Protein AF-0000000084447294 (afdb_homodimer)

Secondary structure (DSSP, 8-state):
-EEEEEEEE--B-TT-SS-B-HHHHHHSEEE-TTTS-SS--GGGHHHHHHHHTHHHHT-EEEEEEEEE--SBSPBPHHHHHHHHHHHHHHHHHH-S-SEEEEEE-S---BTTBS-HHHHHHHHHHHHH-SSSEEEEEE-TTS---HHHHHH-SEEEE---SS---HHHHHHHHHHHHHHHHTTS--EEEEEEE--B-----SSSTTHHHHHHHHHHHTTSTTEEEEEEE---TT--STT-S-EEEEEEES-HHHHHHHHHHHHHHHHHHHTS---PPBPHHHHHHHHHHHHTT-SSPEEEEEGGG-GGGT--S---HHHHHHHHTT-TTEEEEEEE-HHHHHHHHHH-TT-EEEEEES--SSGGG---EEEEEEEEEEEEEEEEEETTEEEEEEEEEEEEETTSEEEEEESS------THHHHTTT--GGG-SEEEE--SSTTHHHHGGG-SEEEEE--SSS--SSGGGS---SS-SS-BTT-SS---EE--/-EEEEEEEE--B-TT-SS-B-HHHHHHSEEE-TTTS-SS--GGGHHHHHHHHTHHHHT-EEEEEEEEE--SBSPBPHHHHHHHHHHHHHHHHHH-S-SEEEEEE-S---BTTBS-HHHHHHHHHHHHH-SSSEEEEEE-TTS---HHHHHH-SEEEE---SS---HHHHHHHHHHHHHHHHTTS--EEEEEEE--B-----SSSTTHHHHHHHHHHHTTSTTEEEEEEE---TT--STT-S-EEEEEEES-HHHHHHHHHHHHHHHHHHHTS---PEEPHHHHHHHHHHHHTT-SSPEEEEEGGG-GGGT--S---HHHHHHHHTT-TTEEEEEEE-HHHHHHHHHH-TT-EEEEEES--SSGGG---EEEEEEEEEEEEEEEEEETTEEEEEEEEEEEEETTSEEEEEESS------THHHHTTT--GGG-SEEEE--SSTTHHHHGGG-SEEEEE--SSS--SSGGGS---SS-SS-BTT-SS---EE--

Radius of gyration: 33.18 Å; Cα contacts (8 Å, |Δi|>4): 2599; chains: 2; bounding box: 60×102×69 Å

pLDDT: mean 96.5, std 4.59, range [53.53, 98.94]

Structure (mmCIF, N/CA/C/O backbone):
data_AF-0000000084447294-model_v1
#
loop_
_entity.id
_entity.type
_entity.pdbx_description
1 polymer 'Microcystinase C'
#
loop_
_atom_site.group_PDB
_atom_site.id
_atom_site.type_symbol
_atom_site.label_atom_id
_atom_site.label_alt_id
_atom_site.label_comp_id
_atom_site.label_asym_id
_atom_site.label_entity_id
_atom_site.label_seq_id
_atom_site.pdbx_PDB_ins_code
_atom_site.Cartn_x
_atom_site.Cartn_y
_atom_site.Cartn_z
_atom_site.occupancy
_atom_site.B_iso_or_equiv
_atom_site.auth_seq_id
_atom_site.auth_comp_id
_atom_site.auth_asym_id
_atom_site.auth_atom_id
_atom_site.pdbx_PDB_model_num
ATOM 1 N N . MET A 1 1 ? 29.281 36.656 11.219 1 95.75 1 MET A N 1
ATOM 2 C CA . MET A 1 1 ? 28.094 36.094 11.844 1 95.75 1 MET A CA 1
ATOM 3 C C . MET A 1 1 ? 27.828 34.688 11.305 1 95.75 1 MET A C 1
ATOM 5 O O . MET A 1 1 ? 27.984 34.438 10.109 1 95.75 1 MET A O 1
ATOM 9 N N . ARG A 1 2 ? 27.625 33.812 12.211 1 98.69 2 ARG A N 1
ATOM 10 C CA . ARG A 1 2 ? 27.312 32.406 11.867 1 98.69 2 ARG A CA 1
ATOM 11 C C . ARG A 1 2 ? 25.891 32.062 12.297 1 98.69 2 ARG A C 1
ATOM 13 O O . ARG A 1 2 ? 25.531 32.188 13.469 1 98.69 2 ARG A O 1
ATOM 20 N N . ILE A 1 3 ? 25.094 31.562 11.305 1 98.88 3 ILE A N 1
ATOM 21 C CA . ILE A 1 3 ? 23.688 31.266 11.578 1 98.88 3 ILE A CA 1
ATOM 22 C C . ILE A 1 3 ? 23.391 29.812 11.211 1 98.88 3 ILE A C 1
ATOM 24 O O . ILE A 1 3 ? 23.578 29.406 10.055 1 98.88 3 ILE A O 1
ATOM 28 N N . PHE A 1 4 ? 22.938 28.984 12.172 1 98.88 4 PHE A N 1
ATOM 29 C CA . PHE A 1 4 ? 22.469 27.625 11.984 1 98.88 4 PHE A CA 1
ATOM 30 C C . PHE A 1 4 ? 20.969 27.594 11.758 1 98.88 4 PHE A C 1
ATOM 32 O O . PHE A 1 4 ? 20.219 28.312 12.406 1 98.88 4 PHE A O 1
ATOM 39 N N . SER A 1 5 ? 20.516 26.797 10.805 1 98.88 5 SER A N 1
ATOM 40 C CA . SER A 1 5 ? 19.078 26.672 10.555 1 98.88 5 SER A CA 1
ATOM 41 C C . SER A 1 5 ? 18.688 25.219 10.312 1 98.88 5 SER A C 1
ATOM 43 O O . SER A 1 5 ? 19.438 24.469 9.672 1 98.88 5 SER A O 1
ATOM 45 N N . ALA A 1 6 ? 17.578 24.75 10.789 1 98.88 6 ALA A N 1
ATOM 46 C CA . ALA A 1 6 ? 17.016 23.422 10.633 1 98.88 6 ALA A CA 1
ATOM 47 C C . ALA A 1 6 ? 15.484 23.453 10.727 1 98.88 6 ALA A C 1
ATOM 49 O O . ALA A 1 6 ? 14.898 24.484 11.047 1 98.88 6 ALA A O 1
ATOM 50 N N . CYS A 1 7 ? 14.844 22.391 10.344 1 98.75 7 CYS A N 1
ATOM 51 C CA . CYS A 1 7 ? 13.391 22.297 10.391 1 98.75 7 CYS A CA 1
ATOM 52 C C . CYS A 1 7 ? 12.953 20.969 11 1 98.75 7 CYS A C 1
ATOM 54 O O . CYS A 1 7 ? 13.586 19.938 10.773 1 98.75 7 CYS A O 1
ATOM 56 N N . LEU A 1 8 ? 11.945 20.938 11.773 1 98.69 8 LEU A N 1
ATOM 57 C CA . LEU A 1 8 ? 11.266 19.781 12.328 1 98.69 8 LEU A CA 1
ATOM 58 C C . LEU A 1 8 ? 9.781 20.047 12.531 1 98.69 8 LEU A C 1
ATOM 60 O O . LEU A 1 8 ? 9.406 20.812 13.43 1 98.69 8 LEU A O 1
ATOM 64 N N . ALA A 1 9 ? 8.992 19.406 11.664 1 98 9 ALA A N 1
ATOM 65 C CA . ALA A 1 9 ? 7.586 19.812 11.695 1 98 9 ALA A CA 1
ATOM 66 C C . ALA A 1 9 ? 6.664 18.594 11.633 1 98 9 ALA A C 1
ATOM 68 O O . ALA A 1 9 ? 6.848 17.703 10.805 1 98 9 ALA A O 1
ATOM 69 N N . LEU A 1 10 ? 5.727 18.516 12.484 1 98.06 10 LEU A N 1
ATOM 70 C CA . LEU A 1 10 ? 4.59 17.609 12.531 1 98.06 10 LEU A CA 1
ATOM 71 C C . LEU A 1 10 ? 3.414 18.234 13.266 1 98.06 10 LEU A C 1
ATOM 73 O O . LEU A 1 10 ? 3.582 18.781 14.359 1 98.06 10 LEU A O 1
ATOM 77 N N . GLU A 1 11 ? 2.322 18.281 12.633 1 97.94 11 GLU A N 1
ATOM 78 C CA . GLU A 1 11 ? 1.066 18.625 13.297 1 97.94 11 GLU A CA 1
ATOM 79 C C . GLU A 1 11 ? 0.349 17.375 13.797 1 97.94 11 GLU A C 1
ATOM 81 O O . GLU A 1 11 ? -0.205 16.609 13 1 97.94 11 GLU A O 1
ATOM 86 N N . THR A 1 12 ? 0.341 17.172 15.109 1 98.25 12 THR A N 1
ATOM 87 C CA . THR A 1 12 ? -0.109 15.906 15.68 1 98.25 12 THR A CA 1
ATOM 88 C C . THR A 1 12 ? -1.581 15.984 16.078 1 98.25 12 THR A C 1
ATOM 90 O O . THR A 1 12 ? -1.96 16.812 16.922 1 98.25 12 THR A O 1
ATOM 93 N N . ASN A 1 13 ? -2.406 15.25 15.469 1 97.94 13 ASN A N 1
ATOM 94 C CA . ASN A 1 13 ? -3.754 14.992 15.961 1 97.94 13 ASN A CA 1
ATOM 95 C C . ASN A 1 13 ? -3.764 13.891 17.016 1 97.94 13 ASN A C 1
ATOM 97 O O . ASN A 1 13 ? -3.717 12.703 16.688 1 97.94 13 ASN A O 1
ATOM 101 N N . THR A 1 14 ? -3.873 14.258 18.234 1 97.06 14 THR A N 1
ATOM 102 C CA . THR A 1 14 ? -3.715 13.312 19.328 1 97.06 14 THR A CA 1
ATOM 103 C C . THR A 1 14 ? -4.895 12.344 19.391 1 97.06 14 THR A C 1
ATOM 105 O O . THR A 1 14 ? -4.863 11.359 20.125 1 97.06 14 THR A O 1
ATOM 108 N N . PHE A 1 15 ? -5.949 12.578 18.562 1 96 15 PHE A N 1
ATOM 109 C CA . PHE A 1 15 ? -7.117 11.703 18.531 1 96 15 PHE A CA 1
ATOM 110 C C . PHE A 1 15 ? -7.051 10.773 17.328 1 96 15 PHE A C 1
ATOM 112 O O . PHE A 1 15 ? -7.902 9.891 17.172 1 96 15 PHE A O 1
ATOM 119 N N . SER A 1 16 ? -6.125 10.977 16.422 1 95.81 16 SER A N 1
ATOM 120 C CA . SER A 1 16 ? -6.004 10.148 15.234 1 95.81 16 SER A CA 1
ATOM 121 C C . SER A 1 16 ? -5.516 8.742 15.586 1 95.81 16 SER A C 1
ATOM 123 O O . SER A 1 16 ? -4.57 8.586 16.359 1 95.81 16 SER A O 1
ATOM 125 N N . PRO A 1 17 ? -6.102 7.758 15.039 1 92.44 17 PRO A N 1
ATOM 126 C CA . PRO A 1 17 ? -5.68 6.379 15.312 1 92.44 17 PRO A CA 1
ATOM 127 C C . PRO A 1 17 ? -4.457 5.969 14.492 1 92.44 17 PRO A C 1
ATOM 129 O O . PRO A 1 17 ? -3.982 4.836 14.609 1 92.44 17 PRO A O 1
ATOM 132 N N . MET A 1 18 ? -3.9 6.746 13.656 1 94.38 18 MET A N 1
ATOM 133 C CA . MET A 1 18 ? -2.775 6.43 12.781 1 94.38 18 MET A CA 1
ATOM 134 C C . MET A 1 18 ? -1.461 6.906 13.391 1 94.38 18 MET A C 1
ATOM 136 O O . MET A 1 18 ? -1.176 8.102 13.406 1 94.38 18 MET A O 1
ATOM 140 N N . PRO A 1 19 ? -0.667 6.039 13.828 1 93.06 19 PRO A N 1
ATOM 141 C CA . PRO A 1 19 ? 0.59 6.453 14.461 1 93.06 19 PRO A CA 1
ATOM 142 C C . PRO A 1 19 ? 1.58 7.055 13.461 1 93.06 19 PRO A C 1
ATOM 144 O O . PRO A 1 19 ? 1.453 6.84 12.258 1 93.06 19 PRO A O 1
ATOM 147 N N . THR A 1 20 ? 2.504 7.812 14 1 96.5 20 THR A N 1
ATOM 148 C CA . THR A 1 20 ? 3.549 8.422 13.188 1 96.5 20 THR A CA 1
ATOM 149 C C . THR A 1 20 ? 4.926 7.934 13.617 1 96.5 20 THR A C 1
ATOM 151 O O . THR A 1 20 ? 5.293 8.039 14.789 1 96.5 20 THR A O 1
ATOM 154 N N . SER A 1 21 ? 5.664 7.355 12.742 1 96.69 21 SER A N 1
ATOM 155 C CA . SER A 1 21 ? 7.02 6.883 12.992 1 96.69 21 SER A CA 1
ATOM 156 C C . SER A 1 21 ? 8.031 7.652 12.148 1 96.69 21 SER A C 1
ATOM 158 O O . SER A 1 21 ? 7.664 8.539 11.383 1 96.69 21 SER A O 1
ATOM 160 N N . TYR A 1 22 ? 9.305 7.324 12.391 1 97.12 22 TYR A N 1
ATOM 161 C CA . TYR A 1 22 ? 10.383 7.938 11.625 1 97.12 22 TYR A CA 1
ATOM 162 C C . TYR A 1 22 ? 10.195 7.695 10.133 1 97.12 22 TYR A C 1
ATOM 164 O O . TYR A 1 22 ? 10.523 8.555 9.312 1 97.12 22 TYR A O 1
ATOM 172 N N . ARG A 1 23 ? 9.57 6.582 9.75 1 94.44 23 ARG A N 1
ATOM 173 C CA . ARG A 1 23 ? 9.359 6.223 8.352 1 94.44 23 ARG A CA 1
ATOM 174 C C . ARG A 1 23 ? 8.43 7.215 7.664 1 94.44 23 ARG A C 1
ATOM 176 O O . ARG A 1 23 ? 8.57 7.484 6.473 1 94.44 23 ARG A O 1
ATOM 183 N N . ASN A 1 24 ? 7.508 7.727 8.438 1 95.75 24 ASN A N 1
ATOM 184 C CA . ASN A 1 24 ? 6.609 8.727 7.875 1 95.75 24 ASN A CA 1
ATOM 185 C C . ASN A 1 24 ? 7.375 9.953 7.383 1 95.75 24 ASN A C 1
ATOM 187 O O . ASN A 1 24 ? 7.02 10.539 6.359 1 95.75 24 ASN A O 1
ATOM 191 N N . PHE A 1 25 ? 8.422 10.344 8.078 1 97.19 25 PHE A N 1
ATOM 192 C CA . PHE A 1 25 ? 9.258 11.469 7.684 1 97.19 25 PHE A CA 1
ATOM 193 C C . PHE A 1 25 ? 10.133 11.109 6.492 1 97.19 25 PHE A C 1
ATOM 195 O O . PHE A 1 25 ? 10.266 11.883 5.547 1 97.19 25 PHE A O 1
ATOM 202 N N . LEU A 1 26 ? 10.68 9.906 6.508 1 94.94 26 LEU A N 1
ATOM 203 C CA . LEU A 1 26 ? 11.5 9.445 5.398 1 94.94 26 LEU A CA 1
ATOM 204 C C . LEU A 1 26 ? 10.711 9.438 4.098 1 94.94 26 LEU A C 1
ATOM 206 O O . LEU A 1 26 ? 11.242 9.773 3.037 1 94.94 26 LEU A O 1
ATOM 210 N N . ASP A 1 27 ? 9.422 9.086 4.25 1 90.44 27 ASP A N 1
ATOM 211 C CA . ASP A 1 27 ? 8.555 8.961 3.08 1 90.44 27 ASP A CA 1
ATOM 212 C C . ASP A 1 27 ? 8.133 10.328 2.561 1 90.44 27 ASP A C 1
ATOM 214 O O . ASP A 1 27 ? 7.703 10.453 1.41 1 90.44 27 ASP A O 1
ATOM 218 N N . GLN A 1 28 ? 8.242 11.344 3.355 1 92.38 28 GLN A N 1
ATOM 219 C CA . GLN A 1 28 ? 7.742 12.664 2.971 1 92.38 28 GLN A CA 1
ATOM 220 C C . GLN A 1 28 ? 8.883 13.672 2.867 1 92.38 28 GLN A C 1
ATOM 222 O O . GLN A 1 28 ? 9.383 13.945 1.775 1 92.38 28 GLN A O 1
ATOM 227 N N . GLN A 1 29 ? 9.391 14.141 4.008 1 94.25 29 GLN A N 1
ATOM 228 C CA . GLN A 1 29 ? 10.523 15.062 3.973 1 94.25 29 GLN A CA 1
ATOM 229 C C . GLN A 1 29 ? 11.547 14.719 5.047 1 94.25 29 GLN A C 1
ATOM 231 O O . GLN A 1 29 ? 11.258 14.789 6.242 1 94.25 29 GLN A O 1
ATOM 236 N N . ALA A 1 30 ? 12.656 14.289 4.621 1 97.44 30 ALA A N 1
ATOM 237 C CA . ALA A 1 30 ? 13.836 14.078 5.453 1 97.44 30 ALA A CA 1
ATOM 238 C C . ALA A 1 30 ? 15.109 14.438 4.695 1 97.44 30 ALA A C 1
ATOM 240 O O . ALA A 1 30 ? 15.734 13.578 4.07 1 97.44 30 ALA A O 1
ATOM 241 N N . TRP A 1 31 ? 15.469 15.68 4.781 1 98.12 31 TRP A N 1
ATOM 242 C CA . TRP A 1 31 ? 16.609 16.172 4.027 1 98.12 31 TRP A CA 1
ATOM 243 C C . TRP A 1 31 ? 17.781 16.5 4.957 1 98.12 31 TRP A C 1
ATOM 245 O O . TRP A 1 31 ? 17.641 17.297 5.883 1 98.12 31 TRP A O 1
ATOM 255 N N . ARG A 1 32 ? 18.938 15.867 4.691 1 97.56 32 ARG A N 1
ATOM 256 C CA . ARG A 1 32 ? 20.188 16.188 5.395 1 97.56 32 ARG A CA 1
ATOM 257 C C . ARG A 1 32 ? 20.844 17.422 4.812 1 97.56 32 ARG A C 1
ATOM 259 O O . ARG A 1 32 ? 20.406 17.938 3.779 1 97.56 32 ARG A O 1
ATOM 266 N N . PRO A 1 33 ? 21.781 17.969 5.633 1 98.19 33 PRO A N 1
ATOM 267 C CA . PRO A 1 33 ? 22.469 19.125 5.09 1 98.19 33 PRO A CA 1
ATOM 268 C C . PRO A 1 33 ? 22.891 18.938 3.637 1 98.19 33 PRO A C 1
ATOM 270 O O . PRO A 1 33 ? 23.516 17.922 3.301 1 98.19 33 PRO A O 1
ATOM 273 N N . GLY A 1 34 ? 22.5 19.859 2.781 1 96.75 34 GLY A N 1
ATOM 274 C CA . GLY A 1 34 ? 22.875 19.797 1.379 1 96.75 34 GLY A CA 1
ATOM 275 C C . GLY A 1 34 ? 21.812 19.156 0.506 1 96.75 34 GLY A C 1
ATOM 276 O O . GLY A 1 34 ? 21.859 19.25 -0.722 1 96.75 34 GLY A O 1
ATOM 277 N N . GLU A 1 35 ? 20.75 18.578 1.145 1 97.31 35 GLU A N 1
ATOM 278 C CA . GLU A 1 35 ? 19.781 17.812 0.378 1 97.31 35 GLU A CA 1
ATOM 279 C C . GLU A 1 35 ? 18.5 18.609 0.159 1 97.31 35 GLU A C 1
ATOM 281 O O . GLU A 1 35 ? 17.672 18.25 -0.677 1 97.31 35 GLU A O 1
ATOM 286 N N . HIS A 1 36 ? 18.328 19.719 0.88 1 96.62 36 HIS A N 1
ATOM 287 C CA . HIS A 1 36 ? 17.109 20.516 0.739 1 96.62 36 HIS A CA 1
ATOM 288 C C . HIS A 1 36 ? 16.969 21.047 -0.683 1 96.62 36 HIS A C 1
ATOM 290 O O . HIS A 1 36 ? 17.922 21.531 -1.272 1 96.62 36 HIS A O 1
ATOM 296 N N . PRO A 1 37 ? 15.773 21.078 -1.206 1 92.81 37 PRO A N 1
ATOM 297 C CA . PRO A 1 37 ? 15.57 21.5 -2.596 1 92.81 37 PRO A CA 1
ATOM 298 C C . PRO A 1 37 ? 15.773 23 -2.799 1 92.81 37 PRO A C 1
ATOM 300 O O . PRO A 1 37 ? 16.016 23.719 -1.834 1 92.81 37 PRO A O 1
ATOM 303 N N . ALA A 1 38 ? 15.719 23.344 -4.113 1 91.31 38 ALA A N 1
ATOM 304 C CA . ALA A 1 38 ? 15.953 24.734 -4.504 1 91.31 38 ALA A CA 1
ATOM 305 C C . ALA A 1 38 ? 14.789 25.625 -4.074 1 91.31 38 ALA A C 1
ATOM 307 O O . ALA A 1 38 ? 14.984 26.797 -3.758 1 91.31 38 ALA A O 1
ATOM 308 N N . GLU A 1 39 ? 13.586 24.984 -3.967 1 91.06 39 GLU A N 1
ATOM 309 C CA . GLU A 1 39 ? 12.391 25.719 -3.605 1 91.06 39 GLU A CA 1
ATOM 310 C C . GLU A 1 39 ? 11.961 25.422 -2.172 1 91.06 39 GLU A C 1
ATOM 312 O O . GLU A 1 39 ? 12.195 24.328 -1.667 1 91.06 39 GLU A O 1
ATOM 317 N N . PRO A 1 40 ? 11.336 26.406 -1.542 1 93.12 40 PRO A N 1
ATOM 318 C CA . PRO A 1 40 ? 10.867 26.188 -0.173 1 93.12 40 PRO A CA 1
ATOM 319 C C . PRO A 1 40 ? 9.594 25.344 -0.12 1 93.12 40 PRO A C 1
ATOM 321 O O . PRO A 1 40 ? 8.836 25.312 -1.092 1 93.12 40 PRO A O 1
ATOM 324 N N . THR A 1 41 ? 9.453 24.688 0.949 1 90.06 41 THR A N 1
ATOM 325 C CA . THR A 1 41 ? 8.156 24.141 1.336 1 90.06 41 THR A CA 1
ATOM 326 C C . THR A 1 41 ? 7.57 24.922 2.508 1 90.06 41 THR A C 1
ATOM 328 O O . THR A 1 41 ? 8.242 25.781 3.092 1 90.06 41 THR A O 1
ATOM 331 N N . MET A 1 42 ? 6.355 24.641 2.814 1 87.44 42 MET A N 1
ATOM 332 C CA . MET A 1 42 ? 5.664 25.359 3.883 1 87.44 42 MET A CA 1
ATOM 333 C C . MET A 1 42 ? 6.465 25.312 5.18 1 87.44 42 MET A C 1
ATOM 335 O O . MET A 1 42 ? 6.605 26.328 5.863 1 87.44 42 MET A O 1
ATOM 339 N N . GLN A 1 43 ? 7.078 24.234 5.477 1 89.69 43 GLN A N 1
ATOM 340 C CA . GLN A 1 43 ? 7.727 24.125 6.777 1 89.69 43 GLN A CA 1
ATOM 341 C C . GLN A 1 43 ? 9.234 24.359 6.664 1 89.69 43 GLN A C 1
ATOM 343 O O . GLN A 1 43 ? 9.953 24.281 7.66 1 89.69 43 GLN A O 1
ATOM 348 N N . THR A 1 44 ? 9.703 24.797 5.512 1 95.69 44 THR A N 1
ATOM 349 C CA . THR A 1 44 ? 11.141 25.016 5.371 1 95.69 44 THR A CA 1
ATOM 350 C C . THR A 1 44 ? 11.43 26.438 4.91 1 95.69 44 THR A C 1
ATOM 352 O O . THR A 1 44 ? 12.555 26.75 4.508 1 95.69 44 THR A O 1
ATOM 355 N N . ALA A 1 45 ? 10.43 27.297 4.988 1 96.38 45 ALA A N 1
ATOM 356 C CA . ALA A 1 45 ? 10.578 28.656 4.457 1 96.38 45 ALA A CA 1
ATOM 357 C C . ALA A 1 45 ? 11.664 29.422 5.203 1 96.38 45 ALA A C 1
ATOM 359 O O . ALA A 1 45 ? 12.508 30.078 4.582 1 96.38 45 ALA A O 1
ATOM 360 N N . ALA A 1 46 ? 11.727 29.359 6.508 1 98 46 ALA A N 1
ATOM 361 C CA . ALA A 1 46 ? 12.734 30.062 7.297 1 98 46 ALA A CA 1
ATOM 362 C C . ALA A 1 46 ? 14.133 29.562 6.957 1 98 46 ALA A C 1
ATOM 364 O O . ALA A 1 46 ? 15.062 30.359 6.832 1 98 46 ALA A O 1
ATOM 365 N N . PHE A 1 47 ? 14.25 28.234 6.809 1 98.62 47 PHE A N 1
ATOM 366 C CA . PHE A 1 47 ? 15.5 27.625 6.395 1 98.62 47 PHE A CA 1
ATOM 367 C C . PHE A 1 47 ? 15.93 28.125 5.02 1 98.62 47 PHE A C 1
ATOM 369 O O . PHE A 1 47 ? 17.078 28.531 4.832 1 98.62 47 PHE A O 1
ATOM 376 N N . TRP A 1 48 ? 15.016 28.141 4.098 1 98.06 48 TRP A N 1
ATOM 377 C CA . TRP A 1 48 ? 15.281 28.516 2.715 1 98.06 48 TRP A CA 1
ATOM 378 C C . TRP A 1 48 ? 15.656 30 2.621 1 98.06 48 TRP A C 1
ATOM 380 O O . TRP A 1 48 ? 16.609 30.359 1.915 1 98.06 48 TRP A O 1
ATOM 390 N N . VAL A 1 49 ? 14.938 30.844 3.326 1 98.56 49 VAL A N 1
ATOM 391 C CA . VAL A 1 49 ? 15.211 32.281 3.33 1 98.56 49 VAL A CA 1
ATOM 392 C C . VAL A 1 49 ? 16.594 32.531 3.922 1 98.56 49 VAL A C 1
ATOM 394 O O . VAL A 1 49 ? 17.359 33.344 3.398 1 98.56 49 VAL A O 1
ATOM 397 N N . THR A 1 50 ? 16.906 31.859 5.047 1 98.75 50 THR A N 1
ATOM 398 C CA . THR A 1 50 ? 18.203 32.031 5.699 1 98.75 50 THR A CA 1
ATOM 399 C C . THR A 1 50 ? 19.328 31.625 4.754 1 98.75 50 THR A C 1
ATOM 401 O O . THR A 1 50 ? 20.391 32.25 4.738 1 98.75 50 THR A O 1
ATOM 404 N N . ARG A 1 51 ? 19.094 30.562 3.998 1 98.62 51 ARG A N 1
ATOM 405 C CA . ARG A 1 51 ? 20.078 30.141 3.002 1 98.62 51 ARG A CA 1
ATOM 406 C C . ARG A 1 51 ? 20.203 31.172 1.885 1 98.62 51 ARG A C 1
ATOM 408 O O . ARG A 1 51 ? 21.312 31.578 1.54 1 98.62 51 ARG A O 1
ATOM 415 N N . ARG A 1 52 ? 19.125 31.594 1.337 1 98.12 52 ARG A N 1
ATOM 416 C CA . ARG A 1 52 ? 19.078 32.438 0.153 1 98.12 52 ARG A CA 1
ATOM 417 C C . ARG A 1 52 ? 19.719 33.781 0.427 1 98.12 52 ARG A C 1
ATOM 419 O O . ARG A 1 52 ? 20.359 34.375 -0.454 1 98.12 52 ARG A O 1
ATOM 426 N N . ARG A 1 53 ? 19.656 34.312 1.626 1 98.38 53 ARG A N 1
ATOM 427 C CA . ARG A 1 53 ? 20.062 35.688 1.932 1 98.38 53 ARG A CA 1
ATOM 428 C C . ARG A 1 53 ? 21.469 35.719 2.504 1 98.38 53 ARG A C 1
ATOM 430 O O . ARG A 1 53 ? 22.016 36.812 2.732 1 98.38 53 ARG A O 1
ATOM 437 N N . ALA A 1 54 ? 22.094 34.656 2.695 1 98.44 54 ALA A N 1
ATOM 438 C CA . ALA A 1 54 ? 23.375 34.594 3.393 1 98.44 54 ALA A CA 1
ATOM 439 C C . ALA A 1 54 ? 24.422 35.469 2.732 1 98.44 54 ALA A C 1
ATOM 441 O O . ALA A 1 54 ? 25.078 36.281 3.404 1 98.44 54 ALA A O 1
ATOM 442 N N . ALA A 1 55 ? 24.578 35.406 1.425 1 97.25 55 ALA A N 1
ATOM 443 C CA . ALA A 1 55 ? 25.594 36.188 0.695 1 97.25 55 ALA A CA 1
ATOM 444 C C . ALA A 1 55 ? 25.297 37.688 0.749 1 97.25 55 ALA A C 1
ATOM 446 O O . ALA A 1 55 ? 26.188 38.469 1.033 1 97.25 55 ALA A O 1
ATOM 447 N N . ALA A 1 56 ? 24.094 37.969 0.495 1 97.62 56 ALA A N 1
ATOM 448 C CA . ALA A 1 56 ? 23.703 39.375 0.418 1 97.62 56 ALA A CA 1
ATOM 449 C C . ALA A 1 56 ? 23.812 40.062 1.78 1 97.62 56 ALA A C 1
ATOM 451 O O . ALA A 1 56 ? 24.172 41.219 1.865 1 97.62 56 ALA A O 1
ATOM 452 N N . ASP A 1 57 ? 23.547 39.281 2.863 1 97.31 57 ASP A N 1
ATOM 453 C CA . ASP A 1 57 ? 23.531 39.875 4.199 1 97.31 57 ASP A CA 1
ATOM 454 C C . ASP A 1 57 ? 24.844 39.594 4.938 1 97.31 57 ASP A C 1
ATOM 456 O O . ASP A 1 57 ? 25.047 40.062 6.055 1 97.31 57 ASP A O 1
ATOM 460 N N . GLY A 1 58 ? 25.703 38.875 4.41 1 96.81 58 GLY A N 1
ATOM 461 C CA . GLY A 1 58 ? 27.078 38.75 4.863 1 96.81 58 GLY A CA 1
ATOM 462 C C . GLY A 1 58 ? 27.219 37.875 6.082 1 96.81 58 GLY A C 1
ATOM 463 O O . GLY A 1 58 ? 27.859 38.25 7.066 1 96.81 58 GLY A O 1
ATOM 464 N N . TYR A 1 59 ? 26.594 36.75 6.16 1 98.25 59 TYR A N 1
ATOM 465 C CA . TYR A 1 59 ? 26.797 35.781 7.23 1 98.25 59 TYR A CA 1
ATOM 466 C C . TYR A 1 59 ? 27.031 34.375 6.664 1 98.25 59 TYR A C 1
ATOM 468 O O . TYR A 1 59 ? 26.781 34.125 5.48 1 98.25 59 TYR A O 1
ATOM 476 N N . GLU A 1 60 ? 27.594 33.5 7.477 1 98.62 60 GLU A N 1
ATOM 477 C CA . GLU A 1 60 ? 27.766 32.094 7.129 1 98.62 60 GLU A CA 1
ATOM 478 C C . GLU A 1 60 ? 26.531 31.297 7.477 1 98.62 60 GLU A C 1
ATOM 480 O O . GLU A 1 60 ? 26.078 31.297 8.625 1 98.62 60 GLU A O 1
ATOM 485 N N . PHE A 1 61 ? 26.031 30.703 6.453 1 98.56 61 PHE A N 1
ATOM 486 C CA . PHE A 1 61 ? 24.875 29.828 6.629 1 98.56 61 PHE A CA 1
ATOM 487 C C . PHE A 1 61 ? 25.328 28.406 6.918 1 98.56 61 PHE A C 1
ATOM 489 O O . PHE A 1 61 ? 26.078 27.812 6.148 1 98.56 61 PHE A O 1
ATOM 496 N N . ILE A 1 62 ? 24.812 27.797 7.992 1 98.88 62 ILE A N 1
ATOM 497 C CA . ILE A 1 62 ? 25.109 26.422 8.367 1 98.88 62 ILE A CA 1
ATOM 498 C C . ILE A 1 62 ? 23.828 25.609 8.398 1 98.88 62 ILE A C 1
ATOM 500 O O . ILE A 1 62 ? 23.016 25.75 9.305 1 98.88 62 ILE A O 1
ATOM 504 N N . PRO A 1 63 ? 23.641 24.672 7.418 1 98.75 63 PRO A N 1
ATOM 505 C CA . PRO A 1 63 ? 22.375 23.922 7.293 1 98.75 63 PRO A CA 1
ATOM 506 C C . PRO A 1 63 ? 22.312 22.734 8.234 1 98.75 63 PRO A C 1
ATOM 508 O O . PRO A 1 63 ? 23.281 21.984 8.375 1 98.75 63 PRO A O 1
ATOM 511 N N . GLY A 1 64 ? 21.234 22.578 8.922 1 98.81 64 GLY A N 1
ATOM 512 C CA . GLY A 1 64 ? 20.828 21.344 9.562 1 98.81 64 GLY A CA 1
ATOM 513 C C . GLY A 1 64 ? 19.812 20.562 8.766 1 98.81 64 GLY A C 1
ATOM 514 O O . GLY A 1 64 ? 19.484 20.922 7.633 1 98.81 64 GLY A O 1
ATOM 515 N N . SER A 1 65 ? 19.344 19.484 9.367 1 98.88 65 SER A N 1
ATOM 516 C CA . SER A 1 65 ? 18.359 18.625 8.711 1 98.88 65 SER A CA 1
ATOM 517 C C . SER A 1 65 ? 16.969 19.25 8.75 1 98.88 65 SER A C 1
ATOM 519 O O . SER A 1 65 ? 16.656 20.047 9.641 1 98.88 65 SER A O 1
ATOM 521 N N . CYS A 1 66 ? 16.172 18.938 7.734 1 98.75 66 CYS A N 1
ATOM 522 C CA . CYS A 1 66 ? 14.773 19.359 7.648 1 98.75 66 CYS A CA 1
ATOM 523 C C . CYS A 1 66 ? 13.852 18.141 7.59 1 98.75 66 CYS A C 1
ATOM 525 O O . CYS A 1 66 ? 13.945 17.328 6.668 1 98.75 66 CYS A O 1
ATOM 527 N N . PHE A 1 67 ? 12.938 18 8.578 1 98.5 67 PHE A N 1
ATOM 528 C CA . PHE A 1 67 ? 11.984 16.906 8.648 1 98.5 67 PHE A CA 1
ATOM 529 C C . PHE A 1 67 ? 10.555 17.422 8.633 1 98.5 67 PHE A C 1
ATOM 531 O O . PHE A 1 67 ? 10.242 18.438 9.258 1 98.5 67 PHE A O 1
ATOM 538 N N . TRP A 1 68 ? 9.719 16.75 7.902 1 97.38 68 TRP A N 1
ATOM 539 C CA . TRP A 1 68 ? 8.281 17.016 7.938 1 97.38 68 TRP A CA 1
ATOM 540 C C . TRP A 1 68 ? 7.496 15.758 7.574 1 97.38 68 TRP A C 1
ATOM 542 O O . TRP A 1 68 ? 7.91 14.984 6.707 1 97.38 68 TRP A O 1
ATOM 552 N N . ALA A 1 69 ? 6.367 15.547 8.195 1 96.31 69 ALA A N 1
ATOM 553 C CA . ALA A 1 69 ? 5.414 14.5 7.832 1 96.31 69 ALA A CA 1
ATOM 554 C C . ALA A 1 69 ? 3.984 15.031 7.828 1 96.31 69 ALA A C 1
ATOM 556 O O . ALA A 1 69 ? 3.674 16 8.531 1 96.31 69 ALA A O 1
ATOM 557 N N . MET A 1 70 ? 3.125 14.391 7.004 1 95.12 70 MET A N 1
ATOM 558 C CA . MET A 1 70 ? 1.696 14.695 6.988 1 95.12 70 MET A CA 1
ATOM 559 C C . MET A 1 70 ? 1.085 14.516 8.375 1 95.12 70 MET A C 1
ATOM 561 O O . MET A 1 70 ? 1.417 13.562 9.086 1 95.12 70 MET A O 1
ATOM 565 N N . PRO A 1 71 ? 0.244 15.453 8.734 1 96.69 71 PRO A N 1
ATOM 566 C CA . PRO A 1 71 ? -0.384 15.336 10.055 1 96.69 71 PRO A CA 1
ATOM 567 C C . PRO A 1 71 ? -0.989 13.961 10.297 1 96.69 71 PRO A C 1
ATOM 569 O O . PRO A 1 71 ? -1.596 13.375 9.391 1 96.69 71 PRO A O 1
ATOM 572 N N . GLY A 1 72 ? -0.837 13.438 11.398 1 95.44 72 GLY A N 1
ATOM 573 C CA . GLY A 1 72 ? -1.304 12.141 11.867 1 95.44 72 GLY A CA 1
ATOM 574 C C . GLY A 1 72 ? -1.349 12.031 13.383 1 95.44 72 GLY A C 1
ATOM 575 O O . GLY A 1 72 ? -1.485 13.039 14.078 1 95.44 72 GLY A O 1
ATOM 576 N N . GLY A 1 73 ? -1.361 10.812 13.867 1 95.38 73 GLY A N 1
ATOM 577 C CA . GLY A 1 73 ? -1.369 10.609 15.305 1 95.38 73 GLY A CA 1
ATOM 578 C C . GLY A 1 73 ? -0.034 10.914 15.961 1 95.38 73 GLY A C 1
ATOM 579 O O . GLY A 1 73 ? 0.859 11.477 15.328 1 95.38 73 GLY A O 1
ATOM 580 N N . MET A 1 74 ? 0.045 10.617 17.203 1 95.75 74 MET A N 1
ATOM 581 C CA . MET A 1 74 ? 1.211 10.922 18.031 1 95.75 74 MET A CA 1
ATOM 582 C C . MET A 1 74 ? 2.463 10.258 17.469 1 95.75 74 MET A C 1
ATOM 584 O O . MET A 1 74 ? 2.42 9.102 17.047 1 95.75 74 MET A O 1
ATOM 588 N N . ALA A 1 75 ? 3.57 10.984 17.438 1 97.12 75 ALA A N 1
ATOM 589 C CA . ALA A 1 75 ? 4.855 10.422 17.031 1 97.12 75 ALA A CA 1
ATOM 590 C C . ALA A 1 75 ? 5.418 9.492 18.094 1 97.12 75 ALA A C 1
ATOM 592 O O . ALA A 1 75 ? 5.199 9.703 19.297 1 97.12 75 ALA A O 1
ATOM 593 N N . GLY A 1 76 ? 6.102 8.461 17.688 1 96.12 76 GLY A N 1
ATOM 594 C CA . GLY A 1 76 ? 6.863 7.656 18.625 1 96.12 76 GLY A CA 1
ATOM 595 C C . GLY A 1 76 ? 7.984 8.422 19.297 1 96.12 76 GLY A C 1
ATOM 596 O O . GLY A 1 76 ? 8.617 9.281 18.672 1 96.12 76 GLY A O 1
ATOM 597 N N . ARG A 1 77 ? 8.266 8.016 20.516 1 96.69 77 ARG A N 1
ATOM 598 C CA . ARG A 1 77 ? 9.352 8.641 21.25 1 96.69 77 ARG A CA 1
ATOM 599 C C . ARG A 1 77 ? 10.664 8.539 20.5 1 96.69 77 ARG A C 1
ATOM 601 O O . ARG A 1 77 ? 11.383 9.531 20.359 1 96.69 77 ARG A O 1
ATOM 608 N N . SER A 1 78 ? 10.914 7.379 19.984 1 96.38 78 SER A N 1
ATOM 609 C CA . SER A 1 78 ? 12.18 7.129 19.312 1 96.38 78 SER A CA 1
ATOM 610 C C . SER A 1 78 ? 12.297 7.957 18.031 1 96.38 78 SER A C 1
ATOM 612 O O . SER A 1 78 ? 13.383 8.414 17.672 1 96.38 78 SER A O 1
ATOM 614 N N . ALA A 1 79 ? 11.188 8.102 17.359 1 96.94 79 ALA A N 1
ATOM 615 C CA . ALA A 1 79 ? 11.203 8.898 16.141 1 96.94 79 ALA A CA 1
ATOM 616 C C . ALA A 1 79 ? 11.586 10.344 16.438 1 96.94 79 ALA A C 1
ATOM 618 O O . ALA A 1 79 ? 12.477 10.906 15.797 1 96.94 79 ALA A O 1
ATOM 619 N N . TYR A 1 80 ? 10.992 10.953 17.469 1 98.5 80 TYR A N 1
ATOM 620 C CA . TYR A 1 80 ? 11.273 12.328 17.828 1 98.5 80 TYR A CA 1
ATOM 621 C C . TYR A 1 80 ? 12.719 12.484 18.297 1 98.5 80 TYR A C 1
ATOM 623 O O . TYR A 1 80 ? 13.445 13.352 17.797 1 98.5 80 TYR A O 1
ATOM 631 N N . GLU A 1 81 ? 13.086 11.617 19.156 1 98.75 81 GLU A N 1
ATOM 632 C CA . GLU A 1 81 ? 14.422 11.734 19.719 1 98.75 81 GLU A CA 1
ATOM 633 C C . GLU A 1 81 ? 15.5 11.562 18.656 1 98.75 81 GLU A C 1
ATOM 635 O O . GLU A 1 81 ? 16.531 12.242 18.688 1 98.75 81 GLU A O 1
ATOM 640 N N . ARG A 1 82 ? 15.242 10.688 17.703 1 98.56 82 ARG A N 1
ATOM 641 C CA . ARG A 1 82 ? 16.188 10.477 16.609 1 98.56 82 ARG A CA 1
ATOM 642 C C . ARG A 1 82 ? 16.375 11.75 15.797 1 98.56 82 ARG A C 1
ATOM 644 O O . ARG A 1 82 ? 17.516 12.141 15.5 1 98.56 82 ARG A O 1
ATOM 651 N N . MET A 1 83 ? 15.305 12.367 15.422 1 98.81 83 MET A N 1
ATOM 652 C CA . MET A 1 83 ? 15.367 13.586 14.617 1 98.81 83 MET A CA 1
ATOM 653 C C . MET A 1 83 ? 15.953 14.742 15.414 1 98.81 83 MET A C 1
ATOM 655 O O . MET A 1 83 ? 16.781 15.508 14.906 1 98.81 83 MET A O 1
ATOM 659 N N . ARG A 1 84 ? 15.555 14.875 16.703 1 98.81 84 ARG A N 1
ATOM 660 C CA . ARG A 1 84 ? 16.109 15.891 17.578 1 98.81 84 ARG A CA 1
ATOM 661 C C . ARG A 1 84 ? 17.625 15.75 17.703 1 98.81 84 ARG A C 1
ATOM 663 O O . ARG A 1 84 ? 18.359 16.719 17.516 1 98.81 84 ARG A O 1
ATOM 670 N N . GLU A 1 85 ? 18.062 14.516 17.969 1 98.81 85 GLU A N 1
ATOM 671 C CA . GLU A 1 85 ? 19.5 14.266 18.172 1 98.81 85 GLU A CA 1
ATOM 672 C C . GLU A 1 85 ? 20.297 14.562 16.922 1 98.81 85 GLU A C 1
ATOM 674 O O . GLU A 1 85 ? 21.438 15.047 17 1 98.81 85 GLU A O 1
ATOM 679 N N . GLU A 1 86 ? 19.719 14.227 15.789 1 98.81 86 GLU A N 1
ATOM 680 C CA . GLU A 1 86 ? 20.391 14.531 14.531 1 98.81 86 GLU A CA 1
ATOM 681 C C . GLU A 1 86 ? 20.609 16.031 14.375 1 98.81 86 GLU A C 1
ATOM 683 O O . GLU A 1 86 ? 21.719 16.469 14.062 1 98.81 86 GLU A O 1
ATOM 688 N N . ILE A 1 87 ? 19.625 16.828 14.594 1 98.88 87 ILE A N 1
ATOM 689 C CA . ILE A 1 87 ? 19.703 18.281 14.477 1 98.88 87 ILE A CA 1
ATOM 690 C C . ILE A 1 87 ? 20.688 18.828 15.508 1 98.88 87 ILE A C 1
ATOM 692 O O . ILE A 1 87 ? 21.516 19.672 15.195 1 98.88 87 ILE A O 1
ATOM 696 N N . LEU A 1 88 ? 20.656 18.312 16.734 1 98.94 88 LEU A N 1
ATOM 697 C CA . LEU A 1 88 ? 21.516 18.797 17.812 1 98.94 88 LEU A CA 1
ATOM 698 C C . LEU A 1 88 ? 22.969 18.453 17.547 1 98.94 88 LEU A C 1
ATOM 700 O O . LEU A 1 88 ? 23.875 19.219 17.875 1 98.94 88 LEU A O 1
ATOM 704 N N . ALA A 1 89 ? 23.203 17.25 16.984 1 98.88 89 ALA A N 1
ATOM 705 C CA . ALA A 1 89 ? 24.562 16.875 16.625 1 98.88 89 ALA A CA 1
ATOM 706 C C . ALA A 1 89 ? 25.125 17.828 15.57 1 98.88 89 ALA A C 1
ATOM 708 O O . ALA A 1 89 ? 26.312 18.203 15.625 1 98.88 89 ALA A O 1
ATOM 709 N N . GLN A 1 90 ? 24.312 18.188 14.68 1 98.88 90 GLN A N 1
ATOM 710 C CA . GLN A 1 90 ? 24.734 19.109 13.641 1 98.88 90 GLN A CA 1
ATOM 711 C C . GLN A 1 90 ? 25 20.5 14.219 1 98.88 90 GLN A C 1
ATOM 713 O O . GLN A 1 90 ? 25.969 21.156 13.82 1 98.88 90 GLN A O 1
ATOM 718 N N . LEU A 1 91 ? 24.172 20.953 15.141 1 98.94 91 LEU A N 1
ATOM 719 C CA . LEU A 1 91 ? 24.391 22.219 15.82 1 98.94 91 LEU A CA 1
ATOM 720 C C . LEU A 1 91 ? 25.688 22.188 16.625 1 98.94 91 LEU A C 1
ATOM 722 O O . LEU A 1 91 ? 26.453 23.156 16.609 1 98.94 91 LEU A O 1
ATOM 726 N N . ARG A 1 92 ? 25.922 21.078 17.297 1 98.75 92 ARG A N 1
ATOM 727 C CA . ARG A 1 92 ? 27.156 20.938 18.078 1 98.75 92 ARG A CA 1
ATOM 728 C C . ARG A 1 92 ? 28.391 21.094 17.203 1 98.75 92 ARG A C 1
ATOM 730 O O . ARG A 1 92 ? 29.359 21.719 17.609 1 98.75 92 ARG A O 1
ATOM 737 N N . ALA A 1 93 ? 28.328 20.531 16.062 1 98.56 93 ALA A N 1
ATOM 738 C CA . ALA A 1 93 ? 29.453 20.594 15.141 1 98.56 93 ALA A CA 1
ATOM 739 C C . ALA A 1 93 ? 29.641 22.016 14.609 1 98.56 93 ALA A C 1
ATOM 741 O O . ALA A 1 93 ? 30.75 22.391 14.211 1 98.56 93 ALA A O 1
ATOM 742 N N . ALA A 1 94 ? 28.594 22.828 14.688 1 98.5 94 ALA A N 1
ATOM 743 C CA . ALA A 1 94 ? 28.609 24.156 14.102 1 98.5 94 ALA A CA 1
ATOM 744 C C . ALA A 1 94 ? 29.047 25.203 15.125 1 98.5 94 ALA A C 1
ATOM 746 O O . ALA A 1 94 ? 29.375 26.328 14.766 1 98.5 94 ALA A O 1
ATOM 747 N N . LEU A 1 95 ? 29.047 24.922 16.391 1 98.19 95 LEU A N 1
ATOM 748 C CA . LEU A 1 95 ? 29.297 25.906 17.438 1 98.19 95 LEU A CA 1
ATOM 749 C C . LEU A 1 95 ? 30.672 26.531 17.281 1 98.19 95 LEU A C 1
ATOM 751 O O . LEU A 1 95 ? 31.609 25.859 16.812 1 98.19 95 LEU A O 1
ATOM 755 N N . PRO A 1 96 ? 30.938 27.766 17.734 1 98 96 PRO A N 1
ATOM 756 C CA . PRO A 1 96 ? 29.891 28.688 18.203 1 98 96 PRO A CA 1
ATOM 757 C C . PRO A 1 96 ? 29.094 29.312 17.062 1 98 96 PRO A C 1
ATOM 759 O O . PRO A 1 96 ? 29.609 29.438 15.945 1 98 96 PRO A O 1
ATOM 762 N N . VAL A 1 97 ? 27.844 29.609 17.234 1 98.81 97 VAL A N 1
ATOM 763 C CA . VAL A 1 97 ? 27 30.312 16.281 1 98.81 97 VAL A CA 1
ATOM 764 C C . VAL A 1 97 ? 26.438 31.578 16.922 1 98.81 97 VAL A C 1
ATOM 766 O O . VAL A 1 97 ? 26.328 31.672 18.141 1 98.81 97 VAL A O 1
ATOM 769 N N . ASP A 1 98 ? 26.109 32.531 16.047 1 98.81 98 ASP A N 1
ATOM 770 C CA . ASP A 1 98 ? 25.516 33.781 16.531 1 98.81 98 ASP A CA 1
ATOM 771 C C . ASP A 1 98 ? 24 33.688 16.625 1 98.81 98 ASP A C 1
ATOM 773 O O . ASP A 1 98 ? 23.375 34.406 17.422 1 98.81 98 ASP A O 1
ATOM 777 N N . ALA A 1 99 ? 23.453 32.812 15.812 1 98.88 99 ALA A N 1
ATOM 778 C CA . ALA A 1 99 ? 22 32.656 15.82 1 98.88 99 ALA A CA 1
ATOM 779 C C . ALA A 1 99 ? 21.594 31.25 15.359 1 98.88 99 ALA A C 1
ATOM 781 O O . ALA A 1 99 ? 22.359 30.578 14.656 1 98.88 99 ALA A O 1
ATOM 782 N N . VAL A 1 100 ? 20.438 30.828 15.789 1 98.94 100 VAL A N 1
ATOM 783 C CA . VAL A 1 100 ? 19.75 29.641 15.32 1 98.94 100 VAL A CA 1
ATOM 784 C C . VAL A 1 100 ? 18.359 30.016 14.812 1 98.94 100 VAL A C 1
ATOM 786 O O . VAL A 1 100 ? 17.578 30.672 15.531 1 98.94 100 VAL A O 1
ATOM 789 N N . VAL A 1 101 ? 18.078 29.703 13.57 1 98.94 101 VAL A N 1
ATOM 790 C CA . VAL A 1 101 ? 16.781 29.953 12.953 1 98.94 101 VAL A CA 1
ATOM 791 C C . VAL A 1 101 ? 16.094 28.609 12.656 1 98.94 101 VAL A C 1
ATOM 793 O O . VAL A 1 101 ? 16.594 27.812 11.867 1 98.94 101 VAL A O 1
ATOM 796 N N . LEU A 1 102 ? 14.953 28.344 13.242 1 98.88 102 LEU A N 1
ATOM 797 C CA . LEU A 1 102 ? 14.289 27.047 13.102 1 98.88 102 LEU A CA 1
ATOM 798 C C . LEU A 1 102 ? 12.922 27.203 12.453 1 98.88 102 LEU A C 1
ATOM 800 O O . LEU A 1 102 ? 12.172 28.125 12.781 1 98.88 102 LEU A O 1
ATOM 804 N N . GLY A 1 103 ? 12.648 26.359 11.422 1 98.44 103 GLY A N 1
ATOM 805 C CA . GLY A 1 103 ? 11.297 26.141 10.922 1 98.44 103 GLY A CA 1
ATOM 806 C C . GLY A 1 103 ? 10.594 24.984 11.602 1 98.44 103 GLY A C 1
ATOM 807 O O . GLY A 1 103 ? 10.945 23.828 11.391 1 98.44 103 GLY A O 1
ATOM 808 N N . LEU A 1 104 ? 9.594 25.328 12.453 1 98.25 104 LEU A N 1
ATOM 809 C CA . LEU A 1 104 ? 8.844 24.328 13.195 1 98.25 104 LEU A CA 1
ATOM 810 C C . LEU A 1 104 ? 7.352 24.438 12.922 1 98.25 104 LEU A C 1
ATOM 812 O O . LEU A 1 104 ? 6.902 25.438 12.344 1 98.25 104 LEU A O 1
ATOM 816 N N . HIS A 1 105 ? 6.59 23.5 13.18 1 97.75 105 HIS A N 1
ATOM 817 C CA . HIS A 1 105 ? 5.141 23.625 13.078 1 97.75 105 HIS A CA 1
ATOM 818 C C . HIS A 1 105 ? 4.551 24.234 14.344 1 97.75 105 HIS A C 1
ATOM 820 O O . HIS A 1 105 ? 3.766 25.188 14.273 1 97.75 105 HIS A O 1
ATOM 826 N N . GLY A 1 106 ? 4.996 23.609 15.484 1 98.06 106 GLY A N 1
ATOM 827 C CA . GLY A 1 106 ? 4.539 24.109 16.766 1 98.06 106 GLY A CA 1
ATOM 828 C C . GLY A 1 106 ? 3.48 23.234 17.422 1 98.06 106 GLY A C 1
ATOM 829 O O . GLY A 1 106 ? 3.082 23.469 18.562 1 98.06 106 GLY A O 1
ATOM 830 N N . ALA A 1 107 ? 3.07 22.109 16.719 1 98.38 107 ALA A N 1
ATOM 831 C CA . ALA A 1 107 ? 2.023 21.266 17.281 1 98.38 107 ALA A CA 1
ATOM 832 C C . ALA A 1 107 ? 2.471 19.812 17.328 1 98.38 107 ALA A C 1
ATOM 834 O O . ALA A 1 107 ? 1.64 18.891 17.312 1 98.38 107 ALA A O 1
ATOM 835 N N . MET A 1 108 ? 3.764 19.562 17.375 1 98.38 108 MET A N 1
ATOM 836 C CA . MET A 1 108 ? 4.27 18.188 17.422 1 98.38 108 MET A CA 1
ATOM 837 C C . MET A 1 108 ? 4.156 17.625 18.828 1 98.38 108 MET A C 1
ATOM 839 O O . MET A 1 108 ? 4.633 18.219 19.797 1 98.38 108 MET A O 1
ATOM 843 N N . VAL A 1 109 ? 3.457 16.547 18.984 1 98.38 109 VAL A N 1
ATOM 844 C CA . VAL A 1 109 ? 3.33 15.758 20.203 1 98.38 109 VAL A CA 1
ATOM 845 C C . VAL A 1 109 ? 3.883 14.359 19.969 1 98.38 109 VAL A C 1
ATOM 847 O O . VAL A 1 109 ? 3.627 13.75 18.938 1 98.38 109 VAL A O 1
ATOM 850 N N . ALA A 1 110 ? 4.73 13.898 20.812 1 97.81 110 ALA A N 1
ATOM 851 C CA . ALA A 1 110 ? 5.277 12.547 20.781 1 97.81 110 ALA A CA 1
ATOM 852 C C . ALA A 1 110 ? 5.035 11.82 22.094 1 97.81 110 ALA A C 1
ATOM 854 O O . ALA A 1 110 ? 4.621 12.438 23.094 1 97.81 110 ALA A O 1
ATOM 855 N N . GLN A 1 111 ? 5.195 10.516 22.109 1 94.75 111 GLN A N 1
ATOM 856 C CA . GLN A 1 111 ? 5.09 9.75 23.344 1 94.75 111 GLN A CA 1
ATOM 857 C C . GLN A 1 111 ? 6.012 10.32 24.422 1 94.75 111 GLN A C 1
ATOM 859 O O . GLN A 1 111 ? 7.211 10.492 24.188 1 94.75 111 GLN A O 1
ATOM 864 N N . ASN A 1 112 ? 5.445 10.758 25.484 1 96 112 ASN A N 1
ATOM 865 C CA . ASN A 1 112 ? 6.121 11.305 26.656 1 96 112 ASN A CA 1
ATOM 866 C C . ASN A 1 112 ? 6.551 12.75 26.438 1 96 112 ASN A C 1
ATOM 868 O O . ASN A 1 112 ? 7.34 13.289 27.203 1 96 112 ASN A O 1
ATOM 872 N N . TYR A 1 113 ? 6.152 13.336 25.312 1 97.81 113 TYR A N 1
ATOM 873 C CA . TYR A 1 113 ? 6.43 14.742 25.031 1 97.81 113 TYR A CA 1
ATOM 874 C C . TYR A 1 113 ? 5.16 15.484 24.641 1 97.81 113 TYR A C 1
ATOM 876 O O . TYR A 1 113 ? 4.668 15.328 23.516 1 97.81 113 TYR A O 1
ATOM 884 N N . ASP A 1 114 ? 4.688 16.344 25.469 1 96.94 114 ASP A N 1
ATOM 885 C CA . ASP A 1 114 ? 3.531 17.172 25.156 1 96.94 114 ASP A CA 1
ATOM 886 C C . ASP A 1 114 ? 3.93 18.344 24.25 1 96.94 114 ASP A C 1
ATOM 888 O O . ASP A 1 114 ? 3.086 18.906 23.547 1 96.94 114 ASP A O 1
ATOM 892 N N . ASP A 1 115 ? 5.195 18.672 24.312 1 98.06 115 ASP A N 1
ATOM 893 C CA . ASP A 1 115 ? 5.738 19.828 23.594 1 98.06 115 ASP A CA 1
ATOM 894 C C . ASP A 1 115 ? 7.145 19.531 23.078 1 98.06 115 ASP A C 1
ATOM 896 O O . ASP A 1 115 ? 8.133 19.938 23.688 1 98.06 115 ASP A O 1
ATOM 900 N N . CYS A 1 116 ? 7.18 18.953 21.906 1 98.56 116 CYS A N 1
ATOM 901 C CA . CYS A 1 116 ? 8.461 18.562 21.312 1 98.56 116 CYS A CA 1
ATOM 902 C C . CYS A 1 116 ? 9.289 19.797 20.984 1 98.56 116 CYS A C 1
ATOM 904 O O . CYS A 1 116 ? 10.516 19.781 21.109 1 98.56 116 CYS A O 1
ATOM 906 N N . GLU A 1 117 ? 8.656 20.891 20.531 1 98.44 117 GLU A N 1
ATOM 907 C CA . GLU A 1 117 ? 9.383 22.094 20.125 1 98.44 117 GLU A CA 1
ATOM 908 C C . GLU A 1 117 ? 10.078 22.75 21.312 1 98.44 117 GLU A C 1
ATOM 910 O O . GLU A 1 117 ? 11.227 23.188 21.188 1 98.44 117 GLU A O 1
ATOM 915 N N . ALA A 1 118 ? 9.375 22.828 22.469 1 98.5 118 ALA A N 1
ATOM 916 C CA . ALA A 1 118 ? 10.031 23.375 23.656 1 98.5 118 ALA A CA 1
ATOM 917 C C . ALA A 1 118 ? 11.234 22.531 24.062 1 98.5 118 ALA A C 1
ATOM 919 O O . ALA A 1 118 ? 12.266 23.062 24.484 1 98.5 118 ALA A O 1
ATOM 920 N N . ASP A 1 119 ? 11.039 21.219 24.031 1 98.81 119 ASP A N 1
ATOM 921 C CA . ASP A 1 119 ? 12.141 20.312 24.359 1 98.81 119 ASP A CA 1
ATOM 922 C C . ASP A 1 119 ? 13.344 20.562 23.438 1 98.81 119 ASP A C 1
ATOM 924 O O . ASP A 1 119 ? 14.477 20.672 23.922 1 98.81 119 ASP A O 1
ATOM 928 N N . LEU A 1 120 ? 13.102 20.672 22.156 1 98.88 120 LEU A N 1
ATOM 929 C CA . LEU A 1 120 ? 14.164 20.953 21.188 1 98.88 120 LEU A CA 1
ATOM 930 C C . LEU A 1 120 ? 14.82 22.297 21.5 1 98.88 120 LEU A C 1
ATOM 932 O O . LEU A 1 120 ? 16.047 22.391 21.531 1 98.88 120 LEU A O 1
ATOM 936 N N . LEU A 1 121 ? 14.055 23.328 21.75 1 98.88 121 LEU A N 1
ATOM 937 C CA . LEU A 1 121 ? 14.562 24.672 22 1 98.88 121 LEU A CA 1
ATOM 938 C C . LEU A 1 121 ? 15.398 24.719 23.266 1 98.88 121 LEU A C 1
ATOM 940 O O . LEU A 1 121 ? 16.375 25.469 23.344 1 98.88 121 LEU A O 1
ATOM 944 N N . GLU A 1 122 ? 14.992 23.969 24.266 1 98.75 122 GLU A N 1
ATOM 945 C CA . GLU A 1 122 ? 15.758 23.922 25.516 1 98.75 122 GLU A CA 1
ATOM 946 C C . GLU A 1 122 ? 17.172 23.391 25.266 1 98.75 122 GLU A C 1
ATOM 948 O O . GLU A 1 122 ? 18.141 23.922 25.797 1 98.75 122 GLU A O 1
ATOM 953 N N . HIS A 1 123 ? 17.219 22.344 24.516 1 98.88 123 HIS A N 1
ATOM 954 C CA . HIS A 1 123 ? 18.516 21.797 24.172 1 98.88 123 HIS A CA 1
ATOM 955 C C . HIS A 1 123 ? 19.344 22.797 23.375 1 98.88 123 HIS A C 1
ATOM 957 O O . HIS A 1 123 ? 20.547 22.953 23.625 1 98.88 123 HIS A O 1
ATOM 963 N N . VAL A 1 124 ? 18.703 23.453 22.438 1 98.94 124 VAL A N 1
ATOM 964 C CA . VAL A 1 124 ? 19.375 24.438 21.594 1 98.94 124 VAL A CA 1
ATOM 965 C C . VAL A 1 124 ? 19.938 25.562 22.469 1 98.94 124 VAL A C 1
ATOM 967 O O . VAL A 1 124 ? 21.109 25.906 22.359 1 98.94 124 VAL A O 1
ATOM 970 N N . ARG A 1 125 ? 19.141 26.156 23.312 1 98.88 125 ARG A N 1
ATOM 971 C CA . ARG A 1 125 ? 19.547 27.25 24.172 1 98.88 125 ARG A CA 1
ATOM 972 C C . ARG A 1 125 ? 20.734 26.859 25.062 1 98.88 125 ARG A C 1
ATOM 974 O O . ARG A 1 125 ? 21.688 27.609 25.203 1 98.88 125 ARG A O 1
ATOM 981 N N . ARG A 1 126 ? 20.641 25.672 25.641 1 98.56 126 ARG A N 1
ATOM 982 C CA . ARG A 1 126 ? 21.734 25.188 26.484 1 98.56 126 ARG A CA 1
ATOM 983 C C . ARG A 1 126 ? 23.047 25.125 25.688 1 98.56 126 ARG A C 1
ATOM 985 O O . ARG A 1 126 ? 24.109 25.391 26.234 1 98.56 126 ARG A O 1
ATOM 992 N N . MET A 1 127 ? 22.922 24.812 24.469 1 98.69 127 MET A N 1
ATOM 993 C CA . MET A 1 127 ? 24.094 24.594 23.641 1 98.69 127 MET A CA 1
ATOM 994 C C . MET A 1 127 ? 24.688 25.922 23.172 1 98.69 127 MET A C 1
ATOM 996 O O . MET A 1 127 ? 25.906 26.094 23.172 1 98.69 127 MET A O 1
ATOM 1000 N N . VAL A 1 128 ? 23.859 26.859 22.797 1 98.69 128 VAL A N 1
ATOM 1001 C CA . VAL A 1 128 ? 24.359 28.031 22.109 1 98.69 128 VAL A CA 1
ATOM 1002 C C . VAL A 1 128 ? 24.625 29.156 23.125 1 98.69 128 VAL A C 1
ATOM 1004 O O . VAL A 1 128 ? 25.297 30.141 22.812 1 98.69 128 VAL A O 1
ATOM 1007 N N . GLY A 1 129 ? 24.094 29.031 24.344 1 98 129 GLY A N 1
ATOM 1008 C CA . GLY A 1 129 ? 24.312 30.031 25.375 1 98 129 GLY A CA 1
ATOM 1009 C C . GLY A 1 129 ? 23.328 31.188 25.328 1 98 129 GLY A C 1
ATOM 1010 O O . GLY A 1 129 ? 22.5 31.25 24.406 1 98 129 GLY A O 1
ATOM 1011 N N . PRO A 1 130 ? 23.391 32.125 26.234 1 96.69 130 PRO A N 1
ATOM 1012 C CA . PRO A 1 130 ? 22.391 33.188 26.391 1 96.69 130 PRO A CA 1
ATOM 1013 C C . PRO A 1 130 ? 22.547 34.281 25.359 1 96.69 130 PRO A C 1
ATOM 1015 O O . PRO A 1 130 ? 21.609 35.062 25.125 1 96.69 130 PRO A O 1
ATOM 1018 N N . GLU A 1 131 ? 23.688 34.375 24.719 1 96.69 131 GLU A N 1
ATOM 1019 C CA . GLU A 1 131 ? 23.953 35.5 23.844 1 96.69 131 GLU A CA 1
ATOM 1020 C C . GLU A 1 131 ? 23.469 35.25 22.438 1 96.69 131 GLU A C 1
ATOM 1022 O O . GLU A 1 131 ? 23.125 36.188 21.703 1 96.69 131 GLU A O 1
ATOM 1027 N N . ALA A 1 132 ? 23.469 34 22.016 1 98.56 132 ALA A N 1
ATOM 1028 C CA . ALA A 1 132 ? 23.016 33.656 20.672 1 98.56 132 ALA A CA 1
ATOM 1029 C C . ALA A 1 132 ? 21.531 33.938 20.516 1 98.56 132 ALA A C 1
ATOM 1031 O O . ALA A 1 132 ? 20.734 33.688 21.422 1 98.56 132 ALA A O 1
ATOM 1032 N N . VAL A 1 133 ? 21.094 34.438 19.328 1 98.88 133 VAL A N 1
ATOM 1033 C CA . VAL A 1 133 ? 19.688 34.75 19.062 1 98.88 133 VAL A CA 1
ATOM 1034 C C . VAL A 1 133 ? 18.984 33.5 18.516 1 98.88 133 VAL A C 1
ATOM 1036 O O . VAL A 1 133 ? 19.484 32.875 17.578 1 98.88 133 VAL A O 1
ATOM 1039 N N . ILE A 1 134 ? 17.891 33.125 19.109 1 98.94 134 ILE A N 1
ATOM 1040 C CA . ILE A 1 134 ? 17.078 32 18.609 1 98.94 134 ILE A CA 1
ATOM 1041 C C . ILE A 1 134 ? 15.781 32.531 18.016 1 98.94 134 ILE A C 1
ATOM 1043 O O . ILE A 1 134 ? 14.961 33.125 18.719 1 98.94 134 ILE A O 1
ATOM 1047 N N . GLY A 1 135 ? 15.617 32.406 16.703 1 98.88 135 GLY A N 1
ATOM 1048 C CA . GLY A 1 135 ? 14.398 32.719 15.977 1 98.88 135 GLY A CA 1
ATOM 1049 C C . GLY A 1 135 ? 13.633 31.5 15.516 1 98.88 135 GLY A C 1
ATOM 1050 O O . GLY A 1 135 ? 14.227 30.531 15.031 1 98.88 135 GLY A O 1
ATOM 1051 N N . VAL A 1 136 ? 12.289 31.516 15.633 1 98.81 136 VAL A N 1
ATOM 1052 C CA . VAL A 1 136 ? 11.469 30.359 15.297 1 98.81 136 VAL A CA 1
ATOM 1053 C C . VAL A 1 136 ? 10.266 30.797 14.461 1 98.81 136 VAL A C 1
ATOM 1055 O O . VAL A 1 136 ? 9.555 31.734 14.82 1 98.81 136 VAL A O 1
ATOM 1058 N N . GLU A 1 137 ? 10.086 30.172 13.336 1 98.75 137 GLU A N 1
ATOM 1059 C CA . GLU A 1 137 ? 8.867 30.297 12.555 1 98.75 137 GLU A CA 1
ATOM 1060 C C . GLU A 1 137 ? 7.891 29.156 12.867 1 98.75 137 GLU A C 1
ATOM 1062 O O . GLU A 1 137 ? 8.281 28 12.906 1 98.75 137 GLU A O 1
ATOM 1067 N N . LEU A 1 138 ? 6.594 29.5 13.133 1 98.44 138 LEU A N 1
ATOM 1068 C CA . LEU A 1 138 ? 5.59 28.5 13.469 1 98.44 138 LEU A CA 1
ATOM 1069 C C . LEU A 1 138 ? 4.352 28.641 12.594 1 98.44 138 LEU A C 1
ATOM 1071 O O . LEU A 1 138 ? 4.109 29.719 12.031 1 98.44 138 LEU A O 1
ATOM 1075 N N . ASP A 1 139 ? 3.639 27.562 12.445 1 98 139 ASP A N 1
ATOM 1076 C CA . ASP A 1 139 ? 2.283 27.531 11.906 1 98 139 ASP A CA 1
ATOM 1077 C C . ASP A 1 139 ? 1.284 28.109 12.906 1 98 139 ASP A C 1
ATOM 1079 O O . ASP A 1 139 ? 1.423 27.906 14.117 1 98 139 ASP A O 1
ATOM 1083 N N . PRO A 1 140 ? 0.31 28.844 12.469 1 97.75 140 PRO A N 1
ATOM 1084 C CA . PRO A 1 140 ? -0.654 29.375 13.438 1 97.75 140 PRO A CA 1
ATOM 1085 C C . PRO A 1 140 ? -1.38 28.281 14.219 1 97.75 140 PRO A C 1
ATOM 1087 O O . PRO A 1 140 ? -1.987 28.562 15.25 1 97.75 140 PRO A O 1
ATOM 1090 N N . HIS A 1 141 ? -1.337 27.078 13.75 1 97.88 141 HIS A N 1
ATOM 1091 C CA . HIS A 1 141 ? -1.961 25.969 14.469 1 97.88 141 HIS A CA 1
ATOM 1092 C C . HIS A 1 141 ? -1.019 25.391 15.516 1 97.88 141 HIS A C 1
ATOM 1094 O O . HIS A 1 141 ? -1.232 24.281 16 1 97.88 141 HIS A O 1
ATOM 1100 N N . CYS A 1 142 ? -0.092 26.125 15.945 1 97.94 142 CYS A N 1
ATOM 1101 C CA . CYS A 1 142 ? 0.833 25.719 17 1 97.94 142 CYS A CA 1
ATOM 1102 C C . CYS A 1 142 ? 0.176 25.828 18.375 1 97.94 142 CYS A C 1
ATOM 1104 O O . CYS A 1 142 ? -0.814 26.531 18.531 1 97.94 142 CYS A O 1
ATOM 1106 N N . HIS A 1 143 ? 0.672 25.031 19.297 1 97.06 143 HIS A N 1
ATOM 1107 C CA . HIS A 1 143 ? 0.434 25.266 20.719 1 97.06 143 HIS A CA 1
ATOM 1108 C C . HIS A 1 143 ? 1.461 26.234 21.297 1 97.06 143 HIS A C 1
ATOM 1110 O O . HIS A 1 143 ? 2.539 25.812 21.734 1 97.06 143 HIS A O 1
ATOM 1116 N N . LEU A 1 144 ? 1.16 27.469 21.359 1 97.44 144 LEU A N 1
ATOM 1117 C CA . LEU A 1 144 ? 2.115 28.469 21.844 1 97.44 144 LEU A CA 1
ATOM 1118 C C . LEU A 1 144 ? 2.318 28.359 23.344 1 97.44 144 LEU A C 1
ATOM 1120 O O . LEU A 1 144 ? 1.688 29.078 24.125 1 97.44 144 LEU A O 1
ATOM 1124 N N . THR A 1 145 ? 3.328 27.609 23.719 1 97.56 145 THR A N 1
ATOM 1125 C CA . THR A 1 145 ? 3.555 27.375 25.141 1 97.56 145 THR A CA 1
ATOM 1126 C C . THR A 1 145 ? 4.387 28.5 25.734 1 97.56 145 THR A C 1
ATOM 1128 O O . THR A 1 145 ? 5.18 29.141 25.047 1 97.56 145 THR A O 1
ATOM 1131 N N . VAL A 1 146 ? 4.219 28.703 27.031 1 98.25 146 VAL A N 1
ATOM 1132 C CA . VAL A 1 146 ? 4.973 29.719 27.766 1 98.25 146 VAL A CA 1
ATOM 1133 C C . VAL A 1 146 ? 6.465 29.406 27.703 1 98.25 146 VAL A C 1
ATOM 1135 O O . VAL A 1 146 ? 7.285 30.297 27.5 1 98.25 146 VAL A O 1
ATOM 1138 N N . ARG A 1 147 ? 6.777 28.156 27.781 1 98 147 ARG A N 1
ATOM 1139 C CA . ARG A 1 147 ? 8.172 27.734 27.797 1 98 147 ARG A CA 1
ATOM 1140 C C . ARG A 1 147 ? 8.883 28.109 26.516 1 98 147 ARG A C 1
ATOM 1142 O O . ARG A 1 147 ? 10.031 28.562 26.531 1 98 147 ARG A O 1
ATOM 1149 N N . ARG A 1 148 ? 8.234 27.938 25.391 1 98.25 148 ARG A N 1
ATOM 1150 C CA . ARG A 1 148 ? 8.828 28.297 24.109 1 98.25 148 ARG A CA 1
ATOM 1151 C C . ARG A 1 148 ? 9.117 29.797 24.047 1 98.25 148 ARG A C 1
ATOM 1153 O O . ARG A 1 148 ? 10.164 30.203 23.547 1 98.25 148 ARG A O 1
ATOM 1160 N N . CYS A 1 149 ? 8.219 30.562 24.562 1 98 149 CYS A N 1
ATOM 1161 C CA . CYS A 1 149 ? 8.359 32 24.547 1 98 149 CYS A CA 1
ATOM 1162 C C . CYS A 1 149 ? 9.469 32.469 25.5 1 98 149 CYS A C 1
ATOM 1164 O O . CYS A 1 149 ? 10.094 33.5 25.281 1 98 149 CYS A O 1
ATOM 1166 N N . GLU A 1 150 ? 9.734 31.656 26.531 1 97.75 150 GLU A N 1
ATOM 1167 C CA . GLU A 1 150 ? 10.805 31.984 27.484 1 97.75 150 GLU A CA 1
ATOM 1168 C C . GLU A 1 150 ? 12.172 31.656 26.891 1 97.75 150 GLU A C 1
ATOM 1170 O O . GLU A 1 150 ? 13.164 32.312 27.234 1 97.75 150 GLU A O 1
ATOM 1175 N N . ILE A 1 151 ? 12.172 30.672 26.016 1 98.38 151 ILE A N 1
ATOM 1176 C CA . ILE A 1 151 ? 13.453 30.172 25.531 1 98.38 151 ILE A CA 1
ATOM 1177 C C . ILE A 1 151 ? 13.844 30.906 24.25 1 98.38 151 ILE A C 1
ATOM 1179 O O . ILE A 1 151 ? 14.992 31.328 24.109 1 98.38 151 ILE A O 1
ATOM 1183 N N . ALA A 1 152 ? 12.961 31.062 23.328 1 98.62 152 ALA A N 1
ATOM 1184 C CA . ALA A 1 152 ? 13.242 31.703 22.047 1 98.62 152 ALA A CA 1
ATOM 1185 C C . ALA A 1 152 ? 13.297 33.219 22.203 1 98.62 152 ALA A C 1
ATOM 1187 O O . ALA A 1 152 ? 12.633 33.781 23.078 1 98.62 152 ALA A O 1
ATOM 1188 N N . ASP A 1 153 ? 14.062 33.875 21.359 1 98.62 153 ASP A N 1
ATOM 1189 C CA . ASP A 1 153 ? 14.156 35.312 21.375 1 98.62 153 ASP A CA 1
ATOM 1190 C C . ASP A 1 153 ? 13.094 35.969 20.484 1 98.62 153 ASP A C 1
ATOM 1192 O O . ASP A 1 153 ? 12.633 37.062 20.75 1 98.62 153 ASP A O 1
ATOM 1196 N N . ILE A 1 154 ? 12.805 35.281 19.406 1 98.69 154 ILE A N 1
ATOM 1197 C CA . ILE A 1 154 ? 11.82 35.781 18.453 1 98.69 154 ILE A CA 1
ATOM 1198 C C . ILE A 1 154 ? 11 34.594 17.922 1 98.69 154 ILE A C 1
ATOM 1200 O O . ILE A 1 154 ? 11.555 33.562 17.516 1 98.69 154 ILE A O 1
ATOM 1204 N N . ILE A 1 155 ? 9.68 34.688 17.938 1 98.81 155 ILE A N 1
ATOM 1205 C CA . ILE A 1 155 ? 8.75 33.75 17.328 1 98.81 155 ILE A CA 1
ATOM 1206 C C . ILE A 1 155 ? 7.82 34.5 16.359 1 98.81 155 ILE A C 1
ATOM 1208 O O . ILE A 1 155 ? 7.234 35.5 16.719 1 98.81 155 ILE A O 1
ATOM 1212 N N . VAL A 1 156 ? 7.754 34.031 15.172 1 98.69 156 VAL A N 1
ATOM 1213 C CA . VAL A 1 156 ? 6.855 34.594 14.156 1 98.69 156 VAL A CA 1
ATOM 1214 C C . VAL A 1 156 ? 5.977 33.469 13.594 1 98.69 156 VAL A C 1
ATOM 1216 O O . VAL A 1 156 ? 6.473 32.406 13.258 1 98.69 156 VAL A O 1
ATOM 1219 N N . LEU A 1 157 ? 4.648 33.688 13.555 1 98.62 157 LEU A N 1
ATOM 1220 C CA . LEU A 1 157 ? 3.723 32.719 12.961 1 98.62 157 LEU A CA 1
ATOM 1221 C C . LEU A 1 157 ? 3.324 33.156 11.555 1 98.62 157 LEU A C 1
ATOM 1223 O O . LEU A 1 157 ? 3.377 34.344 11.227 1 98.62 157 LEU A O 1
ATOM 1227 N N . TYR A 1 158 ? 2.955 32.156 10.727 1 97.81 158 TYR A N 1
ATOM 1228 C CA . TYR A 1 158 ? 2.17 32.531 9.555 1 97.81 158 TYR A CA 1
ATOM 1229 C C . TYR A 1 158 ? 0.924 33.312 9.961 1 97.81 158 TYR A C 1
ATOM 1231 O O . TYR A 1 158 ? 0.433 33.156 11.086 1 97.81 158 TYR A O 1
ATOM 1239 N N . LYS A 1 159 ? 0.459 34.125 9.055 1 97.81 159 LYS A N 1
ATOM 1240 C CA . LYS A 1 159 ? -0.689 34.938 9.414 1 97.81 159 LYS A CA 1
ATOM 1241 C C . LYS A 1 159 ? -1.925 34.531 8.609 1 97.81 159 LYS A C 1
ATOM 1243 O O . LYS A 1 159 ? -3.049 34.875 8.984 1 97.81 159 LYS A O 1
ATOM 1248 N N . GLU A 1 160 ? -1.645 33.75 7.551 1 95.69 160 GLU A N 1
ATOM 1249 C CA . GLU A 1 160 ? -2.73 33.375 6.645 1 95.69 160 GLU A CA 1
ATOM 1250 C C . GLU A 1 160 ? -3.135 31.922 6.82 1 95.69 160 GLU A C 1
ATOM 1252 O O . GLU A 1 160 ? -2.285 31.062 7.055 1 95.69 160 GLU A O 1
ATOM 1257 N N . TYR A 1 161 ? -4.438 31.656 6.68 1 94.19 161 TYR A N 1
ATOM 1258 C CA . TYR A 1 161 ? -5.035 30.312 6.621 1 94.19 161 TYR A CA 1
ATOM 1259 C C . TYR A 1 161 ? -6.117 30.25 5.547 1 94.19 161 TYR A C 1
ATOM 1261 O O . TYR A 1 161 ? -7.277 30.578 5.805 1 94.19 161 TYR A O 1
ATOM 1269 N N . PRO A 1 162 ? -5.648 29.734 4.316 1 93.88 162 PRO A N 1
ATOM 1270 C CA . PRO A 1 162 ? -4.516 28.891 3.957 1 93.88 162 PRO A CA 1
ATOM 1271 C C . PRO A 1 162 ? -3.172 29.594 4.098 1 93.88 162 PRO A C 1
ATOM 1273 O O . PRO A 1 162 ? -3.104 30.828 3.957 1 93.88 162 PRO A O 1
ATOM 1276 N N . HIS A 1 163 ? -2.129 28.75 4.355 1 94.31 163 HIS A N 1
ATOM 1277 C CA . HIS A 1 163 ? -0.794 29.266 4.637 1 94.31 163 HIS A CA 1
ATOM 1278 C C . HIS A 1 163 ? -0.072 29.656 3.355 1 94.31 163 HIS A C 1
ATOM 1280 O O . HIS A 1 163 ? 0.884 29 2.945 1 94.31 163 HIS A O 1
ATOM 1286 N N . THR A 1 164 ? -0.421 30.75 2.863 1 92.44 164 THR A N 1
ATOM 1287 C CA . THR A 1 164 ? 0.134 31.188 1.588 1 92.44 164 THR A CA 1
ATOM 1288 C C . THR A 1 164 ? 1.297 32.156 1.807 1 92.44 164 THR A C 1
ATOM 1290 O O . THR A 1 164 ? 1.949 32.562 0.85 1 92.44 164 THR A O 1
ATOM 1293 N N . ASP A 1 165 ? 1.609 32.469 3.098 1 95.75 165 ASP A N 1
ATOM 1294 C CA . ASP A 1 165 ? 2.568 33.531 3.369 1 95.75 165 ASP A CA 1
ATOM 1295 C C . ASP A 1 165 ? 3.785 33 4.121 1 95.75 165 ASP A C 1
ATOM 1297 O O . ASP A 1 165 ? 4.453 33.75 4.84 1 95.75 165 ASP A O 1
ATOM 1301 N N . PHE A 1 166 ? 4.09 31.734 4.012 1 95.44 166 PHE A N 1
ATOM 1302 C CA . PHE A 1 166 ? 5.148 31.141 4.812 1 95.44 166 PHE A CA 1
ATOM 1303 C C . PHE A 1 166 ? 6.512 31.703 4.418 1 95.44 166 PHE A C 1
ATOM 1305 O O . PHE A 1 166 ? 7.391 31.859 5.27 1 95.44 166 PHE A O 1
ATOM 1312 N N . VAL A 1 167 ? 6.766 32.062 3.201 1 96.88 167 VAL A N 1
ATOM 1313 C CA . VAL A 1 167 ? 8.039 32.656 2.793 1 96.88 167 VAL A CA 1
ATOM 1314 C C . VAL A 1 167 ? 8.156 34.062 3.348 1 96.88 167 VAL A C 1
ATOM 1316 O O . VAL A 1 167 ? 9.195 34.438 3.898 1 96.88 167 VAL A O 1
ATOM 1319 N N . GLU A 1 168 ? 7.082 34.844 3.229 1 97.5 168 GLU A N 1
ATOM 1320 C CA . GLU A 1 168 ? 7.066 36.219 3.736 1 97.5 168 GLU A CA 1
ATOM 1321 C C . GLU A 1 168 ? 7.328 36.25 5.238 1 97.5 168 GLU A C 1
ATOM 1323 O O . GLU A 1 168 ? 8.055 37.125 5.73 1 97.5 168 GLU A O 1
ATOM 1328 N N . ARG A 1 169 ? 6.789 35.375 5.898 1 98.06 169 ARG A N 1
ATOM 1329 C CA . ARG A 1 169 ? 6.988 35.312 7.344 1 98.06 169 ARG A CA 1
ATOM 1330 C C . ARG A 1 169 ? 8.398 34.812 7.684 1 98.06 169 ARG A C 1
ATOM 1332 O O . ARG A 1 169 ? 8.984 35.25 8.672 1 98.06 169 ARG A O 1
ATOM 1339 N N . GLY A 1 170 ? 8.93 33.906 6.828 1 98.31 170 GLY A N 1
ATOM 1340 C CA . GLY A 1 170 ? 10.336 33.562 6.973 1 98.31 170 GLY A CA 1
ATOM 1341 C C . GLY A 1 170 ? 11.266 34.75 6.82 1 98.31 170 GLY A C 1
ATOM 1342 O O . GLY A 1 170 ? 12.234 34.875 7.574 1 98.31 170 GLY A O 1
ATOM 1343 N N . GLU A 1 171 ? 10.945 35.625 5.867 1 98.56 171 GLU A N 1
ATOM 1344 C CA . GLU A 1 171 ? 11.711 36.844 5.668 1 98.56 171 GLU A CA 1
ATOM 1345 C C . GLU A 1 171 ? 11.602 37.75 6.887 1 98.56 171 GLU A C 1
ATOM 1347 O O . GLU A 1 171 ? 12.602 38.312 7.34 1 98.56 171 GLU A O 1
ATOM 1352 N N . GLU A 1 172 ? 10.414 37.875 7.379 1 98.56 172 GLU A N 1
ATOM 1353 C CA . GLU A 1 172 ? 10.164 38.656 8.57 1 98.56 172 GLU A CA 1
ATOM 1354 C C . GLU A 1 172 ? 10.992 38.188 9.758 1 98.56 172 GLU A C 1
ATOM 1356 O O . GLU A 1 172 ? 11.641 38.969 10.438 1 98.56 172 GLU A O 1
ATOM 1361 N N . LEU A 1 173 ? 11 36.875 9.953 1 98.75 173 LEU A N 1
ATOM 1362 C CA . LEU A 1 173 ? 11.75 36.281 11.055 1 98.75 173 LEU A CA 1
ATOM 1363 C C . LEU A 1 173 ? 13.234 36.594 10.93 1 98.75 173 LEU A C 1
ATOM 1365 O O . LEU A 1 173 ? 13.867 37.031 11.898 1 98.75 173 LEU A O 1
ATOM 1369 N N . LEU A 1 174 ? 13.789 36.375 9.75 1 98.81 174 LEU A N 1
ATOM 1370 C CA . LEU A 1 174 ? 15.219 36.594 9.555 1 98.81 174 LEU A CA 1
ATOM 1371 C C . LEU A 1 174 ? 15.57 38.062 9.734 1 98.81 174 LEU A C 1
ATOM 1373 O O . LEU A 1 174 ? 16.625 38.406 10.305 1 98.81 174 LEU A O 1
ATOM 1377 N N . ASP A 1 175 ? 14.727 38.969 9.273 1 98.69 175 ASP A N 1
ATOM 1378 C CA . ASP A 1 175 ? 14.945 40.406 9.469 1 98.69 175 ASP A CA 1
ATOM 1379 C C . ASP A 1 175 ? 15.07 40.719 10.953 1 98.69 175 ASP A C 1
ATOM 1381 O O . ASP A 1 175 ? 15.969 41.469 11.344 1 98.69 175 ASP A O 1
ATOM 1385 N N . LEU A 1 176 ? 14.203 40.219 11.734 1 98.81 176 LEU A N 1
ATOM 1386 C CA . LEU A 1 176 ? 14.195 40.5 13.164 1 98.81 176 LEU A CA 1
ATOM 1387 C C . LEU A 1 176 ? 15.422 39.875 13.836 1 98.81 176 LEU A C 1
ATOM 1389 O O . LEU A 1 176 ? 16.016 40.5 14.734 1 98.81 176 LEU A O 1
ATOM 1393 N N . VAL A 1 177 ? 15.797 38.688 13.391 1 98.81 177 VAL A N 1
ATOM 1394 C CA . VAL A 1 177 ? 16.984 38.031 13.945 1 98.81 177 VAL A CA 1
ATOM 1395 C C . VAL A 1 177 ? 18.219 38.844 13.656 1 98.81 177 VAL A C 1
ATOM 1397 O O . VAL A 1 177 ? 19.016 39.125 14.562 1 98.81 177 VAL A O 1
ATOM 1400 N N . LEU A 1 178 ? 18.422 39.312 12.445 1 98.75 178 LEU A N 1
ATOM 1401 C CA . LEU A 1 178 ? 19.594 40.094 12.047 1 98.75 178 LEU A CA 1
ATOM 1402 C C . LEU A 1 178 ? 19.609 41.438 12.766 1 98.75 178 LEU A C 1
ATOM 1404 O O . LEU A 1 178 ? 20.672 41.906 13.211 1 98.75 178 LEU A O 1
ATOM 1408 N N . ALA A 1 179 ? 18.469 42.062 12.875 1 98.5 179 ALA A N 1
ATOM 1409 C CA . ALA A 1 179 ? 18.391 43.344 13.586 1 98.5 179 ALA A CA 1
ATOM 1410 C C . ALA A 1 179 ? 18.766 43.188 15.047 1 98.5 179 ALA A C 1
ATOM 1412 O O . ALA A 1 179 ? 19.406 44.062 15.633 1 98.5 179 ALA A O 1
ATOM 1413 N N . THR A 1 180 ? 18.344 42.094 15.633 1 98.62 180 THR A N 1
ATOM 1414 C CA . THR A 1 180 ? 18.688 41.812 17.016 1 98.62 180 THR A CA 1
ATOM 1415 C C . THR A 1 180 ? 20.203 41.594 17.172 1 98.62 180 THR A C 1
ATOM 1417 O O . THR A 1 180 ? 20.828 42.125 18.078 1 98.62 180 THR A O 1
ATOM 1420 N N . LEU A 1 181 ? 20.797 40.844 16.234 1 98.12 181 LEU A N 1
ATOM 1421 C CA . LEU A 1 181 ? 22.219 40.562 16.25 1 98.12 181 LEU A CA 1
ATOM 1422 C C . LEU A 1 181 ? 23.031 41.844 16.109 1 98.12 181 LEU A C 1
ATOM 1424 O O . LEU A 1 181 ? 24.109 41.969 16.703 1 98.12 181 LEU A O 1
ATOM 1428 N N . ARG A 1 182 ? 22.484 42.781 15.383 1 97.5 182 ARG A N 1
ATOM 1429 C CA . ARG A 1 182 ? 23.172 44.031 15.109 1 97.5 182 ARG A CA 1
ATOM 1430 C C . ARG A 1 182 ? 22.922 45.031 16.219 1 97.5 182 ARG A C 1
ATOM 1432 O O . ARG A 1 182 ? 23.422 46.156 16.156 1 97.5 182 ARG A O 1
ATOM 1439 N N . GLY A 1 183 ? 22.094 44.688 17.141 1 97.38 183 GLY A N 1
ATOM 1440 C CA . GLY A 1 183 ? 21.812 45.531 18.281 1 97.38 183 GLY A CA 1
ATOM 1441 C C . GLY A 1 183 ? 20.859 46.656 17.938 1 97.38 183 GLY A C 1
ATOM 1442 O O . GLY A 1 183 ? 20.766 47.656 18.672 1 97.38 183 GLY A O 1
ATOM 1443 N N . GLN A 1 184 ? 20.125 46.469 16.906 1 97.69 184 GLN A N 1
ATOM 1444 C CA . GLN A 1 184 ? 19.203 47.5 16.453 1 97.69 184 GLN A CA 1
ATOM 1445 C C . GLN A 1 184 ? 17.875 47.438 17.188 1 97.69 184 GLN A C 1
ATOM 1447 O O . GLN A 1 184 ? 17.156 48.438 17.281 1 97.69 184 GLN A O 1
ATOM 1452 N N . ILE A 1 185 ? 17.547 46.219 17.625 1 98.25 185 ILE A N 1
ATOM 1453 C CA . ILE A 1 185 ? 16.312 46.031 18.359 1 98.25 185 ILE A CA 1
ATOM 1454 C C . ILE A 1 185 ? 16.562 45.125 19.562 1 98.25 185 ILE A C 1
ATOM 1456 O O . ILE A 1 185 ? 17.594 44.438 19.625 1 98.25 185 ILE A O 1
ATOM 1460 N N . ARG A 1 186 ? 15.648 45.188 20.562 1 98.19 186 ARG A N 1
ATOM 1461 C CA . ARG A 1 186 ? 15.617 44.344 21.75 1 98.19 186 ARG A CA 1
ATOM 1462 C C . ARG A 1 186 ? 14.242 43.688 21.922 1 98.19 186 ARG A C 1
ATOM 1464 O O . ARG A 1 186 ? 13.438 44.156 22.734 1 98.19 186 ARG A O 1
ATOM 1471 N N . PRO A 1 187 ? 14.016 42.562 21.281 1 98.5 187 PRO A N 1
ATOM 1472 C CA . PRO A 1 187 ? 12.688 41.938 21.266 1 98.5 187 PRO A CA 1
ATOM 1473 C C . PRO A 1 187 ? 12.211 41.531 22.656 1 98.5 187 PRO A C 1
ATOM 1475 O O . PRO A 1 187 ? 12.984 40.938 23.422 1 98.5 187 PRO A O 1
ATOM 1478 N N . VAL A 1 188 ? 11.031 41.875 23 1 98.19 188 VAL A N 1
ATOM 1479 C CA . VAL A 1 188 ?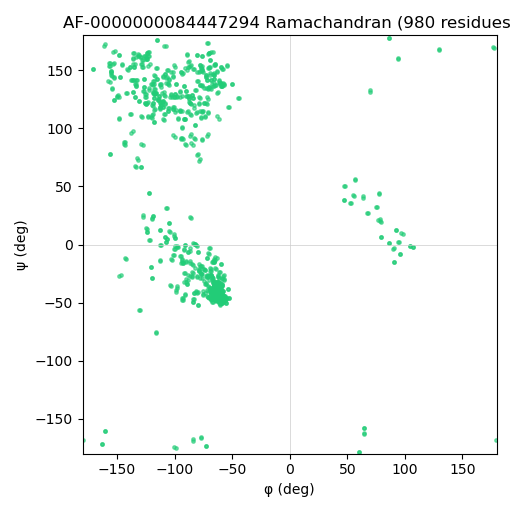 10.328 41.406 24.188 1 98.19 188 VAL A CA 1
ATOM 1480 C C . VAL A 1 188 ? 8.961 40.844 23.797 1 98.19 188 VAL A C 1
ATOM 1482 O O . VAL A 1 188 ? 8.289 41.406 22.922 1 98.19 188 VAL A O 1
ATOM 1485 N N . MET A 1 189 ? 8.508 39.75 24.453 1 98.5 189 MET A N 1
ATOM 1486 C CA . MET A 1 189 ? 7.301 39.031 24.031 1 98.5 189 MET A CA 1
ATOM 1487 C C . MET A 1 189 ? 6.191 39.188 25.062 1 98.5 189 MET A C 1
ATOM 1489 O O . MET A 1 189 ? 6.453 39.156 26.266 1 98.5 189 MET A O 1
ATOM 1493 N N . SER A 1 190 ? 5.008 39.438 24.625 1 98.75 190 SER A N 1
ATOM 1494 C CA . SER A 1 190 ? 3.764 39.375 25.391 1 98.75 190 SER A CA 1
ATOM 1495 C C . SER A 1 190 ? 2.832 38.312 24.859 1 98.75 190 SER A C 1
ATOM 1497 O O . SER A 1 190 ? 2.617 38.188 23.656 1 98.75 190 SER A O 1
ATOM 1499 N N . LEU A 1 191 ? 2.32 37.469 25.75 1 98.81 191 LEU A N 1
ATOM 1500 C CA . LEU A 1 191 ? 1.519 36.312 25.359 1 98.81 191 LEU A CA 1
ATOM 1501 C C . LEU A 1 191 ? 0.165 36.312 26.062 1 98.81 191 LEU A C 1
ATOM 1503 O O . LEU A 1 191 ? 0.1 36.375 27.297 1 98.81 191 LEU A O 1
ATOM 1507 N N . TRP A 1 192 ? -0.888 36.312 25.281 1 98.69 192 TRP A N 1
ATOM 1508 C CA . TRP A 1 192 ? -2.254 36.312 25.797 1 98.69 192 TRP A CA 1
ATOM 1509 C C . TRP A 1 192 ? -2.918 34.969 25.5 1 98.69 192 TRP A C 1
ATOM 1511 O O . TRP A 1 192 ? -2.82 34.438 24.391 1 98.69 192 TRP A O 1
ATOM 1521 N N . ASP A 1 193 ? -3.51 34.375 26.484 1 98.56 193 ASP A N 1
ATOM 1522 C CA . ASP A 1 193 ? -4.266 33.125 26.359 1 98.56 193 ASP A CA 1
ATOM 1523 C C . ASP A 1 193 ? -5.75 33.406 26.141 1 98.56 193 ASP A C 1
ATOM 1525 O O . ASP A 1 193 ? -6.43 33.906 27.047 1 98.56 193 ASP A O 1
ATOM 1529 N N . CYS A 1 194 ? -6.23 33.062 25.047 1 97.56 194 CYS A N 1
ATOM 1530 C CA . CYS A 1 194 ? -7.625 33.312 24.719 1 97.56 194 CYS A CA 1
ATOM 1531 C C . CYS A 1 194 ? -8.555 32.344 25.422 1 97.56 194 CYS A C 1
ATOM 1533 O O . CYS A 1 194 ? -9.75 32.625 25.562 1 97.56 194 CYS A O 1
ATOM 1535 N N . ARG A 1 195 ? -8.023 31.141 25.781 1 96.69 195 ARG A N 1
ATOM 1536 C CA . ARG A 1 195 ? -8.789 30.047 26.359 1 96.69 195 ARG A CA 1
ATOM 1537 C C . ARG A 1 195 ? -9.945 29.641 25.453 1 96.69 195 ARG A C 1
ATOM 1539 O O . ARG A 1 195 ? -11.094 29.578 25.891 1 96.69 195 ARG A O 1
ATOM 1546 N N . LEU A 1 196 ? -9.555 29.312 24.266 1 95.69 196 LEU A N 1
ATOM 1547 C CA . LEU A 1 196 ? -10.531 29.062 23.219 1 95.69 196 LEU A CA 1
ATOM 1548 C C . LEU A 1 196 ? -10 28.031 22.219 1 95.69 196 LEU A C 1
ATOM 1550 O O . LEU A 1 196 ? -8.852 28.141 21.766 1 95.69 196 LEU A O 1
ATOM 1554 N N . ILE A 1 197 ? -10.773 26.984 21.984 1 95.38 197 ILE A N 1
ATOM 1555 C CA . ILE A 1 197 ? -10.547 26.062 20.875 1 95.38 197 ILE A CA 1
ATOM 1556 C C . ILE A 1 197 ? -11.516 26.375 19.75 1 95.38 197 ILE A C 1
ATOM 1558 O O . ILE A 1 197 ? -12.734 26.297 19.922 1 95.38 197 ILE A O 1
ATOM 1562 N N . ALA A 1 198 ? -10.969 26.781 18.609 1 92.62 198 ALA A N 1
ATOM 1563 C CA . ALA A 1 198 ? -11.797 27.172 17.469 1 92.62 198 ALA A CA 1
ATOM 1564 C C . ALA A 1 198 ? -11 27.125 16.172 1 92.62 198 ALA A C 1
ATOM 1566 O O . ALA A 1 198 ? -9.812 26.812 16.188 1 92.62 198 ALA A O 1
ATOM 1567 N N . SER A 1 199 ? -11.656 27.297 15.125 1 91.06 199 SER A N 1
ATOM 1568 C CA . SER A 1 199 ? -11.047 27.453 13.812 1 91.06 199 SER A CA 1
ATOM 1569 C C . SER A 1 199 ? -11.109 28.906 13.336 1 91.06 199 SER A C 1
ATOM 1571 O O . SER A 1 199 ? -12.125 29.578 13.516 1 91.06 199 SER A O 1
ATOM 1573 N N . PHE A 1 200 ? -10.016 29.375 12.75 1 91.06 200 PHE A N 1
ATOM 1574 C CA . PHE A 1 200 ? -9.914 30.781 12.383 1 91.06 200 PHE A CA 1
ATOM 1575 C C . PHE A 1 200 ? -9.484 30.938 10.93 1 91.06 200 PHE A C 1
ATOM 1577 O O . PHE A 1 200 ? -8.406 31.469 10.648 1 91.06 200 PHE A O 1
ATOM 1584 N N . PRO A 1 201 ? -10.32 30.531 9.977 1 90.25 201 PRO A N 1
ATOM 1585 C CA . PRO A 1 201 ? -9.961 30.844 8.586 1 90.25 201 PRO A CA 1
ATOM 1586 C C . PRO A 1 201 ? -9.828 32.344 8.32 1 90.25 201 PRO A C 1
ATOM 1588 O O . PRO A 1 201 ? -10.648 33.125 8.805 1 90.25 201 PRO A O 1
ATOM 1591 N N . THR A 1 202 ? -8.836 32.75 7.578 1 93.56 202 THR A N 1
ATOM 1592 C CA . THR A 1 202 ? -8.531 34.156 7.453 1 93.56 202 THR A CA 1
ATOM 1593 C C . THR A 1 202 ? -9.016 34.688 6.105 1 93.56 202 THR A C 1
ATOM 1595 O O . THR A 1 202 ? -8.633 35.812 5.699 1 93.56 202 THR A O 1
ATOM 1598 N N . THR A 1 203 ? -9.758 33.938 5.422 1 87.94 203 THR A N 1
ATOM 1599 C CA . THR A 1 203 ? -10.18 34.312 4.078 1 87.94 203 THR A CA 1
ATOM 1600 C C . THR A 1 203 ? -11.445 35.156 4.133 1 87.94 203 THR A C 1
ATOM 1602 O O . THR A 1 203 ? -11.805 35.812 3.148 1 87.94 203 THR A O 1
ATOM 1605 N N . GLU A 1 204 ? -12.102 35.156 5.305 1 85.31 204 GLU A N 1
ATOM 1606 C CA . GLU A 1 204 ? -13.359 35.875 5.43 1 85.31 204 GLU A CA 1
ATOM 1607 C C . GLU A 1 204 ? -13.375 36.719 6.703 1 85.31 204 GLU A C 1
ATOM 1609 O O . GLU A 1 204 ? -12.594 36.469 7.625 1 85.31 204 GLU A O 1
ATOM 1614 N N . GLN A 1 205 ? -14.25 37.625 6.676 1 89.94 205 GLN A N 1
ATOM 1615 C CA . GLN A 1 205 ? -14.477 38.375 7.895 1 89.94 205 GLN A CA 1
ATOM 1616 C C . GLN A 1 205 ? -15.141 37.531 8.977 1 89.94 205 GLN A C 1
ATOM 1618 O O . GLN A 1 205 ? -15.891 36.594 8.664 1 89.94 205 GLN A O 1
ATOM 1623 N N . PRO A 1 206 ? -14.758 37.875 10.164 1 91 206 PRO A N 1
ATOM 1624 C CA . PRO A 1 206 ? -14.016 39 10.703 1 91 206 PRO A CA 1
ATOM 1625 C C . PRO A 1 206 ? -12.523 38.719 10.844 1 91 206 PRO A C 1
ATOM 1627 O O . PRO A 1 206 ? -11.734 39.625 11.109 1 91 206 PRO A O 1
ATOM 1630 N N . MET A 1 207 ? -12.109 37.5 10.664 1 92.94 207 MET A N 1
ATOM 1631 C CA . MET A 1 207 ? -10.719 37.156 10.898 1 92.94 207 MET A CA 1
ATOM 1632 C C . MET A 1 207 ? -9.797 37.844 9.898 1 92.94 207 MET A C 1
ATOM 1634 O O . MET A 1 207 ? -8.688 38.25 10.25 1 92.94 207 MET A O 1
ATOM 1638 N N . ARG A 1 208 ? -10.312 37.969 8.672 1 93.75 208 ARG A N 1
ATOM 1639 C CA . ARG A 1 208 ? -9.547 38.688 7.672 1 93.75 208 ARG A CA 1
ATOM 1640 C C . ARG A 1 208 ? -9.211 40.094 8.156 1 93.75 208 ARG A C 1
ATOM 1642 O O . ARG A 1 208 ? -8.07 40.531 8.023 1 93.75 208 ARG A O 1
ATOM 1649 N N . GLY A 1 209 ? -10.18 40.719 8.695 1 95.5 209 GLY A N 1
ATOM 1650 C CA . GLY A 1 209 ? -9.984 42.062 9.211 1 95.5 209 GLY A CA 1
ATOM 1651 C C . GLY A 1 209 ? -9.008 42.125 10.367 1 95.5 209 GLY A C 1
ATOM 1652 O O . GLY A 1 209 ? -8.234 43.094 10.477 1 95.5 209 GLY A O 1
ATOM 1653 N N . LEU A 1 210 ? -9.047 41.188 11.211 1 96.75 210 LEU A N 1
ATOM 1654 C CA . LEU A 1 210 ? -8.141 41.156 12.352 1 96.75 210 LEU A CA 1
ATOM 1655 C C . LEU A 1 210 ? -6.695 41 11.891 1 96.75 210 LEU A C 1
ATOM 1657 O O . LEU A 1 210 ? -5.793 41.625 12.43 1 96.75 210 LEU A O 1
ATOM 1661 N N . VAL A 1 211 ? -6.453 40.156 10.922 1 97.75 211 VAL A N 1
ATOM 1662 C CA . VAL A 1 211 ? -5.121 39.938 10.367 1 97.75 211 VAL A CA 1
ATOM 1663 C C . VAL A 1 211 ? -4.613 41.219 9.719 1 97.75 211 VAL A C 1
ATOM 1665 O O . VAL A 1 211 ? -3.457 41.625 9.922 1 97.75 211 VAL A O 1
ATOM 1668 N N . ASP A 1 212 ? -5.492 41.875 9 1 97.94 212 ASP A N 1
ATOM 1669 C CA . ASP A 1 212 ? -5.121 43.125 8.352 1 97.94 212 ASP A CA 1
ATOM 1670 C C . ASP A 1 212 ? -4.711 44.188 9.391 1 97.94 212 ASP A C 1
ATOM 1672 O O . ASP A 1 212 ? -3.738 44.906 9.188 1 97.94 212 ASP A O 1
ATOM 1676 N N . ARG A 1 213 ? -5.457 44.219 10.406 1 97.94 213 ARG A N 1
ATOM 1677 C CA . ARG A 1 213 ? -5.152 45.156 11.477 1 97.94 213 ARG A CA 1
ATOM 1678 C C . ARG A 1 213 ? -3.801 44.844 12.109 1 97.94 213 ARG A C 1
ATOM 1680 O O . ARG A 1 213 ? -3.014 45.75 12.375 1 97.94 213 ARG A O 1
ATOM 1687 N N . ALA A 1 214 ? -3.547 43.625 12.414 1 98.38 214 ALA A N 1
ATOM 1688 C CA . ALA A 1 214 ? -2.266 43.219 12.984 1 98.38 214 ALA A CA 1
ATOM 1689 C C . ALA A 1 214 ? -1.106 43.625 12.078 1 98.38 214 ALA A C 1
ATOM 1691 O O . ALA A 1 214 ? -0.129 44.219 12.547 1 98.38 214 ALA A O 1
ATOM 1692 N N . MET A 1 215 ? -1.239 43.344 10.82 1 97.81 215 MET A N 1
ATOM 1693 C CA . MET A 1 215 ? -0.185 43.656 9.852 1 97.81 215 MET A CA 1
ATOM 1694 C C . MET A 1 215 ? 0.042 45.156 9.75 1 97.81 215 MET A C 1
ATOM 1696 O O . MET A 1 215 ? 1.18 45.625 9.609 1 97.81 215 MET A O 1
ATOM 1700 N N . ALA A 1 216 ? -1.005 45.906 9.867 1 97.62 216 ALA A N 1
ATOM 1701 C CA . ALA A 1 216 ? -0.922 47.344 9.758 1 97.62 216 ALA A CA 1
ATOM 1702 C C . ALA A 1 216 ? -0.166 47.969 10.938 1 97.62 216 ALA A C 1
ATOM 1704 O O . ALA A 1 216 ? 0.46 49 10.812 1 97.62 216 ALA A O 1
ATOM 1705 N N . LEU A 1 217 ? -0.203 47.281 12.039 1 98 217 LEU A N 1
ATOM 1706 C CA . LEU A 1 217 ? 0.42 47.812 13.25 1 98 217 LEU A CA 1
ATOM 1707 C C . LEU A 1 217 ? 1.907 47.469 13.281 1 98 217 LEU A C 1
ATOM 1709 O O . LEU A 1 217 ? 2.688 48.156 13.953 1 98 217 LEU A O 1
ATOM 1713 N N . GLU A 1 218 ? 2.33 46.438 12.602 1 97.69 218 GLU A N 1
ATOM 1714 C CA . GLU A 1 218 ? 3.719 46 12.617 1 97.69 218 GLU A CA 1
ATOM 1715 C C . GLU A 1 218 ? 4.641 47.031 11.969 1 97.69 218 GLU A C 1
ATOM 1717 O O . GLU A 1 218 ? 4.285 47.625 10.953 1 97.69 218 GLU A O 1
ATOM 1722 N N . GLY A 1 219 ? 5.785 47.219 12.594 1 93.69 219 GLY A N 1
ATOM 1723 C CA . GLY A 1 219 ? 6.75 48.188 12.102 1 93.69 219 GLY A CA 1
ATOM 1724 C C . GLY A 1 219 ? 6.492 49.594 12.617 1 93.69 219 GLY A C 1
ATOM 1725 O O . GLY A 1 219 ? 7.266 50.5 12.344 1 93.69 219 GLY A O 1
ATOM 1726 N N . ARG A 1 220 ? 5.438 49.625 13.43 1 93 220 ARG A N 1
ATOM 1727 C CA . ARG A 1 220 ? 5.082 50.969 13.953 1 93 220 ARG A CA 1
ATOM 1728 C C . ARG A 1 220 ? 5.199 51 15.469 1 93 220 ARG A C 1
ATOM 1730 O O . ARG A 1 220 ? 4.809 50.062 16.156 1 93 220 ARG A O 1
ATOM 1737 N N . ALA A 1 221 ? 5.754 52.094 15.945 1 91.75 221 ALA A N 1
ATOM 1738 C CA . ALA A 1 221 ? 5.785 52.438 17.359 1 91.75 221 ALA A CA 1
ATOM 1739 C C . ALA A 1 221 ? 6.348 51.281 18.188 1 91.75 221 ALA A C 1
ATOM 1741 O O . ALA A 1 221 ? 5.797 50.938 19.234 1 91.75 221 ALA A O 1
ATOM 1742 N N . GLY A 1 222 ? 7.32 50.562 17.641 1 95.19 222 GLY A N 1
ATOM 1743 C CA . GLY A 1 222 ? 8.047 49.531 18.406 1 95.19 222 GLY A CA 1
ATOM 1744 C C . GLY A 1 222 ? 7.414 48.156 18.312 1 95.19 222 GLY A C 1
ATOM 1745 O O . GLY A 1 222 ? 7.941 47.188 18.859 1 95.19 222 GLY A O 1
ATOM 1746 N N . VAL A 1 223 ? 6.262 48.031 17.625 1 98.56 223 VAL A N 1
ATOM 1747 C CA . VAL A 1 223 ? 5.652 46.719 17.422 1 98.56 223 VAL A CA 1
ATOM 1748 C C . VAL A 1 223 ? 6.398 45.969 16.312 1 98.56 223 VAL A C 1
ATOM 1750 O O . VAL A 1 223 ? 6.395 46.406 15.156 1 98.56 223 VAL A O 1
ATOM 1753 N N . LEU A 1 224 ? 7.02 44.906 16.656 1 98.69 224 LEU A N 1
ATOM 1754 C CA . LEU A 1 224 ? 7.848 44.188 15.711 1 98.69 224 LEU A CA 1
ATOM 1755 C C . LEU A 1 224 ? 7.035 43.125 14.984 1 98.69 224 LEU A C 1
ATOM 1757 O O . LEU A 1 224 ? 7.172 42.938 13.773 1 98.69 224 LEU A O 1
ATOM 1761 N N . SER A 1 225 ? 6.199 42.375 15.703 1 98.69 225 SER A N 1
ATOM 1762 C CA . SER A 1 225 ? 5.387 41.281 15.125 1 98.69 225 SER A CA 1
ATOM 1763 C C . SER A 1 225 ? 4.16 41 15.984 1 98.69 225 SER A C 1
ATOM 1765 O O . SER A 1 225 ? 4.234 41.031 17.219 1 98.69 225 SER A O 1
ATOM 1767 N N . ILE A 1 226 ? 3.004 40.75 15.383 1 98.81 226 ILE A N 1
ATOM 1768 C CA . ILE A 1 226 ? 1.793 40.25 16.031 1 98.81 226 ILE A CA 1
ATOM 1769 C C . ILE A 1 226 ? 1.4 38.906 15.43 1 98.81 226 ILE A C 1
ATOM 1771 O O . ILE A 1 226 ? 1.049 38.812 14.25 1 98.81 226 ILE A O 1
ATOM 1775 N N . SER A 1 227 ? 1.501 37.875 16.188 1 98.62 227 SER A N 1
ATOM 1776 C CA . SER A 1 227 ? 1.175 36.531 15.773 1 98.62 227 SER A CA 1
ATOM 1777 C C . SER A 1 227 ? -0.14 36.062 16.391 1 98.62 227 SER A C 1
ATOM 1779 O O . SER A 1 227 ? -0.261 35.969 17.609 1 98.62 227 SER A O 1
ATOM 1781 N N . LEU A 1 228 ? -1.128 35.781 15.57 1 98.38 228 LEU A N 1
ATOM 1782 C CA . LEU A 1 228 ? -2.418 35.281 16.016 1 98.38 228 LEU A CA 1
ATOM 1783 C C . LEU A 1 228 ? -2.434 33.75 15.969 1 98.38 228 LEU A C 1
ATOM 1785 O O . LEU A 1 228 ? -2.797 33.156 14.953 1 98.38 228 LEU A O 1
ATOM 1789 N N . GLY A 1 229 ? -2.072 33.156 17.062 1 98.19 229 GLY A N 1
ATOM 1790 C CA . GLY A 1 229 ? -2.066 31.703 17.156 1 98.19 229 GLY A CA 1
ATOM 1791 C C . GLY A 1 229 ? -3.455 31.109 17.266 1 98.19 229 GLY A C 1
ATOM 1792 O O . GLY A 1 229 ? -4.191 31.406 18.203 1 98.19 229 GLY A O 1
ATOM 1793 N N . HIS A 1 230 ? -3.779 30.25 16.328 1 96.38 230 HIS A N 1
ATOM 1794 C CA . HIS A 1 230 ? -5.102 29.641 16.281 1 96.38 230 HIS A CA 1
ATOM 1795 C C . HIS A 1 230 ? -5.203 28.484 17.266 1 96.38 230 HIS A C 1
ATOM 1797 O O . HIS A 1 230 ? -6.281 28.203 17.797 1 96.38 230 HIS A O 1
ATOM 1803 N N . GLY A 1 231 ? -4.066 27.859 17.547 1 97.12 231 GLY A N 1
ATOM 1804 C CA . GLY A 1 231 ? -4.121 26.594 18.266 1 97.12 231 GLY A CA 1
ATOM 1805 C C . GLY A 1 231 ? -4.695 25.469 17.422 1 97.12 231 GLY A C 1
ATOM 1806 O O . GLY A 1 231 ? -5.715 25.641 16.75 1 97.12 231 GLY A O 1
ATOM 1807 N N . PHE A 1 232 ? -4.031 24.375 17.406 1 96.94 232 PHE A N 1
ATOM 1808 C CA . PHE A 1 232 ? -4.559 23.234 16.672 1 96.94 232 PHE A CA 1
ATOM 1809 C C . PHE A 1 232 ? -5.762 22.641 17.391 1 96.94 232 PHE A C 1
ATOM 1811 O O . PHE A 1 232 ? -5.637 22.141 18.516 1 96.94 232 PHE A O 1
ATOM 1818 N N . PRO A 1 233 ? -6.902 22.562 16.812 1 95.69 233 PRO A N 1
ATOM 1819 C CA . PRO A 1 233 ? -8.117 22.219 17.562 1 95.69 233 PRO A CA 1
ATOM 1820 C C . PRO A 1 233 ? -8.266 20.703 17.766 1 95.69 233 PRO A C 1
ATOM 1822 O O . PRO A 1 233 ? -9.227 20.266 18.406 1 95.69 233 PRO A O 1
ATOM 1825 N N . SER A 1 234 ? -7.316 19.953 17.266 1 96.62 234 SER A N 1
ATOM 1826 C CA . SER A 1 234 ? -7.348 18.516 17.453 1 96.62 234 SER A CA 1
ATOM 1827 C C . SER A 1 234 ? -6.105 18.016 18.203 1 96.62 234 SER A C 1
ATOM 1829 O O . SER A 1 234 ? -5.66 16.891 18 1 96.62 234 SER A O 1
ATOM 1831 N N . GLY A 1 235 ? -5.492 18.891 18.922 1 97.19 235 GLY A N 1
ATOM 1832 C CA . GLY A 1 235 ? -4.352 18.562 19.766 1 97.19 235 GLY A CA 1
ATOM 1833 C C . GLY A 1 235 ? -4.668 18.641 21.25 1 97.19 235 GLY A C 1
ATOM 1834 O O . GLY A 1 235 ? -4.812 19.734 21.797 1 97.19 235 GLY A O 1
ATOM 1835 N N . ASP A 1 236 ? -4.766 17.5 21.922 1 97.88 236 ASP A N 1
ATOM 1836 C CA . ASP A 1 236 ? -5.094 17.438 23.344 1 97.88 236 ASP A CA 1
ATOM 1837 C C . ASP A 1 236 ? -3.826 17.469 24.203 1 97.88 236 ASP A C 1
ATOM 1839 O O . ASP A 1 236 ? -3.336 16.422 24.641 1 97.88 236 ASP A O 1
ATOM 1843 N N . VAL A 1 237 ? -3.35 18.625 24.516 1 98.19 237 VAL A N 1
ATOM 1844 C CA . VAL A 1 237 ? -2.227 18.891 25.406 1 98.19 237 VAL A CA 1
ATOM 1845 C C . VA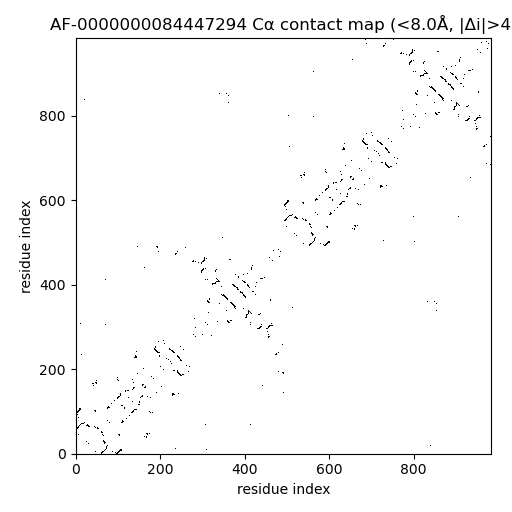L A 1 237 ? -2.611 19.984 26.406 1 98.19 237 VAL A C 1
ATOM 1847 O O . VAL A 1 237 ? -3.584 20.703 26.188 1 98.19 237 VAL A O 1
ATOM 1850 N N . PRO A 1 238 ? -1.893 20.156 27.469 1 97.88 238 PRO A N 1
ATOM 1851 C CA . PRO A 1 238 ? -2.297 21.078 28.531 1 97.88 238 PRO A CA 1
ATOM 1852 C C . PRO A 1 238 ? -2.445 22.516 28.031 1 97.88 238 PRO A C 1
ATOM 1854 O O . PRO A 1 238 ? -3.359 23.234 28.469 1 97.88 238 PRO A O 1
ATOM 1857 N N . GLU A 1 239 ? -1.638 22.938 27.078 1 97.5 239 GLU A N 1
ATOM 1858 C CA . GLU A 1 239 ? -1.652 24.328 26.656 1 97.5 239 GLU A CA 1
ATOM 1859 C C . GLU A 1 239 ? -2.305 24.469 25.281 1 97.5 239 GLU A C 1
ATOM 1861 O O . GLU A 1 239 ? -1.934 25.359 24.5 1 97.5 239 GLU A O 1
ATOM 1866 N N . SER A 1 240 ? -3.236 23.594 25.047 1 97.06 240 SER A N 1
ATOM 1867 C CA . SER A 1 240 ? -4.039 23.719 23.828 1 97.06 240 SER A CA 1
ATOM 1868 C C . SER A 1 240 ? -4.898 24.984 23.875 1 97.06 240 SER A C 1
ATOM 1870 O O . SER A 1 240 ? -5.34 25.406 24.953 1 97.06 240 SER A O 1
ATOM 1872 N N . GLY A 1 241 ? -5.109 25.578 22.609 1 96.69 241 GLY A N 1
ATOM 1873 C CA . GLY A 1 241 ? -5.98 26.734 22.516 1 96.69 241 GLY A CA 1
ATOM 1874 C C . GLY A 1 241 ? -5.348 27.891 21.766 1 96.69 241 GLY A C 1
ATOM 1875 O O . GLY A 1 241 ? -4.137 27.906 21.531 1 96.69 241 GLY A O 1
ATOM 1876 N N . ALA A 1 242 ? -6.148 28.828 21.438 1 97.69 242 ALA A N 1
ATOM 1877 C CA . ALA A 1 242 ? -5.691 30.016 20.719 1 97.69 242 ALA A CA 1
ATOM 1878 C C . ALA A 1 242 ? -4.945 30.969 21.656 1 97.69 242 ALA A C 1
ATOM 1880 O O . ALA A 1 242 ? -5.352 31.156 22.797 1 97.69 242 ALA A O 1
ATOM 1881 N N . ARG A 1 243 ? -3.828 31.531 21.188 1 98.56 243 ARG A N 1
ATOM 1882 C CA . ARG A 1 243 ? -3.045 32.5 21.922 1 98.56 243 ARG A CA 1
ATOM 1883 C C . ARG A 1 243 ? -2.496 33.594 21 1 98.56 243 ARG A C 1
ATOM 1885 O O . ARG A 1 243 ? -2.223 33.312 19.828 1 98.56 243 ARG A O 1
ATOM 1892 N N . VAL A 1 244 ? -2.316 34.719 21.547 1 98.75 244 VAL A N 1
ATOM 1893 C CA . VAL A 1 244 ? -1.779 35.844 20.781 1 98.75 244 VAL A CA 1
ATOM 1894 C C . VAL A 1 244 ? -0.397 36.219 21.312 1 98.75 244 VAL A C 1
ATOM 1896 O O . VAL A 1 244 ? -0.225 36.438 22.516 1 98.75 244 VAL A O 1
ATOM 1899 N N . LEU A 1 245 ? 0.528 36.281 20.453 1 98.88 245 LEU A N 1
ATOM 1900 C CA . LEU A 1 245 ? 1.897 36.656 20.781 1 98.88 245 LEU A CA 1
ATOM 1901 C C . LEU A 1 245 ? 2.266 37.969 20.109 1 98.88 245 LEU A C 1
ATOM 1903 O O . LEU A 1 245 ? 2.145 38.125 18.891 1 98.88 245 LEU A O 1
ATOM 1907 N N . VAL A 1 246 ? 2.703 38.938 20.891 1 98.81 246 VAL A N 1
ATOM 1908 C CA . VAL A 1 246 ? 3.174 40.188 20.375 1 98.81 246 VAL A CA 1
ATOM 1909 C C . VAL A 1 246 ? 4.648 40.406 20.719 1 98.81 246 VAL A C 1
ATOM 1911 O O . VAL A 1 246 ? 5.043 40.219 21.875 1 98.81 246 VAL A O 1
ATOM 1914 N N . VAL A 1 247 ? 5.445 40.656 19.766 1 98.88 247 VAL A N 1
ATOM 1915 C CA . VAL A 1 247 ? 6.852 41.031 19.953 1 98.88 247 VAL A CA 1
ATOM 1916 C C . VAL A 1 247 ? 7.043 42.531 19.766 1 98.88 247 VAL A C 1
ATOM 1918 O O . VAL A 1 247 ? 6.633 43.094 18.734 1 98.88 247 VAL A O 1
ATOM 1921 N N . THR A 1 248 ? 7.664 43.188 20.75 1 98.75 248 THR A N 1
ATOM 1922 C CA . THR A 1 248 ? 7.934 44.625 20.672 1 98.75 248 THR A CA 1
ATOM 1923 C C . THR A 1 248 ? 9.414 44.906 20.906 1 98.75 248 THR A C 1
ATOM 1925 O O . THR A 1 248 ? 10.164 44 21.312 1 98.75 248 THR A O 1
ATOM 1928 N N . ASP A 1 249 ? 9.844 46.031 20.531 1 98.56 249 ASP A N 1
ATOM 1929 C CA . ASP A 1 249 ? 11.195 46.5 20.797 1 98.56 249 ASP A CA 1
ATOM 1930 C C . ASP A 1 249 ? 11.281 47.156 22.172 1 98.56 249 ASP A C 1
ATOM 1932 O O . ASP A 1 249 ? 11.133 48.375 22.297 1 98.56 249 ASP A O 1
ATOM 1936 N N . ASP A 1 250 ? 11.508 46.406 23.141 1 97.38 250 ASP A N 1
ATOM 1937 C CA . ASP A 1 250 ? 11.672 46.844 24.516 1 97.38 250 ASP A CA 1
ATOM 1938 C C . ASP A 1 250 ? 10.477 47.656 25 1 97.38 250 ASP A C 1
ATOM 1940 O O . ASP A 1 250 ? 10.633 48.688 25.641 1 97.38 250 ASP A O 1
ATOM 1944 N N . ALA A 1 251 ? 9.266 47.188 24.625 1 97.44 251 ALA A N 1
ATOM 1945 C CA . ALA A 1 251 ? 8.031 47.906 24.969 1 97.44 251 ALA A CA 1
ATOM 1946 C C . ALA A 1 251 ? 6.977 46.938 25.5 1 97.44 251 ALA A C 1
ATOM 1948 O O . ALA A 1 251 ? 5.875 46.844 24.953 1 97.44 251 ALA A O 1
ATOM 1949 N N . LYS A 1 252 ? 7.238 46.375 26.656 1 97.38 252 LYS A N 1
ATOM 1950 C CA . LYS A 1 252 ? 6.414 45.312 27.25 1 97.38 252 LYS A CA 1
ATOM 1951 C C . LYS A 1 252 ? 4.992 45.812 27.5 1 97.38 252 LYS A C 1
ATOM 1953 O O . LYS A 1 252 ? 4.027 45.094 27.172 1 97.38 252 LYS A O 1
ATOM 1958 N N . PRO A 1 253 ? 4.793 47.031 27.984 1 97.62 253 PRO A N 1
ATOM 1959 C CA . PRO A 1 253 ? 3.422 47.469 28.25 1 97.62 253 PRO A CA 1
ATOM 1960 C C . PRO A 1 253 ? 2.586 47.594 26.969 1 97.62 253 PRO A C 1
ATOM 1962 O O . PRO A 1 253 ? 1.395 47.25 26.984 1 97.62 253 PRO A O 1
ATOM 1965 N N . VAL A 1 254 ? 3.266 48 25.891 1 98 254 VAL A N 1
ATOM 1966 C CA . VAL A 1 254 ? 2.584 48.062 24.594 1 98 254 VAL A CA 1
ATOM 1967 C C . VAL A 1 254 ? 2.217 46.656 24.125 1 98 254 VAL A C 1
ATOM 1969 O O . VAL A 1 254 ? 1.096 46.438 23.672 1 98 254 VAL A O 1
ATOM 1972 N N . GLY A 1 255 ? 3.131 45.75 24.266 1 98.5 255 GLY A N 1
ATOM 1973 C CA . GLY A 1 255 ? 2.889 44.375 23.891 1 98.5 255 GLY A CA 1
ATOM 1974 C C . GLY A 1 255 ? 1.763 43.75 24.688 1 98.5 255 GLY A C 1
ATOM 1975 O O . GLY A 1 255 ? 0.91 43.062 24.109 1 98.5 255 GLY A O 1
ATOM 1976 N N . ASP A 1 256 ? 1.743 43.969 26.016 1 98.56 256 ASP A N 1
ATOM 1977 C CA . ASP A 1 256 ? 0.708 43.406 26.875 1 98.56 256 ASP A CA 1
ATOM 1978 C C . ASP A 1 256 ? -0.676 43.906 26.469 1 98.56 256 ASP A C 1
ATOM 1980 O O . ASP A 1 256 ? -1.628 43.125 26.406 1 98.56 256 ASP A O 1
ATOM 1984 N N . ARG A 1 257 ? -0.731 45.188 26.156 1 98.38 257 ARG A N 1
ATOM 1985 C CA . ARG A 1 257 ? -1.999 45.781 25.766 1 98.38 257 ARG A CA 1
ATOM 1986 C C . ARG A 1 257 ? -2.486 45.188 24.438 1 98.38 257 ARG A C 1
ATOM 1988 O O . ARG A 1 257 ? -3.654 44.812 24.312 1 98.38 257 ARG A O 1
ATOM 1995 N N . LEU A 1 258 ? -1.597 45.094 23.469 1 98.62 258 LEU A N 1
ATOM 1996 C CA . LEU A 1 258 ? -1.969 44.625 22.141 1 98.62 258 LEU A CA 1
ATOM 1997 C C . LEU A 1 258 ? -2.33 43.125 22.203 1 98.62 258 LEU A C 1
ATOM 1999 O O . LEU A 1 258 ? -3.273 42.688 21.531 1 98.62 258 LEU A O 1
ATOM 2003 N N . ALA A 1 259 ? -1.576 42.375 22.969 1 98.81 259 ALA A N 1
ATOM 2004 C CA . ALA A 1 259 ? -1.891 40.969 23.125 1 98.81 259 ALA A CA 1
ATOM 2005 C C . ALA A 1 259 ? -3.305 40.781 23.672 1 98.81 259 ALA A C 1
ATOM 2007 O O . ALA A 1 259 ? -4.059 39.938 23.172 1 98.81 259 ALA A O 1
ATOM 2008 N N . ARG A 1 260 ? -3.668 41.562 24.688 1 98.56 260 ARG A N 1
ATOM 2009 C CA . ARG A 1 260 ? -5.012 41.5 25.25 1 98.56 260 ARG A CA 1
ATOM 2010 C C . ARG A 1 260 ? -6.059 41.906 24.234 1 98.56 260 ARG A C 1
ATOM 2012 O O . ARG A 1 260 ? -7.066 41.25 24.047 1 98.56 260 ARG A O 1
ATOM 2019 N N . GLU A 1 261 ? -5.82 43 23.547 1 98.38 261 GLU A N 1
ATOM 2020 C CA . GLU A 1 261 ? -6.77 43.531 22.578 1 98.38 261 GLU A CA 1
ATOM 2021 C C . GLU A 1 261 ? -7.062 42.531 21.469 1 98.38 261 GLU A C 1
ATOM 2023 O O . GLU A 1 261 ? -8.227 42.25 21.172 1 98.38 261 GLU A O 1
ATOM 2028 N N . PHE A 1 262 ? -6.035 42 20.891 1 98.38 262 PHE A N 1
ATOM 2029 C CA . PHE A 1 262 ? -6.207 41.062 19.797 1 98.38 262 PHE A CA 1
ATOM 2030 C C . PHE A 1 262 ? -6.762 39.719 20.312 1 98.38 262 PHE A C 1
ATOM 2032 O O . PHE A 1 262 ? -7.551 39.062 19.641 1 98.38 262 PHE A O 1
ATOM 2039 N N . GLY A 1 263 ? -6.34 39.312 21.531 1 97.94 263 GLY A N 1
ATOM 2040 C CA . GLY A 1 263 ? -6.887 38.094 22.125 1 97.94 263 GLY A CA 1
ATOM 2041 C C . GLY A 1 263 ? -8.383 38.188 22.375 1 97.94 263 GLY A C 1
ATOM 2042 O O . GLY A 1 263 ? -9.117 37.219 22.094 1 97.94 263 GLY A O 1
ATOM 2043 N N . GLU A 1 264 ? -8.812 39.281 22.891 1 96.62 264 GLU A N 1
ATOM 2044 C CA . GLU A 1 264 ? -10.234 39.5 23.141 1 96.62 264 GLU A CA 1
ATOM 2045 C C . GLU A 1 264 ? -11.023 39.562 21.844 1 96.62 264 GLU A C 1
ATOM 2047 O O . GLU A 1 264 ? -12.156 39.094 21.766 1 96.62 264 GLU A O 1
ATOM 2052 N N . ALA A 1 265 ? -10.414 40.156 20.844 1 95.75 265 ALA A N 1
ATOM 2053 C CA . ALA A 1 265 ? -11.055 40.219 19.531 1 95.75 265 ALA A CA 1
ATOM 2054 C C . ALA A 1 265 ? -11.242 38.812 18.953 1 95.75 265 ALA A C 1
ATOM 2056 O O . ALA A 1 265 ? -12.289 38.5 18.391 1 95.75 265 ALA A O 1
ATOM 2057 N N . MET A 1 266 ? -10.227 37.969 19.062 1 94.69 266 MET A N 1
ATOM 2058 C CA . MET A 1 266 ? -10.32 36.594 18.578 1 94.69 266 MET A CA 1
ATOM 2059 C C . MET A 1 266 ? -11.398 35.844 19.328 1 94.69 266 MET A C 1
ATOM 2061 O O . MET A 1 266 ? -12.172 35.094 18.719 1 94.69 266 MET A O 1
ATOM 2065 N N . ALA A 1 267 ? -11.461 35.969 20.625 1 92.88 267 ALA A N 1
ATOM 2066 C CA . ALA A 1 267 ? -12.484 35.312 21.438 1 92.88 267 ALA A CA 1
ATOM 2067 C C . ALA A 1 267 ? -13.883 35.781 21.031 1 92.88 267 ALA A C 1
ATOM 2069 O O . ALA A 1 267 ? -14.82 34.969 21.031 1 92.88 267 ALA A O 1
ATOM 2070 N N . ALA A 1 268 ? -14.016 37 20.625 1 89.75 268 ALA A N 1
ATOM 2071 C CA . ALA A 1 268 ? -15.305 37.562 20.25 1 89.75 268 ALA A CA 1
ATOM 2072 C C . ALA A 1 268 ? -15.789 37.031 18.906 1 89.75 268 ALA A C 1
ATOM 2074 O O . ALA A 1 268 ? -16.984 36.906 18.672 1 89.75 268 ALA A O 1
ATOM 2075 N N . ILE A 1 269 ? -14.977 36.781 18.047 1 86.06 269 ILE A N 1
ATOM 2076 C CA . ILE A 1 269 ? -15.305 36.219 16.734 1 86.06 269 ILE A CA 1
ATOM 2077 C C . ILE A 1 269 ? -16 34.875 16.891 1 86.06 269 ILE A C 1
ATOM 2079 O O . ILE A 1 269 ? -16.984 34.594 16.203 1 86.06 269 ILE A O 1
ATOM 2083 N N . HIS A 1 270 ? -15.711 34.031 17.688 1 75.44 270 HIS A N 1
ATOM 2084 C CA . HIS A 1 270 ? -16.219 32.656 17.812 1 75.44 270 HIS A CA 1
ATOM 2085 C C . HIS A 1 270 ? -17.547 32.656 18.578 1 75.44 270 HIS A C 1
ATOM 2087 O O . HIS A 1 270 ? -18.312 31.688 18.469 1 75.44 270 HIS A O 1
ATOM 2093 N N . ALA A 1 271 ? -17.766 33.562 19.219 1 61.91 271 ALA A N 1
ATOM 2094 C CA . ALA A 1 271 ? -19.078 33.656 19.875 1 61.91 271 ALA A CA 1
ATOM 2095 C C . ALA A 1 271 ? -20.188 33.781 18.844 1 61.91 271 ALA A C 1
ATOM 2097 O O . ALA A 1 271 ? -21.344 33.469 19.141 1 61.91 271 ALA A O 1
ATOM 2098 N N . HIS A 1 272 ? -19.891 34 17.656 1 55.09 272 HIS A N 1
ATOM 2099 C CA . HIS A 1 272 ? -20.844 34.062 16.562 1 55.09 272 HIS A CA 1
ATOM 2100 C C . HIS A 1 272 ? -20.406 33.25 15.375 1 55.09 272 HIS A C 1
ATOM 2102 O O . HIS A 1 272 ? -19.859 33.781 14.406 1 55.09 272 HIS A O 1
ATOM 2108 N N . PRO A 1 273 ? -20.547 31.859 15.547 1 58.19 273 PRO A N 1
ATOM 2109 C CA . PRO A 1 273 ? -19.938 31.031 14.508 1 58.19 273 PRO A CA 1
ATOM 2110 C C . PRO A 1 273 ? -20.531 31.281 13.125 1 58.19 273 PRO A C 1
ATOM 2112 O O . PRO A 1 273 ? -21.75 31.25 12.969 1 58.19 273 PRO A O 1
ATOM 2115 N N . ALA A 1 274 ? -19.766 31.938 12.234 1 54.16 274 ALA A N 1
ATOM 2116 C CA . ALA A 1 274 ? -20.219 32.344 10.906 1 54.16 274 ALA A CA 1
ATOM 2117 C C . ALA A 1 274 ? -20.344 31.125 9.984 1 54.16 274 ALA A C 1
ATOM 2119 O O . ALA A 1 274 ? -21.172 31.109 9.078 1 54.16 274 ALA A O 1
ATOM 2120 N N . LYS A 1 275 ? -19.594 30.016 10.164 1 68.06 275 LYS A N 1
ATOM 2121 C CA . LYS A 1 275 ? -19.562 29.016 9.094 1 68.06 275 LYS A CA 1
ATOM 2122 C C . LYS A 1 275 ? -20.516 27.859 9.383 1 68.06 275 LYS A C 1
ATOM 2124 O O . LYS A 1 275 ? -20.5 27.312 10.484 1 68.06 275 LYS A O 1
ATOM 2129 N N . ARG A 1 276 ? -21.5 27.75 8.539 1 81.19 276 ARG A N 1
ATOM 2130 C CA . ARG A 1 276 ? -22.438 26.641 8.625 1 81.19 276 ARG A CA 1
ATOM 2131 C C . ARG A 1 276 ? -21.891 25.391 7.938 1 81.19 276 ARG A C 1
ATOM 2133 O O . ARG A 1 276 ? -21.453 25.453 6.781 1 81.19 276 ARG A O 1
ATOM 2140 N N . PHE A 1 277 ? -21.703 24.312 8.742 1 92.06 277 PHE A N 1
ATOM 2141 C CA . PHE A 1 277 ? -21.297 23.016 8.18 1 92.06 277 PHE A CA 1
ATOM 2142 C C . PHE A 1 277 ? -22.516 22.141 7.902 1 92.06 277 PHE A C 1
ATOM 2144 O O . PHE A 1 277 ? -23.328 21.906 8.797 1 92.06 277 PHE A O 1
ATOM 2151 N N . LEU A 1 278 ? -22.594 21.656 6.691 1 96 278 LEU A N 1
ATOM 2152 C CA . LEU A 1 278 ? -23.719 20.828 6.277 1 96 278 LEU A CA 1
ATOM 2153 C C . LEU A 1 278 ? -23.406 19.344 6.473 1 96 278 LEU A C 1
ATOM 2155 O O . LEU A 1 278 ? -22.25 18.938 6.363 1 96 278 LEU A O 1
ATOM 2159 N N . GLU A 1 279 ? -24.469 18.594 6.793 1 96.25 279 GLU A N 1
ATOM 2160 C CA . GLU A 1 279 ? -24.312 17.141 6.703 1 96.25 279 GLU A CA 1
ATOM 2161 C C . GLU A 1 279 ? -24.094 16.703 5.258 1 96.25 279 GLU A C 1
ATOM 2163 O O . GLU A 1 279 ? -24.547 17.359 4.324 1 96.25 279 GLU A O 1
ATOM 2168 N N . PRO A 1 280 ? -23.453 15.586 5.082 1 97.62 280 PRO A N 1
ATOM 2169 C CA . PRO A 1 280 ? -23.047 15.188 3.73 1 97.62 280 PRO A CA 1
ATOM 2170 C C . PRO A 1 280 ? -24.219 15.141 2.752 1 97.62 280 PRO A C 1
ATOM 2172 O O . PRO A 1 280 ? -24.141 15.719 1.668 1 97.62 280 PRO A O 1
ATOM 2175 N N . ALA A 1 281 ? -25.266 14.484 3.102 1 97.88 281 ALA A N 1
ATOM 2176 C CA . ALA A 1 281 ? -26.422 14.375 2.211 1 97.88 281 ALA A CA 1
ATOM 2177 C C . ALA A 1 281 ? -27 15.75 1.897 1 97.88 281 ALA A C 1
ATOM 2179 O O . ALA A 1 281 ? -27.391 16.031 0.76 1 97.88 281 ALA A O 1
ATOM 2180 N N . GLU A 1 282 ? -27.031 16.609 2.891 1 97.94 282 GLU A N 1
ATOM 2181 C CA . GLU A 1 282 ? -27.531 17.969 2.713 1 97.94 282 GLU A CA 1
ATOM 2182 C C . GLU A 1 282 ? -26.594 18.781 1.82 1 97.94 282 GLU A C 1
ATOM 2184 O O . GLU A 1 282 ? -27.047 19.594 1.004 1 97.94 282 GLU A O 1
ATOM 2189 N N . ALA A 1 283 ? -25.281 18.641 2.021 1 98.12 283 ALA A N 1
ATOM 2190 C CA . ALA A 1 283 ? -24.297 19.344 1.207 1 98.12 283 ALA A CA 1
ATOM 2191 C C . ALA A 1 283 ? -24.438 18.984 -0.267 1 98.12 283 ALA A C 1
ATOM 2193 O O . ALA A 1 283 ? -24.391 19.844 -1.138 1 98.12 283 ALA A O 1
ATOM 2194 N N . VAL A 1 284 ? -24.609 17.672 -0.553 1 98.31 284 VAL A N 1
ATOM 2195 C CA . VAL A 1 284 ? -24.781 17.219 -1.93 1 98.31 284 VAL A CA 1
ATOM 2196 C C . VAL A 1 284 ? -26.062 17.781 -2.521 1 98.31 284 VAL A C 1
ATOM 2198 O O . VAL A 1 284 ? -26.062 18.297 -3.643 1 98.31 284 VAL A O 1
ATOM 2201 N N . ALA A 1 285 ? -27.156 17.734 -1.753 1 98.12 285 ALA A N 1
ATOM 2202 C CA . ALA A 1 285 ? -28.438 18.25 -2.223 1 98.12 285 ALA A CA 1
ATOM 2203 C C . ALA A 1 285 ? -28.344 19.75 -2.512 1 98.12 285 ALA A C 1
ATOM 2205 O O . ALA A 1 285 ? -28.812 20.219 -3.555 1 98.12 285 ALA A O 1
ATOM 2206 N N . GLU A 1 286 ? -27.797 20.5 -1.568 1 98 286 GLU A N 1
ATOM 2207 C CA . GLU A 1 286 ? -27.641 21.938 -1.737 1 98 286 GLU A CA 1
ATOM 2208 C C . GLU A 1 286 ? -26.703 22.266 -2.902 1 98 286 GLU A C 1
ATOM 2210 O O . GLU A 1 286 ? -26.969 23.188 -3.674 1 98 286 GLU A O 1
ATOM 2215 N N . GLY A 1 287 ? -25.609 21.547 -3 1 98.31 287 GLY A N 1
ATOM 2216 C CA . GLY A 1 287 ? -24.703 21.719 -4.121 1 98.31 287 GLY A CA 1
ATOM 2217 C C . GLY A 1 287 ? -25.375 21.531 -5.469 1 98.31 287 GLY A C 1
ATOM 2218 O O . GLY A 1 287 ? -25.172 22.328 -6.387 1 98.31 287 GLY A O 1
ATOM 2219 N N . LEU A 1 288 ? -26.172 20.5 -5.57 1 97.88 288 LEU A N 1
ATOM 2220 C CA . LEU A 1 288 ? -26.875 20.234 -6.816 1 97.88 288 LEU A CA 1
ATOM 2221 C C . LEU A 1 288 ? -27.875 21.344 -7.121 1 97.88 288 LEU A C 1
ATOM 2223 O O . LEU A 1 288 ? -28.047 21.75 -8.273 1 97.88 288 LEU A O 1
ATOM 2227 N N . ARG A 1 289 ? -28.578 21.75 -6.102 1 98.06 289 ARG A N 1
ATOM 2228 C CA . ARG A 1 289 ? -29.531 22.844 -6.277 1 98.06 289 ARG A CA 1
ATOM 2229 C C . ARG A 1 289 ? -28.828 24.078 -6.84 1 98.06 289 ARG A C 1
ATOM 2231 O O . ARG A 1 289 ? -29.312 24.672 -7.809 1 98.06 289 ARG A O 1
ATOM 2238 N N . LEU A 1 290 ? -27.703 24.469 -6.289 1 98.12 290 LEU A N 1
ATOM 2239 C CA . LEU A 1 290 ? -26.969 25.641 -6.711 1 98.12 290 LEU A CA 1
ATOM 2240 C C . LEU A 1 290 ? -26.359 25.438 -8.102 1 98.12 290 LEU A C 1
ATOM 2242 O O . LEU A 1 290 ? -26.359 26.359 -8.922 1 98.12 290 LEU A O 1
ATOM 2246 N N . ALA A 1 291 ? -25.906 24.25 -8.359 1 97.25 291 ALA A N 1
ATOM 2247 C CA . ALA A 1 291 ? -25.25 23.938 -9.625 1 97.25 291 ALA A CA 1
ATOM 2248 C C . ALA A 1 291 ? -26.234 24 -10.781 1 97.25 291 ALA A C 1
ATOM 2250 O O . ALA A 1 291 ? -25.844 24.25 -11.93 1 97.25 291 ALA A O 1
ATOM 2251 N N . ALA A 1 292 ? -27.469 23.75 -10.508 1 95.88 292 ALA A N 1
ATOM 2252 C CA . ALA A 1 292 ? -28.5 23.703 -11.547 1 95.88 292 ALA A CA 1
ATOM 2253 C C . ALA A 1 292 ? -28.562 25.031 -12.305 1 95.88 292 ALA A C 1
ATOM 2255 O O . ALA A 1 292 ? -28.906 25.062 -13.484 1 95.88 292 ALA A O 1
ATOM 2256 N N . THR A 1 293 ? -28.188 26.062 -11.688 1 95.56 293 THR A N 1
ATOM 2257 C CA . THR A 1 293 ? -28.297 27.359 -12.336 1 95.56 293 THR A CA 1
ATOM 2258 C C . THR A 1 293 ? -26.922 28.047 -12.422 1 95.56 293 THR A C 1
ATOM 2260 O O . THR A 1 293 ? -26.828 29.188 -12.867 1 95.56 293 THR A O 1
ATOM 2263 N N . ALA A 1 294 ? -25.938 27.375 -12 1 94.12 294 ALA A N 1
ATOM 2264 C CA . ALA A 1 294 ? -24.609 27.984 -11.961 1 94.12 294 ALA A CA 1
ATOM 2265 C C . ALA A 1 294 ? -23.859 27.766 -13.273 1 94.12 294 ALA A C 1
ATOM 2267 O O . ALA A 1 294 ? -24.109 26.766 -13.969 1 94.12 294 ALA A O 1
ATOM 2268 N N . GLU A 1 295 ? -23 28.672 -13.617 1 94.38 295 GLU A N 1
ATOM 2269 C CA . GLU A 1 295 ? -22.156 28.547 -14.805 1 94.38 295 GLU A CA 1
ATOM 2270 C C . GLU A 1 295 ? -20.797 27.922 -14.453 1 94.38 295 GLU A C 1
ATOM 2272 O O . GLU A 1 295 ? -20.031 27.547 -15.344 1 94.38 295 GLU A O 1
ATOM 2277 N N . ALA A 1 296 ? -20.5 27.844 -13.188 1 97.19 296 ALA A N 1
ATOM 2278 C CA . ALA A 1 296 ? -19.266 27.281 -12.648 1 97.19 296 ALA A CA 1
ATOM 2279 C C . ALA A 1 296 ? -19.562 26.172 -11.648 1 97.19 296 ALA A C 1
ATOM 2281 O O . ALA A 1 296 ? -20.688 26.047 -11.156 1 97.19 296 ALA A O 1
ATOM 2282 N N . PRO A 1 297 ? -18.625 25.328 -11.391 1 98.19 297 PRO A N 1
ATOM 2283 C CA . PRO A 1 297 ? -18.891 24.25 -10.438 1 98.19 297 PRO A CA 1
ATOM 2284 C C . PRO A 1 297 ? -19.156 24.75 -9.023 1 98.19 297 PRO A C 1
ATOM 2286 O O . PRO A 1 297 ? -18.797 25.891 -8.688 1 98.19 297 PRO A O 1
ATOM 2289 N N . VAL A 1 298 ? -19.859 23.953 -8.297 1 98.69 298 VAL A N 1
ATOM 2290 C CA . VAL A 1 298 ? -19.953 24.141 -6.852 1 98.69 298 VAL A CA 1
ATOM 2291 C C . VAL A 1 298 ? -18.969 23.219 -6.145 1 98.69 298 VAL A C 1
ATOM 2293 O O . VAL A 1 298 ? -18.922 22.016 -6.434 1 98.69 298 VAL A O 1
ATOM 2296 N N . THR A 1 299 ? -18.125 23.766 -5.266 1 98.69 299 THR A N 1
ATOM 2297 C CA . THR A 1 299 ? -17.172 22.969 -4.516 1 98.69 299 THR A CA 1
ATOM 2298 C C . THR A 1 299 ? -17.688 22.688 -3.109 1 98.69 299 THR A C 1
ATOM 2300 O O . THR A 1 299 ? -18.188 23.578 -2.43 1 98.69 299 THR A O 1
ATOM 2303 N N . ILE A 1 300 ? -17.672 21.438 -2.711 1 98.56 300 ILE A N 1
ATOM 2304 C CA . ILE A 1 300 ? -17.984 21.016 -1.35 1 98.56 300 ILE A CA 1
ATOM 2305 C C . ILE A 1 300 ? -16.703 20.562 -0.642 1 98.56 300 ILE A C 1
ATOM 2307 O O . ILE A 1 300 ? -16.016 19.656 -1.108 1 98.56 300 ILE A O 1
ATOM 2311 N N . ALA A 1 301 ? -16.391 21.188 0.436 1 97.75 301 ALA A N 1
ATOM 2312 C CA . ALA A 1 301 ? -15.258 20.75 1.26 1 97.75 301 ALA A CA 1
ATOM 2313 C C . ALA A 1 301 ? -15.68 19.688 2.256 1 97.75 301 ALA A C 1
ATOM 2315 O O . ALA A 1 301 ? -16.5 19.938 3.143 1 97.75 301 ALA A O 1
ATOM 2316 N N . ASP A 1 302 ? -15.203 18.469 2.076 1 98 302 ASP A N 1
ATOM 2317 C CA . ASP A 1 302 ? -15.305 17.438 3.109 1 98 302 ASP A CA 1
ATOM 2318 C C . ASP A 1 302 ? -14.281 17.672 4.219 1 98 302 ASP A C 1
ATOM 2320 O O . ASP A 1 302 ? -13.203 17.078 4.211 1 98 302 ASP A O 1
ATOM 2324 N N . THR A 1 303 ? -14.633 18.391 5.195 1 96.69 303 THR A N 1
ATOM 2325 C CA . THR A 1 303 ? -13.688 18.844 6.211 1 96.69 303 THR A CA 1
ATOM 2326 C C . THR A 1 303 ? -13.383 17.734 7.207 1 96.69 303 THR A C 1
ATOM 2328 O O . THR A 1 303 ? -12.328 17.719 7.844 1 96.69 303 THR A O 1
ATOM 2331 N N . SER A 1 304 ? -14.273 16.75 7.301 1 96.75 304 SER A N 1
ATOM 2332 C CA . SER A 1 304 ? -14.148 15.695 8.305 1 96.75 304 SER A CA 1
ATOM 2333 C C . SER A 1 304 ? -13.031 14.719 7.945 1 96.75 304 SER A C 1
ATOM 2335 O O . SER A 1 304 ? -12.531 14 8.805 1 96.75 304 SER A O 1
ATOM 2337 N N . ASP A 1 305 ? -12.688 14.68 6.684 1 98.12 305 ASP A N 1
ATOM 2338 C CA . ASP A 1 305 ? -11.711 13.703 6.211 1 98.12 305 ASP A CA 1
ATOM 2339 C C . ASP A 1 305 ? -10.523 14.391 5.547 1 98.12 305 ASP A C 1
ATOM 2341 O O . ASP A 1 305 ? -10.039 13.938 4.508 1 98.12 305 ASP A O 1
ATOM 2345 N N . ASN A 1 306 ? -10.047 15.414 6.145 1 97.81 306 ASN A N 1
ATOM 2346 C CA . ASN A 1 306 ? -8.906 16.219 5.703 1 97.81 306 ASN A CA 1
ATOM 2347 C C . ASN A 1 306 ? -7.594 15.664 6.242 1 97.81 306 ASN A C 1
ATOM 2349 O O . ASN A 1 306 ? -7.348 15.703 7.453 1 97.81 306 ASN A O 1
ATOM 2353 N N . ALA A 1 307 ? -6.719 15.188 5.355 1 97.75 307 ALA A N 1
ATOM 2354 C CA . ALA A 1 307 ? -5.418 14.672 5.766 1 97.75 307 ALA A CA 1
ATOM 2355 C C . ALA A 1 307 ? -4.609 15.742 6.5 1 97.75 307 ALA A C 1
ATOM 2357 O O . ALA A 1 307 ? -3.822 15.422 7.395 1 97.75 307 ALA A O 1
ATOM 2358 N N . GLY A 1 308 ? -4.801 17 6.207 1 96.5 308 GLY A N 1
ATOM 2359 C CA . GLY A 1 308 ? -4.086 18.094 6.832 1 96.5 308 GLY A CA 1
ATOM 2360 C C . GLY A 1 308 ? -4.406 18.266 8.305 1 96.5 308 GLY A C 1
ATOM 2361 O O . GLY A 1 308 ? -3.688 18.953 9.031 1 96.5 308 GLY A O 1
ATOM 2362 N N . GLY A 1 309 ? -5.492 17.625 8.711 1 96.88 309 GLY A N 1
ATOM 2363 C CA . GLY A 1 309 ? -5.863 17.625 10.109 1 96.88 309 GLY A CA 1
ATOM 2364 C C . GLY A 1 309 ? -5.637 16.281 10.789 1 96.88 309 GLY A C 1
ATOM 2365 O O . GLY A 1 309 ? -6.027 16.094 11.938 1 96.88 309 GLY A O 1
ATOM 2366 N N . GLY A 1 310 ? -5.105 15.359 10.047 1 97.31 310 GLY A N 1
ATOM 2367 C CA . GLY A 1 310 ? -4.758 14.07 10.633 1 97.31 310 GLY A CA 1
ATOM 2368 C C . GLY A 1 310 ? -5.699 12.961 10.211 1 97.31 310 GLY A C 1
ATOM 2369 O O . GLY A 1 310 ? -5.5 11.805 10.586 1 97.31 310 GLY A O 1
ATOM 2370 N N . ALA A 1 311 ? -6.73 13.258 9.414 1 97.88 311 ALA A N 1
ATOM 2371 C CA . ALA A 1 311 ? -7.664 12.25 8.922 1 97.88 311 ALA A CA 1
ATOM 2372 C C . ALA A 1 311 ? -7.047 11.438 7.789 1 97.88 311 ALA A C 1
ATOM 2374 O O . ALA A 1 311 ? -6.062 11.859 7.18 1 97.88 311 ALA A O 1
ATOM 2375 N N . PRO A 1 312 ? -7.586 10.305 7.484 1 97.44 312 PRO A N 1
ATOM 2376 C CA . PRO A 1 312 ? -6.953 9.422 6.5 1 97.44 312 PRO A CA 1
ATOM 2377 C C . PRO A 1 312 ? -7.18 9.883 5.062 1 97.44 312 PRO A C 1
ATOM 2379 O O . PRO A 1 312 ? -6.414 9.523 4.164 1 97.44 312 PRO A O 1
ATOM 2382 N N . SER A 1 313 ? -8.281 10.641 4.801 1 98.38 313 SER A N 1
ATOM 2383 C CA . SER A 1 313 ? -8.664 11.055 3.453 1 98.38 313 SER A CA 1
ATOM 2384 C C . SER A 1 313 ? -9.094 9.852 2.615 1 98.38 313 SER A C 1
ATOM 2386 O O . SER A 1 313 ? -8.859 9.82 1.406 1 98.38 313 SER A O 1
ATOM 2388 N N . ASP A 1 314 ? -9.586 8.812 3.166 1 98.62 314 ASP A N 1
ATOM 2389 C CA . ASP A 1 314 ? -10.062 7.68 2.381 1 98.62 314 ASP A CA 1
ATOM 2390 C C . ASP A 1 314 ? -11.516 7.355 2.717 1 98.62 314 ASP A C 1
ATOM 2392 O O . ASP A 1 314 ? -12.023 6.297 2.338 1 98.62 314 ASP A O 1
ATOM 2396 N N . ASN A 1 315 ? -12.172 8.281 3.473 1 98.56 315 ASN A N 1
ATOM 2397 C CA . ASN A 1 315 ? -13.594 8.117 3.77 1 98.56 315 ASN A CA 1
ATOM 2398 C C . ASN A 1 315 ? -14.43 8.094 2.496 1 98.56 315 ASN A C 1
ATOM 2400 O O . ASN A 1 315 ? -14.203 8.891 1.585 1 98.56 315 ASN A O 1
ATOM 2404 N N . THR A 1 316 ? -15.438 7.203 2.436 1 98.31 316 THR A N 1
ATOM 2405 C CA . THR A 1 316 ? -16.109 6.941 1.17 1 98.31 316 THR A CA 1
ATOM 2406 C C . THR A 1 316 ? -17.516 7.527 1.177 1 98.31 316 THR A C 1
ATOM 2408 O O . THR A 1 316 ? -18.281 7.344 0.224 1 98.31 316 THR A O 1
ATOM 2411 N N . THR A 1 317 ? -17.906 8.273 2.182 1 98.31 317 THR A N 1
ATOM 2412 C CA . THR A 1 317 ? -19.281 8.719 2.355 1 98.31 317 THR A CA 1
ATOM 2413 C C . THR A 1 317 ? -19.734 9.555 1.163 1 98.31 317 THR A C 1
ATOM 2415 O O . THR A 1 317 ? -20.781 9.281 0.565 1 98.31 317 THR A O 1
ATOM 2418 N N . PHE A 1 318 ? -18.984 10.547 0.758 1 98.62 318 PHE A N 1
ATOM 2419 C CA . PHE A 1 318 ? -19.375 11.406 -0.357 1 98.62 318 PHE A CA 1
ATOM 2420 C C . PHE A 1 318 ? -19.344 10.625 -1.668 1 98.62 318 PHE A C 1
ATOM 2422 O O . PHE A 1 318 ? -20.25 10.773 -2.498 1 98.62 318 PHE A O 1
ATOM 2429 N N . LEU A 1 319 ? -18.266 9.797 -1.878 1 98.56 319 LEU A N 1
ATOM 2430 C CA . LEU A 1 319 ? -18.219 8.984 -3.088 1 98.56 319 LEU A CA 1
ATOM 2431 C C . LEU A 1 319 ? -19.438 8.07 -3.189 1 98.56 319 LEU A C 1
ATOM 2433 O O . LEU A 1 319 ? -20 7.91 -4.27 1 98.56 319 LEU A O 1
ATOM 2437 N N . ARG A 1 320 ? -19.812 7.441 -2.102 1 98.25 320 ARG A N 1
ATOM 2438 C CA . ARG A 1 320 ? -20.953 6.547 -2.045 1 98.25 320 ARG A CA 1
ATOM 2439 C C . ARG A 1 320 ? -22.25 7.293 -2.357 1 98.25 320 ARG A C 1
ATOM 2441 O O . ARG A 1 320 ? -23.062 6.828 -3.156 1 98.25 320 ARG A O 1
ATOM 2448 N N . LEU A 1 321 ? -22.5 8.5 -1.704 1 98.38 321 LEU A N 1
ATOM 2449 C CA . LEU A 1 321 ? -23.688 9.297 -1.93 1 98.38 321 LEU A CA 1
ATOM 2450 C C . LEU A 1 321 ? -23.828 9.672 -3.402 1 98.38 321 LEU A C 1
ATOM 2452 O O . LEU A 1 321 ? -24.906 9.555 -3.979 1 98.38 321 LEU A O 1
ATOM 2456 N N . LEU A 1 322 ? -22.719 10.086 -4.023 1 98.56 322 LEU A N 1
ATOM 2457 C CA . LEU A 1 322 ? -22.75 10.523 -5.418 1 98.56 322 LEU A CA 1
ATOM 2458 C C . LEU A 1 322 ? -22.969 9.336 -6.355 1 98.56 322 LEU A C 1
ATOM 2460 O O . LEU A 1 322 ? -23.766 9.422 -7.285 1 98.56 322 LEU A O 1
ATOM 2464 N N . THR A 1 323 ? -22.234 8.195 -6.137 1 98.06 323 THR A N 1
ATOM 2465 C CA . THR A 1 323 ? -22.281 7.027 -7.012 1 98.06 323 THR A CA 1
ATOM 2466 C C . THR A 1 323 ? -23.656 6.352 -6.922 1 98.06 323 THR A C 1
ATOM 2468 O O . THR A 1 323 ? -24.266 6.043 -7.945 1 98.06 323 THR A O 1
ATOM 2471 N N . GLU A 1 324 ? -24.125 6.16 -5.719 1 96.5 324 GLU A N 1
ATOM 2472 C CA . GLU A 1 324 ? -25.406 5.508 -5.523 1 96.5 324 GLU A CA 1
ATOM 2473 C C . GLU A 1 324 ? -26.562 6.422 -5.941 1 96.5 324 GLU A C 1
ATOM 2475 O O . GLU A 1 324 ? -27.625 5.949 -6.352 1 96.5 324 GLU A O 1
ATOM 2480 N N . GLY A 1 325 ? -26.344 7.73 -5.844 1 96.44 325 GLY A N 1
ATOM 2481 C CA . GLY A 1 325 ? -27.328 8.695 -6.289 1 96.44 325 GLY A CA 1
ATOM 2482 C C . GLY A 1 325 ? -27.328 8.906 -7.793 1 96.44 325 GLY A C 1
ATOM 2483 O O . GLY A 1 325 ? -28.203 9.578 -8.336 1 96.44 325 GLY A O 1
ATOM 2484 N N . GLY A 1 326 ? -26.375 8.312 -8.469 1 95.38 326 GLY A N 1
ATOM 2485 C CA . GLY A 1 326 ? -26.266 8.461 -9.914 1 95.38 326 GLY A CA 1
ATOM 2486 C C . GLY A 1 326 ? -25.984 9.891 -10.352 1 95.38 326 GLY A C 1
ATOM 2487 O O . GLY A 1 326 ? -26.594 10.375 -11.305 1 95.38 326 GLY A O 1
ATOM 2488 N N . ILE A 1 327 ? -25.156 10.586 -9.664 1 96.25 327 ILE A N 1
ATOM 2489 C CA . ILE A 1 327 ? -24.906 12 -9.922 1 96.25 327 ILE A CA 1
ATOM 2490 C C . ILE A 1 327 ? -23.719 12.164 -10.867 1 96.25 327 ILE A C 1
ATOM 2492 O O . ILE A 1 327 ? -22.594 12.406 -10.422 1 96.25 327 ILE A O 1
ATOM 2496 N N . ALA A 1 328 ? -24.047 12.195 -12.094 1 95.88 328 ALA A N 1
ATOM 2497 C CA . ALA A 1 328 ? -23 12.391 -13.094 1 95.88 328 ALA A CA 1
ATOM 2498 C C . ALA A 1 328 ? -22.469 13.82 -13.055 1 95.88 328 ALA A C 1
ATOM 2500 O O . ALA A 1 328 ? -23.188 14.742 -12.648 1 95.88 328 ALA A O 1
ATOM 2501 N N . GLY A 1 329 ? -21.219 14 -13.438 1 97.06 329 GLY A N 1
ATOM 2502 C CA . GLY A 1 329 ? -20.609 15.32 -13.453 1 97.06 329 GLY A CA 1
ATOM 2503 C C . GLY A 1 329 ? -20.172 15.789 -12.086 1 97.06 329 GLY A C 1
ATOM 2504 O O . GLY A 1 329 ? -20.125 16.984 -11.812 1 97.06 329 GLY A O 1
ATOM 2505 N N . ALA A 1 330 ? -20 14.906 -11.164 1 98.62 330 ALA A N 1
ATOM 2506 C CA . ALA A 1 330 ? -19.406 15.164 -9.859 1 98.62 330 ALA A CA 1
ATOM 2507 C C . ALA A 1 330 ? -18.094 14.398 -9.695 1 98.62 330 ALA A C 1
ATOM 2509 O O . ALA A 1 330 ? -17.953 13.281 -10.203 1 98.62 330 ALA A O 1
ATOM 2510 N N . SER A 1 331 ? -17.141 15.016 -9.047 1 98.81 331 SER A N 1
ATOM 2511 C CA . SER A 1 331 ? -15.859 14.344 -8.797 1 98.81 331 SER A CA 1
ATOM 2512 C C . SER A 1 331 ? -15.383 14.562 -7.367 1 98.81 331 SER A C 1
ATOM 2514 O O . SER A 1 331 ? -15.594 15.641 -6.793 1 98.81 331 SER A O 1
ATOM 2516 N N . VAL A 1 332 ? -14.812 13.531 -6.777 1 98.75 332 VAL A N 1
ATOM 2517 C CA . VAL A 1 332 ? -14.312 13.547 -5.406 1 98.75 332 VAL A CA 1
ATOM 2518 C C . VAL A 1 332 ? -12.805 13.312 -5.398 1 98.75 332 VAL A C 1
ATOM 2520 O O . VAL A 1 332 ? -12.297 12.492 -6.164 1 98.75 332 VAL A O 1
ATOM 2523 N N . GLY A 1 333 ? -12.078 14.062 -4.477 1 97.88 333 GLY A N 1
ATOM 2524 C CA . GLY A 1 333 ? -10.672 13.734 -4.273 1 97.88 333 GLY A CA 1
ATOM 2525 C C . GLY A 1 333 ? -9.977 14.672 -3.309 1 97.88 333 GLY A C 1
ATOM 2526 O O . GLY A 1 333 ? -10.531 15.703 -2.92 1 97.88 333 GLY A O 1
ATOM 2527 N N . PRO A 1 334 ? -8.805 14.297 -2.963 1 98.69 334 PRO A N 1
ATOM 2528 C CA . PRO A 1 334 ? -8.148 13.016 -3.221 1 98.69 334 PRO A CA 1
ATOM 2529 C C . PRO A 1 334 ? -8.609 11.914 -2.268 1 98.69 334 PRO A C 1
ATOM 2531 O O . PRO A 1 334 ? -9.023 12.203 -1.143 1 98.69 334 PRO A O 1
ATOM 2534 N N . ILE A 1 335 ? -8.641 10.688 -2.691 1 98.88 335 ILE A N 1
ATOM 2535 C CA . ILE A 1 335 ? -8.891 9.523 -1.852 1 98.88 335 ILE A CA 1
ATOM 2536 C C . ILE A 1 335 ? -7.613 8.703 -1.705 1 98.88 335 ILE A C 1
ATOM 2538 O O . ILE A 1 335 ? -7.059 8.227 -2.697 1 98.88 335 ILE A O 1
ATOM 2542 N N . TRP A 1 336 ? -7.098 8.547 -0.477 1 98.75 336 TRP A N 1
ATOM 2543 C CA . TRP A 1 336 ? -5.898 7.762 -0.203 1 98.75 336 TRP A CA 1
ATOM 2544 C C . TRP A 1 336 ? -6.188 6.27 -0.315 1 98.75 336 TRP A C 1
ATOM 2546 O O . TRP A 1 336 ? -6.914 5.707 0.507 1 98.75 336 TRP A O 1
ATOM 2556 N N . ASP A 1 337 ? -5.668 5.656 -1.302 1 98.69 337 ASP A N 1
ATOM 2557 C CA . ASP A 1 337 ? -5.891 4.23 -1.523 1 98.69 337 ASP A CA 1
ATOM 2558 C C . ASP A 1 337 ? -4.766 3.621 -2.357 1 98.69 337 ASP A C 1
ATOM 2560 O O . ASP A 1 337 ? -4.969 3.283 -3.525 1 98.69 337 ASP A O 1
ATOM 2564 N N . PRO A 1 338 ? -3.613 3.363 -1.697 1 97.88 338 PRO A N 1
ATOM 2565 C CA . PRO A 1 338 ? -2.461 2.865 -2.453 1 97.88 338 PRO A CA 1
ATOM 2566 C C . PRO A 1 338 ? -2.75 1.55 -3.172 1 97.88 338 PRO A C 1
ATOM 2568 O O . PRO A 1 338 ? -2.232 1.313 -4.266 1 97.88 338 PRO A O 1
ATOM 2571 N N . LEU A 1 339 ? -3.523 0.698 -2.578 1 97.31 339 LEU A N 1
ATOM 2572 C CA . LEU A 1 339 ? -3.797 -0.59 -3.205 1 97.31 339 LEU A CA 1
ATOM 2573 C C . LEU A 1 339 ? -4.637 -0.413 -4.465 1 97.31 339 LEU A C 1
ATOM 2575 O O . LEU A 1 339 ? -4.344 -1.014 -5.504 1 97.31 339 LEU A O 1
ATOM 2579 N N . ALA A 1 340 ? -5.703 0.362 -4.41 1 98.31 340 ALA A N 1
ATOM 2580 C CA . ALA A 1 340 ? -6.52 0.625 -5.594 1 98.31 340 ALA A CA 1
ATOM 2581 C C . ALA A 1 340 ? -5.695 1.286 -6.695 1 98.31 340 ALA A C 1
ATOM 2583 O O . ALA A 1 340 ? -5.887 0.998 -7.879 1 98.31 340 ALA A O 1
ATOM 2584 N N . VAL A 1 341 ? -4.812 2.201 -6.262 1 98.56 341 VAL A N 1
ATOM 2585 C CA . VAL A 1 341 ? -3.924 2.857 -7.219 1 98.56 341 VAL A CA 1
ATOM 2586 C C . VAL A 1 341 ? -3.072 1.812 -7.934 1 98.56 341 VAL A C 1
ATOM 2588 O O . VAL A 1 341 ? -2.961 1.828 -9.164 1 98.56 341 VAL A O 1
ATOM 2591 N N . ARG A 1 342 ? -2.531 0.93 -7.188 1 96.81 342 ARG A N 1
ATOM 2592 C CA . ARG A 1 342 ? -1.695 -0.118 -7.762 1 96.81 342 ARG A CA 1
ATOM 2593 C C . ARG A 1 342 ? -2.486 -0.968 -8.75 1 96.81 342 ARG A C 1
ATOM 2595 O O . ARG A 1 342 ? -2.018 -1.241 -9.859 1 96.81 342 ARG A O 1
ATOM 2602 N N . LEU A 1 343 ? -3.66 -1.42 -8.391 1 96.75 343 LEU A N 1
ATOM 2603 C CA . LEU A 1 343 ? -4.488 -2.268 -9.242 1 96.75 343 LEU A CA 1
ATOM 2604 C C . LEU A 1 343 ? -4.895 -1.527 -10.508 1 96.75 343 LEU A C 1
ATOM 2606 O O . LEU A 1 343 ? -4.926 -2.115 -11.594 1 96.75 343 LEU A O 1
ATOM 2610 N N . ALA A 1 344 ? -5.215 -0.226 -10.375 1 98 344 ALA A N 1
ATOM 2611 C CA . ALA A 1 344 ? -5.566 0.581 -11.539 1 98 344 ALA A CA 1
ATOM 2612 C C . ALA A 1 344 ? -4.371 0.74 -12.477 1 98 344 ALA A C 1
ATOM 2614 O O . ALA A 1 344 ? -4.531 0.723 -13.703 1 98 344 ALA A O 1
ATOM 2615 N N . PHE A 1 345 ? -3.174 0.964 -11.883 1 97.5 345 PHE A N 1
ATOM 2616 C CA . PHE A 1 345 ? -1.956 1.017 -12.68 1 97.5 345 PHE A CA 1
ATOM 2617 C C . PHE A 1 345 ? -1.756 -0.285 -13.453 1 97.5 345 PHE A C 1
ATOM 2619 O O . PHE A 1 345 ? -1.344 -0.271 -14.609 1 97.5 345 PHE A O 1
ATOM 2626 N N . ASP A 1 346 ? -2.039 -1.392 -12.82 1 96.06 346 ASP A N 1
ATOM 2627 C CA . ASP A 1 346 ? -1.881 -2.697 -13.453 1 96.06 346 ASP A CA 1
ATOM 2628 C C . ASP A 1 346 ? -2.863 -2.869 -14.609 1 96.06 346 ASP A C 1
ATOM 2630 O O . ASP A 1 346 ? -2.549 -3.525 -15.602 1 96.06 346 ASP A O 1
ATOM 2634 N N . ALA A 1 347 ? -4.035 -2.318 -14.492 1 95.81 347 ALA A N 1
ATOM 2635 C CA . ALA A 1 347 ? -5.047 -2.393 -15.539 1 95.81 347 ALA A CA 1
ATOM 2636 C C . ALA A 1 347 ? -4.715 -1.447 -16.688 1 95.81 347 ALA A C 1
ATOM 2638 O O . ALA A 1 347 ? -4.883 -1.802 -17.859 1 95.81 347 ALA A O 1
ATOM 2639 N N . GLY A 1 348 ? -4.285 -0.196 -16.281 1 95.62 348 GLY A N 1
ATOM 2640 C CA . GLY A 1 348 ? -3.861 0.792 -17.266 1 95.62 348 GLY A CA 1
ATOM 2641 C C . GLY A 1 348 ? -4.973 1.74 -17.672 1 95.62 348 GLY A C 1
ATOM 2642 O O . GLY A 1 348 ? -6.152 1.446 -17.484 1 95.62 348 GLY A O 1
ATOM 2643 N N . PRO A 1 349 ? -4.574 2.941 -18.25 1 96.94 349 PRO A N 1
ATOM 2644 C CA . PRO A 1 349 ? -5.57 3.914 -18.719 1 96.94 349 PRO A CA 1
ATOM 2645 C C . PRO A 1 349 ? -6.516 3.336 -19.766 1 96.94 349 PRO A C 1
ATOM 2647 O O . PRO A 1 349 ? -6.09 2.57 -20.641 1 96.94 349 PRO A O 1
ATOM 2650 N N . GLY A 1 350 ? -7.801 3.668 -19.672 1 96.62 350 GLY A N 1
ATOM 2651 C CA . GLY A 1 350 ? -8.805 3.193 -20.609 1 96.62 350 GLY A CA 1
ATOM 2652 C C . GLY A 1 350 ? -9.453 1.888 -20.172 1 96.62 350 GLY A C 1
ATOM 2653 O O . GLY A 1 350 ? -10.516 1.525 -20.672 1 96.62 350 GLY A O 1
ATOM 2654 N N . ALA A 1 351 ? -8.859 1.204 -19.234 1 95.69 351 ALA A N 1
ATOM 2655 C CA . ALA A 1 351 ? -9.391 -0.076 -18.781 1 95.69 351 ALA A CA 1
ATOM 2656 C C . ALA A 1 351 ? -10.711 0.113 -18.031 1 95.69 351 ALA A C 1
ATOM 2658 O O . ALA A 1 351 ? -10.898 1.115 -17.344 1 95.69 351 ALA A O 1
ATOM 2659 N N . ARG A 1 352 ? -11.641 -0.784 -18.234 1 96.12 352 ARG A N 1
ATOM 2660 C CA . ARG A 1 352 ? -12.852 -0.903 -17.422 1 96.12 352 ARG A CA 1
ATOM 2661 C C . ARG A 1 352 ? -12.75 -2.074 -16.453 1 96.12 352 ARG A C 1
ATOM 2663 O O . ARG A 1 352 ? -12.352 -3.176 -16.844 1 96.12 352 ARG A O 1
ATOM 2670 N N . MET A 1 353 ? -13.039 -1.806 -15.172 1 95.31 353 MET A N 1
ATOM 2671 C CA . MET A 1 353 ? -12.883 -2.859 -14.172 1 95.31 353 MET A CA 1
ATOM 2672 C C . MET A 1 353 ? -13.758 -2.59 -12.953 1 95.31 353 MET A C 1
ATOM 2674 O O . MET A 1 353 ? -14.188 -1.457 -12.734 1 95.31 353 MET A O 1
ATOM 2678 N N . ARG A 1 354 ? -14.086 -3.613 -12.234 1 96.44 354 ARG A N 1
ATOM 2679 C CA . ARG A 1 354 ? -14.695 -3.463 -10.914 1 96.44 354 ARG A CA 1
ATOM 2680 C C . ARG A 1 354 ? -13.633 -3.193 -9.852 1 96.44 354 ARG A C 1
ATOM 2682 O O . ARG A 1 354 ? -12.758 -4.027 -9.625 1 96.44 354 ARG A O 1
ATOM 2689 N N . LEU A 1 355 ? -13.57 -2.066 -9.234 1 98.06 355 LEU A N 1
ATOM 2690 C CA . LEU A 1 355 ? -12.547 -1.613 -8.305 1 98.06 355 LEU A CA 1
ATOM 2691 C C . LEU A 1 355 ? -13.133 -1.372 -6.918 1 98.06 355 LEU A C 1
ATOM 2693 O O . LEU A 1 355 ? -14.227 -0.818 -6.793 1 98.06 355 LEU A O 1
ATOM 2697 N N . ARG A 1 356 ? -12.523 -1.9 -5.902 1 98.38 356 ARG A N 1
ATOM 2698 C CA . ARG A 1 356 ? -12.844 -1.539 -4.527 1 98.38 356 ARG A CA 1
ATOM 2699 C C . ARG A 1 356 ? -12.102 -0.274 -4.105 1 98.38 356 ARG A C 1
ATOM 2701 O O . ARG A 1 356 ? -10.875 -0.22 -4.168 1 98.38 356 ARG A O 1
ATOM 2708 N N . ILE A 1 357 ? -12.758 0.804 -3.586 1 98.69 357 ILE A N 1
ATOM 2709 C CA . ILE A 1 357 ? -12.195 2.141 -3.436 1 98.69 357 ILE A CA 1
ATOM 2710 C C . ILE A 1 357 ? -12.367 2.617 -1.996 1 98.69 357 ILE A C 1
ATOM 2712 O O . ILE A 1 357 ? -13.453 2.49 -1.422 1 98.69 357 ILE A O 1
ATOM 2716 N N . GLY A 1 358 ? -11.258 3.156 -1.394 1 98.62 358 GLY A N 1
ATOM 2717 C CA . GLY A 1 358 ? -11.328 3.834 -0.109 1 98.62 358 GLY A CA 1
ATOM 2718 C C . GLY A 1 358 ? -11.828 2.941 1.012 1 98.62 358 GLY A C 1
ATOM 2719 O O . GLY A 1 358 ? -12.039 1.743 0.811 1 98.62 358 GLY A O 1
ATOM 2720 N N . GLY A 1 359 ? -11.961 3.52 2.254 1 98.31 359 GLY A N 1
ATOM 2721 C CA . GLY A 1 359 ? -12.508 2.812 3.4 1 98.31 359 GLY A CA 1
ATOM 2722 C C . GLY A 1 359 ? -11.539 1.808 3.998 1 98.31 359 GLY A C 1
ATOM 2723 O O . GLY A 1 359 ? -11.961 0.814 4.598 1 98.31 359 GLY A O 1
ATOM 2724 N N . LYS A 1 360 ? -10.227 2.084 3.939 1 98.38 360 LYS A N 1
ATOM 2725 C CA . LYS A 1 360 ? -9.297 0.989 4.199 1 98.38 360 LYS A CA 1
ATOM 2726 C C . LYS A 1 360 ? -8.391 1.309 5.387 1 98.38 360 LYS A C 1
ATOM 2728 O O . LYS A 1 360 ? -7.809 0.406 5.992 1 98.38 360 LYS A O 1
ATOM 2733 N N . ALA A 1 361 ? -8.258 2.568 5.77 1 97.44 361 ALA A N 1
ATOM 2734 C CA . ALA A 1 361 ? -7.219 2.979 6.707 1 97.44 361 ALA A CA 1
ATOM 2735 C C . ALA A 1 361 ? -7.617 2.66 8.141 1 97.44 361 ALA A C 1
ATOM 2737 O O . ALA A 1 361 ? -6.848 2.047 8.891 1 97.44 361 ALA A O 1
ATOM 2738 N N . CYS A 1 362 ? -8.805 3.09 8.57 1 96.75 362 CYS A N 1
ATOM 2739 C CA . CYS A 1 362 ? -9.211 2.949 9.961 1 96.75 362 CYS A CA 1
ATOM 2740 C C . CYS A 1 362 ? -10.719 3.123 10.117 1 96.75 362 CYS A C 1
ATOM 2742 O O . CYS A 1 362 ? -11.445 3.182 9.125 1 96.75 362 CYS A O 1
ATOM 2744 N N . TRP A 1 363 ? -11.18 3.195 11.375 1 93.94 363 TRP A N 1
ATOM 2745 C CA . TRP A 1 363 ? -12.609 3.256 11.672 1 93.94 363 TRP A CA 1
ATOM 2746 C C . TRP A 1 363 ? -13.234 4.512 11.086 1 93.94 363 TRP A C 1
ATOM 2748 O O . TRP A 1 363 ? -14.422 4.516 10.742 1 93.94 363 TRP A O 1
ATOM 2758 N N . ALA A 1 364 ? -12.484 5.562 10.891 1 95.62 364 ALA A N 1
ATOM 2759 C CA . ALA A 1 364 ? -13 6.855 10.438 1 95.62 364 ALA A CA 1
ATOM 2760 C C . ALA A 1 364 ? -13.141 6.891 8.922 1 95.62 364 ALA A C 1
ATOM 2762 O O . ALA A 1 364 ? -13.609 7.883 8.359 1 95.62 364 ALA A O 1
ATOM 2763 N N . SER A 1 365 ? -12.812 5.773 8.227 1 97.62 365 SER A N 1
ATOM 2764 C CA . SER A 1 365 ? -12.742 5.73 6.77 1 97.62 365 SER A CA 1
ATOM 2765 C C . SER A 1 365 ? -14.078 5.305 6.168 1 97.62 365 SER A C 1
ATOM 2767 O O . SER A 1 365 ? -14.242 5.312 4.945 1 97.62 365 SER A O 1
ATOM 2769 N N . GLY A 1 366 ? -15.078 4.953 6.98 1 95.38 366 GLY A N 1
ATOM 2770 C CA . GLY A 1 366 ? -16.234 4.27 6.418 1 95.38 366 GLY A CA 1
ATOM 2771 C C . GLY A 1 366 ? -15.898 2.902 5.855 1 95.38 366 GLY A C 1
ATOM 2772 O O . GLY A 1 366 ? -14.961 2.25 6.309 1 95.38 366 GLY A O 1
ATOM 2773 N N . GLN A 1 367 ? -16.781 2.344 5 1 96 367 GLN A N 1
ATOM 2774 C CA . GLN A 1 367 ? -16.547 1.049 4.367 1 96 367 GLN A CA 1
ATOM 2775 C C . GLN A 1 367 ? -16.109 1.215 2.92 1 96 367 GLN A C 1
ATOM 2777 O O . GLN A 1 367 ? -16.5 2.174 2.25 1 96 367 GLN A O 1
ATOM 2782 N N . PRO A 1 368 ? -15.281 0.293 2.447 1 98.12 368 PRO A N 1
ATOM 2783 C CA . PRO A 1 368 ? -14.898 0.392 1.035 1 98.12 368 PRO A CA 1
ATOM 2784 C C . PRO A 1 368 ? -16.109 0.352 0.096 1 98.12 368 PRO A C 1
ATOM 2786 O O . PRO A 1 368 ? -17.156 -0.2 0.45 1 98.12 368 PRO A O 1
ATOM 2789 N N . LEU A 1 369 ? -15.969 0.987 -1.045 1 98.12 369 LEU A N 1
ATOM 2790 C CA . LEU A 1 369 ? -17 1.004 -2.072 1 98.12 369 LEU A CA 1
ATOM 2791 C C . LEU A 1 369 ? -16.562 0.227 -3.307 1 98.12 369 LEU A C 1
ATOM 2793 O O . LEU A 1 369 ? -15.516 0.522 -3.887 1 98.12 369 LEU A O 1
ATOM 2797 N N . ASP A 1 370 ? -17.281 -0.817 -3.691 1 97.62 370 ASP A N 1
ATOM 2798 C CA . ASP A 1 370 ? -17.062 -1.498 -4.961 1 97.62 370 ASP A CA 1
ATOM 2799 C C . ASP A 1 370 ? -17.812 -0.802 -6.098 1 97.62 370 ASP A C 1
ATOM 2801 O O . ASP A 1 370 ? -19 -0.51 -5.973 1 97.62 370 ASP A O 1
ATOM 2805 N N . ALA A 1 371 ? -17.141 -0.485 -7.172 1 97.88 371 ALA A N 1
ATOM 2806 C CA . ALA A 1 371 ? -17.781 0.179 -8.305 1 97.88 371 ALA A CA 1
ATOM 2807 C C . ALA A 1 371 ? -17.141 -0.245 -9.625 1 97.88 371 ALA A C 1
ATOM 2809 O O . ALA A 1 371 ? -15.938 -0.549 -9.672 1 97.88 371 ALA A O 1
ATOM 2810 N N . GLU A 1 372 ? -17.984 -0.354 -10.641 1 97.69 372 GLU A N 1
ATOM 2811 C CA . GLU A 1 372 ? -17.453 -0.429 -12 1 97.69 372 GLU A CA 1
ATOM 2812 C C . GLU A 1 372 ? -16.875 0.912 -12.438 1 97.69 372 GLU A C 1
ATOM 2814 O O . GLU A 1 372 ? -17.562 1.938 -12.383 1 97.69 372 GLU A O 1
ATOM 2819 N N . VAL A 1 373 ? -15.602 0.912 -12.875 1 98.38 373 VAL A N 1
ATOM 2820 C CA . VAL A 1 373 ? -14.977 2.191 -13.188 1 98.38 373 VAL A CA 1
ATOM 2821 C C . VAL A 1 373 ? -14.234 2.094 -14.523 1 98.38 373 VAL A C 1
ATOM 2823 O O . VAL A 1 373 ? -13.961 0.995 -15.008 1 98.38 373 VAL A O 1
ATOM 2826 N N . GLU A 1 374 ? -14.07 3.186 -15.133 1 98.56 374 GLU A N 1
ATOM 2827 C CA . GLU A 1 374 ? -13.07 3.4 -16.172 1 98.56 374 GLU A CA 1
ATOM 2828 C C . GLU A 1 374 ? -11.844 4.125 -15.617 1 98.56 374 GLU A C 1
ATOM 2830 O O . GLU A 1 374 ? -11.977 5.129 -14.914 1 98.56 374 GLU A O 1
ATOM 2835 N N . VAL A 1 375 ? -10.672 3.568 -15.82 1 98.56 375 VAL A N 1
ATOM 2836 C CA . VAL A 1 375 ? -9.438 4.254 -15.461 1 98.56 375 VAL A CA 1
ATOM 2837 C C . VAL A 1 375 ? -9.133 5.344 -16.484 1 98.56 375 VAL A C 1
ATOM 2839 O O . VAL A 1 375 ? -8.836 5.051 -17.641 1 98.56 375 VAL A O 1
ATOM 2842 N N . LEU A 1 376 ? -9.172 6.566 -16.031 1 98.81 376 LEU A N 1
ATOM 2843 C CA . LEU A 1 376 ? -8.977 7.688 -16.938 1 98.81 376 LEU A CA 1
ATOM 2844 C C . LEU A 1 376 ? -7.496 7.961 -17.172 1 98.81 376 LEU A C 1
ATOM 2846 O O . LEU A 1 376 ? -7.078 8.273 -18.281 1 98.81 376 LEU A O 1
ATOM 2850 N N . SER A 1 377 ? -6.719 7.891 -16.141 1 98.75 377 SER A N 1
ATOM 2851 C CA . SER A 1 377 ? -5.293 8.203 -16.203 1 98.75 377 SER A CA 1
ATOM 2852 C C . SER A 1 377 ? -4.527 7.488 -15.094 1 98.75 377 SER A C 1
ATOM 2854 O O . SER A 1 377 ? -5.098 7.148 -14.055 1 98.75 377 SER A O 1
ATOM 2856 N N . CYS A 1 378 ? -3.352 7.152 -15.328 1 98.44 378 CYS A N 1
ATOM 2857 C CA . CYS A 1 378 ? -2.355 6.684 -14.375 1 98.44 378 CYS A CA 1
ATOM 2858 C C . CYS A 1 378 ? -1.105 7.555 -14.414 1 98.44 378 CYS A C 1
ATOM 2860 O O . CYS A 1 378 ? -0.34 7.504 -15.375 1 98.44 378 CYS A O 1
ATOM 2862 N N . VAL A 1 379 ? -0.866 8.344 -13.352 1 98.69 379 VAL A N 1
ATOM 2863 C CA . VAL A 1 379 ? 0.238 9.297 -13.344 1 98.69 379 VAL A CA 1
ATOM 2864 C C . VAL A 1 379 ? 1.226 8.938 -12.234 1 98.69 379 VAL A C 1
ATOM 2866 O O . VAL A 1 379 ? 0.918 9.086 -11.047 1 98.69 379 VAL A O 1
ATOM 2869 N N . PRO A 1 380 ? 2.43 8.352 -12.602 1 97.81 380 PRO A N 1
ATOM 2870 C CA . PRO A 1 380 ? 3.441 8.117 -11.562 1 97.81 380 PRO A CA 1
ATOM 2871 C C . PRO A 1 380 ? 3.99 9.414 -10.969 1 97.81 380 PRO A C 1
ATOM 2873 O O . PRO A 1 380 ? 4.133 10.414 -11.68 1 97.81 380 PRO A O 1
ATOM 2876 N N . GLU A 1 381 ? 4.312 9.453 -9.734 1 96.62 381 GLU A N 1
ATOM 2877 C CA . GLU A 1 381 ? 4.875 10.609 -9.047 1 96.62 381 GLU A CA 1
ATOM 2878 C C . GLU A 1 381 ? 4.082 11.875 -9.352 1 96.62 381 GLU A C 1
ATOM 2880 O O . GLU A 1 381 ? 4.652 12.883 -9.781 1 96.62 381 GLU A O 1
ATOM 2885 N N . ALA A 1 382 ? 2.791 11.734 -9.18 1 98.06 382 ALA A N 1
ATOM 2886 C CA . ALA A 1 382 ? 1.873 12.836 -9.477 1 98.06 382 ALA A CA 1
ATOM 2887 C C . ALA A 1 382 ? 2.027 13.969 -8.469 1 98.06 382 ALA A C 1
ATOM 2889 O O . ALA A 1 382 ? 2.676 13.805 -7.434 1 98.06 382 ALA A O 1
ATOM 2890 N N . TYR A 1 383 ? 1.47 15.133 -8.836 1 96.69 383 TYR A N 1
ATOM 2891 C CA . TYR A 1 383 ? 1.533 16.297 -7.945 1 96.69 383 TYR A CA 1
ATOM 2892 C C . TYR A 1 383 ? 0.302 17.172 -8.109 1 96.69 383 TYR A C 1
ATOM 2894 O O . TYR A 1 383 ? -0.481 16.984 -9.047 1 96.69 383 TYR A O 1
ATOM 2902 N N . GLN A 1 384 ? 0.002 18.031 -7.234 1 97.31 384 GLN A N 1
ATOM 2903 C CA . GLN A 1 384 ? -0.846 19.203 -7.312 1 97.31 384 GLN A CA 1
ATOM 2904 C C . GLN A 1 384 ? -0.071 20.469 -6.93 1 97.31 384 GLN A C 1
ATOM 2906 O O . GLN A 1 384 ? 1.038 20.375 -6.398 1 97.31 384 GLN A O 1
ATOM 2911 N N . SER A 1 385 ? -0.594 21.578 -7.219 1 94.88 385 SER A N 1
ATOM 2912 C CA . SER A 1 385 ? 0.108 22.828 -6.926 1 94.88 385 SER A CA 1
ATOM 2913 C C . SER A 1 385 ? -0.443 23.484 -5.664 1 94.88 385 SER A C 1
ATOM 2915 O O . SER A 1 385 ? -1.646 23.422 -5.402 1 94.88 385 SER A O 1
ATOM 2917 N N . PHE A 1 386 ? 0.437 24.094 -4.934 1 92.25 386 PHE A N 1
ATOM 2918 C CA . PHE A 1 386 ? 0.062 24.922 -3.801 1 92.25 386 PHE A CA 1
ATOM 2919 C C . PHE A 1 386 ? 1.075 26.047 -3.6 1 92.25 386 PHE A C 1
ATOM 2921 O O . PHE A 1 386 ? 2.279 25.797 -3.512 1 92.25 386 PHE A O 1
ATOM 2928 N N . ALA A 1 387 ? 0.624 27.234 -3.525 1 87.5 387 ALA A N 1
ATOM 2929 C CA . ALA A 1 387 ? 1.428 28.422 -3.246 1 87.5 387 ALA A CA 1
ATOM 2930 C C . ALA A 1 387 ? 2.688 28.453 -4.105 1 87.5 387 ALA A C 1
ATOM 2932 O O . ALA A 1 387 ? 3.793 28.641 -3.596 1 87.5 387 ALA A O 1
ATOM 2933 N N . GLY A 1 388 ? 2.594 28.047 -5.301 1 83 388 GLY A N 1
ATOM 2934 C CA . GLY A 1 388 ? 3.662 28.219 -6.273 1 83 388 GLY A CA 1
ATOM 2935 C C . GLY A 1 388 ? 4.574 27 -6.371 1 83 388 GLY A C 1
ATOM 2936 O O . GLY A 1 388 ? 5.5 26.984 -7.184 1 83 388 GLY A O 1
ATOM 2937 N N . GLY A 1 389 ? 4.301 25.938 -5.633 1 87.12 389 GLY A N 1
ATOM 2938 C CA . GLY A 1 389 ? 5.156 24.75 -5.672 1 87.12 389 GLY A CA 1
ATOM 2939 C C . GLY A 1 389 ? 4.379 23.453 -5.746 1 87.12 389 GLY A C 1
ATOM 2940 O O . GLY A 1 389 ? 3.174 23.438 -5.492 1 87.12 389 GLY A O 1
ATOM 2941 N N . PRO A 1 390 ? 5.086 22.453 -6.09 1 91.06 390 PRO A N 1
ATOM 2942 C CA . PRO A 1 390 ? 4.43 21.156 -6.195 1 91.06 390 PRO A CA 1
ATOM 2943 C C . PRO A 1 390 ? 4.246 20.469 -4.84 1 91.06 390 PRO A C 1
ATOM 2945 O O . PRO A 1 390 ? 5.094 20.609 -3.955 1 91.06 390 PRO A O 1
ATOM 2948 N N . VAL A 1 391 ? 3.107 19.844 -4.684 1 92.75 391 VAL A N 1
ATOM 2949 C CA . VAL A 1 391 ? 2.834 18.953 -3.562 1 92.75 391 VAL A CA 1
ATOM 2950 C C . VAL A 1 391 ? 2.701 17.516 -4.062 1 92.75 391 VAL A C 1
ATOM 2952 O O . VAL A 1 391 ? 1.826 17.219 -4.879 1 92.75 391 VAL A O 1
ATOM 2955 N N . ASP A 1 392 ? 3.5 16.656 -3.543 1 94.25 392 ASP A N 1
ATOM 2956 C CA . ASP A 1 392 ? 3.602 15.281 -4.02 1 94.25 392 ASP A CA 1
ATOM 2957 C C . ASP A 1 392 ? 2.355 14.484 -3.652 1 94.25 392 ASP A C 1
ATOM 2959 O O . ASP A 1 392 ? 1.883 14.547 -2.516 1 94.25 392 ASP A O 1
ATOM 2963 N N . LEU A 1 393 ? 1.786 13.695 -4.621 1 97.19 393 LEU A N 1
ATOM 2964 C CA . LEU A 1 393 ? 0.624 12.836 -4.414 1 97.19 393 LEU A CA 1
ATOM 2965 C C . LEU A 1 393 ? 1.009 11.367 -4.512 1 97.19 393 LEU A C 1
ATOM 2967 O O . LEU A 1 393 ? 0.161 10.484 -4.348 1 97.19 393 LEU A O 1
ATOM 2971 N N . GLY A 1 394 ? 2.342 11.039 -4.777 1 97.19 394 GLY A N 1
ATOM 2972 C CA . GLY A 1 394 ? 2.701 9.695 -5.188 1 97.19 394 GLY A CA 1
ATOM 2973 C C . GLY A 1 394 ? 2.107 9.297 -6.527 1 97.19 394 GLY A C 1
ATOM 2974 O O . GLY A 1 394 ? 1.896 10.148 -7.391 1 97.19 394 GLY A O 1
ATOM 2975 N N . ASP A 1 395 ? 2.01 7.965 -6.742 1 98.38 395 ASP A N 1
ATOM 2976 C CA . ASP A 1 395 ? 1.238 7.527 -7.898 1 98.38 395 ASP A CA 1
ATOM 2977 C C . ASP A 1 395 ? -0.241 7.871 -7.738 1 98.38 395 ASP A C 1
ATOM 2979 O O . ASP A 1 395 ? -0.793 7.758 -6.641 1 98.38 395 ASP A O 1
ATOM 2983 N N . ALA A 1 396 ? -0.855 8.359 -8.742 1 98.88 396 ALA A N 1
ATOM 2984 C CA . ALA A 1 396 ? -2.266 8.727 -8.656 1 98.88 396 ALA A CA 1
ATOM 2985 C C . ALA A 1 396 ? -3.014 8.32 -9.922 1 98.88 396 ALA A C 1
ATOM 2987 O O . ALA A 1 396 ? -2.412 8.18 -10.992 1 98.88 396 ALA A O 1
ATOM 2988 N N . VAL A 1 397 ? -4.297 8.07 -9.789 1 98.88 397 VAL A N 1
ATOM 2989 C CA . VAL A 1 397 ? -5.133 7.684 -10.914 1 98.88 397 VAL A CA 1
ATOM 2990 C C . VAL A 1 397 ? -6.434 8.492 -10.898 1 98.88 397 VAL A C 1
ATOM 2992 O O . VAL A 1 397 ? -6.953 8.812 -9.828 1 98.88 397 VAL A O 1
ATOM 2995 N N . GLY A 1 398 ? -6.867 8.953 -12.109 1 98.94 398 GLY A N 1
ATOM 2996 C CA . GLY A 1 398 ? -8.242 9.383 -12.297 1 98.94 398 GLY A CA 1
ATOM 2997 C C . GLY A 1 398 ? -9.164 8.266 -12.75 1 98.94 398 GLY A C 1
ATOM 2998 O O . GLY A 1 398 ? -8.805 7.473 -13.617 1 98.94 398 GLY A O 1
ATOM 2999 N N . ILE A 1 399 ? -10.32 8.141 -12.094 1 98.88 399 ILE A N 1
ATOM 3000 C CA . ILE A 1 399 ? -11.289 7.125 -12.492 1 98.88 399 ILE A CA 1
ATOM 3001 C C . ILE A 1 399 ? -12.656 7.773 -12.703 1 98.88 399 ILE A C 1
ATOM 3003 O O . ILE A 1 399 ? -12.898 8.891 -12.234 1 98.88 399 ILE A O 1
ATOM 3007 N N . ARG A 1 400 ? -13.5 7.176 -13.422 1 98.81 400 ARG A N 1
ATOM 3008 C CA . ARG A 1 400 ? -14.914 7.523 -13.578 1 98.81 400 ARG A CA 1
ATOM 3009 C C . ARG A 1 400 ? -15.797 6.297 -13.406 1 98.81 400 ARG A C 1
ATOM 3011 O O . ARG A 1 400 ? -15.586 5.27 -14.055 1 98.81 400 ARG A O 1
ATOM 3018 N N . THR A 1 401 ? -16.734 6.348 -12.492 1 98.5 401 THR A N 1
ATOM 3019 C CA . THR A 1 401 ? -17.656 5.234 -12.273 1 98.5 401 THR A CA 1
ATOM 3020 C C . THR A 1 401 ? -18.625 5.09 -13.438 1 98.5 401 THR A C 1
ATOM 3022 O O . THR A 1 401 ? -18.797 6.02 -14.234 1 98.5 401 THR A O 1
ATOM 3025 N N . ALA A 1 402 ? -19.281 3.961 -13.516 1 97 402 ALA A N 1
ATOM 3026 C CA . ALA A 1 402 ? -20.266 3.701 -14.555 1 97 402 ALA A CA 1
ATOM 3027 C C . ALA A 1 402 ? -21.422 4.695 -14.477 1 97 402 ALA A C 1
ATOM 3029 O O . ALA A 1 402 ? -22.062 4.988 -15.484 1 97 402 ALA A O 1
ATOM 3030 N N . THR A 1 403 ? -21.641 5.281 -13.297 1 96.44 403 THR A N 1
ATOM 3031 C CA . THR A 1 403 ? -22.734 6.238 -13.117 1 96.44 403 THR A CA 1
ATOM 3032 C C . THR A 1 403 ? -22.25 7.66 -13.398 1 96.44 403 THR A C 1
ATOM 3034 O O . THR A 1 403 ? -23.016 8.617 -13.25 1 96.44 403 THR A O 1
ATOM 3037 N N . GLY A 1 404 ? -20.969 7.773 -13.727 1 97.81 404 GLY A N 1
ATOM 3038 C CA . GLY A 1 404 ? -20.484 9.055 -14.219 1 97.81 404 GLY A CA 1
ATOM 3039 C C . GLY A 1 404 ? -19.797 9.883 -13.141 1 97.81 404 GLY A C 1
ATOM 3040 O O . GLY A 1 404 ? -19.516 11.062 -13.344 1 97.81 404 GLY A O 1
ATOM 3041 N N . VAL A 1 405 ? -19.531 9.336 -11.953 1 98.75 405 VAL A N 1
ATOM 3042 C CA . VAL A 1 405 ? -18.859 10.039 -10.867 1 98.75 405 VAL A CA 1
ATOM 3043 C C . VAL A 1 405 ? -17.344 9.875 -11.008 1 98.75 405 VAL A C 1
ATOM 3045 O O . VAL A 1 405 ? -16.844 8.758 -11.172 1 98.75 405 VAL A O 1
ATOM 3048 N N . GLY A 1 406 ? -16.625 10.977 -11.023 1 98.81 406 GLY A N 1
ATOM 3049 C CA . GLY A 1 406 ? -15.164 10.945 -11.07 1 98.81 406 GLY A CA 1
ATOM 3050 C C . GLY A 1 406 ? -14.523 10.875 -9.695 1 98.81 406 GLY A C 1
ATOM 3051 O O . GLY A 1 406 ? -15.148 11.227 -8.695 1 98.81 406 GLY A O 1
ATOM 3052 N N . ALA A 1 407 ? -13.305 10.391 -9.625 1 98.94 407 ALA A N 1
ATOM 3053 C CA . ALA A 1 407 ? -12.531 10.391 -8.383 1 98.94 407 ALA A CA 1
ATOM 3054 C C . ALA A 1 407 ? -11.031 10.375 -8.672 1 98.94 407 ALA A C 1
ATOM 3056 O O . ALA A 1 407 ? -10.594 9.82 -9.68 1 98.94 407 ALA A O 1
ATOM 3057 N N . VAL A 1 408 ? -10.234 11.031 -7.855 1 98.94 408 VAL A N 1
ATOM 3058 C CA . VAL A 1 408 ? -8.781 10.961 -7.879 1 98.94 408 VAL A CA 1
ATOM 3059 C C . VAL A 1 408 ? -8.289 10.117 -6.699 1 98.94 408 VAL A C 1
ATOM 3061 O O . VAL A 1 408 ? -8.547 10.453 -5.539 1 98.94 408 VAL A O 1
ATOM 3064 N N . LEU A 1 409 ? -7.668 8.969 -6.965 1 98.94 409 LEU A N 1
ATOM 3065 C CA . LEU A 1 409 ? -7.047 8.117 -5.961 1 98.94 409 LEU A CA 1
ATOM 3066 C C . LEU A 1 409 ? -5.539 8.352 -5.902 1 98.94 409 LEU A C 1
ATOM 3068 O O . LEU A 1 409 ? -4.895 8.516 -6.941 1 98.94 409 LEU A O 1
ATOM 3072 N N . THR A 1 410 ? -4.973 8.398 -4.703 1 98.81 410 THR A N 1
ATOM 3073 C CA . THR A 1 410 ? -3.555 8.695 -4.551 1 98.81 410 THR A CA 1
ATOM 3074 C C . THR A 1 410 ? -2.867 7.637 -3.693 1 98.81 410 THR A C 1
ATOM 3076 O O . THR A 1 410 ? -3.502 7.012 -2.842 1 98.81 410 THR A O 1
ATOM 3079 N N . SER A 1 411 ? -1.556 7.426 -3.898 1 98 411 SER A N 1
ATOM 3080 C CA . SER A 1 411 ? -0.783 6.477 -3.105 1 98 411 SER A CA 1
ATOM 3081 C C . SER A 1 411 ? -0.178 7.145 -1.875 1 98 411 SER A C 1
ATOM 3083 O O . SER A 1 411 ? 0.27 6.465 -0.95 1 98 411 SER A O 1
ATOM 3085 N N . ARG A 1 412 ? -0.18 8.484 -1.876 1 97.19 412 ARG A N 1
ATOM 3086 C CA . ARG A 1 412 ? 0.24 9.227 -0.692 1 97.19 412 ARG A CA 1
ATOM 3087 C C . ARG A 1 412 ? -0.935 9.977 -0.069 1 97.19 412 ARG A C 1
ATOM 3089 O O . ARG A 1 412 ? -1.793 10.5 -0.782 1 97.19 412 ARG A O 1
ATOM 3096 N N . ARG A 1 413 ? -0.969 9.914 1.196 1 97.31 413 ARG A N 1
ATOM 3097 C CA . ARG A 1 413 ? -2.029 10.586 1.947 1 97.31 413 ARG A CA 1
ATOM 3098 C C . ARG A 1 413 ? -1.86 12.102 1.903 1 97.31 413 ARG A C 1
ATOM 3100 O O . ARG A 1 413 ? -0.872 12.633 2.41 1 97.31 413 ARG A O 1
ATOM 3107 N N . ARG A 1 414 ? -2.82 12.812 1.23 1 97.38 414 ARG A N 1
ATOM 3108 C CA . ARG A 1 414 ? -2.74 14.258 1.049 1 97.38 414 ARG A CA 1
ATOM 3109 C C . ARG A 1 414 ? -4.129 14.891 1.085 1 97.38 414 ARG A C 1
ATOM 3111 O O . ARG A 1 414 ? -5.129 14.227 0.828 1 97.38 414 ARG A O 1
ATOM 3118 N N . GLN A 1 415 ? -4.23 16.141 1.435 1 97.88 415 GLN A N 1
ATOM 3119 C CA . GLN A 1 415 ? -5.441 16.938 1.271 1 97.88 415 GLN A CA 1
ATOM 3120 C C . GLN A 1 415 ? -5.469 17.625 -0.094 1 97.88 415 GLN A C 1
ATOM 3122 O O . GLN A 1 415 ? -4.438 17.719 -0.765 1 97.88 415 GLN A O 1
ATOM 3127 N N . ALA A 1 416 ? -6.621 18.062 -0.477 1 98.56 416 ALA A N 1
ATOM 3128 C CA . ALA A 1 416 ? -6.746 18.859 -1.695 1 98.56 416 ALA A CA 1
ATOM 3129 C C . ALA A 1 416 ? -6.195 20.266 -1.488 1 98.56 416 ALA A C 1
ATOM 3131 O O . ALA A 1 416 ? -6.473 20.906 -0.469 1 98.56 416 ALA A O 1
ATOM 3132 N N . MET A 1 417 ? -5.41 20.734 -2.451 1 97.31 417 MET A N 1
ATOM 3133 C CA . MET A 1 417 ? -4.844 22.078 -2.406 1 97.31 417 MET A CA 1
ATOM 3134 C C . MET A 1 417 ? -5.066 22.812 -3.727 1 97.31 417 MET A C 1
ATOM 3136 O O . MET A 1 417 ? -5.75 23.844 -3.77 1 97.31 417 MET A O 1
ATOM 3140 N N . GLY A 1 418 ? -4.617 22.25 -4.805 1 97.81 418 GLY A N 1
ATOM 3141 C CA . GLY A 1 418 ? -4.809 22.828 -6.125 1 97.81 418 GLY A CA 1
ATOM 3142 C C . GLY A 1 418 ? -5.801 22.062 -6.977 1 97.81 418 GLY A C 1
ATOM 3143 O O . GLY A 1 418 ? -5.863 20.828 -6.902 1 97.81 418 GLY A O 1
ATOM 3144 N N . HIS A 1 419 ? -6.52 22.812 -7.809 1 97.75 419 HIS A N 1
ATOM 3145 C CA . HIS A 1 419 ? -7.535 22.156 -8.625 1 97.75 419 HIS A CA 1
ATOM 3146 C C . HIS A 1 419 ? -6.895 21.312 -9.719 1 97.75 419 HIS A C 1
ATOM 3148 O O . HIS A 1 419 ? -7.57 20.5 -10.352 1 97.75 419 HIS A O 1
ATOM 3154 N N . ASP A 1 420 ? -5.539 21.5 -9.914 1 98.25 420 ASP A N 1
ATOM 3155 C CA . ASP A 1 420 ? -4.824 20.641 -10.844 1 98.25 420 ASP A CA 1
ATOM 3156 C C . ASP A 1 420 ? -4.711 19.219 -10.289 1 98.25 420 ASP A C 1
ATOM 3158 O O . ASP A 1 420 ? -4.289 18.297 -11 1 98.25 420 ASP A O 1
ATOM 3162 N N . LEU A 1 421 ? -5.195 19.016 -9.094 1 98.56 421 LEU A N 1
ATOM 3163 C CA . LEU A 1 421 ? -5.457 17.672 -8.57 1 98.56 421 LEU A CA 1
ATOM 3164 C C . LEU A 1 421 ? -6.316 16.875 -9.539 1 98.56 421 LEU A C 1
ATOM 3166 O O . LEU A 1 421 ? -6.039 15.695 -9.789 1 98.56 421 LEU A O 1
ATOM 3170 N N . PHE A 1 422 ? -7.379 17.5 -10.047 1 98.81 422 PHE A N 1
ATOM 3171 C CA . PHE A 1 422 ? -8.32 16.828 -10.945 1 98.81 422 PHE A CA 1
ATOM 3172 C C . PHE A 1 422 ? -7.801 16.859 -12.383 1 98.81 422 PHE A C 1
ATOM 3174 O O . PHE A 1 422 ? -7.707 15.82 -13.031 1 98.81 422 PHE A O 1
ATOM 3181 N N . SER A 1 423 ? -7.336 18.031 -12.844 1 98.56 423 SER A N 1
ATOM 3182 C CA . SER A 1 423 ? -6.938 18.172 -14.242 1 98.56 423 SER A CA 1
ATOM 3183 C C . SER A 1 423 ? -5.734 17.281 -14.555 1 98.56 423 SER A C 1
ATOM 3185 O O . SER A 1 423 ? -5.656 16.703 -15.633 1 98.56 423 SER A O 1
ATOM 3187 N N . ASN A 1 424 ? -4.781 17.156 -13.578 1 98.31 424 ASN A N 1
ATOM 3188 C CA . ASN A 1 424 ? -3.605 16.328 -13.773 1 98.31 424 ASN A CA 1
ATOM 3189 C C . ASN A 1 424 ? -3.979 14.844 -13.883 1 98.31 424 ASN A C 1
ATOM 3191 O O . ASN A 1 424 ? -3.176 14.031 -14.336 1 98.31 424 ASN A O 1
ATOM 3195 N N . MET A 1 425 ? -5.227 14.477 -13.492 1 98.5 425 MET A N 1
ATOM 3196 C CA . MET A 1 425 ? -5.652 13.086 -13.5 1 98.5 425 MET A CA 1
ATOM 3197 C C . MET A 1 425 ? -6.727 12.844 -14.555 1 98.5 425 MET A C 1
ATOM 3199 O O . MET A 1 425 ? -7.453 11.852 -14.492 1 98.5 425 MET A O 1
ATOM 3203 N N . GLY A 1 426 ? -6.93 13.789 -15.43 1 98.12 426 GLY A N 1
ATOM 3204 C CA . GLY A 1 426 ? -7.809 13.586 -16.578 1 98.12 426 GLY A CA 1
ATOM 3205 C C . GLY A 1 426 ? -9.242 14.016 -16.312 1 98.12 426 GLY A C 1
ATOM 3206 O O . GLY A 1 426 ? -10.156 13.648 -17.047 1 98.12 426 GLY A O 1
ATOM 3207 N N . ILE A 1 427 ? -9.508 14.711 -15.266 1 98.62 427 ILE A N 1
ATOM 3208 C CA . ILE A 1 427 ? -10.828 15.25 -14.938 1 98.62 427 ILE A CA 1
ATOM 3209 C C . ILE A 1 427 ? -10.797 16.766 -15.031 1 98.62 427 ILE A C 1
ATOM 3211 O O . ILE A 1 427 ? -10.039 17.438 -14.312 1 98.62 427 ILE A O 1
ATOM 3215 N N . ASP A 1 428 ? -11.516 17.375 -15.875 1 98.44 428 ASP A N 1
ATOM 3216 C CA . ASP A 1 428 ? -11.617 18.828 -15.977 1 98.44 428 ASP A CA 1
ATOM 3217 C C . ASP A 1 428 ? -12.516 19.391 -14.883 1 98.44 428 ASP A C 1
ATOM 3219 O O . ASP A 1 428 ? -13.734 19.219 -14.922 1 98.44 428 ASP A O 1
ATOM 3223 N N . PRO A 1 429 ? -11.938 20.047 -13.953 1 98.44 429 PRO A N 1
ATOM 3224 C CA . PRO A 1 429 ? -12.766 20.562 -12.852 1 98.44 429 PRO A CA 1
ATOM 3225 C C . PRO A 1 429 ? -13.828 21.547 -13.328 1 98.44 429 PRO A C 1
ATOM 3227 O O . PRO A 1 429 ? -14.914 21.609 -12.75 1 98.44 429 PRO A O 1
ATOM 3230 N N . LEU A 1 430 ? -13.617 22.25 -14.367 1 97.81 430 LEU A N 1
ATOM 3231 C CA . LEU A 1 430 ? -14.555 23.25 -14.852 1 97.81 430 LEU A CA 1
ATOM 3232 C C . LEU A 1 430 ? -15.742 22.594 -15.539 1 97.81 430 LEU A C 1
ATOM 3234 O O . LEU A 1 430 ? -16.797 23.234 -15.719 1 97.81 430 LEU A O 1
ATOM 3238 N N . GLY A 1 431 ? -15.523 21.406 -15.938 1 96.94 431 GLY A N 1
ATOM 3239 C CA . GLY A 1 431 ? -16.594 20.688 -16.625 1 96.94 431 GLY A CA 1
ATOM 3240 C C . GLY A 1 431 ? -17.5 19.938 -15.672 1 96.94 431 GLY A C 1
ATOM 3241 O O . GLY A 1 431 ? -18.547 19.438 -16.078 1 96.94 431 GLY A O 1
ATOM 3242 N N . GLU A 1 432 ? -17.172 19.906 -14.414 1 98.12 432 GLU A N 1
ATOM 3243 C CA . GLU A 1 432 ? -17.984 19.234 -13.414 1 98.12 432 GLU A CA 1
ATOM 3244 C C . GLU A 1 432 ? -19.062 20.156 -12.844 1 98.12 432 GLU A C 1
ATOM 3246 O O . GLU A 1 432 ? -18.891 21.375 -12.828 1 98.12 432 GLU A O 1
ATOM 3251 N N . ARG A 1 433 ? -20.172 19.547 -12.375 1 97.69 433 ARG A N 1
ATOM 3252 C CA . ARG A 1 433 ? -21.172 20.297 -11.633 1 97.69 433 ARG A CA 1
ATOM 3253 C C . ARG A 1 433 ? -20.766 20.453 -10.172 1 97.69 433 ARG A C 1
ATOM 3255 O O . ARG A 1 433 ? -20.969 21.516 -9.578 1 97.69 433 ARG A O 1
ATOM 3262 N N . LEU A 1 434 ? -20.234 19.359 -9.633 1 98.62 434 LEU A N 1
ATOM 3263 C CA . LEU A 1 434 ? -19.812 19.328 -8.234 1 98.62 434 LEU A CA 1
ATOM 3264 C C . LEU A 1 434 ? -18.375 18.859 -8.117 1 98.62 434 LEU A C 1
ATOM 3266 O O . LEU A 1 434 ? -17.953 17.922 -8.805 1 98.62 434 LEU A O 1
ATOM 3270 N N . LEU A 1 435 ? -17.609 19.547 -7.301 1 98.81 435 LEU A N 1
ATOM 3271 C CA . LEU A 1 435 ? -16.297 19.094 -6.852 1 98.81 435 LEU A CA 1
ATOM 3272 C C . LEU A 1 435 ? -16.281 18.891 -5.34 1 98.81 435 LEU A C 1
ATOM 3274 O O . LEU A 1 435 ? -16.547 19.828 -4.582 1 98.81 435 LEU A O 1
ATOM 3278 N N . VAL A 1 436 ? -16.078 17.672 -4.887 1 98.81 436 VAL A N 1
ATOM 3279 C CA . VAL A 1 436 ? -15.938 17.391 -3.461 1 98.81 436 VAL A CA 1
ATOM 3280 C C . VAL A 1 436 ? -14.461 17.219 -3.119 1 98.81 436 VAL A C 1
ATOM 3282 O O . VAL A 1 436 ? -13.812 16.297 -3.629 1 98.81 436 VAL A O 1
ATOM 3285 N N . VAL A 1 437 ? -13.945 18.047 -2.27 1 98.81 437 VAL A N 1
ATOM 3286 C CA . VAL A 1 437 ? -12.516 18.016 -1.979 1 98.81 437 VAL A CA 1
ATOM 3287 C C . VAL A 1 437 ? -12.297 17.672 -0.506 1 98.81 437 VAL A C 1
ATOM 3289 O O . VAL A 1 437 ? -13.016 18.172 0.367 1 98.81 437 VAL A O 1
ATOM 3292 N N . LYS A 1 438 ? -11.398 16.781 -0.22 1 98.31 438 LYS A N 1
ATOM 3293 C CA . LYS A 1 438 ? -11 16.453 1.143 1 98.31 438 LYS A CA 1
ATOM 3294 C C . LYS A 1 438 ? -9.961 17.438 1.667 1 98.31 438 LYS A C 1
ATOM 3296 O O . LYS A 1 438 ? -8.758 17.203 1.548 1 98.31 438 LYS A O 1
ATOM 3301 N N . SER A 1 439 ? -10.422 18.406 2.273 1 97.69 439 SER A N 1
ATOM 3302 C CA . SER A 1 439 ? -9.633 19.531 2.756 1 97.69 439 SER A CA 1
ATOM 3303 C C . SER A 1 439 ? -10.461 20.453 3.646 1 97.69 439 SER A C 1
ATOM 3305 O O . SER A 1 439 ? -11.688 20.531 3.508 1 97.69 439 SER A O 1
ATOM 3307 N N . ASN A 1 440 ? -9.828 21.078 4.52 1 94.88 440 ASN A N 1
ATOM 3308 C CA . ASN A 1 440 ? -10.523 22.031 5.379 1 94.88 440 ASN A CA 1
ATOM 3309 C C . ASN A 1 440 ? -10.453 23.453 4.809 1 94.88 440 ASN A C 1
ATOM 3311 O O . ASN A 1 440 ? -11.469 24.156 4.77 1 94.88 440 ASN A O 1
ATOM 3315 N N . GLN A 1 441 ? -9.25 23.875 4.418 1 93.12 441 GLN A N 1
ATOM 3316 C CA . GLN A 1 441 ? -9.148 25.281 4.027 1 93.12 441 GLN A CA 1
ATOM 3317 C C . GLN A 1 441 ? -8.125 25.469 2.918 1 93.12 441 GLN A C 1
ATOM 3319 O O . GLN A 1 441 ? -8.25 26.375 2.092 1 93.12 441 GLN A O 1
ATOM 3324 N N . HIS A 1 442 ? -7.148 24.672 2.762 1 95.12 442 HIS A N 1
ATOM 3325 C CA . HIS A 1 442 ? -6.023 24.906 1.863 1 95.12 442 HIS A CA 1
ATOM 3326 C C . HIS A 1 442 ? -6.461 24.828 0.404 1 95.12 442 HIS A C 1
ATOM 3328 O O . HIS A 1 442 ? -5.848 25.469 -0.462 1 95.12 442 HIS A O 1
ATOM 3334 N N . PHE A 1 443 ? -7.535 24.156 0.151 1 97.06 443 PHE A N 1
ATOM 3335 C CA . PHE A 1 443 ? -8.062 24.062 -1.204 1 97.06 443 PHE A CA 1
ATOM 3336 C C . PHE A 1 443 ? -8.594 25.406 -1.671 1 97.06 443 PHE A C 1
ATOM 3338 O O . PHE A 1 443 ? -8.688 25.672 -2.873 1 97.06 443 PHE A O 1
ATOM 3345 N N . HIS A 1 444 ? -9.008 26.266 -0.753 1 95.69 444 HIS A N 1
ATOM 3346 C CA . HIS A 1 444 ? -9.836 27.438 -1.017 1 95.69 444 HIS A CA 1
ATOM 3347 C C . HIS A 1 444 ? -9.148 28.391 -1.981 1 95.69 444 HIS A C 1
ATOM 3349 O O . HIS A 1 444 ? -9.789 28.953 -2.871 1 95.69 444 HIS A O 1
ATOM 3355 N N . ALA A 1 445 ? -7.875 28.531 -1.829 1 93.12 445 ALA A N 1
ATOM 3356 C CA . ALA A 1 445 ? -7.129 29.5 -2.641 1 93.12 445 ALA A CA 1
ATOM 3357 C C . ALA A 1 445 ? -7.215 29.141 -4.121 1 93.12 445 ALA A C 1
ATOM 3359 O O . ALA A 1 445 ? -7.23 30.031 -4.977 1 93.12 445 ALA A O 1
ATOM 3360 N N . SER A 1 446 ? -7.285 27.906 -4.41 1 96.25 446 SER A N 1
ATOM 3361 C CA . SER A 1 446 ? -7.285 27.453 -5.797 1 96.25 446 SER A CA 1
ATOM 3362 C C . SER A 1 446 ? -8.703 27.188 -6.293 1 96.25 446 SER A C 1
ATOM 3364 O O . SER A 1 446 ? -9.031 27.5 -7.441 1 96.25 446 SER A O 1
ATOM 3366 N N . PHE A 1 447 ? -9.594 26.703 -5.496 1 97.75 447 PHE A N 1
ATOM 3367 C CA . PHE A 1 447 ? -10.891 26.203 -5.934 1 97.75 447 PHE A CA 1
ATOM 3368 C C . PHE A 1 447 ? -11.938 27.312 -5.891 1 97.75 447 PHE A C 1
ATOM 3370 O O . PHE A 1 447 ? -12.867 27.328 -6.699 1 97.75 447 PHE A O 1
ATOM 3377 N N . ALA A 1 448 ? -11.812 28.25 -4.953 1 96.19 448 ALA A N 1
ATOM 3378 C CA . ALA A 1 448 ? -12.82 29.297 -4.801 1 96.19 448 ALA A CA 1
ATOM 3379 C C . ALA A 1 448 ? -12.945 30.125 -6.074 1 96.19 448 ALA A C 1
ATOM 3381 O O . ALA A 1 448 ? -14.055 30.406 -6.535 1 96.19 448 ALA A O 1
ATOM 3382 N N . PRO A 1 449 ? -11.844 30.516 -6.73 1 96.56 449 PRO A N 1
ATOM 3383 C CA . PRO A 1 449 ? -11.938 31.359 -7.926 1 96.56 449 PRO A CA 1
ATOM 3384 C C . PRO A 1 449 ? -12.656 30.672 -9.078 1 96.56 449 PRO A C 1
ATOM 3386 O O . PRO A 1 449 ? -13.18 31.344 -9.977 1 96.56 449 PRO A O 1
ATOM 3389 N N . ILE A 1 450 ? -12.727 29.344 -9.086 1 97.69 450 ILE A N 1
ATOM 3390 C CA . ILE A 1 450 ? -13.32 28.656 -10.227 1 97.69 450 ILE A CA 1
ATOM 3391 C C . ILE A 1 450 ? -14.695 28.109 -9.844 1 97.69 450 ILE A C 1
ATOM 3393 O O . ILE A 1 450 ? -15.32 27.391 -10.625 1 97.69 450 ILE A O 1
ATOM 3397 N N . SER A 1 451 ? -15.156 28.406 -8.656 1 98.12 451 SER A N 1
ATOM 3398 C CA . SER A 1 451 ? -16.422 27.859 -8.164 1 98.12 451 SER A CA 1
ATOM 3399 C C . SER A 1 451 ? -17.484 28.938 -8.07 1 98.12 451 SER A C 1
ATOM 3401 O O . SER A 1 451 ? -17.188 30.078 -7.727 1 98.12 451 SER A O 1
ATOM 3403 N N . ALA A 1 452 ? -18.703 28.547 -8.352 1 97.94 452 ALA A N 1
ATOM 3404 C CA . ALA A 1 452 ? -19.828 29.438 -8.109 1 97.94 452 ALA A CA 1
ATOM 3405 C C . ALA A 1 452 ? -20.016 29.703 -6.621 1 97.94 452 ALA A C 1
ATOM 3407 O O . ALA A 1 452 ? -20.391 30.812 -6.219 1 97.94 452 ALA A O 1
ATOM 3408 N N . THR A 1 453 ? -19.828 28.656 -5.891 1 96.25 453 THR A N 1
ATOM 3409 C CA . THR A 1 453 ? -19.953 28.688 -4.438 1 96.25 453 THR A CA 1
ATOM 3410 C C . THR A 1 453 ? -19.141 27.578 -3.791 1 96.25 453 THR A C 1
ATOM 3412 O O . THR A 1 453 ? -18.906 26.531 -4.402 1 96.25 453 THR A O 1
ATOM 3415 N N . VAL A 1 454 ? -18.672 27.875 -2.58 1 96.44 454 VAL A N 1
ATOM 3416 C CA . VAL A 1 454 ? -18.016 26.859 -1.758 1 96.44 454 VAL A CA 1
ATOM 3417 C C . VAL A 1 454 ? -18.891 26.516 -0.56 1 96.44 454 VAL A C 1
ATOM 3419 O O . VAL A 1 454 ? -19.312 27.406 0.182 1 96.44 454 VAL A O 1
ATOM 3422 N N . LEU A 1 455 ? -19.203 25.234 -0.476 1 96.75 455 LEU A N 1
ATOM 3423 C CA . LEU A 1 455 ? -19.938 24.703 0.67 1 96.75 455 LEU A CA 1
ATOM 3424 C C . LEU A 1 455 ? -19.016 23.922 1.594 1 96.75 455 LEU A C 1
ATOM 3426 O O . LEU A 1 455 ? -18.094 23.25 1.128 1 96.75 455 LEU A O 1
ATOM 3430 N N . TYR A 1 456 ? -19.234 24.062 2.867 1 95.5 456 TYR A N 1
ATOM 3431 C CA . TYR A 1 456 ? -18.484 23.297 3.859 1 95.5 456 TYR A CA 1
ATOM 3432 C C . TYR A 1 456 ? -19.359 22.234 4.516 1 95.5 456 TYR A C 1
ATOM 3434 O O . TYR A 1 456 ? -20.469 22.531 4.949 1 95.5 456 TYR A O 1
ATOM 3442 N N . ALA A 1 457 ? -18.828 21.031 4.48 1 96.62 457 ALA A N 1
ATOM 3443 C CA . ALA A 1 457 ? -19.578 19.922 5.051 1 96.62 457 ALA A CA 1
ATOM 3444 C C . ALA A 1 457 ? -18.844 19.297 6.23 1 96.62 457 ALA A C 1
ATOM 3446 O O . ALA A 1 457 ? -17.609 19.297 6.262 1 96.62 457 ALA A O 1
ATOM 3447 N N . THR A 1 458 ? -19.672 18.875 7.184 1 93.06 458 THR A N 1
ATOM 3448 C CA . THR A 1 458 ? -19.156 17.938 8.172 1 93.06 458 THR A CA 1
ATOM 3449 C C . THR A 1 458 ? -19.219 16.516 7.645 1 93.06 458 THR A C 1
ATOM 3451 O O . THR A 1 458 ? -19.391 16.297 6.441 1 93.06 458 THR A O 1
ATOM 3454 N N . GLY A 1 459 ? -19.047 15.539 8.422 1 91.31 459 GLY A N 1
ATOM 3455 C CA . GLY A 1 459 ? -19.078 14.148 8.008 1 91.31 459 GLY A CA 1
ATOM 3456 C C . GLY A 1 459 ? -18.828 13.18 9.148 1 91.31 459 GLY A C 1
ATOM 3457 O O . GLY A 1 459 ? -18.969 13.539 10.32 1 91.31 459 GLY A O 1
ATOM 3458 N N . ASP A 1 460 ? -18.625 12 8.703 1 93.12 460 ASP A N 1
ATOM 3459 C CA . ASP A 1 460 ? -18.391 10.938 9.68 1 93.12 460 ASP A CA 1
ATOM 3460 C C . ASP A 1 460 ? -16.922 10.539 9.727 1 93.12 460 ASP A C 1
ATOM 3462 O O . ASP A 1 460 ? -16.578 9.445 10.188 1 93.12 460 ASP A O 1
ATOM 3466 N N . GLY A 1 461 ? -16.062 11.422 9.211 1 95.25 461 GLY A N 1
ATOM 3467 C CA . GLY A 1 461 ? -14.625 11.211 9.32 1 95.25 461 GLY A CA 1
ATOM 3468 C C . GLY A 1 461 ? -14.086 11.539 10.703 1 95.25 461 GLY A C 1
ATOM 3469 O O . GLY A 1 461 ? -14.844 11.633 11.664 1 95.25 461 GLY A O 1
ATOM 3470 N N . LEU A 1 462 ? -12.828 11.641 10.805 1 96.06 462 LEU A N 1
ATOM 3471 C CA . LEU A 1 462 ? -12.117 11.812 12.07 1 96.06 462 LEU A CA 1
ATOM 3472 C C . LEU A 1 462 ? -12.352 13.203 12.641 1 96.06 462 LEU A C 1
ATOM 3474 O O . LEU A 1 462 ? -12.508 13.367 13.852 1 96.06 462 LEU A O 1
ATOM 3478 N N . LEU A 1 463 ? -12.352 14.211 11.727 1 96.44 463 LEU A N 1
ATOM 3479 C CA . LEU A 1 463 ? -12.336 15.602 12.188 1 96.44 463 LEU A CA 1
ATOM 3480 C C . LEU A 1 463 ? -13.758 16.109 12.445 1 96.44 463 LEU A C 1
ATOM 3482 O O . LEU A 1 463 ? -14.586 16.125 11.539 1 96.44 463 LEU A O 1
ATOM 3486 N N . ALA A 1 464 ? -13.969 16.531 13.648 1 90.12 464 ALA A N 1
ATOM 3487 C CA . ALA A 1 464 ? -15.273 17.062 14.039 1 90.12 464 ALA A CA 1
ATOM 3488 C C . ALA A 1 464 ? -15.305 18.594 13.898 1 90.12 464 ALA A C 1
ATOM 3490 O O . ALA A 1 464 ? -14.297 19.266 14.094 1 90.12 464 ALA A O 1
ATOM 3491 N N . THR A 1 465 ? -16.484 19.078 13.594 1 88.81 465 THR A N 1
ATOM 3492 C CA . THR A 1 465 ? -16.672 20.531 13.578 1 88.81 465 THR A CA 1
ATOM 3493 C C . THR A 1 465 ? -17.141 21.031 14.945 1 88.81 465 THR A C 1
ATOM 3495 O O . THR A 1 465 ? -17 22.219 15.258 1 88.81 465 THR A O 1
ATOM 3498 N N . ASP A 1 466 ? -17.75 20.188 15.688 1 91.12 466 ASP A N 1
ATOM 3499 C CA . ASP A 1 466 ? -17.984 20.422 17.109 1 91.12 466 ASP A CA 1
ATOM 3500 C C . ASP A 1 466 ? -16.891 19.812 17.969 1 91.12 466 ASP A C 1
ATOM 3502 O O . ASP A 1 466 ? -16.922 18.609 18.281 1 91.12 466 ASP A O 1
ATOM 3506 N N . TYR A 1 467 ? -15.984 20.641 18.406 1 93.56 467 TYR A N 1
ATOM 3507 C CA . TYR A 1 467 ? -14.766 20.188 19.078 1 93.56 467 TYR A CA 1
ATOM 3508 C C . TYR A 1 467 ? -15.086 19.547 20.422 1 93.56 467 TYR A C 1
ATOM 3510 O O . TYR A 1 467 ? -14.234 18.859 21 1 93.56 467 TYR A O 1
ATOM 3518 N N . ARG A 1 468 ? -16.406 19.703 21.062 1 94.88 468 ARG A N 1
ATOM 3519 C CA . ARG A 1 468 ? -16.844 19.078 22.312 1 94.88 468 ARG A CA 1
ATOM 3520 C C . ARG A 1 468 ? -16.922 17.562 22.156 1 94.88 468 ARG A C 1
ATOM 3522 O O . ARG A 1 468 ? -16.953 16.828 23.156 1 94.88 468 ARG A O 1
ATOM 3529 N N . ARG A 1 469 ? -16.844 17.078 20.844 1 92.25 469 ARG A N 1
ATOM 3530 C CA . ARG A 1 469 ? -17.062 15.672 20.562 1 92.25 469 ARG A CA 1
ATOM 3531 C C . ARG A 1 469 ? -15.781 14.867 20.75 1 92.25 469 ARG A C 1
ATOM 3533 O O . ARG A 1 469 ? -15.812 13.641 20.828 1 92.25 469 ARG A O 1
ATOM 3540 N N . TYR A 1 470 ? -14.68 15.578 20.781 1 95.06 470 TYR A N 1
ATOM 3541 C CA . TYR A 1 470 ? -13.414 14.883 21.016 1 95.06 470 TYR A CA 1
ATOM 3542 C C . TYR A 1 470 ? -13.305 14.43 22.453 1 95.06 470 TYR A C 1
ATOM 3544 O O . TYR A 1 470 ? -13.844 15.078 23.359 1 95.06 470 TYR A O 1
ATOM 3552 N N . PRO A 1 471 ? -12.734 13.336 22.734 1 95.12 471 PRO A N 1
ATOM 3553 C CA . PRO A 1 471 ? -12.523 12.875 24.109 1 95.12 471 PRO A CA 1
ATOM 3554 C C . PRO A 1 471 ? -11.344 13.562 24.781 1 95.12 471 PRO A C 1
ATOM 3556 O O . PRO A 1 471 ? -10.359 12.898 25.141 1 95.12 471 PRO A O 1
ATOM 3559 N N . TRP A 1 472 ? -11.492 14.797 25.109 1 97.19 472 TRP A N 1
ATOM 3560 C CA . TRP A 1 472 ? -10.453 15.609 25.734 1 97.19 472 TRP A CA 1
ATOM 3561 C C . TRP A 1 472 ? -10.094 15.055 27.125 1 97.19 472 TRP A C 1
ATOM 3563 O O . TRP A 1 472 ? -10.977 14.664 27.891 1 97.19 472 TRP A O 1
ATOM 3573 N N . SER A 1 473 ? -8.789 15 27.438 1 96.62 473 SER A N 1
ATOM 3574 C CA . SER A 1 473 ? -8.375 14.492 28.75 1 96.62 473 SER A CA 1
ATOM 3575 C C . SER A 1 473 ? -7.184 15.273 29.297 1 96.62 473 SER A C 1
ATOM 3577 O O . SER A 1 473 ? -6.906 15.227 30.484 1 96.62 473 SER A O 1
ATOM 3579 N N . ARG A 1 474 ? -6.535 16.094 28.469 1 97.25 474 ARG A N 1
ATOM 3580 C CA . ARG A 1 474 ? -5.262 16.672 28.875 1 97.25 474 ARG A CA 1
ATOM 3581 C C . ARG A 1 474 ? -5.34 18.203 28.906 1 97.25 474 ARG A C 1
ATOM 3583 O O . ARG A 1 474 ? -4.633 18.844 29.688 1 97.25 474 ARG A O 1
ATOM 3590 N N . VAL A 1 475 ? -6.199 18.719 28.062 1 97.94 475 VAL A N 1
ATOM 3591 C CA . VAL A 1 475 ? -6.273 20.172 27.922 1 97.94 475 VAL A CA 1
ATOM 3592 C C . VAL A 1 475 ? -6.621 20.797 29.266 1 97.94 475 VAL A C 1
ATOM 3594 O O . VAL A 1 475 ? -7.445 20.266 30.016 1 97.94 475 VAL A O 1
ATOM 3597 N N . ALA A 1 476 ? -5.895 21.906 29.578 1 97.38 476 ALA A N 1
ATOM 3598 C CA . ALA A 1 476 ? -6.195 22.625 30.812 1 97.38 476 ALA A CA 1
ATOM 3599 C C . ALA A 1 476 ? -7.555 23.312 30.719 1 97.38 476 ALA A C 1
ATOM 3601 O O . ALA A 1 476 ? -7.859 23.969 29.719 1 97.38 476 ALA A O 1
ATOM 3602 N N . ARG A 1 477 ? -8.32 23.188 31.75 1 96.31 477 ARG A N 1
ATOM 3603 C CA . ARG A 1 477 ? -9.656 23.766 31.828 1 96.31 477 ARG A CA 1
ATOM 3604 C C . ARG A 1 477 ? -9.719 24.828 32.938 1 96.31 477 ARG A C 1
ATOM 3606 O O . ARG A 1 477 ? -8.93 24.812 33.875 1 96.31 477 ARG A O 1
ATOM 3613 N N . PRO A 1 478 ? -10.562 25.797 32.812 1 97 478 PRO A N 1
ATOM 3614 C CA . PRO A 1 478 ? -11.641 25.859 31.812 1 97 478 PRO A CA 1
ATOM 3615 C C . PRO A 1 478 ? -11.18 26.391 30.469 1 97 478 PRO A C 1
ATOM 3617 O O . PRO A 1 478 ? -10.25 27.203 30.391 1 97 478 PRO A O 1
ATOM 3620 N N . ILE A 1 479 ? -11.82 25.984 29.375 1 96.88 479 ILE A N 1
ATOM 3621 C CA . ILE A 1 479 ? -11.539 26.422 28.016 1 96.88 479 ILE A CA 1
ATOM 3622 C C . ILE A 1 479 ? -12.797 26.281 27.141 1 96.88 479 ILE A C 1
ATOM 3624 O O . ILE A 1 479 ? -13.516 25.297 27.25 1 96.88 479 ILE A O 1
ATOM 3628 N N . ARG A 1 480 ? -13.125 27.312 26.344 1 94.88 480 ARG A N 1
ATOM 3629 C CA . ARG A 1 480 ? -14.25 27.234 25.422 1 94.88 480 ARG A CA 1
ATOM 3630 C C . ARG A 1 480 ? -13.875 26.438 24.172 1 94.88 480 ARG A C 1
ATOM 3632 O O . ARG A 1 480 ? -12.75 26.547 23.672 1 94.88 480 ARG A O 1
ATOM 3639 N N . PRO A 1 481 ? -14.742 25.594 23.734 1 93.81 481 PRO A N 1
ATOM 3640 C CA . PRO A 1 481 ? -16.172 25.484 24.047 1 93.81 481 PRO A CA 1
ATOM 3641 C C . PRO A 1 481 ? -16.453 24.391 25.078 1 93.81 481 PRO A C 1
ATOM 3643 O O . PRO A 1 481 ? -17.625 24.094 25.344 1 93.81 481 PRO A O 1
ATOM 3646 N N . LEU A 1 482 ? -15.469 23.781 25.641 1 95.62 482 LEU A N 1
ATOM 3647 C CA . LEU A 1 482 ? -15.664 22.703 26.594 1 95.62 482 LEU A CA 1
ATOM 3648 C C . LEU A 1 482 ? -16.312 23.219 27.875 1 95.62 482 LEU A C 1
ATOM 3650 O O . LEU A 1 482 ? -17 22.469 28.562 1 95.62 482 LEU A O 1
ATOM 3654 N N . ASP A 1 483 ? -16.031 24.469 28.203 1 95.5 483 ASP A N 1
ATOM 3655 C CA . ASP A 1 483 ? -16.578 25.156 29.375 1 95.5 483 ASP A CA 1
ATOM 3656 C C . ASP A 1 483 ? -17.266 26.469 28.953 1 95.5 483 ASP A C 1
ATOM 3658 O O . ASP A 1 483 ? -16.953 27.031 27.891 1 95.5 483 ASP A O 1
ATOM 3662 N N . THR A 1 484 ? -18.156 27.031 29.766 1 90.06 484 THR A N 1
ATOM 3663 C CA . THR A 1 484 ? -18.922 28.203 29.406 1 90.06 484 THR A CA 1
ATOM 3664 C C . THR A 1 484 ? -18.359 29.453 30.078 1 90.06 484 THR A C 1
ATOM 3666 O O . THR A 1 484 ? -18.422 30.547 29.516 1 90.06 484 THR A O 1
ATOM 3669 N N . GLU A 1 485 ? -17.859 29.391 31.266 1 89.62 485 GLU A N 1
ATOM 3670 C CA . GLU A 1 485 ? -17.297 30.531 31.969 1 89.62 485 GLU A CA 1
ATOM 3671 C C . GLU A 1 485 ? -15.773 30.547 31.891 1 89.62 485 GLU A C 1
ATOM 3673 O O . GLU A 1 485 ? -15.102 29.844 32.656 1 89.62 485 GLU A O 1
ATOM 3678 N N . VAL A 1 486 ? -15.281 31.219 30.938 1 92.69 486 VAL A N 1
ATOM 3679 C CA . VAL A 1 486 ? -13.844 31.234 30.688 1 92.69 486 VAL A CA 1
ATOM 3680 C C . VAL A 1 486 ? -13.375 32.688 30.469 1 92.69 486 VAL A C 1
ATOM 3682 O O . VAL A 1 486 ? -14.07 33.469 29.828 1 92.69 486 VAL A O 1
ATOM 3685 N N . GLU A 1 487 ? -12.273 33.062 31.062 1 93.44 487 GLU A N 1
ATOM 3686 C CA . GLU A 1 487 ? -11.68 34.375 30.859 1 93.44 487 GLU A CA 1
ATOM 3687 C C . GLU A 1 487 ? -10.25 34.25 30.344 1 93.44 487 GLU A C 1
ATOM 3689 O O . GLU A 1 487 ? -9.469 33.438 30.828 1 93.44 487 GLU A O 1
ATOM 3694 N N . GLY A 1 488 ? -10.008 35.062 29.344 1 96.38 488 GLY A N 1
ATOM 3695 C CA . GLY A 1 488 ? -8.625 35.125 28.891 1 96.38 488 GLY A CA 1
ATOM 3696 C C . GLY A 1 488 ? -7.699 35.781 29.906 1 96.38 488 GLY A C 1
ATOM 3697 O O . GLY A 1 488 ? -8.156 36.406 30.859 1 96.38 488 GLY A O 1
ATOM 3698 N N . ARG A 1 489 ? -6.387 35.594 29.672 1 97.69 489 ARG A N 1
ATOM 3699 C CA . ARG A 1 489 ? -5.43 36.156 30.625 1 97.69 489 ARG A CA 1
ATOM 3700 C C . ARG A 1 489 ? -4.066 36.375 29.969 1 97.69 489 ARG A C 1
ATOM 3702 O O . ARG A 1 489 ? -3.727 35.688 29 1 97.69 489 ARG A O 1
ATOM 3709 N N . LEU A 1 490 ? -3.357 37.281 30.484 1 98.12 490 LEU A N 1
ATOM 3710 C CA . LEU A 1 490 ? -1.971 37.5 30.078 1 98.12 490 LEU A CA 1
ATOM 3711 C C . LEU A 1 490 ? -1.049 36.469 30.734 1 98.12 490 LEU A C 1
ATOM 3713 O O . LEU A 1 490 ? -1.065 36.312 31.953 1 98.12 490 LEU A O 1
ATOM 3717 N N . LEU A 1 491 ? -0.236 35.75 30 1 97.62 491 LEU A N 1
ATOM 3718 C CA . LEU A 1 491 ? 0.644 34.719 30.516 1 97.62 491 LEU A CA 1
ATOM 3719 C C . LEU A 1 491 ? 2.064 35.25 30.688 1 97.62 491 LEU A C 1
ATOM 3721 O O . LEU A 1 491 ? 2.812 34.75 31.531 1 97.62 491 LEU A O 1
ATOM 3725 N N . LEU A 1 492 ? 2.43 35.969 29.781 1 95.31 492 LEU A N 1
ATOM 3726 C CA . LEU A 1 492 ? 3.768 36.562 29.781 1 95.31 492 LEU A CA 1
ATOM 3727 C C . LEU A 1 492 ? 3.721 38.031 29.391 1 95.31 492 LEU A C 1
ATOM 3729 O O . LEU A 1 492 ? 2.953 38.438 28.516 1 95.31 492 LEU A O 1
ATOM 3733 N N . MET B 1 1 ? 28.672 -27.766 -27.609 1 95.75 1 MET B N 1
ATOM 3734 C CA . MET B 1 1 ? 27.234 -27.609 -27.5 1 95.75 1 MET B CA 1
ATOM 3735 C C . MET B 1 1 ? 26.875 -26.312 -26.797 1 95.75 1 MET B C 1
ATOM 3737 O O . MET B 1 1 ? 27.531 -25.922 -25.828 1 95.75 1 MET B O 1
ATOM 3741 N N . ARG B 1 2 ? 26 -25.609 -27.391 1 98.69 2 ARG B N 1
ATOM 3742 C CA . ARG B 1 2 ? 25.516 -24.344 -26.828 1 98.69 2 ARG B CA 1
ATOM 3743 C C . ARG B 1 2 ? 24.047 -24.438 -26.453 1 98.69 2 ARG B C 1
ATOM 3745 O O . ARG B 1 2 ? 23.203 -24.781 -27.281 1 98.69 2 ARG B O 1
ATOM 3752 N N . ILE B 1 3 ? 23.75 -24.125 -25.156 1 98.88 3 ILE B N 1
ATOM 3753 C CA . ILE B 1 3 ? 22.375 -24.266 -24.656 1 98.88 3 ILE B CA 1
ATOM 3754 C C . ILE B 1 3 ? 21.906 -22.938 -24.062 1 98.88 3 ILE B C 1
ATOM 3756 O O . ILE B 1 3 ? 22.516 -22.406 -23.141 1 98.88 3 ILE B O 1
ATOM 3760 N N . PHE B 1 4 ? 20.828 -22.375 -24.594 1 98.88 4 PHE B N 1
ATOM 3761 C CA . PHE B 1 4 ? 20.156 -21.188 -24.094 1 98.88 4 PHE B CA 1
ATOM 3762 C C . PHE B 1 4 ? 19.031 -21.562 -23.125 1 98.88 4 PHE B C 1
ATOM 3764 O O . PHE B 1 4 ? 18.312 -22.531 -23.359 1 98.88 4 PHE B O 1
ATOM 3771 N N . SER B 1 5 ? 18.922 -20.859 -22.016 1 98.88 5 SER B N 1
ATOM 3772 C CA . SER B 1 5 ? 17.844 -21.125 -21.062 1 98.88 5 SER B CA 1
ATOM 3773 C C . SER B 1 5 ? 17.234 -19.844 -20.547 1 98.88 5 SER B C 1
ATOM 3775 O O . SER B 1 5 ? 17.938 -18.859 -20.312 1 98.88 5 SER B O 1
ATOM 3777 N N . ALA B 1 6 ? 15.953 -19.766 -20.344 1 98.88 6 ALA B N 1
ATOM 3778 C CA . ALA B 1 6 ? 15.188 -18.641 -19.812 1 98.88 6 ALA B CA 1
ATOM 3779 C C . ALA B 1 6 ? 13.914 -19.109 -19.141 1 98.88 6 ALA B C 1
ATOM 3781 O O . ALA B 1 6 ? 13.578 -20.297 -19.188 1 98.88 6 ALA B O 1
ATOM 3782 N N . CYS B 1 7 ? 13.281 -18.266 -18.391 1 98.75 7 CYS B N 1
ATOM 3783 C CA . CYS B 1 7 ? 12.047 -18.594 -17.688 1 98.75 7 CYS B CA 1
ATOM 3784 C C . CYS B 1 7 ? 11 -17.5 -17.891 1 98.75 7 CYS B C 1
ATOM 3786 O O . CYS B 1 7 ? 11.328 -16.312 -17.922 1 98.75 7 CYS B O 1
ATOM 3788 N N . LEU B 1 8 ? 9.789 -17.828 -18.047 1 98.69 8 LEU B N 1
ATOM 3789 C CA . LEU B 1 8 ? 8.617 -16.953 -18.078 1 98.69 8 LEU B CA 1
ATOM 3790 C C . LEU B 1 8 ? 7.391 -17.672 -17.516 1 98.69 8 LEU B C 1
ATOM 3792 O O . LEU B 1 8 ? 6.844 -18.562 -18.156 1 98.69 8 LEU B O 1
ATOM 3796 N N . ALA B 1 9 ? 6.996 -17.219 -16.312 1 98 9 ALA B N 1
ATOM 3797 C CA . ALA B 1 9 ? 5.965 -18.016 -15.664 1 98 9 ALA B CA 1
ATOM 3798 C C . ALA B 1 9 ? 4.895 -17.125 -15.047 1 98 9 ALA B C 1
ATOM 3800 O O . ALA B 1 9 ? 5.207 -16.156 -14.344 1 98 9 ALA B O 1
ATOM 3801 N N . LEU B 1 10 ? 3.678 -17.391 -15.289 1 98.06 10 LEU B N 1
ATOM 3802 C CA . LEU B 1 10 ? 2.469 -16.844 -14.68 1 98.06 10 LEU B CA 1
ATOM 3803 C C . LEU B 1 10 ? 1.323 -17.844 -14.758 1 98.06 10 LEU B C 1
ATOM 3805 O O . LEU B 1 10 ? 1.061 -18.406 -15.828 1 98.06 10 LEU B O 1
ATOM 3809 N N . GLU B 1 11 ? 0.779 -18.141 -13.664 1 97.94 11 GLU B N 1
ATOM 3810 C CA . GLU B 1 11 ? -0.478 -18.891 -13.625 1 97.94 11 GLU B CA 1
ATOM 3811 C C . GLU B 1 11 ? -1.676 -17.938 -13.586 1 97.94 11 GLU B C 1
ATOM 3813 O O . GLU B 1 11 ? -1.944 -17.312 -12.562 1 97.94 11 GLU B O 1
ATOM 3818 N N . THR B 1 12 ? -2.412 -17.859 -14.695 1 98.25 12 THR B N 1
ATOM 3819 C CA . THR B 1 12 ? -3.434 -16.828 -14.852 1 98.25 12 THR B CA 1
ATOM 3820 C C . THR B 1 12 ? -4.805 -17.375 -14.453 1 98.25 12 THR B C 1
ATOM 3822 O O . THR B 1 12 ? -5.305 -18.328 -15.047 1 98.25 12 THR B O 1
ATOM 3825 N N . ASN B 1 13 ? -5.379 -16.859 -13.453 1 97.94 13 ASN B N 1
ATOM 3826 C CA . ASN B 1 13 ? -6.801 -17.047 -13.172 1 97.94 13 ASN B CA 1
ATOM 3827 C C . ASN B 1 13 ? -7.664 -16.078 -13.977 1 97.94 13 ASN B C 1
ATOM 3829 O O . ASN B 1 13 ? -7.793 -14.906 -13.617 1 97.94 13 ASN B O 1
ATOM 3833 N N . THR B 1 14 ? -8.258 -16.562 -14.984 1 97.12 14 THR B N 1
ATOM 3834 C CA . THR B 1 14 ? -8.961 -15.703 -15.938 1 97.12 14 THR B CA 1
ATOM 3835 C C . THR B 1 14 ? -10.227 -15.125 -15.305 1 97.12 14 THR B C 1
ATOM 3837 O O . THR B 1 14 ? -10.867 -14.242 -15.875 1 97.12 14 THR B O 1
ATOM 3840 N N . PHE B 1 15 ? -10.602 -15.594 -14.094 1 96 15 PHE B N 1
ATOM 3841 C CA . PHE B 1 15 ? -11.773 -15.094 -13.391 1 96 15 PHE B CA 1
ATOM 3842 C C . PHE B 1 15 ? -11.383 -14.094 -12.32 1 96 15 PHE B C 1
ATOM 3844 O O . PHE B 1 15 ? -12.25 -13.492 -11.672 1 96 15 PHE B O 1
ATOM 3851 N N . SER B 1 16 ? -10.117 -13.945 -12.039 1 95.88 16 SER B N 1
ATOM 3852 C CA . SER B 1 16 ? -9.648 -13.016 -11.008 1 95.88 16 SER B CA 1
ATOM 3853 C C . SER B 1 16 ? -9.836 -11.57 -11.445 1 95.88 16 SER B C 1
ATOM 3855 O O . SER B 1 16 ? -9.508 -11.211 -12.578 1 95.88 16 SER B O 1
ATOM 3857 N N . PRO B 1 17 ? -10.32 -10.742 -10.594 1 92.62 17 PRO B N 1
ATOM 3858 C CA . PRO B 1 17 ? -10.516 -9.328 -10.93 1 92.62 17 PRO B CA 1
ATOM 3859 C C . PRO B 1 17 ? -9.227 -8.516 -10.812 1 92.62 17 PRO B C 1
ATOM 3861 O O . PRO B 1 17 ? -9.234 -7.309 -11.062 1 92.62 17 PRO B O 1
ATOM 3864 N N . MET B 1 18 ? -8.125 -9.039 -10.445 1 94.38 18 MET B N 1
ATOM 3865 C CA . MET B 1 18 ? -6.859 -8.344 -10.242 1 94.38 18 MET B CA 1
ATOM 3866 C C . MET B 1 18 ? -5.965 -8.461 -11.469 1 94.38 18 MET B C 1
ATOM 3868 O O . MET B 1 18 ? -5.398 -9.523 -11.734 1 94.38 18 MET B O 1
ATOM 3872 N N . PRO B 1 19 ? -5.797 -7.43 -12.18 1 93.06 19 PRO 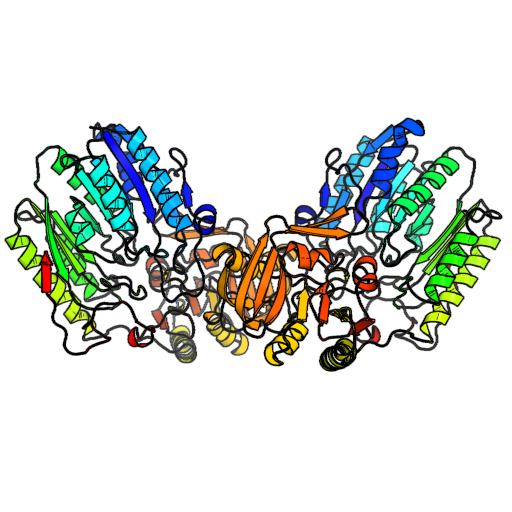B N 1
ATOM 3873 C CA . PRO B 1 19 ? -4.98 -7.504 -13.391 1 93.06 19 PRO B CA 1
ATOM 3874 C C . PRO B 1 19 ? -3.498 -7.715 -13.086 1 93.06 19 PRO B C 1
ATOM 3876 O O . PRO B 1 19 ? -3.047 -7.453 -11.969 1 93.06 19 PRO B O 1
ATOM 3879 N N . THR B 1 20 ? -2.803 -8.219 -14.078 1 96.56 20 THR B N 1
ATOM 3880 C CA . THR B 1 20 ? -1.364 -8.438 -13.961 1 96.56 20 THR B CA 1
ATOM 3881 C C . THR B 1 20 ? -0.607 -7.605 -14.992 1 96.56 20 THR B C 1
ATOM 3883 O O . THR B 1 20 ? -0.876 -7.699 -16.188 1 96.56 20 THR B O 1
ATOM 3886 N N . SER B 1 21 ? 0.269 -6.762 -14.57 1 96.69 21 SER B N 1
ATOM 3887 C CA . SER B 1 21 ? 1.11 -5.941 -15.438 1 96.69 21 SER B CA 1
ATOM 3888 C C . SER B 1 21 ? 2.582 -6.316 -15.289 1 96.69 21 SER B C 1
ATOM 3890 O O . SER B 1 21 ? 2.928 -7.211 -14.516 1 96.69 21 SER B O 1
ATOM 3892 N N . TYR B 1 22 ? 3.395 -5.66 -16.109 1 97.12 22 TYR B N 1
ATOM 3893 C CA . TYR B 1 22 ? 4.836 -5.871 -16.047 1 97.12 22 TYR B CA 1
ATOM 3894 C C . TYR B 1 22 ? 5.367 -5.582 -14.641 1 97.12 22 TYR B C 1
ATOM 3896 O O . TYR B 1 22 ? 6.297 -6.242 -14.172 1 97.12 22 TYR B O 1
ATOM 3904 N N . ARG B 1 23 ? 4.738 -4.66 -13.914 1 94.5 23 ARG B N 1
ATOM 3905 C CA . ARG B 1 23 ? 5.176 -4.266 -12.578 1 94.5 23 ARG B CA 1
ATOM 3906 C C . ARG B 1 23 ? 5.055 -5.43 -11.594 1 94.5 23 ARG B C 1
ATOM 3908 O O . ARG B 1 23 ? 5.859 -5.551 -10.672 1 94.5 23 ARG B O 1
ATOM 3915 N N . ASN B 1 24 ? 4.059 -6.25 -11.836 1 95.75 24 ASN B N 1
ATOM 3916 C CA . ASN B 1 24 ? 3.898 -7.422 -10.984 1 95.75 24 ASN B CA 1
ATOM 3917 C C . ASN B 1 24 ? 5.121 -8.336 -11.047 1 95.75 24 ASN B C 1
ATOM 3919 O O . ASN B 1 24 ? 5.516 -8.93 -10.047 1 95.75 24 ASN B O 1
ATOM 3923 N N . PHE B 1 25 ? 5.738 -8.445 -12.211 1 97.12 25 PHE B N 1
ATOM 3924 C CA . PHE B 1 25 ? 6.941 -9.258 -12.383 1 97.12 25 PHE B CA 1
ATOM 3925 C C . PHE B 1 25 ? 8.156 -8.555 -11.781 1 97.12 25 PHE B C 1
ATOM 3927 O O . PHE B 1 25 ? 8.961 -9.188 -11.094 1 97.12 25 PHE B O 1
ATOM 3934 N N . LEU B 1 26 ? 8.234 -7.258 -11.969 1 94.94 26 LEU B N 1
ATOM 3935 C CA . LEU B 1 26 ? 9.336 -6.488 -11.391 1 94.94 26 LEU B CA 1
ATOM 3936 C C . LEU B 1 26 ? 9.344 -6.602 -9.875 1 94.94 26 LEU B C 1
ATOM 3938 O O . LEU B 1 26 ? 10.414 -6.684 -9.258 1 94.94 26 LEU B O 1
ATOM 3942 N N . ASP B 1 27 ? 8.125 -6.652 -9.328 1 90.44 27 ASP B N 1
ATOM 3943 C CA . ASP B 1 27 ? 7.977 -6.684 -7.875 1 90.44 27 ASP B CA 1
ATOM 3944 C C . ASP B 1 27 ? 8.289 -8.07 -7.32 1 90.44 27 ASP B C 1
ATOM 3946 O O . ASP B 1 27 ? 8.562 -8.219 -6.129 1 90.44 27 ASP B O 1
ATOM 3950 N N . GLN B 1 28 ? 8.273 -9.086 -8.148 1 92.38 28 GLN B N 1
ATOM 3951 C CA . GLN B 1 28 ? 8.445 -10.453 -7.668 1 92.38 28 GLN B CA 1
ATOM 3952 C C . GLN B 1 28 ? 9.719 -11.078 -8.234 1 92.38 28 GLN B C 1
ATOM 3954 O O . GLN B 1 28 ? 10.758 -11.094 -7.574 1 92.38 28 GLN B O 1
ATOM 3959 N N . GLN B 1 29 ? 9.688 -11.461 -9.516 1 94.19 29 GLN B N 1
ATOM 3960 C CA . GLN B 1 29 ? 10.891 -12.008 -10.133 1 94.19 29 GLN B CA 1
ATOM 3961 C C . GLN B 1 29 ? 11.078 -11.469 -11.555 1 94.19 29 GLN B C 1
ATOM 3963 O O . GLN B 1 29 ? 10.25 -11.727 -12.43 1 94.19 29 GLN B O 1
ATOM 3968 N N . ALA B 1 30 ? 12.07 -10.711 -11.711 1 97.38 30 ALA B N 1
ATOM 3969 C CA . ALA B 1 30 ? 12.547 -10.242 -13.008 1 97.38 30 ALA B CA 1
ATOM 3970 C C . ALA B 1 30 ? 14.07 -10.148 -13.031 1 97.38 30 ALA B C 1
ATOM 3972 O O . ALA B 1 30 ? 14.641 -9.094 -12.734 1 97.38 30 ALA B O 1
ATOM 3973 N N . TRP B 1 31 ? 14.672 -11.227 -13.383 1 98.06 31 TRP B N 1
ATOM 3974 C CA . TRP B 1 31 ? 16.125 -11.305 -13.359 1 98.06 31 TRP B CA 1
ATOM 3975 C C . TRP B 1 31 ? 16.688 -11.352 -14.773 1 98.06 31 TRP B C 1
ATOM 3977 O O . TRP B 1 31 ? 16.344 -12.234 -15.562 1 98.06 31 TRP B O 1
ATOM 3987 N N . ARG B 1 32 ? 17.578 -10.391 -15.086 1 97.38 32 ARG B N 1
ATOM 3988 C CA . ARG B 1 32 ? 18.328 -10.391 -16.344 1 97.38 32 ARG B CA 1
ATOM 3989 C C . ARG B 1 32 ? 19.516 -11.336 -16.281 1 97.38 32 ARG B C 1
ATOM 3991 O O . ARG B 1 32 ? 19.844 -11.859 -15.211 1 97.38 32 ARG B O 1
ATOM 3998 N N . PRO B 1 33 ? 20.016 -11.648 -17.5 1 98.12 33 PRO B N 1
ATOM 3999 C CA . PRO B 1 33 ? 21.188 -12.516 -17.484 1 98.12 33 PRO B CA 1
ATOM 4000 C C . PRO B 1 33 ? 22.219 -12.094 -16.438 1 98.12 33 PRO B C 1
ATOM 4002 O O . PRO B 1 33 ? 22.594 -10.922 -16.375 1 98.12 33 PRO B O 1
ATOM 4005 N N . GLY B 1 34 ? 22.609 -13.023 -15.578 1 96.75 34 GLY B N 1
ATOM 4006 C CA . GLY B 1 34 ? 23.594 -12.742 -14.555 1 96.75 34 GLY B CA 1
ATOM 4007 C C . GLY B 1 34 ? 23 -12.367 -13.219 1 96.75 34 GLY B C 1
ATOM 4008 O O . GLY B 1 34 ? 23.688 -12.352 -12.195 1 96.75 34 GLY B O 1
ATOM 4009 N N . GLU B 1 35 ? 21.641 -12.172 -13.18 1 97.25 35 GLU B N 1
ATOM 4010 C CA . GLU B 1 35 ? 21.016 -11.664 -11.961 1 97.25 35 GLU B CA 1
ATOM 4011 C C . GLU B 1 35 ? 20.328 -12.781 -11.188 1 97.25 35 GLU B C 1
ATOM 4013 O O . GLU B 1 35 ? 19.969 -12.602 -10.023 1 97.25 35 GLU B O 1
ATOM 4018 N N . HIS B 1 36 ? 20.141 -13.953 -11.812 1 96.56 36 HIS B N 1
ATOM 4019 C CA . HIS B 1 36 ? 19.453 -15.055 -11.141 1 96.56 36 HIS B CA 1
ATOM 4020 C C . HIS B 1 36 ? 20.219 -15.492 -9.891 1 96.56 36 HIS B C 1
ATOM 4022 O O . HIS B 1 36 ? 21.438 -15.625 -9.922 1 96.56 36 HIS B O 1
ATOM 4028 N N . PRO B 1 37 ? 19.531 -15.812 -8.844 1 92.62 37 PRO B N 1
ATOM 4029 C CA . PRO B 1 37 ? 20.188 -16.156 -7.582 1 92.62 37 PRO B CA 1
ATOM 4030 C C . PRO B 1 37 ? 20.891 -17.516 -7.633 1 92.62 37 PRO B C 1
ATOM 4032 O O . PRO B 1 37 ? 20.812 -18.219 -8.648 1 92.62 37 PRO B O 1
ATOM 4035 N N . ALA B 1 38 ? 21.609 -17.75 -6.504 1 91.12 38 ALA B N 1
ATOM 4036 C CA . ALA B 1 38 ? 22.391 -18.969 -6.402 1 91.12 38 ALA B CA 1
ATOM 4037 C C . ALA B 1 38 ? 21.484 -20.188 -6.254 1 91.12 38 ALA B C 1
ATOM 4039 O O . ALA B 1 38 ? 21.828 -21.281 -6.723 1 91.12 38 ALA B O 1
ATOM 4040 N N . GLU B 1 39 ? 20.266 -19.938 -5.68 1 91 39 GLU B N 1
ATOM 4041 C CA . GLU B 1 39 ? 19.328 -21.016 -5.441 1 91 39 GLU B CA 1
ATOM 4042 C C . GLU B 1 39 ? 18.172 -20.984 -6.434 1 91 39 GLU B C 1
ATOM 4044 O O . GLU B 1 39 ? 17.781 -19.906 -6.898 1 91 39 GLU B O 1
ATOM 4049 N N . PRO B 1 40 ? 17.641 -22.156 -6.73 1 93.06 40 PRO B N 1
ATOM 4050 C CA . PRO B 1 40 ? 16.5 -22.188 -7.648 1 93.06 40 PRO B CA 1
ATOM 4051 C C . PRO B 1 40 ? 15.188 -21.75 -6.98 1 93.06 40 PRO B C 1
ATOM 4053 O O . PRO B 1 40 ? 15.055 -21.859 -5.758 1 93.06 40 PRO B O 1
ATOM 4056 N N . THR B 1 41 ? 14.336 -21.266 -7.781 1 89.94 41 THR B N 1
ATOM 4057 C CA . THR B 1 41 ? 12.93 -21.156 -7.414 1 89.94 41 THR B CA 1
ATOM 4058 C C . THR B 1 41 ? 12.086 -22.156 -8.188 1 89.94 41 THR B C 1
ATOM 4060 O O . THR B 1 41 ? 12.578 -22.828 -9.102 1 89.94 41 THR B O 1
ATOM 4063 N N . MET B 1 42 ? 10.859 -22.266 -7.812 1 87.38 42 MET B N 1
ATOM 4064 C CA . MET B 1 42 ? 9.961 -23.234 -8.438 1 87.38 42 MET B CA 1
ATOM 4065 C C . MET B 1 42 ? 9.945 -23.062 -9.953 1 87.38 42 MET B C 1
ATOM 4067 O O . MET B 1 42 ? 10.008 -24.047 -10.695 1 87.38 42 MET B O 1
ATOM 4071 N N . GLN B 1 43 ? 9.984 -21.891 -10.422 1 89.69 43 GLN B N 1
ATOM 4072 C CA . GLN B 1 43 ? 9.812 -21.688 -11.859 1 89.69 43 GLN B CA 1
ATOM 4073 C C . GLN B 1 43 ? 11.164 -21.484 -12.547 1 89.69 43 GLN B C 1
ATOM 4075 O O . GLN B 1 43 ? 11.219 -21.328 -13.773 1 89.69 43 GLN B O 1
ATOM 4080 N N . THR B 1 44 ? 12.258 -21.656 -11.836 1 95.69 44 THR B N 1
ATOM 4081 C CA . THR B 1 44 ? 13.555 -21.438 -12.461 1 95.69 44 THR B CA 1
ATOM 4082 C C . THR B 1 44 ? 14.438 -22.672 -12.328 1 95.69 44 THR B C 1
ATOM 4084 O O . THR B 1 44 ? 15.641 -22.625 -12.578 1 95.69 44 THR B O 1
ATOM 4087 N N . ALA B 1 45 ? 13.828 -23.797 -11.945 1 96.31 45 ALA B N 1
ATOM 4088 C CA . ALA B 1 45 ? 14.609 -25 -11.68 1 96.31 45 ALA B CA 1
ATOM 4089 C C . ALA B 1 45 ? 15.336 -25.469 -12.938 1 96.31 45 ALA B C 1
ATOM 4091 O O . ALA B 1 45 ? 16.531 -25.797 -12.883 1 96.31 45 ALA B O 1
ATOM 4092 N N . ALA B 1 46 ? 14.703 -25.5 -14.078 1 97.94 46 ALA B N 1
ATOM 4093 C CA . ALA B 1 46 ? 15.32 -25.953 -15.328 1 97.94 46 ALA B CA 1
ATOM 4094 C C . ALA B 1 46 ? 16.484 -25.047 -15.703 1 97.94 46 ALA B C 1
ATOM 4096 O O . ALA B 1 46 ? 17.547 -25.531 -16.141 1 97.94 46 ALA B O 1
ATOM 4097 N N . PHE B 1 47 ? 16.281 -23.734 -15.531 1 98.56 47 PHE B N 1
ATOM 4098 C CA . PHE B 1 47 ? 17.328 -22.75 -15.766 1 98.56 47 PHE B CA 1
ATOM 4099 C C . PHE B 1 47 ? 18.516 -22.984 -14.844 1 98.56 47 PHE B C 1
ATOM 4101 O O . PHE B 1 47 ? 19.656 -23.031 -15.297 1 98.56 47 PHE B O 1
ATOM 4108 N N . TRP B 1 48 ? 18.25 -23.188 -13.586 1 98.06 48 TRP B N 1
ATOM 4109 C CA . TRP B 1 48 ? 19.281 -23.359 -12.57 1 98.06 48 TRP B CA 1
ATOM 4110 C C . TRP B 1 48 ? 20.062 -24.656 -12.797 1 98.06 48 TRP B C 1
ATOM 4112 O O . TRP B 1 48 ? 21.281 -24.672 -12.703 1 98.06 48 TRP B O 1
ATOM 4122 N N . VAL B 1 49 ? 19.359 -25.719 -13.102 1 98.56 49 VAL B N 1
ATOM 4123 C CA . VAL B 1 49 ? 19.984 -27.016 -13.359 1 98.56 49 VAL B CA 1
ATOM 4124 C C . VAL B 1 49 ? 20.891 -26.922 -14.594 1 98.56 49 VAL B C 1
ATOM 4126 O O . VAL B 1 49 ? 22 -27.438 -14.594 1 98.56 49 VAL B O 1
ATOM 4129 N N . THR B 1 50 ? 20.359 -26.266 -15.664 1 98.75 50 THR B N 1
ATOM 4130 C CA . THR B 1 50 ? 21.141 -26.094 -16.891 1 98.75 50 THR B CA 1
ATOM 4131 C C . THR B 1 50 ? 22.422 -25.312 -16.625 1 98.75 50 THR B C 1
ATOM 4133 O O . THR B 1 50 ? 23.469 -25.625 -17.203 1 98.75 50 THR B O 1
ATOM 4136 N N . ARG B 1 51 ? 22.297 -24.328 -15.766 1 98.62 51 ARG B N 1
ATOM 4137 C CA . ARG B 1 51 ? 23.484 -23.547 -15.375 1 98.62 51 ARG B CA 1
ATOM 4138 C C . ARG B 1 51 ? 24.453 -24.406 -14.57 1 98.62 51 ARG B C 1
ATOM 4140 O O . ARG B 1 51 ? 25.641 -24.438 -14.867 1 98.62 51 ARG B O 1
ATOM 4147 N N . ARG B 1 52 ? 23.984 -25.078 -13.586 1 98.12 52 ARG B N 1
ATOM 4148 C CA . ARG B 1 52 ? 24.781 -25.812 -12.609 1 98.12 52 ARG B CA 1
ATOM 4149 C C . ARG B 1 52 ? 25.562 -26.938 -13.281 1 98.12 52 ARG B C 1
ATOM 4151 O O . ARG B 1 52 ? 26.688 -27.234 -12.898 1 98.12 52 ARG B O 1
ATOM 4158 N N . ARG B 1 53 ? 25.062 -27.547 -14.32 1 98.31 53 ARG B N 1
ATOM 4159 C CA . ARG B 1 53 ? 25.625 -28.766 -14.891 1 98.31 53 ARG B CA 1
ATOM 4160 C C . ARG B 1 53 ? 26.484 -28.438 -16.109 1 98.31 53 ARG B C 1
ATOM 4162 O O . ARG B 1 53 ? 27.125 -29.344 -16.672 1 98.31 53 ARG B O 1
ATOM 4169 N N . ALA B 1 54 ? 26.594 -27.25 -16.5 1 98.44 54 ALA B N 1
ATOM 4170 C CA . ALA B 1 54 ? 27.25 -26.859 -17.734 1 98.44 54 ALA B CA 1
ATOM 4171 C C . ALA B 1 54 ? 28.688 -27.359 -17.781 1 98.44 54 ALA B C 1
ATOM 4173 O O . ALA B 1 54 ? 29.109 -27.984 -18.75 1 98.44 54 ALA B O 1
ATOM 4174 N N . ALA B 1 55 ? 29.469 -27.156 -16.734 1 97.25 55 ALA B N 1
ATOM 4175 C CA . ALA B 1 55 ? 30.875 -27.531 -16.688 1 97.25 55 ALA B CA 1
ATOM 4176 C C . ALA B 1 55 ? 31.047 -29.047 -16.703 1 97.25 55 ALA B C 1
ATOM 4178 O O . ALA B 1 55 ? 31.859 -29.578 -17.469 1 97.25 55 ALA B O 1
ATOM 4179 N N . ALA B 1 56 ? 30.281 -29.656 -15.898 1 97.56 56 ALA B N 1
ATOM 4180 C CA . ALA B 1 56 ? 30.406 -31.094 -15.75 1 97.56 56 ALA B CA 1
ATOM 4181 C C . ALA B 1 56 ? 30.016 -31.828 -17.031 1 97.56 56 ALA B C 1
ATOM 4183 O O . ALA B 1 56 ? 30.594 -32.844 -17.375 1 97.56 56 ALA B O 1
ATOM 4184 N N . ASP B 1 57 ? 29.016 -31.25 -17.766 1 97.31 57 ASP B N 1
ATOM 4185 C CA . ASP B 1 57 ? 28.5 -31.922 -18.953 1 97.31 57 ASP B CA 1
ATOM 4186 C C . ASP B 1 57 ? 29.109 -31.344 -20.219 1 97.31 57 ASP B C 1
ATOM 4188 O O . ASP B 1 57 ? 28.844 -31.828 -21.328 1 97.31 57 ASP B O 1
ATOM 4192 N N . GLY B 1 58 ? 29.875 -30.375 -20.156 1 96.75 58 GLY B N 1
ATOM 4193 C CA . GLY B 1 58 ? 30.719 -29.891 -21.219 1 96.75 58 GLY B CA 1
ATOM 4194 C C . GLY B 1 58 ? 29.969 -29.094 -22.266 1 96.75 58 GLY B C 1
ATOM 4195 O O . GLY B 1 58 ? 30.109 -29.344 -23.469 1 96.75 58 GLY B O 1
ATOM 4196 N N . TYR B 1 59 ? 29.078 -28.219 -21.922 1 98.25 59 TYR B N 1
ATOM 4197 C CA . TYR B 1 59 ? 28.422 -27.328 -22.859 1 98.25 59 TYR B CA 1
ATOM 4198 C C . TYR B 1 59 ? 28.5 -25.875 -22.391 1 98.25 59 TYR B C 1
ATOM 4200 O O . TYR B 1 59 ? 28.828 -25.625 -21.234 1 98.25 59 TYR B O 1
ATOM 4208 N N . GLU B 1 60 ? 28.297 -24.953 -23.297 1 98.62 60 GLU B N 1
ATOM 4209 C CA . GLU B 1 60 ? 28.203 -23.531 -22.984 1 98.62 60 GLU B CA 1
ATOM 4210 C C . GLU B 1 60 ? 26.781 -23.156 -22.578 1 98.62 60 GLU B C 1
ATOM 4212 O O . GLU B 1 60 ? 25.844 -23.375 -23.344 1 98.62 60 GLU B O 1
ATOM 4217 N N . PHE B 1 61 ? 26.734 -22.656 -21.406 1 98.62 61 PHE B N 1
ATOM 4218 C CA . PHE B 1 61 ? 25.453 -22.172 -20.906 1 98.62 61 PHE B CA 1
ATOM 4219 C C . PHE B 1 61 ? 25.25 -20.703 -21.266 1 98.62 61 PHE B C 1
ATOM 4221 O O . PHE B 1 61 ? 26.094 -19.859 -20.938 1 98.62 61 PHE B O 1
ATOM 4228 N N . ILE B 1 62 ? 24.125 -20.359 -21.875 1 98.88 62 ILE B N 1
ATOM 4229 C CA . ILE B 1 62 ? 23.781 -18.984 -22.234 1 98.88 62 ILE B CA 1
ATOM 4230 C C . ILE B 1 62 ? 22.484 -18.562 -21.531 1 98.88 62 ILE B C 1
ATOM 4232 O O . ILE B 1 62 ? 21.406 -19.016 -21.922 1 98.88 62 ILE B O 1
ATOM 4236 N N . PRO B 1 63 ? 22.547 -17.672 -20.531 1 98.75 63 PRO B N 1
ATOM 4237 C CA . PRO B 1 63 ? 21.391 -17.312 -19.719 1 98.75 63 PRO B CA 1
ATOM 4238 C C . PRO B 1 63 ? 20.5 -16.266 -20.406 1 98.75 63 PRO B C 1
ATOM 4240 O O . PRO B 1 63 ? 21.016 -15.281 -20.953 1 98.75 63 PRO B O 1
ATOM 4243 N N . GLY B 1 64 ? 19.25 -16.484 -20.422 1 98.81 64 GLY B N 1
ATOM 4244 C CA . GLY B 1 64 ? 18.234 -15.461 -20.672 1 98.81 64 GLY B CA 1
ATOM 4245 C C . GLY B 1 64 ? 17.578 -14.945 -19.406 1 98.81 64 GLY B C 1
ATOM 4246 O O . GLY B 1 64 ? 18 -15.297 -18.297 1 98.81 64 GLY B O 1
ATOM 4247 N N . SER B 1 65 ? 16.594 -14.117 -19.594 1 98.88 65 SER B N 1
ATOM 4248 C CA . SER B 1 65 ? 15.883 -13.523 -18.453 1 98.88 65 SER B CA 1
ATOM 4249 C C . SER B 1 65 ? 14.898 -14.516 -17.844 1 98.88 65 SER B C 1
ATOM 4251 O O . SER B 1 65 ? 14.43 -15.438 -18.516 1 98.88 65 SER B O 1
ATOM 4253 N N . CYS B 1 66 ? 14.688 -14.383 -16.547 1 98.75 66 CYS B N 1
ATOM 4254 C CA . CYS B 1 66 ? 13.719 -15.18 -15.797 1 98.75 66 CYS B CA 1
ATOM 4255 C C . CYS B 1 66 ? 12.648 -14.281 -15.18 1 98.75 66 CYS B C 1
ATOM 4257 O O . CYS B 1 66 ? 12.953 -13.406 -14.367 1 98.75 66 CYS B O 1
ATOM 4259 N N . PHE B 1 67 ? 11.375 -14.492 -15.555 1 98.5 67 PHE B N 1
ATOM 4260 C CA . PHE B 1 67 ? 10.242 -13.719 -15.055 1 98.5 67 PHE B CA 1
ATOM 4261 C C . PHE B 1 67 ? 9.234 -14.625 -14.344 1 98.5 67 PHE B C 1
ATOM 4263 O O . PHE B 1 67 ? 8.969 -15.734 -14.805 1 98.5 67 PHE B O 1
ATOM 4270 N N . TRP B 1 68 ? 8.734 -14.172 -13.242 1 97.38 68 TRP B N 1
ATOM 4271 C CA . TRP B 1 68 ? 7.625 -14.836 -12.562 1 97.38 68 TRP B CA 1
ATOM 4272 C C . TRP B 1 68 ? 6.805 -13.844 -11.75 1 97.38 68 TRP B C 1
ATOM 4274 O O . TRP B 1 68 ? 7.359 -12.914 -11.156 1 97.38 68 TRP B O 1
ATOM 4284 N N . ALA B 1 69 ? 5.52 -14.016 -11.695 1 96.25 69 ALA B N 1
ATOM 4285 C CA . ALA B 1 69 ? 4.625 -13.258 -10.82 1 96.25 69 ALA B CA 1
ATOM 4286 C C . ALA B 1 69 ? 3.623 -14.18 -10.133 1 96.25 69 ALA B C 1
ATOM 4288 O O . ALA B 1 69 ? 3.289 -15.25 -10.664 1 96.25 69 ALA B O 1
ATOM 4289 N N . MET B 1 70 ? 3.158 -13.758 -8.938 1 95 70 MET B N 1
ATOM 4290 C CA . MET B 1 70 ? 2.096 -14.461 -8.227 1 95 70 MET B CA 1
ATOM 4291 C C . MET B 1 70 ? 0.845 -14.578 -9.086 1 95 70 MET B C 1
ATOM 4293 O O . MET B 1 70 ? 0.479 -13.633 -9.789 1 95 70 MET B O 1
ATOM 4297 N N . PRO B 1 71 ? 0.249 -15.734 -9.031 1 96.69 71 PRO B N 1
ATOM 4298 C CA . PRO B 1 71 ? -0.965 -15.906 -9.836 1 96.69 71 PRO B CA 1
ATOM 4299 C C . PRO B 1 71 ? -1.977 -14.789 -9.625 1 96.69 71 PRO B C 1
ATOM 4301 O O . PRO B 1 71 ? -2.176 -14.328 -8.492 1 96.69 71 PRO B O 1
ATOM 4304 N N . GLY B 1 72 ? -2.572 -14.336 -10.617 1 95.44 72 GLY B N 1
ATOM 4305 C CA . GLY B 1 72 ? -3.564 -13.273 -10.672 1 95.44 72 GLY B CA 1
ATOM 4306 C C . GLY B 1 72 ? -4.398 -13.305 -11.938 1 95.44 72 GLY B C 1
ATOM 4307 O O . GLY B 1 72 ? -4.574 -14.359 -12.547 1 95.44 72 GLY B O 1
ATOM 4308 N N . GLY B 1 73 ? -5.012 -12.188 -12.25 1 95.38 73 GLY B N 1
ATOM 4309 C CA . GLY B 1 73 ? -5.809 -12.109 -13.469 1 95.38 73 GLY B CA 1
ATOM 4310 C C . GLY B 1 73 ? -4.965 -12.062 -14.727 1 95.38 73 GLY B C 1
ATOM 4311 O O . GLY B 1 73 ? -3.756 -12.289 -14.68 1 95.38 73 GLY B O 1
ATOM 4312 N N . MET B 1 74 ? -5.609 -11.867 -15.812 1 95.75 74 MET B N 1
ATOM 4313 C CA . MET B 1 74 ? -4.996 -11.891 -17.141 1 95.75 74 MET B CA 1
ATOM 4314 C C . MET B 1 74 ? -3.885 -10.844 -17.234 1 95.75 74 MET B C 1
ATOM 4316 O O . MET B 1 74 ? -4.039 -9.719 -16.766 1 95.75 74 MET B O 1
ATOM 4320 N N . ALA B 1 75 ? -2.758 -11.219 -17.828 1 97.12 75 ALA B N 1
ATOM 4321 C CA . ALA B 1 75 ? -1.668 -10.281 -18.078 1 97.12 75 ALA B CA 1
ATOM 4322 C C . ALA B 1 75 ? -2.025 -9.312 -19.203 1 97.12 75 ALA B C 1
ATOM 4324 O O . ALA B 1 75 ? -2.748 -9.68 -20.141 1 97.12 75 ALA B O 1
ATOM 4325 N N . GLY B 1 76 ? -1.56 -8.094 -19.109 1 96.12 76 GLY B N 1
ATOM 4326 C CA . GLY B 1 76 ? -1.656 -7.184 -20.234 1 96.12 76 GLY B CA 1
ATOM 4327 C C . GLY B 1 76 ? -0.861 -7.641 -21.453 1 96.12 76 GLY B C 1
ATOM 4328 O O . GLY B 1 76 ? 0.214 -8.227 -21.297 1 96.12 76 GLY B O 1
ATOM 4329 N N . ARG B 1 77 ? -1.375 -7.285 -22.594 1 96.69 77 ARG B N 1
ATOM 4330 C CA . ARG B 1 77 ? -0.692 -7.633 -23.844 1 96.69 77 ARG B CA 1
ATOM 4331 C C . ARG B 1 77 ? 0.734 -7.094 -23.859 1 96.69 77 ARG B C 1
ATOM 4333 O O . ARG B 1 77 ? 1.676 -7.82 -24.172 1 96.69 77 ARG B O 1
ATOM 4340 N N . SER B 1 78 ? 0.86 -5.863 -23.453 1 96.38 78 SER B N 1
ATOM 4341 C CA . SER B 1 78 ? 2.16 -5.203 -23.484 1 96.38 78 SER B CA 1
ATOM 4342 C C . SER B 1 78 ? 3.143 -5.855 -22.516 1 96.38 78 SER B C 1
ATOM 4344 O O . SER B 1 78 ? 4.336 -5.945 -22.812 1 96.38 78 SER B O 1
ATOM 4346 N N . ALA B 1 79 ? 2.627 -6.258 -21.391 1 96.94 79 ALA B N 1
ATOM 4347 C CA . ALA B 1 79 ? 3.492 -6.918 -20.422 1 96.94 79 ALA B CA 1
ATOM 4348 C C . ALA B 1 79 ? 4.07 -8.211 -21 1 96.94 79 ALA B C 1
ATOM 4350 O O . ALA B 1 79 ? 5.285 -8.43 -20.953 1 96.94 79 ALA B O 1
ATOM 4351 N N . TYR B 1 80 ? 3.24 -9.047 -21.609 1 98.5 80 TYR B N 1
ATOM 4352 C CA . TYR B 1 80 ? 3.68 -10.312 -22.188 1 98.5 80 TYR B CA 1
ATOM 4353 C C . TYR B 1 80 ? 4.656 -10.078 -23.328 1 98.5 80 TYR B C 1
ATOM 4355 O O . TYR B 1 80 ? 5.75 -10.648 -23.344 1 98.5 80 TYR B O 1
ATOM 4363 N N . GLU B 1 81 ? 4.273 -9.211 -24.172 1 98.75 81 GLU B N 1
ATOM 4364 C CA . GLU B 1 81 ? 5.102 -8.984 -25.359 1 98.75 81 GLU B CA 1
ATOM 4365 C C . GLU B 1 81 ? 6.469 -8.422 -24.969 1 98.75 81 GLU B C 1
ATOM 4367 O O . GLU B 1 81 ? 7.484 -8.773 -25.578 1 98.75 81 GLU B O 1
ATOM 4372 N N . ARG B 1 82 ? 6.488 -7.578 -23.953 1 98.56 82 ARG B N 1
ATOM 4373 C CA . ARG B 1 82 ? 7.75 -7.012 -23.484 1 98.56 82 ARG B CA 1
ATOM 4374 C C . ARG B 1 82 ? 8.688 -8.102 -22.984 1 98.56 82 ARG B C 1
ATOM 4376 O O . ARG B 1 82 ? 9.867 -8.125 -23.344 1 98.56 82 ARG B O 1
ATOM 4383 N N . MET B 1 83 ? 8.172 -8.984 -22.172 1 98.81 83 MET B N 1
ATOM 4384 C CA . MET B 1 83 ? 8.992 -10.055 -21.609 1 98.81 83 MET B CA 1
ATOM 4385 C C . MET B 1 83 ? 9.391 -11.062 -22.672 1 98.81 83 MET B C 1
ATOM 4387 O O . MET B 1 83 ? 10.539 -11.508 -22.719 1 98.81 83 MET B O 1
ATOM 4391 N N . ARG B 1 84 ? 8.461 -11.398 -23.578 1 98.81 84 ARG B N 1
ATOM 4392 C CA . ARG B 1 84 ? 8.75 -12.281 -24.703 1 98.81 84 ARG B CA 1
ATOM 4393 C C . ARG B 1 84 ? 9.883 -11.719 -25.562 1 98.81 84 ARG B C 1
ATOM 4395 O O . ARG B 1 84 ? 10.852 -12.414 -25.859 1 98.81 84 ARG B O 1
ATOM 4402 N N . GLU B 1 85 ? 9.758 -10.438 -25.922 1 98.81 85 GLU B N 1
ATOM 4403 C CA . GLU B 1 85 ? 10.734 -9.812 -26.812 1 98.81 85 GLU B CA 1
ATOM 4404 C C . GLU B 1 85 ? 12.109 -9.75 -26.172 1 98.81 85 GLU B C 1
ATOM 4406 O O . GLU B 1 85 ? 13.133 -9.891 -26.844 1 98.81 85 GLU B O 1
ATOM 4411 N N . GLU B 1 86 ? 12.109 -9.508 -24.859 1 98.81 86 GLU B N 1
ATOM 4412 C CA . GLU B 1 86 ? 13.391 -9.5 -24.156 1 98.81 86 GLU B CA 1
ATOM 4413 C C . GLU B 1 86 ? 14.078 -10.859 -24.25 1 98.81 86 GLU B C 1
ATOM 4415 O O . GLU B 1 86 ? 15.266 -10.938 -24.578 1 98.81 86 GLU B O 1
ATOM 4420 N N . ILE B 1 87 ? 13.391 -11.914 -24 1 98.88 87 ILE B N 1
ATOM 4421 C CA . ILE B 1 87 ? 13.938 -13.266 -24.062 1 98.88 87 ILE B CA 1
ATOM 4422 C C . ILE B 1 87 ? 14.367 -13.594 -25.484 1 98.88 87 ILE B C 1
ATOM 4424 O O . ILE B 1 87 ? 15.453 -14.133 -25.719 1 98.88 87 ILE B O 1
ATOM 4428 N N . LEU B 1 88 ? 13.57 -13.211 -26.5 1 98.94 88 LEU B N 1
ATOM 4429 C CA . LEU B 1 88 ? 13.867 -13.508 -27.891 1 98.94 88 LEU B CA 1
ATOM 4430 C C . LEU B 1 88 ? 15.078 -12.727 -28.375 1 98.94 88 LEU B C 1
ATOM 4432 O O . LEU B 1 88 ? 15.867 -13.234 -29.172 1 98.94 88 LEU B O 1
ATOM 4436 N N . ALA B 1 89 ? 15.203 -11.484 -27.906 1 98.88 89 ALA B N 1
ATOM 4437 C CA . ALA B 1 89 ? 16.391 -10.703 -28.266 1 98.88 89 ALA B CA 1
ATOM 4438 C C . ALA B 1 89 ? 17.656 -11.359 -27.719 1 98.88 89 ALA B C 1
ATOM 4440 O O . ALA B 1 89 ? 18.688 -11.375 -28.391 1 98.88 89 ALA B O 1
ATOM 4441 N N . GLN B 1 90 ? 17.562 -11.859 -26.578 1 98.88 90 GLN B N 1
ATOM 4442 C CA . GLN B 1 90 ? 18.688 -12.547 -25.969 1 98.88 90 GLN B CA 1
ATOM 4443 C C . GLN B 1 90 ? 19.016 -13.836 -26.719 1 98.88 90 GLN B C 1
ATOM 4445 O O . GLN B 1 90 ? 20.188 -14.156 -26.922 1 98.88 90 GLN B O 1
ATOM 4450 N N . LEU B 1 91 ? 18 -14.578 -27.125 1 98.94 91 LEU B N 1
ATOM 4451 C CA . LEU B 1 91 ? 18.203 -15.789 -27.906 1 98.94 91 LEU B CA 1
ATOM 4452 C C . LEU B 1 91 ? 18.828 -15.453 -29.266 1 98.94 91 LEU B C 1
ATOM 4454 O O . LEU B 1 91 ? 19.75 -16.141 -29.719 1 98.94 91 LEU B O 1
ATOM 4458 N N . ARG B 1 92 ? 18.375 -14.375 -29.875 1 98.75 92 ARG B N 1
ATOM 4459 C CA . ARG B 1 92 ? 18.922 -13.945 -31.156 1 98.75 92 ARG B CA 1
ATOM 4460 C C . ARG B 1 92 ? 20.422 -13.672 -31.047 1 98.75 92 ARG B C 1
ATOM 4462 O O . ARG B 1 92 ? 21.188 -14.023 -31.938 1 98.75 92 ARG B O 1
ATOM 4469 N N . ALA B 1 93 ? 20.781 -13.055 -29.984 1 98.56 93 ALA B N 1
ATOM 4470 C CA . ALA B 1 93 ? 22.188 -12.719 -29.766 1 98.56 93 ALA B CA 1
ATOM 4471 C C . ALA B 1 93 ? 23.031 -13.977 -29.531 1 98.56 93 ALA B C 1
ATOM 4473 O O . ALA B 1 93 ? 24.234 -13.984 -29.781 1 98.56 93 ALA B O 1
ATOM 4474 N N . ALA B 1 94 ? 22.359 -15.055 -29.125 1 98.5 94 ALA B N 1
ATOM 4475 C CA . ALA B 1 94 ? 23.062 -16.281 -28.734 1 98.5 94 ALA B CA 1
ATOM 4476 C C . ALA B 1 94 ? 23.188 -17.234 -29.922 1 98.5 94 ALA B C 1
ATOM 4478 O O . ALA B 1 94 ? 23.969 -18.188 -29.875 1 98.5 94 ALA B O 1
ATOM 4479 N N . LEU B 1 95 ? 22.484 -17.078 -30.969 1 98.19 95 LEU B N 1
ATOM 4480 C CA . LEU B 1 95 ? 22.438 -18.031 -32.094 1 98.19 95 LEU B CA 1
ATOM 4481 C C . LEU B 1 95 ? 23.812 -18.203 -32.688 1 98.19 95 LEU B C 1
ATOM 4483 O O . LEU B 1 95 ? 24.625 -17.266 -32.719 1 98.19 95 LEU B O 1
ATOM 4487 N N . PRO B 1 96 ? 24.156 -19.328 -33.312 1 98 96 PRO B N 1
ATOM 4488 C CA . PRO B 1 96 ? 23.328 -20.547 -33.281 1 98 96 PRO B CA 1
ATOM 4489 C C . PRO B 1 96 ? 23.438 -21.281 -31.938 1 98 96 PRO B C 1
ATOM 4491 O O . PRO B 1 96 ? 24.469 -21.172 -31.25 1 98 96 PRO B O 1
ATOM 4494 N N . VAL B 1 97 ? 22.438 -21.953 -31.484 1 98.81 97 VAL B N 1
ATOM 4495 C CA . VAL B 1 97 ? 22.438 -22.781 -30.281 1 98.81 97 VAL B CA 1
ATOM 4496 C C . VAL B 1 97 ? 22.016 -24.203 -30.641 1 98.81 97 VAL B C 1
ATOM 4498 O O . VAL B 1 97 ? 21.328 -24.422 -31.656 1 98.81 97 VAL B O 1
ATOM 4501 N N . ASP B 1 98 ? 22.469 -25.141 -29.828 1 98.81 98 ASP B N 1
ATOM 4502 C CA . ASP B 1 98 ? 22.109 -26.547 -30.031 1 98.81 98 ASP B CA 1
ATOM 4503 C C . ASP B 1 98 ? 20.797 -26.891 -29.344 1 98.81 98 ASP B C 1
ATOM 4505 O O . ASP B 1 98 ? 20.078 -27.797 -29.766 1 98.81 98 ASP B O 1
ATOM 4509 N N . ALA B 1 99 ? 20.5 -26.156 -28.281 1 98.88 99 ALA B N 1
ATOM 4510 C CA . ALA B 1 99 ? 19.266 -26.422 -27.547 1 98.88 99 ALA B CA 1
ATOM 4511 C C . ALA B 1 99 ? 18.766 -25.172 -26.844 1 98.88 99 ALA B C 1
ATOM 4513 O O . ALA B 1 99 ? 19.562 -24.25 -26.562 1 98.88 99 ALA B O 1
ATOM 4514 N N . VAL B 1 100 ? 17.5 -25.125 -26.578 1 98.94 100 VAL B N 1
ATOM 4515 C CA . VAL B 1 100 ? 16.828 -24.156 -25.734 1 98.94 100 VAL B CA 1
ATOM 4516 C C . VAL B 1 100 ? 16.062 -24.875 -24.625 1 98.94 100 VAL B C 1
ATOM 4518 O O . VAL B 1 100 ? 15.266 -25.781 -24.891 1 98.94 100 VAL B O 1
ATOM 4521 N N . VAL B 1 101 ? 16.375 -24.562 -23.391 1 98.94 101 VAL B N 1
ATOM 4522 C CA . VAL B 1 101 ? 15.703 -25.125 -22.219 1 98.94 101 VAL B CA 1
ATOM 4523 C C . VAL B 1 101 ? 14.914 -24.016 -21.516 1 98.94 101 VAL B C 1
ATOM 4525 O O . VAL B 1 101 ? 15.492 -23.047 -21.031 1 98.94 101 VAL B O 1
ATOM 4528 N N . LEU B 1 102 ? 13.609 -24.125 -21.406 1 98.88 102 LEU B N 1
ATOM 4529 C CA . LEU B 1 102 ? 12.773 -23.078 -20.859 1 98.88 102 LEU B CA 1
ATOM 4530 C C . LEU B 1 102 ? 12.031 -23.562 -19.609 1 98.88 102 LEU B C 1
ATOM 4532 O O . LEU B 1 102 ? 11.523 -24.688 -19.594 1 98.88 102 LEU B O 1
ATOM 4536 N N . GLY B 1 103 ? 12.102 -22.766 -18.516 1 98.44 103 GLY B N 1
ATOM 4537 C CA . GLY B 1 103 ? 11.195 -22.922 -17.391 1 98.44 103 GLY B CA 1
ATOM 4538 C C . GLY B 1 103 ? 9.938 -22.078 -17.516 1 98.44 103 GLY B C 1
ATOM 4539 O O . GLY B 1 103 ? 10 -20.844 -17.422 1 98.44 103 GLY B O 1
ATOM 4540 N N . LEU B 1 104 ? 8.805 -22.75 -17.781 1 98.31 104 LEU B N 1
ATOM 4541 C CA . LEU B 1 104 ? 7.523 -22.078 -17.969 1 98.31 104 LEU B CA 1
ATOM 4542 C C . LEU B 1 104 ? 6.488 -22.594 -16.969 1 98.31 104 LEU B C 1
ATOM 4544 O O . LEU B 1 104 ? 6.703 -23.625 -16.312 1 98.31 104 LEU B O 1
ATOM 4548 N N . HIS B 1 105 ? 5.461 -21.938 -16.734 1 97.81 105 HIS B N 1
ATOM 4549 C CA . HIS B 1 105 ? 4.375 -22.469 -15.922 1 97.81 105 HIS B CA 1
ATOM 4550 C C . HIS B 1 105 ? 3.424 -23.328 -16.75 1 97.81 105 HIS B C 1
ATOM 4552 O O . HIS B 1 105 ? 3.1 -24.453 -16.375 1 97.81 105 HIS B O 1
ATOM 4558 N N . GLY B 1 106 ? 3.029 -22.688 -17.906 1 98.06 106 GLY B N 1
ATOM 4559 C CA . GLY B 1 106 ? 2.148 -23.406 -18.812 1 98.06 106 GLY B CA 1
ATOM 4560 C C . GLY B 1 106 ? 0.71 -22.922 -18.75 1 98.06 106 GLY B C 1
ATOM 4561 O O . GLY B 1 106 ? -0.128 -23.359 -19.547 1 98.06 106 GLY B O 1
ATOM 4562 N N . ALA B 1 107 ? 0.408 -21.922 -17.859 1 98.38 107 ALA B N 1
ATOM 4563 C CA . ALA B 1 107 ? -0.972 -21.453 -17.734 1 98.38 107 ALA B CA 1
ATOM 4564 C C . ALA B 1 107 ? -1.057 -19.938 -17.891 1 98.38 107 ALA B C 1
ATOM 4566 O O . ALA B 1 107 ? -1.979 -19.312 -17.375 1 98.38 107 ALA B O 1
ATOM 4567 N N . MET B 1 108 ? -0.097 -19.344 -18.562 1 98.38 108 MET B N 1
ATOM 4568 C CA . MET B 1 108 ? -0.106 -17.891 -18.75 1 98.38 108 MET B CA 1
ATOM 4569 C C . MET B 1 108 ? -1.08 -17.484 -19.859 1 98.38 108 MET B C 1
ATOM 4571 O O . MET B 1 108 ? -1.01 -18.016 -20.969 1 98.38 108 MET B O 1
ATOM 4575 N N . VAL B 1 109 ? -2.037 -16.688 -19.547 1 98.38 109 VAL B N 1
ATOM 4576 C CA . VAL B 1 109 ? -2.988 -16.062 -20.469 1 98.38 109 VAL B CA 1
ATOM 4577 C C . VAL B 1 109 ? -2.828 -14.547 -20.422 1 98.38 109 VAL B C 1
ATOM 4579 O O . VAL B 1 109 ? -2.678 -13.961 -19.359 1 98.38 109 VAL B O 1
ATOM 4582 N N . ALA B 1 110 ? -2.703 -13.938 -21.547 1 97.81 110 ALA B N 1
ATOM 4583 C CA . ALA B 1 110 ? -2.631 -12.484 -21.688 1 97.81 110 ALA B CA 1
ATOM 4584 C C . ALA B 1 110 ? -3.707 -11.969 -22.641 1 97.81 110 ALA B C 1
ATOM 4586 O O . ALA B 1 110 ? -4.367 -12.75 -23.328 1 97.81 110 ALA B O 1
ATOM 4587 N N . GLN B 1 111 ? -3.953 -10.68 -22.609 1 94.75 111 GLN B N 1
ATOM 4588 C CA . GLN B 1 111 ? -4.883 -10.078 -23.562 1 94.75 111 GLN B CA 1
ATOM 4589 C C . GLN B 1 111 ? -4.516 -10.445 -24.984 1 94.75 111 GLN B C 1
ATOM 4591 O O . GLN B 1 111 ? -3.375 -10.25 -25.422 1 94.75 111 GLN B O 1
ATOM 4596 N N . ASN B 1 112 ? -5.383 -11.102 -25.656 1 95.94 112 ASN B N 1
ATOM 4597 C CA . ASN B 1 112 ? -5.27 -11.523 -27.047 1 95.94 112 ASN B CA 1
ATOM 4598 C C . ASN B 1 112 ? -4.391 -12.766 -27.188 1 95.94 112 ASN B C 1
ATOM 4600 O O . ASN B 1 112 ? -3.986 -13.117 -28.297 1 95.94 112 ASN B O 1
ATOM 4604 N N . TYR B 1 113 ? -3.977 -13.359 -26.078 1 97.81 113 TYR B N 1
ATOM 4605 C CA . TYR B 1 113 ? -3.207 -14.594 -26.094 1 97.81 113 TYR B CA 1
ATOM 4606 C C . TYR B 1 113 ? -3.824 -15.641 -25.172 1 97.81 113 TYR B C 1
ATOM 4608 O O . TYR B 1 113 ? -3.709 -15.539 -23.953 1 97.81 113 TYR B O 1
ATOM 4616 N N . ASP B 1 114 ? -4.379 -16.672 -25.719 1 97 114 ASP B N 1
ATOM 4617 C CA . ASP B 1 114 ? -4.914 -17.766 -24.922 1 97 114 ASP B CA 1
ATOM 4618 C C . ASP B 1 114 ? -3.797 -18.688 -24.453 1 97 114 ASP B C 1
ATOM 4620 O O . ASP B 1 114 ? -3.963 -19.422 -23.453 1 97 114 ASP B O 1
ATOM 4624 N N . ASP B 1 115 ? -2.711 -18.656 -25.172 1 98.06 115 ASP B N 1
ATOM 4625 C CA . ASP B 1 115 ? -1.571 -19.531 -24.922 1 98.06 115 ASP B CA 1
ATOM 4626 C C . ASP B 1 115 ? -0.252 -18.812 -25.172 1 98.06 115 ASP B C 1
ATOM 4628 O O . ASP B 1 115 ? 0.355 -18.969 -26.234 1 98.06 115 ASP B O 1
ATOM 4632 N N . CYS B 1 116 ? 0.203 -18.125 -24.141 1 98.56 116 CYS B N 1
ATOM 4633 C CA . CYS B 1 116 ? 1.431 -17.359 -24.25 1 98.56 116 CYS B CA 1
ATOM 4634 C C . CYS B 1 116 ? 2.633 -18.25 -24.484 1 98.56 116 CYS B C 1
ATOM 4636 O O . CYS B 1 116 ? 3.553 -17.891 -25.219 1 98.56 116 CYS B O 1
ATOM 4638 N N . GLU B 1 117 ? 2.65 -19.438 -23.875 1 98.44 117 GLU B N 1
ATOM 4639 C CA . GLU B 1 117 ? 3.797 -20.344 -23.984 1 98.44 117 GLU B CA 1
ATOM 4640 C C . GLU B 1 117 ? 3.955 -20.859 -25.406 1 98.44 117 GLU B C 1
ATOM 4642 O O . GLU B 1 117 ? 5.07 -20.938 -25.922 1 98.44 117 GLU B O 1
ATOM 4647 N N . ALA B 1 118 ? 2.824 -21.234 -26.062 1 98.5 118 ALA B N 1
ATOM 4648 C CA . ALA B 1 118 ? 2.916 -21.672 -27.453 1 98.5 118 ALA B CA 1
ATOM 4649 C C . ALA B 1 118 ? 3.43 -20.547 -28.344 1 98.5 118 ALA B C 1
ATOM 4651 O O . ALA B 1 118 ? 4.219 -20.781 -29.266 1 98.5 118 ALA B O 1
ATOM 4652 N N . ASP B 1 119 ? 2.908 -19.344 -28.094 1 98.81 119 ASP B N 1
ATOM 4653 C CA . ASP B 1 119 ? 3.377 -18.188 -28.859 1 98.81 119 ASP B CA 1
ATOM 4654 C C . ASP B 1 119 ? 4.887 -18 -28.703 1 98.81 119 ASP B C 1
ATOM 4656 O O . ASP B 1 119 ? 5.594 -17.812 -29.703 1 98.81 119 ASP B O 1
ATOM 4660 N N . LEU B 1 120 ? 5.379 -18.078 -27.484 1 98.88 120 LEU B N 1
ATOM 4661 C CA . LEU B 1 120 ? 6.809 -17.969 -27.234 1 98.88 120 LEU B CA 1
ATOM 4662 C C . LEU B 1 120 ? 7.578 -19.078 -27.938 1 98.88 120 LEU B C 1
ATOM 4664 O O . LEU B 1 120 ? 8.586 -18.812 -28.594 1 98.88 120 LEU B O 1
ATOM 4668 N N . LEU B 1 121 ? 7.129 -20.297 -27.844 1 98.88 121 LEU B N 1
ATOM 4669 C CA . LEU B 1 121 ? 7.801 -21.453 -28.422 1 98.88 121 LEU B CA 1
ATOM 4670 C C . LEU B 1 121 ? 7.848 -21.359 -29.953 1 98.88 121 LEU B C 1
ATOM 4672 O O . LEU B 1 121 ? 8.82 -21.797 -30.562 1 98.88 121 LEU B O 1
ATOM 4676 N N . GLU B 1 122 ? 6.789 -20.844 -30.531 1 98.75 122 GLU B N 1
ATOM 4677 C CA . GLU B 1 122 ? 6.766 -20.656 -31.984 1 98.75 122 GLU B CA 1
ATOM 4678 C C . GLU B 1 122 ? 7.879 -19.734 -32.438 1 98.75 122 GLU B C 1
ATOM 4680 O O . GLU B 1 122 ? 8.562 -20 -33.438 1 98.75 122 GLU B O 1
ATOM 4685 N N . HIS B 1 123 ? 7.992 -18.656 -31.734 1 98.88 123 HIS B N 1
ATOM 4686 C CA . HIS B 1 123 ? 9.07 -17.734 -32.062 1 98.88 123 HIS B CA 1
ATOM 4687 C C . HIS B 1 123 ? 10.43 -18.391 -31.875 1 98.88 123 HIS B C 1
ATOM 4689 O O . HIS B 1 123 ? 11.328 -18.203 -32.719 1 98.88 123 HIS B O 1
ATOM 4695 N N . VAL B 1 124 ? 10.578 -19.125 -30.797 1 98.94 124 VAL B N 1
ATOM 4696 C CA . VAL B 1 124 ? 11.844 -19.797 -30.516 1 98.94 124 VAL B CA 1
ATOM 4697 C C . VAL B 1 124 ? 12.172 -20.781 -31.625 1 98.94 124 VAL B C 1
ATOM 4699 O O . VAL B 1 124 ? 13.289 -20.781 -32.156 1 98.94 124 VAL B O 1
ATOM 4702 N N . ARG B 1 125 ? 11.273 -21.641 -32 1 98.88 125 ARG B N 1
ATOM 4703 C CA . ARG B 1 125 ? 11.484 -22.656 -33.031 1 98.88 125 ARG B CA 1
ATOM 4704 C C . ARG B 1 125 ? 11.875 -22 -34.375 1 98.88 125 ARG B C 1
ATOM 4706 O O . ARG B 1 125 ? 12.805 -22.453 -35.031 1 98.88 125 ARG B O 1
ATOM 4713 N N . ARG B 1 126 ? 11.18 -20.953 -34.719 1 98.5 126 ARG B N 1
ATOM 4714 C CA . ARG B 1 126 ? 11.5 -20.234 -35.938 1 98.5 126 ARG B CA 1
ATOM 4715 C C . ARG B 1 126 ? 12.93 -19.719 -35.938 1 98.5 126 ARG B C 1
ATOM 4717 O O . ARG B 1 126 ? 13.609 -19.719 -36.969 1 98.5 126 ARG B O 1
ATOM 4724 N N . MET B 1 127 ? 13.367 -19.375 -34.781 1 98.69 127 MET B N 1
ATOM 4725 C CA . MET B 1 127 ? 14.68 -18.766 -34.656 1 98.69 127 MET B CA 1
ATOM 4726 C C . MET B 1 127 ? 15.781 -19.812 -34.656 1 98.69 127 MET B C 1
ATOM 4728 O O . MET B 1 127 ? 16.828 -19.625 -35.312 1 98.69 127 MET B O 1
ATOM 4732 N N . VAL B 1 128 ? 15.555 -20.922 -34 1 98.69 128 VAL B N 1
ATOM 4733 C CA . VAL B 1 128 ? 16.656 -21.844 -33.75 1 98.69 128 VAL B CA 1
ATOM 4734 C C . VAL B 1 128 ? 16.688 -22.906 -34.844 1 98.69 128 VAL B C 1
ATOM 4736 O O . VAL B 1 128 ? 17.672 -23.625 -35 1 98.69 128 VAL B O 1
ATOM 4739 N N . GLY B 1 129 ? 15.594 -23.047 -35.625 1 98 129 GLY B N 1
ATOM 4740 C CA . GLY B 1 129 ? 15.539 -24.016 -36.719 1 98 129 GLY B CA 1
ATOM 4741 C C . GLY B 1 129 ? 15.102 -25.391 -36.25 1 98 129 GLY B C 1
ATOM 4742 O O . GLY B 1 129 ? 14.914 -25.625 -35.062 1 98 129 GLY B O 1
ATOM 4743 N N . PRO B 1 130 ? 14.977 -26.344 -37.156 1 96.69 130 PRO B N 1
ATOM 4744 C CA . PRO B 1 130 ? 14.391 -27.656 -36.875 1 96.69 130 PRO B CA 1
ATOM 4745 C C . PRO B 1 130 ? 15.359 -28.594 -36.156 1 96.69 130 PRO B C 1
ATOM 4747 O O . PRO B 1 130 ? 14.93 -29.578 -35.531 1 96.69 130 PRO B O 1
ATOM 4750 N N . GLU B 1 131 ? 16.625 -28.266 -36.188 1 96.62 131 GLU B N 1
ATOM 4751 C CA . GLU B 1 131 ? 17.609 -29.219 -35.656 1 96.62 131 GLU B CA 1
ATOM 4752 C C . GLU B 1 131 ? 17.859 -28.984 -34.156 1 96.62 131 GLU B C 1
ATOM 4754 O O . GLU B 1 131 ? 18.219 -29.922 -33.438 1 96.62 131 GLU B O 1
ATOM 4759 N N . ALA B 1 132 ? 17.719 -27.766 -33.719 1 98.56 132 ALA B N 1
ATOM 4760 C CA . ALA B 1 132 ? 17.938 -27.484 -32.312 1 98.56 132 ALA B CA 1
ATOM 4761 C C . ALA B 1 132 ? 16.891 -28.156 -31.438 1 98.56 132 ALA B C 1
ATOM 4763 O O . ALA B 1 132 ? 15.711 -28.219 -31.812 1 98.56 132 ALA B O 1
ATOM 4764 N N . VAL B 1 133 ? 17.281 -28.672 -30.25 1 98.88 133 VAL B N 1
ATOM 4765 C CA . VAL B 1 133 ? 16.359 -29.344 -29.328 1 98.88 133 VAL B CA 1
ATOM 4766 C C . VAL B 1 133 ? 15.719 -28.312 -28.406 1 98.88 133 VAL B C 1
ATOM 4768 O O . VAL B 1 133 ? 16.406 -27.5 -27.797 1 98.88 133 VAL B O 1
ATOM 4771 N N . ILE B 1 134 ? 14.414 -28.312 -28.328 1 98.94 134 ILE B N 1
ATOM 4772 C CA . ILE B 1 134 ? 13.68 -27.453 -27.406 1 98.94 134 ILE B CA 1
ATOM 4773 C C . ILE B 1 134 ? 13.086 -28.281 -26.266 1 98.94 134 ILE B C 1
ATOM 4775 O O . ILE B 1 134 ? 12.234 -29.141 -26.5 1 98.94 134 ILE B O 1
ATOM 4779 N N . GLY B 1 135 ? 13.57 -28.094 -25.047 1 98.88 135 GLY B N 1
ATOM 4780 C CA . GLY B 1 135 ? 13.039 -28.703 -23.844 1 98.88 135 GLY B CA 1
ATOM 4781 C C . GLY B 1 135 ? 12.297 -27.719 -22.953 1 98.88 135 GLY B C 1
ATOM 4782 O O . GLY B 1 135 ? 12.75 -26.578 -22.766 1 98.88 135 GLY B O 1
ATOM 4783 N N . VAL B 1 136 ? 11.156 -28.125 -22.375 1 98.81 136 VAL B N 1
ATOM 4784 C CA . VAL B 1 136 ? 10.328 -27.234 -21.578 1 98.81 136 VAL B CA 1
ATOM 4785 C C . VAL B 1 136 ? 9.906 -27.922 -20.281 1 98.81 136 VAL B C 1
ATOM 4787 O O . VAL B 1 136 ? 9.422 -29.062 -20.312 1 98.81 136 VAL B O 1
ATOM 4790 N N . GLU B 1 137 ? 10.141 -27.312 -19.172 1 98.75 137 GLU B N 1
ATOM 4791 C CA . GLU B 1 137 ? 9.578 -27.719 -17.891 1 98.75 137 GLU B CA 1
ATOM 4792 C C . GLU B 1 137 ? 8.305 -26.938 -17.578 1 98.75 137 GLU B C 1
ATOM 4794 O O . GLU B 1 137 ? 8.266 -25.719 -17.719 1 98.75 137 GLU B O 1
ATOM 4799 N N . LEU B 1 138 ? 7.219 -27.656 -17.172 1 98.44 138 LEU B N 1
ATOM 4800 C CA . LEU B 1 138 ? 5.941 -27.016 -16.859 1 98.44 138 LEU B CA 1
ATOM 4801 C C . LEU B 1 138 ? 5.426 -27.453 -15.492 1 98.44 138 LEU B C 1
ATOM 4803 O O . LEU B 1 138 ? 5.816 -28.5 -14.984 1 98.44 138 LEU B O 1
ATOM 4807 N N . ASP B 1 139 ? 4.613 -26.594 -14.914 1 98 139 ASP B N 1
ATOM 4808 C CA . ASP B 1 139 ? 3.779 -26.922 -13.758 1 98 139 ASP B CA 1
ATOM 4809 C C . ASP B 1 139 ? 2.629 -27.844 -14.156 1 98 139 ASP B C 1
ATOM 4811 O O . ASP B 1 139 ? 2.068 -27.703 -15.25 1 98 139 ASP B O 1
ATOM 4815 N N . PRO B 1 140 ? 2.273 -28.781 -13.352 1 97.75 140 PRO B N 1
ATOM 4816 C CA . PRO B 1 140 ? 1.16 -29.656 -13.727 1 97.75 140 PRO B CA 1
ATOM 4817 C C . PRO B 1 140 ? -0.143 -28.891 -13.938 1 97.75 140 PRO B C 1
ATOM 4819 O O . PRO B 1 140 ? -1.082 -29.422 -14.539 1 97.75 140 PRO B O 1
ATOM 4822 N N . HIS B 1 141 ? -0.227 -27.688 -13.469 1 97.88 141 HIS B N 1
ATOM 4823 C CA . HIS B 1 141 ? -1.418 -26.875 -13.672 1 97.88 141 HIS B CA 1
ATOM 4824 C C . HIS B 1 141 ? -1.353 -26.125 -15.008 1 97.88 141 HIS B C 1
ATOM 4826 O O . HIS B 1 141 ? -2.082 -25.156 -15.211 1 97.88 141 HIS B O 1
ATOM 4832 N N . CYS B 1 142 ? -0.615 -26.594 -15.914 1 97.94 142 CYS B N 1
ATOM 4833 C CA . CYS B 1 142 ? -0.514 -26.031 -17.25 1 97.94 142 CYS B CA 1
ATOM 4834 C C . CYS B 1 142 ? -1.714 -26.422 -18.109 1 97.94 142 CYS B C 1
ATOM 4836 O O . CYS B 1 142 ? -2.396 -27.406 -17.797 1 97.94 142 CYS B O 1
ATOM 4838 N N . HIS B 1 143 ? -2.016 -25.609 -19.094 1 97 143 HIS B N 1
ATOM 4839 C CA . HIS B 1 143 ? -2.867 -26 -20.203 1 97 143 HIS B CA 1
ATOM 4840 C C . HIS B 1 143 ? -2.053 -26.672 -21.312 1 97 143 HIS B C 1
ATOM 4842 O O . HIS B 1 143 ? -1.532 -26 -22.203 1 97 143 HIS B O 1
ATOM 4848 N N . LEU B 1 144 ? -1.952 -27.969 -21.297 1 97.44 144 LEU B N 1
ATOM 4849 C CA . LEU B 1 144 ? -1.128 -28.672 -22.281 1 97.44 144 LEU B CA 1
ATOM 4850 C C . LEU B 1 144 ? -1.762 -28.625 -23.656 1 97.44 144 LEU B C 1
ATOM 4852 O O . LEU B 1 144 ? -2.469 -29.547 -24.062 1 97.44 144 LEU B O 1
ATOM 4856 N N . THR B 1 145 ? -1.332 -27.641 -24.438 1 97.56 145 THR B N 1
ATOM 4857 C CA . THR B 1 145 ? -1.938 -27.469 -25.75 1 97.56 145 THR B CA 1
ATOM 4858 C C . THR B 1 145 ? -1.247 -28.344 -26.781 1 97.56 145 THR B C 1
ATOM 4860 O O . THR B 1 145 ? -0.067 -28.672 -26.641 1 97.56 145 THR B O 1
ATOM 4863 N N . VAL B 1 146 ? -1.979 -28.703 -27.828 1 98.25 146 VAL B N 1
ATOM 4864 C CA . VAL B 1 146 ? -1.448 -29.5 -28.922 1 98.25 146 VAL B CA 1
ATOM 4865 C C . VAL B 1 146 ? -0.294 -28.766 -29.594 1 98.25 146 VAL B C 1
ATOM 4867 O O . VAL B 1 146 ? 0.734 -29.375 -29.906 1 98.25 146 VAL B O 1
ATOM 4870 N N . ARG B 1 147 ? -0.44 -27.5 -29.719 1 98 147 ARG B N 1
ATOM 4871 C CA . ARG B 1 147 ? 0.554 -26.688 -30.422 1 98 147 ARG B CA 1
ATOM 4872 C C . ARG B 1 147 ? 1.898 -26.734 -29.703 1 98 147 ARG B C 1
ATOM 4874 O O . ARG B 1 147 ? 2.947 -26.828 -30.344 1 98 147 ARG B O 1
ATOM 4881 N N . ARG B 1 148 ? 1.884 -26.672 -28.391 1 98.25 148 ARG B N 1
ATOM 4882 C CA . ARG B 1 148 ? 3.121 -26.734 -27.625 1 98.25 148 ARG B CA 1
ATOM 4883 C C . ARG B 1 148 ? 3.828 -28.078 -27.844 1 98.25 148 ARG B C 1
ATOM 4885 O O . ARG B 1 148 ? 5.051 -28.125 -27.969 1 98.25 148 ARG B O 1
ATOM 4892 N N . CYS B 1 149 ? 3.053 -29.109 -27.891 1 98.06 149 CYS B N 1
ATOM 4893 C CA . CYS B 1 149 ? 3.598 -30.453 -28.062 1 98.06 149 CYS B CA 1
ATOM 4894 C C . CYS B 1 149 ? 4.148 -30.641 -29.469 1 98.06 149 CYS B C 1
ATOM 4896 O O . CYS B 1 149 ? 5.074 -31.422 -29.672 1 98.06 149 CYS B O 1
ATOM 4898 N N . GLU B 1 150 ? 3.607 -29.891 -30.438 1 97.75 150 GLU B N 1
ATOM 4899 C CA . GLU B 1 150 ? 4.086 -29.953 -31.812 1 97.75 150 GLU B CA 1
ATOM 4900 C C . GLU B 1 150 ? 5.402 -29.203 -31.984 1 97.75 150 GLU B C 1
ATOM 4902 O O . GLU B 1 150 ? 6.227 -29.562 -32.812 1 97.75 150 GLU B O 1
ATOM 4907 N N . ILE B 1 151 ? 5.559 -28.203 -31.141 1 98.38 151 ILE B N 1
ATOM 4908 C CA . ILE B 1 151 ? 6.699 -27.312 -31.344 1 98.38 151 ILE B CA 1
ATOM 4909 C C . ILE B 1 151 ? 7.883 -27.797 -30.5 1 98.38 151 ILE B C 1
ATOM 4911 O O . ILE B 1 151 ? 9.016 -27.844 -31 1 98.38 151 ILE B O 1
ATOM 4915 N N . ALA B 1 152 ? 7.68 -28.125 -29.266 1 98.62 152 ALA B N 1
ATOM 4916 C CA . ALA B 1 152 ? 8.742 -28.562 -28.359 1 98.62 152 ALA B CA 1
ATOM 4917 C C . ALA B 1 152 ? 9.148 -30 -28.656 1 98.62 152 ALA B C 1
ATOM 4919 O O . ALA B 1 152 ? 8.328 -30.797 -29.109 1 98.62 152 ALA B O 1
ATOM 4920 N N . ASP B 1 153 ? 10.375 -30.312 -28.375 1 98.62 153 ASP B N 1
ATOM 4921 C CA . ASP B 1 153 ? 10.859 -31.672 -28.562 1 98.62 153 ASP B CA 1
ATOM 4922 C C . ASP B 1 153 ? 10.641 -32.531 -27.312 1 98.62 153 ASP B C 1
ATOM 4924 O O . ASP B 1 153 ? 10.445 -33.719 -27.391 1 98.62 153 ASP B O 1
ATOM 4928 N N . ILE B 1 154 ? 10.758 -31.891 -26.188 1 98.69 154 ILE B N 1
ATOM 4929 C CA . ILE B 1 154 ? 10.578 -32.562 -24.891 1 98.69 154 ILE B CA 1
ATOM 4930 C C . ILE B 1 154 ? 9.844 -31.641 -23.938 1 98.69 154 ILE B C 1
ATOM 4932 O O . ILE B 1 154 ? 10.195 -30.469 -23.781 1 98.69 154 ILE B O 1
ATOM 4936 N N . ILE B 1 155 ? 8.789 -32.125 -23.281 1 98.81 155 ILE B N 1
ATOM 4937 C CA . ILE B 1 155 ? 8.078 -31.422 -22.219 1 98.81 155 ILE B CA 1
ATOM 4938 C C . ILE B 1 155 ? 8.023 -32.312 -20.984 1 98.81 155 ILE B C 1
ATOM 4940 O O . ILE B 1 155 ? 7.66 -33.5 -21.078 1 98.81 155 ILE B O 1
ATOM 4944 N N . VAL B 1 156 ? 8.438 -31.812 -19.875 1 98.69 156 VAL B N 1
ATOM 4945 C CA . VAL B 1 156 ? 8.383 -32.5 -18.594 1 98.69 156 VAL B CA 1
ATOM 4946 C C . VAL B 1 156 ? 7.633 -31.656 -17.578 1 98.69 156 VAL B C 1
ATOM 4948 O O . VAL B 1 156 ? 7.895 -30.453 -17.453 1 98.69 156 VAL B O 1
ATOM 4951 N N . LEU B 1 157 ? 6.641 -32.25 -16.891 1 98.62 157 LEU B N 1
ATOM 4952 C CA . LEU B 1 157 ? 5.918 -31.562 -15.828 1 98.62 157 LEU B CA 1
ATOM 4953 C C . LEU B 1 157 ? 6.43 -31.969 -14.453 1 98.62 157 LEU B C 1
ATOM 4955 O O . LEU B 1 157 ? 6.984 -33.062 -14.297 1 98.62 157 LEU B O 1
ATOM 4959 N N . TYR B 1 158 ? 6.266 -31.031 -13.469 1 97.81 158 TYR B N 1
ATOM 4960 C CA . TYR B 1 158 ? 6.328 -31.531 -12.102 1 97.81 158 TYR B CA 1
ATOM 4961 C C . TYR B 1 158 ? 5.34 -32.656 -11.883 1 97.81 158 TYR B C 1
ATOM 4963 O O . TYR B 1 158 ? 4.332 -32.75 -12.586 1 97.81 158 TYR B O 1
ATOM 4971 N N . LYS B 1 159 ? 5.656 -33.5 -10.93 1 97.81 159 LYS B N 1
ATOM 4972 C CA . LYS B 1 159 ? 4.777 -34.656 -10.727 1 97.81 159 LYS B CA 1
ATOM 4973 C C . LYS B 1 159 ? 4.062 -34.562 -9.375 1 97.81 159 LYS B C 1
ATOM 4975 O O . LYS B 1 159 ? 3.057 -35.25 -9.156 1 97.81 159 LYS B O 1
ATOM 4980 N N . GLU B 1 160 ? 4.602 -33.625 -8.555 1 95.56 160 GLU B N 1
ATOM 4981 C CA . GLU B 1 160 ? 4.07 -33.531 -7.195 1 95.56 160 GLU B CA 1
ATOM 4982 C C . GLU B 1 160 ? 3.234 -32.281 -7.023 1 95.56 160 GLU B C 1
ATOM 4984 O O . GLU B 1 160 ? 3.562 -31.219 -7.578 1 95.56 160 GLU B O 1
ATOM 4989 N N . TYR B 1 161 ? 2.16 -32.406 -6.246 1 94.19 161 TYR B N 1
ATOM 4990 C CA . TYR B 1 161 ? 1.323 -31.297 -5.781 1 94.19 161 TYR B CA 1
ATOM 4991 C C . TYR B 1 161 ? 0.978 -31.453 -4.305 1 94.19 161 TYR B C 1
ATOM 4993 O O . TYR B 1 161 ? 0.005 -32.125 -3.961 1 94.19 161 TYR B O 1
ATOM 5001 N N . PRO B 1 162 ? 1.814 -30.703 -3.422 1 93.81 162 PRO B N 1
ATOM 5002 C CA . PRO B 1 162 ? 2.674 -29.531 -3.619 1 93.81 162 PRO B CA 1
ATOM 5003 C C . PRO B 1 162 ? 3.9 -29.844 -4.477 1 93.81 162 PRO B C 1
ATOM 5005 O O . PRO B 1 162 ? 4.379 -30.984 -4.488 1 93.81 162 PRO B O 1
ATOM 5008 N N . HIS B 1 163 ? 4.379 -28.75 -5.152 1 94.31 163 HIS B N 1
ATOM 5009 C CA . HIS B 1 163 ? 5.465 -28.875 -6.117 1 94.31 163 HIS B CA 1
ATOM 5010 C C . HIS B 1 163 ? 6.82 -28.938 -5.418 1 94.31 163 HIS B C 1
ATOM 5012 O O . HIS B 1 163 ? 7.609 -28 -5.5 1 94.31 163 HIS B O 1
ATOM 5018 N N . THR B 1 164 ? 7.102 -30.047 -4.898 1 92.38 164 THR B N 1
ATOM 5019 C CA . THR B 1 164 ? 8.328 -30.203 -4.121 1 92.38 164 THR B CA 1
ATOM 5020 C C . THR B 1 164 ? 9.438 -30.797 -4.98 1 92.38 164 THR B C 1
ATOM 5022 O O . THR B 1 164 ? 10.57 -30.938 -4.523 1 92.38 164 THR B O 1
ATOM 5025 N N . ASP B 1 165 ? 9.125 -31.125 -6.27 1 95.69 165 ASP B N 1
ATOM 5026 C CA . ASP B 1 165 ? 10.078 -31.891 -7.078 1 95.69 165 ASP B CA 1
ATOM 5027 C C . ASP B 1 165 ? 10.523 -31.094 -8.297 1 95.69 165 ASP B C 1
ATOM 5029 O O . ASP B 1 165 ? 10.914 -31.656 -9.32 1 95.69 165 ASP B O 1
ATOM 5033 N N . PHE B 1 166 ? 10.461 -29.781 -8.25 1 95.44 166 PHE B N 1
ATOM 5034 C CA . PHE B 1 166 ? 10.742 -28.953 -9.43 1 95.44 166 PHE B CA 1
ATOM 5035 C C . PHE B 1 166 ? 12.203 -29.078 -9.828 1 95.44 166 PHE B C 1
ATOM 5037 O O . PHE B 1 166 ? 12.539 -29.031 -11.016 1 95.44 166 PHE B O 1
ATOM 5044 N N . VAL B 1 167 ? 13.141 -29.266 -8.945 1 96.88 167 VAL B N 1
ATOM 5045 C CA . VAL B 1 167 ? 14.555 -29.422 -9.289 1 96.88 167 VAL B CA 1
ATOM 5046 C C . VAL B 1 167 ? 14.781 -30.781 -9.938 1 96.88 167 VAL B C 1
ATOM 5048 O O . VAL B 1 167 ? 15.445 -30.875 -10.969 1 96.88 167 VAL B O 1
ATOM 5051 N N . GLU B 1 168 ? 14.188 -31.812 -9.352 1 97.5 168 GLU B N 1
ATOM 5052 C CA . GLU B 1 168 ? 14.312 -33.156 -9.891 1 97.5 168 GLU B CA 1
ATOM 5053 C C . GLU B 1 168 ? 13.773 -33.25 -11.32 1 97.5 168 GLU B C 1
ATOM 5055 O O . GLU B 1 168 ? 14.359 -33.906 -12.172 1 97.5 168 GLU B O 1
ATOM 5060 N N . ARG B 1 169 ? 12.75 -32.625 -11.539 1 98.06 169 ARG B N 1
ATOM 5061 C CA . ARG B 1 169 ? 12.156 -32.625 -12.875 1 98.06 169 ARG B CA 1
ATOM 5062 C C . ARG B 1 169 ? 12.992 -31.781 -13.844 1 98.06 169 ARG B C 1
ATOM 5064 O O . ARG B 1 169 ? 13.094 -32.094 -15.023 1 98.06 169 ARG B O 1
ATOM 5071 N N . GLY B 1 170 ? 13.602 -30.688 -13.312 1 98.31 170 GLY B N 1
ATOM 5072 C CA . GLY B 1 170 ? 14.562 -29.953 -14.117 1 98.31 170 GLY B CA 1
ATOM 5073 C C . GLY B 1 170 ? 15.742 -30.797 -14.555 1 98.31 170 GLY B C 1
ATOM 5074 O O . GLY B 1 170 ? 16.188 -30.719 -15.703 1 98.31 170 GLY B O 1
ATOM 5075 N N . GLU B 1 171 ? 16.219 -31.641 -13.648 1 98.56 171 GLU B N 1
ATOM 5076 C CA . GLU B 1 171 ? 17.281 -32.562 -13.961 1 98.56 171 GLU B CA 1
ATOM 5077 C C . GLU B 1 171 ? 16.844 -33.562 -15.023 1 98.56 171 GLU B C 1
ATOM 5079 O O . GLU B 1 171 ? 17.594 -33.844 -15.969 1 98.56 171 GLU B O 1
ATOM 5084 N N . GLU B 1 172 ? 15.664 -34.062 -14.852 1 98.5 172 GLU B N 1
ATOM 5085 C CA . GLU B 1 172 ? 15.094 -35 -15.812 1 98.5 172 GLU B CA 1
ATOM 5086 C C . GLU B 1 172 ? 15.016 -34.375 -17.203 1 98.5 172 GLU B C 1
ATOM 5088 O O . GLU B 1 172 ? 15.43 -35 -18.188 1 98.5 172 GLU B O 1
ATOM 5093 N N . LEU B 1 173 ? 14.547 -33.188 -17.281 1 98.75 173 LEU B N 1
ATOM 5094 C CA . LEU B 1 173 ? 14.43 -32.469 -18.562 1 98.75 173 LEU B CA 1
ATOM 5095 C C . LEU B 1 173 ? 15.789 -32.344 -19.234 1 98.75 173 LEU B C 1
ATOM 5097 O O . LEU B 1 173 ? 15.938 -32.625 -20.422 1 98.75 173 LEU B O 1
ATOM 5101 N N . LEU B 1 174 ? 16.766 -31.875 -18.469 1 98.81 174 LEU B N 1
ATOM 5102 C CA . LEU B 1 174 ? 18.094 -31.641 -19.047 1 98.81 174 LEU B CA 1
ATOM 5103 C C . LEU B 1 174 ? 18.719 -32.969 -19.516 1 98.81 174 LEU B C 1
ATOM 5105 O O . LEU B 1 174 ? 19.375 -33 -20.547 1 98.81 174 LEU B O 1
ATOM 5109 N N . ASP B 1 175 ? 18.516 -34 -18.75 1 98.69 175 ASP B N 1
ATOM 5110 C CA . ASP B 1 175 ? 19.016 -35.344 -19.156 1 98.69 175 ASP B CA 1
ATOM 5111 C C . ASP B 1 175 ? 18.469 -35.75 -20.516 1 98.69 175 ASP B C 1
ATOM 5113 O O . ASP B 1 175 ? 19.203 -36.219 -21.375 1 98.69 175 ASP B O 1
ATOM 5117 N N . LEU B 1 176 ? 17.203 -35.562 -20.703 1 98.81 176 LEU B N 1
ATOM 5118 C CA . LEU B 1 176 ? 16.562 -35.938 -21.953 1 98.81 176 LEU B CA 1
ATOM 5119 C C . LEU B 1 176 ? 17.031 -35.062 -23.094 1 98.81 176 LEU B C 1
ATOM 5121 O O . LEU B 1 176 ? 17.234 -35.531 -24.219 1 98.81 176 LEU B O 1
ATOM 5125 N N . VAL B 1 177 ? 17.219 -33.75 -22.812 1 98.81 177 VAL B N 1
ATOM 5126 C CA . VAL B 1 177 ? 17.703 -32.844 -23.828 1 98.81 177 VAL B CA 1
ATOM 5127 C C . VAL B 1 177 ? 19.109 -33.25 -24.281 1 98.81 177 VAL B C 1
ATOM 5129 O O . VAL B 1 177 ? 19.375 -33.344 -25.484 1 98.81 177 VAL B O 1
ATOM 5132 N N . LEU B 1 178 ? 20.016 -33.531 -23.391 1 98.75 178 LEU B N 1
ATOM 5133 C CA . LEU B 1 178 ? 21.391 -33.906 -23.703 1 98.75 178 LEU B CA 1
ATOM 5134 C C . LEU B 1 178 ? 21.438 -35.25 -24.438 1 98.75 178 LEU B C 1
ATOM 5136 O O . LEU B 1 178 ? 22.203 -35.406 -25.391 1 98.75 178 LEU B O 1
ATOM 5140 N N . ALA B 1 179 ? 20.625 -36.188 -24 1 98.5 179 ALA B N 1
ATOM 5141 C CA . ALA B 1 179 ? 20.578 -37.469 -24.672 1 98.5 179 ALA B CA 1
ATOM 5142 C C . ALA B 1 179 ? 20.094 -37.312 -26.109 1 98.5 179 ALA B C 1
ATOM 5144 O O . ALA B 1 179 ? 20.578 -38.031 -27.016 1 98.5 179 ALA B O 1
ATOM 5145 N N . THR B 1 180 ? 19.125 -36.469 -26.312 1 98.62 180 THR B N 1
ATOM 5146 C CA . THR B 1 180 ? 18.625 -36.188 -27.656 1 98.62 180 THR B CA 1
ATOM 5147 C C . THR B 1 180 ? 19.703 -35.562 -28.531 1 98.62 180 THR B C 1
ATOM 5149 O O . THR B 1 180 ? 19.906 -35.969 -29.672 1 98.62 180 THR B O 1
ATOM 5152 N N . LEU B 1 181 ? 20.453 -34.625 -27.969 1 98.06 181 LEU B N 1
ATOM 5153 C CA . LEU B 1 181 ? 21.516 -33.938 -28.688 1 98.06 181 LEU B CA 1
ATOM 5154 C C . LEU B 1 181 ? 22.625 -34.906 -29.078 1 98.06 181 LEU B C 1
ATOM 5156 O O . LEU B 1 181 ? 23.234 -34.75 -30.141 1 98.06 181 LEU B O 1
ATOM 5160 N N . ARG B 1 182 ? 22.812 -35.875 -28.25 1 97.44 182 ARG B N 1
ATOM 5161 C CA . ARG B 1 182 ? 23.875 -36.844 -28.469 1 97.44 182 ARG B CA 1
ATOM 5162 C C . ARG B 1 182 ? 23.391 -38 -29.375 1 97.44 182 ARG B C 1
ATOM 5164 O O . ARG B 1 182 ? 24.156 -38.906 -29.672 1 97.44 182 ARG B O 1
ATOM 5171 N N . GLY B 1 183 ? 22.156 -37.938 -29.719 1 97.38 183 GLY B N 1
ATOM 5172 C CA . GLY B 1 183 ? 21.594 -38.938 -30.625 1 97.38 183 GLY B CA 1
ATOM 5173 C C . GLY B 1 183 ? 21.312 -40.281 -29.953 1 97.38 183 GLY B C 1
ATOM 5174 O O . GLY B 1 183 ? 21.156 -41.312 -30.609 1 97.38 183 GLY B O 1
ATOM 5175 N N . GLN B 1 184 ? 21.203 -40.219 -28.672 1 97.69 184 GLN B N 1
ATOM 5176 C CA . GLN B 1 184 ? 20.984 -41.438 -27.906 1 97.69 184 GLN B CA 1
ATOM 5177 C C . GLN B 1 184 ? 19.516 -41.812 -27.844 1 97.69 184 GLN B C 1
ATOM 5179 O O . GLN B 1 184 ? 19.172 -42.969 -27.672 1 97.69 184 GLN B O 1
ATOM 5184 N N . ILE B 1 185 ? 18.672 -40.812 -27.953 1 98.25 185 ILE B N 1
ATOM 5185 C CA . ILE B 1 185 ? 17.234 -41.031 -27.953 1 98.25 185 ILE B CA 1
ATOM 5186 C C . ILE B 1 185 ? 16.578 -40.188 -29.047 1 98.25 185 ILE B C 1
ATOM 5188 O O . ILE B 1 185 ? 17.172 -39.25 -29.547 1 98.25 185 ILE B O 1
ATOM 5192 N N . ARG B 1 186 ? 15.336 -40.594 -29.422 1 98.19 186 ARG B N 1
ATOM 5193 C CA . ARG B 1 186 ? 14.469 -39.875 -30.359 1 98.19 186 ARG B CA 1
ATOM 5194 C C . ARG B 1 186 ? 13.078 -39.688 -29.766 1 98.19 186 ARG B C 1
ATOM 5196 O O . ARG B 1 186 ? 12.148 -40.406 -30.094 1 98.19 186 ARG B O 1
ATOM 5203 N N . PRO B 1 187 ? 12.883 -38.625 -29 1 98.5 187 PRO B N 1
ATOM 5204 C CA . PRO B 1 187 ? 11.633 -38.406 -28.25 1 98.5 187 PRO B CA 1
ATOM 5205 C C . PRO B 1 187 ? 10.43 -38.25 -29.172 1 98.5 187 PRO B C 1
ATOM 5207 O O . PRO B 1 187 ? 10.492 -37.531 -30.172 1 98.5 187 PRO B O 1
ATOM 5210 N N . VAL B 1 188 ? 9.398 -38.969 -28.906 1 98.19 188 VAL B N 1
ATOM 5211 C CA . VAL B 1 188 ? 8.086 -38.812 -29.531 1 98.19 188 VAL B CA 1
ATOM 5212 C C . VAL B 1 188 ? 7.02 -38.656 -28.453 1 98.19 188 VAL B C 1
ATOM 5214 O O . VAL B 1 188 ? 7.078 -39.281 -27.406 1 98.19 188 VAL B O 1
ATOM 5217 N N . MET B 1 189 ? 5.988 -37.781 -28.703 1 98.5 189 MET B N 1
ATOM 5218 C CA . MET B 1 189 ? 5.023 -37.406 -27.656 1 98.5 189 MET B CA 1
ATOM 5219 C C . MET B 1 189 ? 3.637 -37.969 -28 1 98.5 189 MET B C 1
ATOM 5221 O O . MET B 1 189 ? 3.229 -37.938 -29.156 1 98.5 189 MET B O 1
ATOM 5225 N N . SER B 1 190 ? 2.967 -38.5 -27.047 1 98.75 190 SER B N 1
ATOM 5226 C CA . SER B 1 190 ? 1.559 -38.875 -27.062 1 98.75 190 SER B CA 1
ATOM 5227 C C . SER B 1 190 ? 0.756 -38.062 -26.047 1 98.75 190 SER B C 1
ATOM 5229 O O . SER B 1 190 ? 1.168 -37.938 -24.891 1 98.75 190 SER B O 1
ATOM 5231 N N . LEU B 1 191 ? -0.346 -37.5 -26.484 1 98.81 191 LEU B N 1
ATOM 5232 C CA . LEU B 1 191 ? -1.133 -36.594 -25.641 1 98.81 191 LEU B CA 1
ATOM 5233 C C . LEU B 1 191 ? -2.582 -37.062 -25.562 1 98.81 191 LEU B C 1
ATOM 5235 O O . LEU B 1 191 ? -3.252 -37.219 -26.578 1 98.81 191 LEU B O 1
ATOM 5239 N N . TRP B 1 192 ? -3.039 -37.312 -24.359 1 98.69 192 TRP B N 1
ATOM 5240 C CA . TRP B 1 192 ? -4.414 -37.719 -24.094 1 98.69 192 TRP B CA 1
ATOM 5241 C C . TRP B 1 192 ? -5.191 -36.594 -23.391 1 98.69 192 TRP B C 1
ATOM 5243 O O . TRP B 1 192 ? -4.699 -36 -22.438 1 98.69 192 TRP B O 1
ATOM 5253 N N . ASP B 1 193 ? -6.336 -36.312 -23.891 1 98.56 193 ASP B N 1
ATOM 5254 C CA . ASP B 1 193 ? -7.246 -35.312 -23.312 1 98.56 193 ASP B CA 1
ATOM 5255 C C . ASP B 1 193 ? -8.266 -36 -22.391 1 98.56 193 ASP B C 1
ATOM 5257 O O . ASP B 1 193 ? -9.133 -36.75 -22.875 1 98.56 193 ASP B O 1
ATOM 5261 N N . CYS B 1 194 ? -8.203 -35.719 -21.172 1 97.62 194 CYS B N 1
ATOM 5262 C CA . CYS B 1 194 ? -9.086 -36.344 -20.203 1 97.62 194 CYS B CA 1
ATOM 5263 C C . CYS B 1 194 ? -10.484 -35.75 -20.25 1 97.62 194 CYS B C 1
ATOM 5265 O O . CYS B 1 194 ? -11.453 -36.344 -19.812 1 97.62 194 CYS B O 1
ATOM 5267 N N . ARG B 1 195 ? -10.586 -34.469 -20.734 1 96.69 195 ARG B N 1
ATOM 5268 C CA . ARG B 1 195 ? -11.82 -33.688 -20.75 1 96.69 195 ARG B CA 1
ATOM 5269 C C . ARG B 1 195 ? -12.414 -33.562 -19.359 1 96.69 195 ARG B C 1
ATOM 5271 O O . ARG B 1 195 ? -13.586 -33.875 -19.141 1 96.69 195 ARG B O 1
ATOM 5278 N N . LEU B 1 196 ? -11.578 -33.062 -18.516 1 95.75 196 LEU B N 1
ATOM 5279 C CA . LEU B 1 196 ? -11.906 -33 -17.094 1 95.75 196 LEU B CA 1
ATOM 5280 C C . LEU B 1 196 ? -11.266 -31.797 -16.422 1 95.75 196 LEU B C 1
ATOM 5282 O O . LEU B 1 196 ? -10.078 -31.531 -16.641 1 95.75 196 LEU B O 1
ATOM 5286 N N . ILE B 1 197 ? -12.086 -31 -15.742 1 95.38 197 ILE B N 1
ATOM 5287 C CA . ILE B 1 197 ? -11.609 -29.969 -14.828 1 95.38 197 ILE B CA 1
ATOM 5288 C C . ILE B 1 197 ? -11.734 -30.469 -13.383 1 95.38 197 ILE B C 1
ATOM 5290 O O . ILE B 1 197 ? -12.828 -30.75 -12.914 1 95.38 197 ILE B O 1
ATOM 5294 N N . ALA B 1 198 ? -10.602 -30.594 -12.719 1 92.56 198 ALA B N 1
ATOM 5295 C CA . ALA B 1 198 ? -10.578 -31.125 -11.352 1 92.56 198 ALA B CA 1
ATOM 5296 C C . ALA B 1 198 ? -9.281 -30.75 -10.641 1 92.56 198 ALA B C 1
ATOM 5298 O O . ALA B 1 198 ? -8.422 -30.078 -11.219 1 92.56 198 ALA B O 1
ATOM 5299 N N . SER B 1 199 ? -9.234 -31 -9.422 1 91.19 199 SER B N 1
ATOM 5300 C CA . SER B 1 199 ? -8.031 -30.859 -8.617 1 91.19 199 SER B CA 1
ATOM 5301 C C . SER B 1 199 ? -7.414 -32.219 -8.297 1 91.19 199 SER B C 1
ATOM 5303 O O . SER B 1 199 ? -8.133 -33.188 -7.984 1 91.19 199 SER B O 1
ATOM 5305 N N . PHE B 1 200 ? -6.094 -32.312 -8.391 1 91.06 200 PHE B N 1
ATOM 5306 C CA . PHE B 1 200 ? -5.422 -33.594 -8.234 1 91.06 200 PHE B CA 1
ATOM 5307 C C . PHE B 1 200 ? -4.289 -33.5 -7.219 1 91.06 200 PHE B C 1
ATOM 5309 O O . PHE B 1 200 ? -3.121 -33.688 -7.566 1 91.06 200 PHE B O 1
ATOM 5316 N N . PRO B 1 201 ? -4.59 -33.281 -5.953 1 90.19 201 PRO B N 1
ATOM 5317 C CA . PRO B 1 201 ? -3.504 -33.344 -4.973 1 90.19 201 PRO B CA 1
ATOM 5318 C C . PRO B 1 201 ? -2.836 -34.719 -4.93 1 90.19 201 PRO B C 1
ATOM 5320 O O . PRO B 1 201 ? -3.52 -35.75 -5 1 90.19 201 PRO B O 1
ATOM 5323 N N . THR B 1 202 ? -1.53 -34.781 -4.82 1 93.44 202 THR B N 1
ATOM 5324 C CA . THR B 1 202 ? -0.813 -36.031 -4.984 1 93.44 202 THR B CA 1
ATOM 5325 C C . THR B 1 202 ? -0.362 -36.562 -3.633 1 93.44 202 THR B C 1
ATOM 5327 O O . THR B 1 202 ? 0.469 -37.469 -3.568 1 93.44 202 THR B O 1
ATOM 5330 N N . THR B 1 203 ? -0.844 -36 -2.602 1 87.94 203 THR B N 1
ATOM 5331 C CA . THR B 1 203 ? -0.392 -36.375 -1.267 1 87.94 203 THR B CA 1
ATOM 5332 C C . THR B 1 203 ? -1.195 -37.562 -0.739 1 87.94 203 THR B C 1
ATOM 5334 O O . THR B 1 203 ? -0.794 -38.219 0.232 1 87.94 203 THR B O 1
ATOM 5337 N N . GLU B 1 204 ? -2.33 -37.812 -1.4 1 85.44 204 GLU B N 1
ATOM 5338 C CA . GLU B 1 204 ? -3.195 -38.906 -0.933 1 85.44 204 GLU B CA 1
ATOM 5339 C C . GLU B 1 204 ? -3.617 -39.812 -2.086 1 85.44 204 GLU B C 1
ATOM 5341 O O . GLU B 1 204 ? -3.525 -39.438 -3.252 1 85.44 204 GLU B O 1
ATOM 5346 N N . GLN B 1 205 ? -4.051 -40.938 -1.691 1 90.12 205 G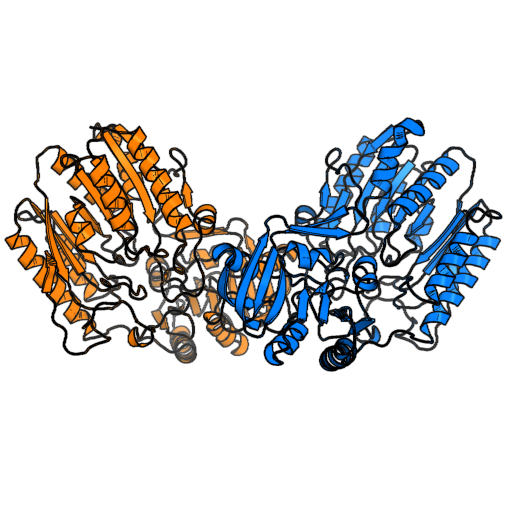LN B N 1
ATOM 5347 C CA . GLN B 1 205 ? -4.625 -41.844 -2.682 1 90.12 205 GLN B CA 1
ATOM 5348 C C . GLN B 1 205 ? -5.957 -41.312 -3.207 1 90.12 205 GLN B C 1
ATOM 5350 O O . GLN B 1 205 ? -6.68 -40.594 -2.488 1 90.12 205 GLN B O 1
ATOM 5355 N N . PRO B 1 206 ? -6.152 -41.594 -4.449 1 91.19 206 PRO B N 1
ATOM 5356 C CA . PRO B 1 206 ? -5.496 -42.5 -5.395 1 91.19 206 PRO B CA 1
ATOM 5357 C C . PRO B 1 206 ? -4.441 -41.812 -6.246 1 91.19 206 PRO B C 1
ATOM 5359 O O . PRO B 1 206 ? -3.674 -42.469 -6.949 1 91.19 206 PRO B O 1
ATOM 5362 N N . MET B 1 207 ? -4.367 -40.5 -6.203 1 92.94 207 MET B N 1
ATOM 5363 C CA . MET B 1 207 ? -3.463 -39.781 -7.082 1 92.94 207 MET B CA 1
ATOM 5364 C C . MET B 1 207 ? -2.01 -40.094 -6.75 1 92.94 207 MET B C 1
ATOM 5366 O O . MET B 1 207 ? -1.171 -40.188 -7.648 1 92.94 207 MET B O 1
ATOM 5370 N N . ARG B 1 208 ? -1.777 -40.25 -5.441 1 93.69 208 ARG B N 1
ATOM 5371 C CA . ARG B 1 208 ? -0.433 -40.656 -5.031 1 93.69 208 ARG B CA 1
ATOM 5372 C C . ARG B 1 208 ? 0.004 -41.938 -5.738 1 93.69 208 ARG B C 1
ATOM 5374 O O . ARG B 1 208 ? 1.126 -42 -6.242 1 93.69 208 ARG B O 1
ATOM 5381 N N . GLY B 1 209 ? -0.873 -42.875 -5.75 1 95.38 209 GLY B N 1
ATOM 5382 C CA . GLY B 1 209 ? -0.583 -44.125 -6.398 1 95.38 209 GLY B CA 1
ATOM 5383 C C . GLY B 1 209 ? -0.363 -44 -7.895 1 95.38 209 GLY B C 1
ATOM 5384 O O . GLY B 1 209 ? 0.48 -44.688 -8.469 1 95.38 209 GLY B O 1
ATOM 5385 N N . LEU B 1 210 ? -1.099 -43.188 -8.516 1 96.81 210 LEU B N 1
ATOM 5386 C CA . LEU B 1 210 ? -0.961 -42.969 -9.953 1 96.81 210 LEU B CA 1
ATOM 5387 C C . LEU B 1 210 ? 0.397 -42.344 -10.281 1 96.81 210 LEU B C 1
ATOM 5389 O O . LEU B 1 210 ? 1.04 -42.75 -11.258 1 96.81 210 LEU B O 1
ATOM 5393 N N . VAL B 1 211 ? 0.851 -41.406 -9.516 1 97.75 211 VAL B N 1
ATOM 5394 C CA . VAL B 1 211 ? 2.148 -40.781 -9.703 1 97.75 211 VAL B CA 1
ATOM 5395 C C . VAL B 1 211 ? 3.264 -41.812 -9.516 1 97.75 211 VAL B C 1
ATOM 5397 O O . VAL B 1 211 ? 4.207 -41.844 -10.305 1 97.75 211 VAL B O 1
ATOM 5400 N N . ASP B 1 212 ? 3.107 -42.625 -8.492 1 97.94 212 ASP B N 1
ATOM 5401 C CA . ASP B 1 212 ? 4.102 -43.656 -8.234 1 97.94 212 ASP B CA 1
ATOM 5402 C C . ASP B 1 212 ? 4.207 -44.625 -9.414 1 97.94 212 ASP B C 1
ATOM 5404 O O . ASP B 1 212 ? 5.309 -45.031 -9.797 1 97.94 212 ASP B O 1
ATOM 5408 N N . ARG B 1 213 ? 3.092 -44.938 -9.906 1 98 213 ARG B N 1
ATOM 5409 C CA . ARG B 1 213 ? 3.068 -45.844 -11.055 1 98 213 ARG B CA 1
ATOM 5410 C C . ARG B 1 213 ? 3.754 -45.219 -12.266 1 98 213 ARG B C 1
ATOM 5412 O O . ARG B 1 213 ? 4.52 -45.875 -12.969 1 98 213 ARG B O 1
ATOM 5419 N N . ALA B 1 214 ? 3.453 -44 -12.555 1 98.38 214 ALA B N 1
ATOM 5420 C CA . ALA B 1 214 ? 4.086 -43.281 -13.664 1 98.38 214 ALA B CA 1
ATOM 5421 C C . ALA B 1 214 ? 5.605 -43.281 -13.508 1 98.38 214 ALA B C 1
ATOM 5423 O O . ALA B 1 214 ? 6.328 -43.594 -14.453 1 98.38 214 ALA B O 1
ATOM 5424 N N . MET B 1 215 ? 6.062 -42.938 -12.336 1 97.81 215 MET B N 1
ATOM 5425 C CA . MET B 1 215 ? 7.496 -42.844 -12.07 1 97.81 215 MET B CA 1
ATOM 5426 C C . MET B 1 215 ? 8.164 -44.219 -12.227 1 97.81 215 MET B C 1
ATOM 5428 O O . MET B 1 215 ? 9.289 -44.312 -12.719 1 97.81 215 MET B O 1
ATOM 5432 N N . ALA B 1 216 ? 7.461 -45.219 -11.852 1 97.62 216 ALA B N 1
ATOM 5433 C CA . ALA B 1 216 ? 8 -46.594 -11.922 1 97.62 216 ALA B CA 1
ATOM 5434 C C . ALA B 1 216 ? 8.188 -47.031 -13.367 1 97.62 216 ALA B C 1
ATOM 5436 O O . ALA B 1 216 ? 9.062 -47.844 -13.664 1 97.62 216 ALA B O 1
ATOM 5437 N N . LEU B 1 217 ? 7.414 -46.5 -14.227 1 98 217 LEU B N 1
ATOM 5438 C CA . LEU B 1 217 ? 7.449 -46.906 -15.625 1 98 217 LEU B CA 1
ATOM 5439 C C . LEU B 1 217 ? 8.539 -46.156 -16.391 1 98 217 LEU B C 1
ATOM 5441 O O . LEU B 1 217 ? 9.031 -46.625 -17.406 1 98 217 LEU B O 1
ATOM 5445 N N . GLU B 1 218 ? 8.938 -45 -15.945 1 97.69 218 GLU B N 1
ATOM 5446 C CA . GLU B 1 218 ? 9.922 -44.156 -16.625 1 97.69 218 GLU B CA 1
ATOM 5447 C C . GLU B 1 218 ? 11.297 -44.812 -16.609 1 97.69 218 GLU B C 1
ATOM 5449 O O . GLU B 1 218 ? 11.703 -45.406 -15.609 1 97.69 218 GLU B O 1
ATOM 5454 N N . GLY B 1 219 ? 11.969 -44.719 -17.75 1 93.62 219 GLY B N 1
ATOM 5455 C CA . GLY B 1 219 ? 13.281 -45.344 -17.891 1 93.62 219 GLY B CA 1
ATOM 5456 C C . GLY B 1 219 ? 13.211 -46.781 -18.312 1 93.62 219 GLY B C 1
ATOM 5457 O O . GLY B 1 219 ? 14.25 -47.438 -18.547 1 93.62 219 GLY B O 1
ATOM 5458 N N . ARG B 1 220 ? 11.961 -47.219 -18.5 1 93.06 220 ARG B N 1
ATOM 5459 C CA . ARG B 1 220 ? 11.789 -48.625 -18.859 1 93.06 220 ARG B CA 1
ATOM 5460 C C . ARG B 1 220 ? 11.125 -48.75 -20.234 1 93.06 220 ARG B C 1
ATOM 5462 O O . ARG B 1 220 ? 10.188 -48 -20.547 1 93.06 220 ARG B O 1
ATOM 5469 N N . ALA B 1 221 ? 11.656 -49.656 -21 1 91.81 221 ALA B N 1
ATOM 5470 C CA . ALA B 1 221 ? 11.055 -50.094 -22.266 1 91.81 221 ALA B CA 1
ATOM 5471 C C . ALA B 1 221 ? 10.766 -48.875 -23.172 1 91.81 221 ALA B C 1
ATOM 5473 O O . ALA B 1 221 ? 9.68 -48.781 -23.75 1 91.81 221 ALA B O 1
ATOM 5474 N N . GLY B 1 222 ? 11.617 -47.875 -23.141 1 95.25 222 GLY B N 1
ATOM 5475 C CA . GLY B 1 222 ? 11.531 -46.75 -24.062 1 95.25 222 GLY B CA 1
ATOM 5476 C C . GLY B 1 222 ? 10.672 -45.625 -23.547 1 95.25 222 GLY B C 1
ATOM 5477 O O . GLY B 1 222 ? 10.539 -44.594 -24.219 1 95.25 222 GLY B O 1
ATOM 5478 N N . VAL B 1 223 ? 10.031 -45.781 -22.375 1 98.56 223 VAL B N 1
ATOM 5479 C CA . VAL B 1 223 ? 9.266 -44.688 -21.781 1 98.56 223 VAL B CA 1
ATOM 5480 C C . VAL B 1 223 ? 10.219 -43.656 -21.141 1 98.56 223 VAL B C 1
ATOM 5482 O O . VAL B 1 223 ? 10.922 -44 -20.188 1 98.56 223 VAL B O 1
ATOM 5485 N N . LEU B 1 224 ? 10.242 -42.5 -21.672 1 98.69 224 LEU B N 1
ATOM 5486 C CA . LEU B 1 224 ? 11.188 -41.5 -21.219 1 98.69 224 LEU B CA 1
ATOM 5487 C C . LEU B 1 224 ? 10.586 -40.656 -20.109 1 98.69 224 LEU B C 1
ATOM 5489 O O . LEU B 1 224 ? 11.258 -40.344 -19.109 1 98.69 224 LEU B O 1
ATOM 5493 N N . SER B 1 225 ? 9.328 -40.25 -20.219 1 98.69 225 SER B N 1
ATOM 5494 C CA . SER B 1 225 ? 8.656 -39.406 -19.219 1 98.69 225 SER B CA 1
ATOM 5495 C C . SER B 1 225 ? 7.145 -39.562 -19.312 1 98.69 225 SER B C 1
ATOM 5497 O O . SER B 1 225 ? 6.59 -39.688 -20.406 1 98.69 225 SER B O 1
ATOM 5499 N N . ILE B 1 226 ? 6.418 -39.594 -18.203 1 98.81 226 ILE B N 1
ATOM 5500 C CA . ILE B 1 226 ? 4.965 -39.531 -18.094 1 98.81 226 ILE B CA 1
ATOM 5501 C C . ILE B 1 226 ? 4.566 -38.312 -17.266 1 98.81 226 ILE B C 1
ATOM 5503 O O . ILE B 1 226 ? 4.855 -38.219 -16.078 1 98.81 226 ILE B O 1
ATOM 5507 N N . SER B 1 227 ? 3.971 -37.375 -17.891 1 98.62 227 SER B N 1
ATOM 5508 C CA . SER B 1 227 ? 3.523 -36.125 -17.266 1 98.62 227 SER B CA 1
ATOM 5509 C C . SER B 1 227 ? 2.008 -36.125 -17.078 1 98.62 227 SER B C 1
ATOM 5511 O O . SER B 1 227 ? 1.262 -36.156 -18.062 1 98.62 227 SER B O 1
ATOM 5513 N N . LEU B 1 228 ? 1.552 -36.062 -15.852 1 98.38 228 LEU B N 1
ATOM 5514 C CA . LEU B 1 228 ? 0.132 -36 -15.531 1 98.38 228 LEU B CA 1
ATOM 5515 C C . LEU B 1 228 ? -0.3 -34.531 -15.367 1 98.38 228 LEU B C 1
ATOM 5517 O O . LEU B 1 228 ? -0.244 -34 -14.266 1 98.38 228 LEU B O 1
ATOM 5521 N N . GLY B 1 229 ? -0.734 -33.969 -16.453 1 98.19 229 GLY B N 1
ATOM 5522 C CA . GLY B 1 229 ? -1.194 -32.594 -16.406 1 98.19 229 GLY B CA 1
ATOM 5523 C C . GLY B 1 229 ? -2.555 -32.438 -15.75 1 98.19 229 GLY B C 1
ATOM 5524 O O . GLY B 1 229 ? -3.541 -33 -16.219 1 98.19 229 GLY B O 1
ATOM 5525 N N . HIS B 1 230 ? -2.598 -31.641 -14.711 1 96.44 230 HIS B N 1
ATOM 5526 C CA . HIS B 1 230 ? -3.824 -31.438 -13.953 1 96.44 230 HIS B CA 1
ATOM 5527 C C . HIS B 1 230 ? -4.746 -30.438 -14.648 1 96.44 230 HIS B C 1
ATOM 5529 O O . HIS B 1 230 ? -5.969 -30.516 -14.523 1 96.44 230 HIS B O 1
ATOM 5535 N N . GLY B 1 231 ? -4.148 -29.531 -15.422 1 97.19 231 GLY B N 1
ATOM 5536 C CA . GLY B 1 231 ? -4.918 -28.391 -15.891 1 97.19 231 GLY B CA 1
ATOM 5537 C C . GLY B 1 231 ? -5.273 -27.422 -14.789 1 97.19 231 GLY B C 1
ATOM 5538 O O . GLY B 1 231 ? -5.68 -27.828 -13.695 1 97.19 231 GLY B O 1
ATOM 5539 N N . PHE B 1 232 ? -5.07 -26.188 -15.031 1 96.94 232 PHE B N 1
ATOM 5540 C CA . PHE B 1 232 ? -5.457 -25.188 -14.039 1 96.94 232 PHE B CA 1
ATOM 5541 C C . PHE B 1 232 ? -6.973 -25.031 -13.992 1 96.94 232 PHE B C 1
ATOM 5543 O O . PHE B 1 232 ? -7.582 -24.594 -14.969 1 96.94 232 PHE B O 1
ATOM 5550 N N . PRO B 1 233 ? -7.617 -25.234 -12.914 1 95.75 233 PRO B N 1
ATOM 5551 C CA . PRO B 1 233 ? -9.078 -25.312 -12.906 1 95.75 233 PRO B CA 1
ATOM 5552 C C . PRO B 1 233 ? -9.742 -23.938 -12.883 1 95.75 233 PRO B C 1
ATOM 5554 O O . PRO B 1 233 ? -10.977 -23.844 -12.898 1 95.75 233 PRO B O 1
ATOM 5557 N N . SER B 1 234 ? -8.922 -22.906 -12.875 1 96.69 234 SER B N 1
ATOM 5558 C CA . SER B 1 234 ? -9.461 -21.562 -12.906 1 96.69 234 SER B CA 1
ATOM 5559 C C . SER B 1 234 ? -8.977 -20.797 -14.133 1 96.69 234 SER B C 1
ATOM 5561 O O . SER B 1 234 ? -8.844 -19.562 -14.102 1 96.69 234 SER B O 1
ATOM 5563 N N . GLY B 1 235 ? -8.57 -21.516 -15.133 1 97.19 235 GLY B N 1
ATOM 5564 C CA . GLY B 1 235 ? -8.164 -20.938 -16.406 1 97.19 235 GLY B CA 1
ATOM 5565 C C . GLY B 1 235 ? -9.148 -21.219 -17.531 1 97.19 235 GLY B C 1
ATOM 5566 O O . GLY B 1 235 ? -9.234 -22.344 -18.016 1 97.19 235 GLY B O 1
ATOM 5567 N N . ASP B 1 236 ? -9.914 -20.219 -17.969 1 97.94 236 ASP B N 1
ATOM 5568 C CA . ASP B 1 236 ? -10.922 -20.359 -19.016 1 97.94 236 ASP B CA 1
ATOM 5569 C C . ASP B 1 236 ? -10.32 -20.094 -20.391 1 97.94 236 ASP B C 1
ATOM 5571 O O . ASP B 1 236 ? -10.438 -18.984 -20.922 1 97.94 236 ASP B O 1
ATOM 5575 N N . VAL B 1 237 ? -9.75 -21.078 -21 1 98.19 237 VAL B N 1
ATOM 5576 C CA . VAL B 1 237 ? -9.211 -21.094 -22.359 1 98.19 237 VAL B CA 1
ATOM 5577 C C . VAL B 1 237 ? -9.719 -22.312 -23.109 1 98.19 237 VAL B C 1
ATOM 5579 O O . VAL B 1 237 ? -10.188 -23.281 -22.5 1 98.19 237 VAL B O 1
ATOM 5582 N N . PRO B 1 238 ? -9.633 -22.359 -24.406 1 97.88 238 PRO B N 1
ATOM 5583 C CA . PRO B 1 238 ? -10.227 -23.438 -25.188 1 97.88 238 PRO B CA 1
ATOM 5584 C C . PRO B 1 238 ? -9.688 -24.812 -24.797 1 97.88 238 PRO B C 1
ATOM 5586 O O . PRO B 1 238 ? -10.438 -25.797 -24.766 1 97.88 238 PRO B O 1
ATOM 5589 N N . GLU B 1 239 ? -8.43 -24.906 -24.438 1 97.5 239 GLU B N 1
ATOM 5590 C CA . GLU B 1 239 ? -7.82 -26.203 -24.172 1 97.5 239 GLU B CA 1
ATOM 5591 C C . GLU B 1 239 ? -7.609 -26.422 -22.672 1 97.5 239 GLU B C 1
ATOM 5593 O O . GLU B 1 239 ? -6.652 -27.078 -22.266 1 97.5 239 GLU B O 1
ATOM 5598 N N . SER B 1 240 ? -8.508 -25.828 -21.938 1 97.12 240 SER B N 1
ATOM 5599 C CA . SER B 1 240 ? -8.5 -26.094 -20.5 1 97.12 240 SER B CA 1
ATOM 5600 C C . SER B 1 240 ? -8.859 -27.531 -20.188 1 97.12 240 SER B C 1
ATOM 5602 O O . SER B 1 240 ? -9.648 -28.156 -20.922 1 97.12 240 SER B O 1
ATOM 5604 N N . GLY B 1 241 ? -8.211 -28.062 -19.047 1 96.69 241 GLY B N 1
ATOM 5605 C CA . GLY B 1 241 ? -8.531 -29.406 -18.609 1 96.69 241 GLY B CA 1
ATOM 5606 C C . GLY B 1 241 ? -7.305 -30.266 -18.375 1 96.69 241 GLY B C 1
ATOM 5607 O O . GLY B 1 241 ? -6.199 -29.906 -18.781 1 96.69 241 GLY B O 1
ATOM 5608 N N . ALA B 1 242 ? -7.516 -31.375 -17.766 1 97.69 242 ALA B N 1
ATOM 5609 C CA . ALA B 1 242 ? -6.441 -32.312 -17.484 1 97.69 242 ALA B CA 1
ATOM 5610 C C . ALA B 1 242 ? -6.035 -33.094 -18.734 1 97.69 242 ALA B C 1
ATOM 5612 O O . ALA B 1 242 ? -6.891 -33.5 -19.531 1 97.69 242 ALA B O 1
ATOM 5613 N N . ARG B 1 243 ? -4.734 -33.25 -18.969 1 98.56 243 ARG B N 1
ATOM 5614 C CA . ARG B 1 243 ? -4.191 -34 -20.078 1 98.56 243 ARG B CA 1
ATOM 5615 C C . ARG B 1 243 ? -2.963 -34.812 -19.641 1 98.56 243 ARG B C 1
ATOM 5617 O O . ARG B 1 243 ? -2.221 -34.375 -18.766 1 98.56 243 ARG B O 1
ATOM 5624 N N . VAL B 1 244 ? -2.764 -35.906 -20.297 1 98.75 244 VAL B N 1
ATOM 5625 C CA . VAL B 1 244 ? -1.616 -36.75 -20 1 98.75 244 VAL B CA 1
ATOM 5626 C C . VAL B 1 244 ? -0.656 -36.75 -21.188 1 98.75 244 VAL B C 1
ATOM 5628 O O . VAL B 1 244 ? -1.062 -37.031 -22.328 1 98.75 244 VAL B O 1
ATOM 5631 N N . LEU B 1 245 ? 0.549 -36.469 -20.922 1 98.88 245 LEU B N 1
ATOM 5632 C CA . LEU B 1 245 ? 1.605 -36.469 -21.938 1 98.88 245 LEU B CA 1
ATOM 5633 C C . LEU B 1 245 ? 2.625 -37.562 -21.656 1 98.88 245 LEU B C 1
ATOM 5635 O O . LEU B 1 245 ? 3.184 -37.625 -20.562 1 98.88 245 LEU B O 1
ATOM 5639 N N . VAL B 1 246 ? 2.863 -38.406 -22.625 1 98.81 246 VAL B N 1
ATOM 5640 C CA . VAL B 1 246 ? 3.881 -39.438 -22.516 1 98.81 246 VAL B CA 1
ATOM 5641 C C . VAL B 1 246 ? 4.957 -39.219 -23.578 1 98.81 246 VAL B C 1
ATOM 5643 O O . VAL B 1 246 ? 4.641 -39.031 -24.766 1 98.81 246 VAL B O 1
ATOM 5646 N N . VAL B 1 247 ? 6.16 -39.156 -23.188 1 98.88 247 VAL B N 1
ATOM 5647 C CA . VAL B 1 247 ? 7.305 -39.094 -24.094 1 98.88 247 VAL B CA 1
ATOM 5648 C C . VAL B 1 247 ? 7.992 -40.469 -24.141 1 98.88 247 VAL B C 1
ATOM 5650 O O . VAL B 1 247 ? 8.344 -41.031 -23.109 1 98.88 247 VAL B O 1
ATOM 5653 N N . THR B 1 248 ? 8.188 -41 -25.359 1 98.69 248 THR B N 1
ATOM 5654 C CA . THR B 1 248 ? 8.859 -42.281 -25.547 1 98.69 248 THR B CA 1
ATOM 5655 C C . THR B 1 248 ? 10.031 -42.156 -26.531 1 98.69 248 THR B C 1
ATOM 5657 O O . THR B 1 248 ? 10.18 -41.125 -27.188 1 98.69 248 THR B O 1
ATOM 5660 N N . ASP B 1 249 ? 10.898 -43.062 -26.531 1 98.56 249 ASP B N 1
ATOM 5661 C CA . ASP B 1 249 ? 12 -43.156 -27.484 1 98.56 249 ASP B CA 1
ATOM 5662 C C . ASP B 1 249 ? 11.562 -43.844 -28.766 1 98.56 249 ASP B C 1
ATOM 5664 O O . ASP B 1 249 ? 11.727 -45.062 -28.891 1 98.56 249 ASP B O 1
ATOM 5668 N N . ASP B 1 250 ? 11.031 -43.156 -29.641 1 97.38 250 ASP B N 1
ATOM 5669 C CA . ASP B 1 250 ? 10.586 -43.625 -30.938 1 97.38 250 ASP B CA 1
ATOM 5670 C C . ASP B 1 250 ? 9.609 -44.812 -30.797 1 97.38 250 ASP B C 1
ATOM 5672 O O . ASP B 1 250 ? 9.719 -45.812 -31.516 1 97.38 250 ASP B O 1
ATOM 5676 N N . ALA B 1 251 ? 8.68 -44.688 -29.828 1 97.38 251 ALA B N 1
ATOM 5677 C CA . ALA B 1 251 ? 7.711 -45.719 -29.562 1 97.38 251 ALA B CA 1
ATOM 5678 C C . ALA B 1 251 ? 6.305 -45.156 -29.406 1 97.38 251 ALA B C 1
ATOM 5680 O O . ALA B 1 251 ? 5.66 -45.344 -28.375 1 97.38 251 ALA B O 1
ATOM 5681 N N . LYS B 1 252 ? 5.758 -44.625 -30.484 1 97.38 252 LYS B N 1
ATOM 5682 C CA . LYS B 1 252 ? 4.488 -43.906 -30.484 1 97.38 252 LYS B CA 1
ATOM 5683 C C . LYS B 1 252 ? 3.348 -44.812 -30.016 1 97.38 252 LYS B C 1
ATOM 5685 O O . LYS B 1 252 ? 2.529 -44.406 -29.188 1 97.38 252 LYS B O 1
ATOM 5690 N N . PRO B 1 253 ? 3.291 -46.094 -30.438 1 97.62 253 PRO B N 1
ATOM 5691 C CA . PRO B 1 253 ? 2.176 -46.906 -29.984 1 97.62 253 PRO B CA 1
ATOM 5692 C C . PRO B 1 253 ? 2.172 -47.156 -28.484 1 97.62 253 PRO B C 1
ATOM 5694 O O . PRO B 1 253 ? 1.104 -47.188 -27.859 1 97.62 253 PRO B O 1
ATOM 5697 N N . VAL B 1 254 ? 3.398 -47.281 -27.938 1 97.94 254 VAL B N 1
ATOM 5698 C CA . VAL B 1 254 ? 3.52 -47.438 -26.484 1 97.94 254 VAL B CA 1
ATOM 5699 C C . VAL B 1 254 ? 3.059 -46.156 -25.781 1 97.94 254 VAL B C 1
ATOM 5701 O O . VAL B 1 254 ? 2.312 -46.219 -24.797 1 97.94 254 VAL B O 1
ATOM 5704 N N . GLY B 1 255 ? 3.471 -45.062 -26.297 1 98.5 255 GLY B N 1
ATOM 5705 C CA . GLY B 1 255 ? 3.064 -43.781 -25.734 1 98.5 255 GLY B CA 1
ATOM 5706 C C . GLY B 1 255 ? 1.565 -43.562 -25.797 1 98.5 255 GLY B C 1
ATOM 5707 O O . GLY B 1 255 ? 0.966 -43.094 -24.812 1 98.5 255 GLY B O 1
ATOM 5708 N N . ASP B 1 256 ? 0.933 -43.875 -26.938 1 98.56 256 ASP B N 1
ATOM 5709 C CA . ASP B 1 256 ? -0.508 -43.719 -27.109 1 98.56 256 ASP B CA 1
ATOM 5710 C C . ASP B 1 256 ? -1.277 -44.562 -26.094 1 98.56 256 ASP B C 1
ATOM 5712 O O . ASP B 1 256 ? -2.24 -44.094 -25.484 1 98.56 256 ASP B O 1
ATOM 5716 N N . ARG B 1 257 ? -0.801 -45.781 -25.906 1 98.38 257 ARG B N 1
ATOM 5717 C CA . ARG B 1 257 ? -1.452 -46.688 -24.969 1 98.38 257 ARG B CA 1
ATOM 5718 C C . ARG B 1 257 ? -1.344 -46.156 -23.531 1 98.38 257 ARG B C 1
ATOM 5720 O O . ARG B 1 257 ? -2.336 -46.125 -22.812 1 98.38 257 ARG B O 1
ATOM 5727 N N . LEU B 1 258 ? -0.153 -45.75 -23.156 1 98.62 258 LEU B N 1
ATOM 5728 C CA . LEU B 1 258 ? 0.073 -45.281 -21.781 1 98.62 258 LEU B CA 1
ATOM 5729 C C . LEU B 1 258 ? -0.674 -43.969 -21.516 1 98.62 258 LEU B C 1
ATOM 5731 O O . LEU B 1 258 ? -1.227 -43.781 -20.438 1 98.62 258 LEU B O 1
ATOM 5735 N N . ALA B 1 259 ? -0.667 -43.094 -22.5 1 98.81 259 ALA B N 1
ATOM 5736 C CA . ALA B 1 259 ? -1.412 -41.844 -22.359 1 98.81 259 ALA B CA 1
ATOM 5737 C C . ALA B 1 259 ? -2.891 -42.125 -22.094 1 98.81 259 ALA B C 1
ATOM 5739 O O . ALA B 1 259 ? -3.492 -41.5 -21.219 1 98.81 259 ALA B O 1
ATOM 5740 N N . ARG B 1 260 ? -3.486 -43.062 -22.859 1 98.56 260 ARG B N 1
ATOM 5741 C CA . ARG B 1 260 ? -4.879 -43.438 -22.656 1 98.56 260 ARG B CA 1
ATOM 5742 C C . ARG B 1 260 ? -5.086 -44.062 -21.281 1 98.56 260 ARG B C 1
ATOM 5744 O O . ARG B 1 260 ? -6.008 -43.688 -20.562 1 98.56 260 ARG B O 1
ATOM 5751 N N . GLU B 1 261 ? -4.23 -44.938 -20.891 1 98.38 261 GLU B N 1
ATOM 5752 C CA . GLU B 1 261 ? -4.348 -45.656 -19.625 1 98.38 261 GLU B CA 1
ATOM 5753 C C . GLU B 1 261 ? -4.32 -44.688 -18.453 1 98.38 261 GLU B C 1
ATOM 5755 O O . GLU B 1 261 ? -5.188 -44.75 -17.578 1 98.38 261 GLU B O 1
ATOM 5760 N N . PHE B 1 262 ? -3.348 -43.844 -18.438 1 98.38 262 PHE B N 1
ATOM 5761 C CA . PHE B 1 262 ? -3.207 -42.906 -17.344 1 98.38 262 PHE B CA 1
ATOM 5762 C C . PHE B 1 262 ? -4.305 -41.844 -17.391 1 98.38 262 PHE B C 1
ATOM 5764 O O . PHE B 1 262 ? -4.785 -41.406 -16.344 1 98.38 262 PHE B O 1
ATOM 5771 N N . GLY B 1 263 ? -4.703 -41.406 -18.609 1 97.94 263 GLY B N 1
ATOM 5772 C CA . GLY B 1 263 ? -5.797 -40.469 -18.734 1 97.94 263 GLY B CA 1
ATOM 5773 C C . GLY B 1 263 ? -7.113 -41 -18.203 1 97.94 263 GLY B C 1
ATOM 5774 O O . GLY B 1 263 ? -7.848 -40.281 -17.516 1 97.94 263 GLY B O 1
ATOM 5775 N N . GLU B 1 264 ? -7.406 -42.219 -18.516 1 96.5 264 GLU B N 1
ATOM 5776 C CA . GLU B 1 264 ? -8.625 -42.875 -18.016 1 96.5 264 GLU B CA 1
ATOM 5777 C C . GLU B 1 264 ? -8.578 -43.062 -16.516 1 96.5 264 GLU B C 1
ATOM 5779 O O . GLU B 1 264 ? -9.594 -42.938 -15.828 1 96.5 264 GLU B O 1
ATOM 5784 N N . ALA B 1 265 ? -7.406 -43.344 -16.016 1 95.75 265 ALA B N 1
ATOM 5785 C CA . ALA B 1 265 ? -7.242 -43.5 -1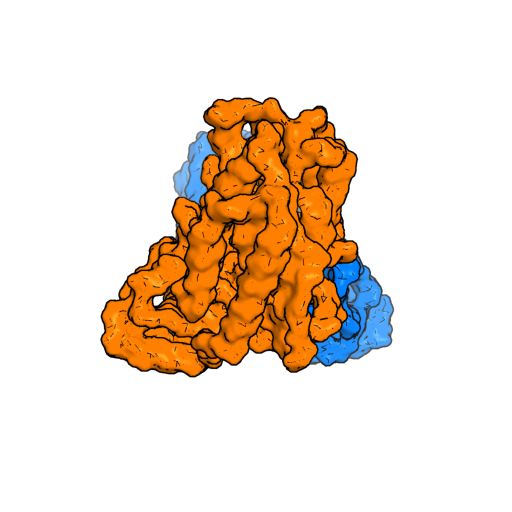4.57 1 95.75 265 ALA B CA 1
ATOM 5786 C C . ALA B 1 265 ? -7.508 -42.156 -13.859 1 95.75 265 ALA B C 1
ATOM 5788 O O . ALA B 1 265 ? -8.156 -42.125 -12.812 1 95.75 265 ALA B O 1
ATOM 5789 N N . MET B 1 266 ? -6.984 -41.094 -14.414 1 94.69 266 MET B N 1
ATOM 5790 C CA . MET B 1 266 ? -7.211 -39.75 -13.836 1 94.69 266 MET B CA 1
ATOM 5791 C C . MET B 1 266 ? -8.695 -39.406 -13.867 1 94.69 266 MET B C 1
ATOM 5793 O O . MET B 1 266 ? -9.227 -38.844 -12.898 1 94.69 266 MET B O 1
ATOM 5797 N N . ALA B 1 267 ? -9.359 -39.656 -14.953 1 92.81 267 ALA B N 1
ATOM 5798 C CA . ALA B 1 267 ? -10.789 -39.406 -15.07 1 92.81 267 ALA B CA 1
ATOM 5799 C C . ALA B 1 267 ? -11.586 -40.219 -14.047 1 92.81 267 ALA B C 1
ATOM 5801 O O . ALA B 1 267 ? -12.578 -39.719 -13.508 1 92.81 267 ALA B O 1
ATOM 5802 N N . ALA B 1 268 ? -11.141 -41.375 -13.727 1 89.81 268 ALA B N 1
ATOM 5803 C CA . ALA B 1 268 ? -11.828 -42.25 -12.797 1 89.81 268 ALA B CA 1
ATOM 5804 C C . ALA B 1 268 ? -11.68 -41.781 -11.359 1 89.81 268 ALA B C 1
ATOM 5806 O O . ALA B 1 268 ? -12.578 -41.969 -10.539 1 89.81 268 ALA B O 1
ATOM 5807 N N . ILE B 1 269 ? -10.641 -41.188 -11.023 1 86.5 269 ILE B N 1
ATOM 5808 C CA . ILE B 1 269 ? -10.391 -40.656 -9.695 1 86.5 269 ILE B CA 1
ATOM 5809 C C . ILE B 1 269 ? -11.398 -39.562 -9.375 1 86.5 269 ILE B C 1
ATOM 5811 O O . ILE B 1 269 ? -11.906 -39.469 -8.25 1 86.5 269 ILE B O 1
ATOM 5815 N N . HIS B 1 270 ? -11.781 -38.719 -10.172 1 76.5 270 HIS B N 1
ATOM 5816 C CA . HIS B 1 270 ? -12.688 -37.594 -9.961 1 76.5 270 HIS B CA 1
ATOM 5817 C C . HIS B 1 270 ? -14.117 -38.062 -9.742 1 76.5 270 HIS B C 1
ATOM 5819 O O . HIS B 1 270 ? -14.898 -37.406 -9.055 1 76.5 270 HIS B O 1
ATOM 5825 N N . ALA B 1 271 ? -14.438 -39.031 -10.266 1 64.75 271 ALA B N 1
ATOM 5826 C CA . ALA B 1 271 ? -15.789 -39.562 -10.117 1 64.75 271 ALA B CA 1
ATOM 5827 C C . ALA B 1 271 ? -16.078 -39.938 -8.664 1 64.75 271 ALA B C 1
ATOM 5829 O O . ALA B 1 271 ? -17.234 -40.031 -8.258 1 64.75 271 ALA B O 1
ATOM 5830 N N . HIS B 1 272 ? -15.148 -39.969 -7.875 1 57.44 272 HIS B N 1
ATOM 5831 C CA . HIS B 1 272 ? -15.297 -40.25 -6.453 1 57.44 272 HIS B CA 1
ATOM 5832 C C . HIS B 1 272 ? -14.547 -39.219 -5.602 1 57.44 272 HIS B C 1
ATOM 5834 O O . HIS B 1 272 ? -13.461 -39.531 -5.086 1 57.44 272 HIS B O 1
ATOM 5840 N N . PRO B 1 273 ? -15.164 -37.969 -5.574 1 59.19 273 PRO B N 1
ATOM 5841 C CA . PRO B 1 273 ? -14.359 -36.938 -4.926 1 59.19 273 PRO B CA 1
ATOM 5842 C C . PRO B 1 273 ? -14.094 -37.219 -3.453 1 59.19 273 PRO B C 1
ATOM 5844 O O . PRO B 1 273 ? -15.016 -37.531 -2.701 1 59.19 273 PRO B O 1
ATOM 5847 N N . ALA B 1 274 ? -12.836 -37.531 -3.125 1 53.53 274 ALA B N 1
ATOM 5848 C CA . ALA B 1 274 ? -12.414 -37.906 -1.782 1 53.53 274 ALA B CA 1
ATOM 5849 C C . ALA B 1 274 ? -12.422 -36.719 -0.833 1 53.53 274 ALA B C 1
ATOM 5851 O O . ALA B 1 274 ? -12.633 -36.875 0.372 1 53.53 274 ALA B O 1
ATOM 5852 N N . LYS B 1 275 ? -12.273 -35.5 -1.296 1 68.31 275 LYS B N 1
ATOM 5853 C CA . LYS B 1 275 ? -12.023 -34.406 -0.338 1 68.31 275 LYS B CA 1
ATOM 5854 C C . LYS B 1 275 ? -13.297 -33.625 -0.035 1 68.31 275 LYS B C 1
ATOM 5856 O O . LYS B 1 275 ? -14.023 -33.25 -0.95 1 68.31 275 LYS B O 1
ATOM 5861 N N . ARG B 1 276 ? -13.688 -33.75 1.212 1 81.12 276 ARG B N 1
ATOM 5862 C CA . ARG B 1 276 ? -14.828 -32.969 1.688 1 81.12 276 ARG B CA 1
ATOM 5863 C C . ARG B 1 276 ? -14.398 -31.562 2.09 1 81.12 276 ARG B C 1
ATOM 5865 O O . ARG B 1 276 ? -13.453 -31.391 2.861 1 81.12 276 ARG B O 1
ATOM 5872 N N . PHE B 1 277 ? -14.992 -30.547 1.397 1 92 277 PHE B N 1
ATOM 5873 C CA . PHE B 1 277 ? -14.758 -29.156 1.765 1 92 277 PHE B CA 1
ATOM 5874 C C . PHE B 1 277 ? -15.852 -28.656 2.689 1 92 277 PHE B C 1
ATOM 5876 O O . PHE B 1 277 ? -17.031 -28.734 2.361 1 92 277 PHE B O 1
ATOM 5883 N N . LEU B 1 278 ? -15.461 -28.109 3.818 1 95.94 278 LEU B N 1
ATOM 5884 C CA . LEU B 1 278 ? -16.406 -27.609 4.812 1 95.94 278 LEU B CA 1
ATOM 5885 C C . LEU B 1 278 ? -16.672 -26.125 4.605 1 95.94 278 LEU B C 1
ATOM 5887 O O . LEU B 1 278 ? -15.797 -25.391 4.152 1 95.94 278 LEU B O 1
ATOM 5891 N N . GLU B 1 279 ? -17.906 -25.734 4.918 1 96.25 279 GLU B N 1
ATOM 5892 C CA . GLU B 1 279 ? -18.156 -24.312 5.035 1 96.25 279 GLU B CA 1
ATOM 5893 C C . GLU B 1 279 ? -17.375 -23.703 6.199 1 96.25 279 GLU B C 1
ATOM 5895 O O . GLU B 1 279 ? -17.094 -24.391 7.184 1 96.25 279 GLU B O 1
ATOM 5900 N N . PRO B 1 280 ? -17.094 -22.438 6.117 1 97.62 280 PRO B N 1
ATOM 5901 C CA . PRO B 1 280 ? -16.188 -21.828 7.102 1 97.62 280 PRO B CA 1
ATOM 5902 C C . PRO B 1 280 ? -16.656 -22.047 8.539 1 97.62 280 PRO B C 1
ATOM 5904 O O . PRO B 1 280 ? -15.883 -22.484 9.391 1 97.62 280 PRO B O 1
ATOM 5907 N N . ALA B 1 281 ? -17.875 -21.75 8.82 1 97.88 281 ALA B N 1
ATOM 5908 C CA . ALA B 1 281 ? -18.391 -21.922 10.18 1 97.88 281 ALA B CA 1
ATOM 5909 C C . ALA B 1 281 ? -18.312 -23.375 10.633 1 97.88 281 ALA B C 1
ATOM 5911 O O . ALA B 1 281 ? -17.969 -23.656 11.781 1 97.88 281 ALA B O 1
ATOM 5912 N N . GLU B 1 282 ? -18.578 -24.281 9.734 1 97.88 282 GLU B N 1
ATOM 5913 C CA . GLU B 1 282 ? -18.5 -25.703 10.023 1 97.88 282 GLU B CA 1
ATOM 5914 C C . GLU B 1 282 ? -17.047 -26.141 10.25 1 97.88 282 GLU B C 1
ATOM 5916 O O . GLU B 1 282 ? -16.766 -26.969 11.117 1 97.88 282 GLU B O 1
ATOM 5921 N N . ALA B 1 283 ? -16.141 -25.641 9.43 1 98.06 283 ALA B N 1
ATOM 5922 C CA . ALA B 1 283 ? -14.727 -25.953 9.57 1 98.06 283 ALA B CA 1
ATOM 5923 C C . ALA B 1 283 ? -14.203 -25.531 10.938 1 98.06 283 ALA B C 1
ATOM 5925 O O . ALA B 1 283 ? -13.469 -26.281 11.594 1 98.06 283 ALA B O 1
ATOM 5926 N N . VAL B 1 284 ? -14.578 -24.312 11.375 1 98.31 284 VAL B N 1
ATOM 5927 C CA . VAL B 1 284 ? -14.141 -23.812 12.672 1 98.31 284 VAL B CA 1
ATOM 5928 C C . VAL B 1 284 ? -14.719 -24.672 13.781 1 98.31 284 VAL B C 1
ATOM 5930 O O . VAL B 1 284 ? -14 -25.078 14.703 1 98.31 284 VAL B O 1
ATOM 5933 N N . ALA B 1 285 ? -16.016 -25 13.688 1 98.12 285 ALA B N 1
ATOM 5934 C CA . ALA B 1 285 ? -16.656 -25.844 14.695 1 98.12 285 ALA B CA 1
ATOM 5935 C C . ALA B 1 285 ? -16.016 -27.219 14.773 1 98.12 285 ALA B C 1
ATOM 5937 O O . ALA B 1 285 ? -15.727 -27.703 15.867 1 98.12 285 ALA B O 1
ATOM 5938 N N . GLU B 1 286 ? -15.828 -27.859 13.625 1 98 286 GLU B N 1
ATOM 5939 C CA . GLU B 1 286 ? -15.203 -29.172 13.578 1 98 286 GLU B CA 1
ATOM 5940 C C . GLU B 1 286 ? -13.758 -29.109 14.078 1 98 286 GLU B C 1
ATOM 5942 O O . GLU B 1 286 ? -13.312 -30 14.797 1 98 286 GLU B O 1
ATOM 5947 N N . GLY B 1 287 ? -13.031 -28.094 13.664 1 98.31 287 GLY B N 1
ATOM 5948 C CA . GLY B 1 287 ? -11.672 -27.906 14.148 1 98.31 287 GLY B CA 1
ATOM 5949 C C . GLY B 1 287 ? -11.586 -27.812 15.656 1 98.31 287 GLY B C 1
ATOM 5950 O O . GLY B 1 287 ? -10.727 -28.438 16.281 1 98.31 287 GLY B O 1
ATOM 5951 N N . LEU B 1 288 ? -12.469 -27.062 16.234 1 97.88 288 LEU B N 1
ATOM 5952 C CA . LEU B 1 288 ? -12.492 -26.906 17.688 1 97.88 288 LEU B CA 1
ATOM 5953 C C . LEU B 1 288 ? -12.828 -28.219 18.359 1 97.88 288 LEU B C 1
ATOM 5955 O O . LEU B 1 288 ? -12.258 -28.562 19.406 1 97.88 288 LEU B O 1
ATOM 5959 N N . ARG B 1 289 ? -13.797 -28.891 17.812 1 98.06 289 ARG B N 1
ATOM 5960 C CA . ARG B 1 289 ? -14.164 -30.203 18.359 1 98.06 289 ARG B CA 1
ATOM 5961 C C . ARG B 1 289 ? -12.953 -31.141 18.391 1 98.06 289 ARG B C 1
ATOM 5963 O O . ARG B 1 289 ? -12.68 -31.75 19.422 1 98.06 289 ARG B O 1
ATOM 5970 N N . LEU B 1 290 ? -12.211 -31.219 17.328 1 98.12 290 LEU B N 1
ATOM 5971 C CA . LEU B 1 290 ? -11.055 -32.094 17.219 1 98.12 290 LEU B CA 1
ATOM 5972 C C . LEU B 1 290 ? -9.922 -31.625 18.125 1 98.12 290 LEU B C 1
ATOM 5974 O O . LEU B 1 290 ? -9.242 -32.438 18.75 1 98.12 290 LEU B O 1
ATOM 5978 N N . ALA B 1 291 ? -9.758 -30.328 18.188 1 97.25 291 ALA B N 1
ATOM 5979 C CA . ALA B 1 291 ? -8.672 -29.734 18.969 1 97.25 291 ALA B CA 1
ATOM 5980 C C . ALA B 1 291 ? -8.875 -29.984 20.469 1 97.25 291 ALA B C 1
ATOM 5982 O O . ALA B 1 291 ? -7.906 -30.016 21.234 1 97.25 291 ALA B O 1
ATOM 5983 N N . ALA B 1 292 ? -10.078 -30.109 20.875 1 95.88 292 ALA B N 1
ATOM 5984 C CA . ALA B 1 292 ? -10.398 -30.297 22.297 1 95.88 292 ALA B CA 1
ATOM 5985 C C . ALA B 1 292 ? -9.688 -31.516 22.859 1 95.88 292 ALA B C 1
ATOM 5987 O O . ALA B 1 292 ? -9.359 -31.547 24.062 1 95.88 292 ALA B O 1
ATOM 5988 N N . THR B 1 293 ? -9.391 -32.438 22.062 1 95.56 293 THR B N 1
ATOM 5989 C CA . THR B 1 293 ? -8.781 -33.656 22.562 1 95.56 293 THR B CA 1
ATOM 5990 C C . THR B 1 293 ? -7.43 -33.906 21.891 1 95.56 293 THR B C 1
ATOM 5992 O O . THR B 1 293 ? -6.789 -34.938 22.141 1 95.56 293 THR B O 1
ATOM 5995 N N . ALA B 1 294 ? -7.031 -33 21.078 1 94.19 294 ALA B N 1
ATOM 5996 C CA . ALA B 1 294 ? -5.797 -33.219 20.328 1 94.19 294 ALA B CA 1
ATOM 5997 C C . ALA B 1 294 ? -4.594 -32.656 21.094 1 94.19 294 ALA B C 1
ATOM 5999 O O . ALA B 1 294 ? -4.723 -31.734 21.891 1 94.19 294 ALA B O 1
ATOM 6000 N N . GLU B 1 295 ? -3.443 -33.25 20.875 1 94.38 295 GLU B N 1
ATOM 6001 C CA . GLU B 1 295 ? -2.191 -32.781 21.469 1 94.38 295 GLU B CA 1
ATOM 6002 C C . GLU B 1 295 ? -1.456 -31.828 20.547 1 94.38 295 GLU B C 1
ATOM 6004 O O . GLU B 1 295 ? -0.49 -31.188 20.953 1 94.38 295 GLU B O 1
ATOM 6009 N N . ALA B 1 296 ? -1.88 -31.781 19.312 1 97.25 296 ALA B N 1
ATOM 6010 C CA . ALA B 1 296 ? -1.317 -30.938 18.266 1 97.25 296 ALA B CA 1
ATOM 6011 C C . ALA B 1 296 ? -2.391 -30.031 17.641 1 97.25 296 ALA B C 1
ATOM 6013 O O . ALA B 1 296 ? -3.586 -30.297 17.797 1 97.25 296 ALA B O 1
ATOM 6014 N N . PRO B 1 297 ? -2.014 -28.984 17.016 1 98.19 297 PRO B N 1
ATOM 6015 C CA . PRO B 1 297 ? -3.016 -28.109 16.422 1 98.19 297 PRO B CA 1
ATOM 6016 C C . PRO B 1 297 ? -3.803 -28.781 15.297 1 98.19 297 PRO B C 1
ATOM 6018 O O . PRO B 1 297 ? -3.35 -29.781 14.734 1 98.19 297 PRO B O 1
ATOM 6021 N N . VAL B 1 298 ? -4.969 -28.281 15.094 1 98.69 298 VAL B N 1
ATOM 6022 C CA . VAL B 1 298 ? -5.727 -28.609 13.883 1 98.69 298 VAL B CA 1
ATOM 6023 C C . VAL B 1 298 ? -5.551 -27.5 12.852 1 98.69 298 VAL B C 1
ATOM 6025 O O . VAL B 1 298 ? -5.723 -26.312 13.172 1 98.69 298 VAL B O 1
ATOM 6028 N N . THR B 1 299 ? -5.156 -27.859 11.633 1 98.69 299 THR B N 1
ATOM 6029 C CA . THR B 1 299 ? -4.992 -26.875 10.562 1 98.69 299 THR B CA 1
ATOM 6030 C C . THR B 1 299 ? -6.207 -26.875 9.641 1 98.69 299 THR B C 1
ATOM 6032 O O . THR B 1 299 ? -6.699 -27.938 9.242 1 98.69 299 THR B O 1
ATOM 6035 N N . ILE B 1 300 ? -6.754 -25.703 9.391 1 98.56 300 ILE B N 1
ATOM 6036 C CA . ILE B 1 300 ? -7.824 -25.5 8.422 1 98.56 300 ILE B CA 1
ATOM 6037 C C . ILE B 1 300 ? -7.277 -24.766 7.199 1 98.56 300 ILE B C 1
ATOM 6039 O O . ILE B 1 300 ? -6.746 -23.656 7.324 1 98.56 300 ILE B O 1
ATOM 6043 N N . ALA B 1 301 ? -7.379 -25.359 6.059 1 97.81 301 ALA B N 1
ATOM 6044 C CA . ALA B 1 301 ? -7.008 -24.688 4.812 1 97.81 301 ALA B CA 1
ATOM 6045 C C . ALA B 1 301 ? -8.164 -23.859 4.262 1 97.81 301 ALA B C 1
ATOM 6047 O O . ALA B 1 301 ? -9.211 -24.406 3.896 1 97.81 301 ALA B O 1
ATOM 6048 N N . ASP B 1 302 ? -8.031 -22.547 4.281 1 98 302 ASP B N 1
ATOM 6049 C CA . ASP B 1 302 ? -8.938 -21.688 3.529 1 98 302 ASP B CA 1
ATOM 6050 C C . ASP B 1 302 ? -8.602 -21.703 2.041 1 98 302 ASP B C 1
ATOM 6052 O O . ASP B 1 302 ? -7.906 -20.812 1.549 1 98 302 ASP B O 1
ATOM 6056 N N . THR B 1 303 ? -9.172 -22.562 1.316 1 96.69 303 THR B N 1
ATOM 6057 C CA . THR B 1 303 ? -8.797 -22.812 -0.072 1 96.69 303 THR B CA 1
ATOM 6058 C C . THR B 1 303 ? -9.383 -21.734 -0.986 1 96.69 303 THR B C 1
ATOM 6060 O O . THR B 1 303 ? -8.852 -21.469 -2.068 1 96.69 303 THR B O 1
ATOM 6063 N N . SER B 1 304 ? -10.43 -21.062 -0.53 1 96.75 304 SER B N 1
ATOM 6064 C CA . SER B 1 304 ? -11.148 -20.109 -1.366 1 96.75 304 SER B CA 1
ATOM 6065 C C . SER B 1 304 ? -10.344 -18.828 -1.547 1 96.75 304 SER B C 1
ATOM 6067 O O . SER B 1 304 ? -10.586 -18.062 -2.479 1 96.75 304 SER B O 1
ATOM 6069 N N . ASP B 1 305 ? -9.43 -18.594 -0.641 1 98.12 305 ASP B N 1
ATOM 6070 C CA . ASP B 1 305 ? -8.68 -17.328 -0.655 1 98.12 305 ASP B CA 1
ATOM 6071 C C . ASP B 1 305 ? -7.18 -17.594 -0.748 1 98.12 305 ASP B C 1
ATOM 6073 O O . ASP B 1 305 ? -6.391 -16.938 -0.064 1 98.12 305 ASP B O 1
ATOM 6077 N N . ASN B 1 306 ? -6.797 -18.469 -1.578 1 97.81 306 ASN B N 1
ATOM 6078 C CA . ASN B 1 306 ? -5.422 -18.875 -1.842 1 97.81 306 ASN B CA 1
ATOM 6079 C C . ASN B 1 306 ? -4.785 -18.016 -2.928 1 97.81 306 ASN B C 1
ATOM 6081 O O . ASN B 1 306 ? -5.191 -18.078 -4.09 1 97.81 306 ASN B O 1
ATOM 6085 N N . ALA B 1 307 ? -3.764 -17.234 -2.568 1 97.69 307 ALA B N 1
ATOM 6086 C CA . ALA B 1 307 ? -3.064 -16.406 -3.539 1 97.69 307 ALA B CA 1
ATOM 6087 C C . ALA B 1 307 ? -2.473 -17.25 -4.664 1 97.69 307 ALA B C 1
ATOM 6089 O O . ALA B 1 307 ? -2.377 -16.781 -5.809 1 97.69 307 ALA B O 1
ATOM 6090 N N . GLY B 1 308 ? -2.109 -18.469 -4.418 1 96.5 308 GLY B N 1
ATOM 6091 C CA . GLY B 1 308 ? -1.527 -19.359 -5.406 1 96.5 308 GLY B CA 1
ATOM 6092 C C . GLY B 1 308 ? -2.488 -19.734 -6.523 1 96.5 308 GLY B C 1
ATOM 6093 O O . GLY B 1 308 ? -2.072 -20.234 -7.566 1 96.5 308 GLY B O 1
ATOM 6094 N N . GLY B 1 309 ? -3.758 -19.469 -6.27 1 96.88 309 GLY B N 1
ATOM 6095 C CA . GLY B 1 309 ? -4.773 -19.688 -7.289 1 96.88 309 GLY B CA 1
ATOM 6096 C C . GLY B 1 309 ? -5.32 -18.406 -7.875 1 96.88 309 GLY B C 1
ATOM 6097 O O . GLY B 1 309 ? -6.285 -18.422 -8.641 1 96.88 309 GLY B O 1
ATOM 6098 N N . GLY B 1 310 ? -4.785 -17.312 -7.438 1 97.25 310 GLY B N 1
ATOM 6099 C CA . GLY B 1 310 ? -5.176 -16.031 -8.008 1 97.25 310 GLY B CA 1
ATOM 6100 C C . GLY B 1 310 ? -6.051 -15.203 -7.082 1 97.25 310 GLY B C 1
ATOM 6101 O O . GLY B 1 310 ? -6.418 -14.07 -7.41 1 97.25 310 GLY B O 1
ATOM 6102 N N . ALA B 1 311 ? -6.402 -15.734 -5.891 1 97.88 311 ALA B N 1
ATOM 6103 C CA . ALA B 1 311 ? -7.203 -15 -4.918 1 97.88 311 ALA B CA 1
ATOM 6104 C C . ALA B 1 311 ? -6.359 -13.953 -4.191 1 97.88 311 ALA B C 1
ATOM 6106 O O . ALA B 1 311 ? -5.129 -14.023 -4.199 1 97.88 311 ALA B O 1
ATOM 6107 N N . PRO B 1 312 ? -6.969 -13.008 -3.566 1 97.5 312 PRO B N 1
ATOM 6108 C CA . PRO B 1 312 ? -6.207 -11.898 -2.977 1 97.5 312 PRO B CA 1
ATOM 6109 C C . PRO B 1 312 ? -5.527 -12.289 -1.664 1 97.5 312 PRO B C 1
ATOM 6111 O O . PRO B 1 312 ? -4.559 -11.641 -1.254 1 97.5 312 PRO B O 1
ATOM 6114 N N . SER B 1 313 ? -6.074 -13.305 -0.94 1 98.38 313 SER B N 1
ATOM 6115 C CA . SER B 1 313 ? -5.582 -13.688 0.377 1 98.38 313 SER B CA 1
ATOM 6116 C C . SER B 1 313 ? -5.852 -12.602 1.409 1 98.38 313 SER B C 1
ATOM 6118 O O . SER B 1 313 ? -5.051 -12.391 2.324 1 98.38 313 SER B O 1
ATOM 6120 N N . ASP B 1 314 ? -6.832 -11.797 1.273 1 98.62 314 ASP B N 1
ATOM 6121 C CA . ASP B 1 314 ? -7.152 -10.789 2.277 1 98.62 314 ASP B CA 1
ATOM 6122 C C . ASP B 1 314 ? -8.594 -10.93 2.758 1 98.62 314 ASP B C 1
ATOM 6124 O O . ASP B 1 314 ? -9.125 -10.039 3.42 1 98.62 314 ASP B O 1
ATOM 6128 N N . ASN B 1 315 ? -9.234 -12.07 2.371 1 98.56 315 ASN B N 1
ATOM 6129 C CA . ASN B 1 315 ? -10.586 -12.344 2.848 1 98.56 315 ASN B CA 1
ATOM 6130 C C . ASN B 1 315 ? -10.633 -12.461 4.367 1 98.56 315 ASN B C 1
ATOM 6132 O O . ASN B 1 315 ? -9.75 -13.086 4.973 1 98.56 315 ASN B O 1
ATOM 6136 N N . THR B 1 316 ? -11.672 -11.898 4.996 1 98.38 316 THR B N 1
ATOM 6137 C CA . THR B 1 316 ? -11.656 -11.742 6.445 1 98.38 316 THR B CA 1
ATOM 6138 C C . THR B 1 316 ? -12.633 -12.711 7.109 1 98.38 316 THR B C 1
ATOM 6140 O O . THR B 1 316 ? -12.812 -12.672 8.328 1 98.38 316 THR B O 1
ATOM 6143 N N . THR B 1 317 ? -13.25 -13.617 6.383 1 98.38 317 THR B N 1
ATOM 6144 C CA . THR B 1 317 ? -14.32 -14.461 6.898 1 98.38 317 THR B CA 1
ATOM 6145 C C . THR B 1 317 ? -13.844 -15.289 8.086 1 98.38 317 THR B C 1
ATOM 6147 O O . THR B 1 317 ? -14.461 -15.281 9.148 1 98.38 317 THR B O 1
ATOM 6150 N N . PHE B 1 318 ? -12.727 -15.984 7.965 1 98.62 318 PHE B N 1
ATOM 6151 C CA . PHE B 1 318 ? -12.227 -16.828 9.047 1 98.62 318 PHE B CA 1
ATOM 6152 C C . PHE B 1 318 ? -11.773 -15.969 10.227 1 98.62 318 PHE B C 1
ATOM 6154 O O . PHE B 1 318 ? -12.039 -16.297 11.383 1 98.62 318 PHE B O 1
ATOM 6161 N N . LEU B 1 319 ? -11.039 -14.852 9.93 1 98.56 319 LEU B N 1
ATOM 6162 C CA . LEU B 1 319 ? -10.609 -13.953 11 1 98.56 319 LEU B CA 1
ATOM 6163 C C . LEU B 1 319 ? -11.812 -13.438 11.781 1 98.56 319 LEU B C 1
ATOM 6165 O O . LEU B 1 319 ? -11.773 -13.359 13.016 1 98.56 319 LEU B O 1
ATOM 6169 N N . ARG B 1 320 ? -12.852 -13.039 11.086 1 98.31 320 ARG B N 1
ATOM 6170 C CA . ARG B 1 320 ? -14.078 -12.516 11.695 1 98.31 320 ARG B CA 1
ATOM 6171 C C . ARG B 1 320 ? -14.75 -13.578 12.562 1 98.31 320 ARG B C 1
ATOM 6173 O O . ARG B 1 320 ? -15.141 -13.305 13.695 1 98.31 320 ARG B O 1
ATOM 6180 N N . LEU B 1 321 ? -14.922 -14.852 12.023 1 98.38 321 LEU B N 1
ATOM 6181 C CA . LEU B 1 321 ? -15.547 -15.945 12.758 1 98.38 321 LEU B CA 1
ATOM 6182 C C . LEU B 1 321 ? -14.805 -16.219 14.062 1 98.38 321 LEU B C 1
ATOM 6184 O O . LEU B 1 321 ? -15.43 -16.375 15.117 1 98.38 321 LEU B O 1
ATOM 6188 N N . LEU B 1 322 ? -13.477 -16.25 14.008 1 98.56 322 LEU B N 1
ATOM 6189 C CA . LEU B 1 322 ? -12.664 -16.547 15.18 1 98.56 322 LEU B CA 1
ATOM 6190 C C . LEU B 1 322 ? -12.711 -15.414 16.188 1 98.56 322 LEU B C 1
ATOM 6192 O O . LEU B 1 322 ? -12.867 -15.648 17.391 1 98.56 322 LEU B O 1
ATOM 6196 N N . THR B 1 323 ? -12.562 -14.125 15.727 1 98.06 323 THR B N 1
ATOM 6197 C CA . THR B 1 323 ? -12.5 -12.961 16.594 1 98.06 323 THR B CA 1
ATOM 6198 C C . THR B 1 323 ? -13.852 -12.719 17.266 1 98.06 323 THR B C 1
ATOM 6200 O O . THR B 1 323 ? -13.922 -12.523 18.484 1 98.06 323 THR B O 1
ATOM 6203 N N . GLU B 1 324 ? -14.898 -12.773 16.484 1 96.62 324 GLU B N 1
ATOM 6204 C CA . GLU B 1 324 ? -16.234 -12.539 17.031 1 96.62 324 GLU B CA 1
ATOM 6205 C C . GLU B 1 324 ? -16.688 -13.711 17.891 1 96.62 324 GLU B C 1
ATOM 6207 O O . GLU B 1 324 ? -17.484 -13.539 18.812 1 96.62 324 GLU B O 1
ATOM 6212 N N . GLY B 1 325 ? -16.188 -14.898 17.594 1 96.5 325 GLY B N 1
ATOM 6213 C CA . GLY B 1 325 ? -16.484 -16.078 18.406 1 96.5 325 GLY B CA 1
ATOM 6214 C C . GLY B 1 325 ? -15.656 -16.156 19.672 1 96.5 325 GLY B C 1
ATOM 6215 O O . GLY B 1 325 ? -15.898 -17 20.531 1 96.5 325 GLY B O 1
ATOM 6216 N N . GLY B 1 326 ? -14.703 -15.258 19.812 1 95.44 326 GLY B N 1
ATOM 6217 C CA . GLY B 1 326 ? -13.836 -15.25 20.984 1 95.44 326 GLY B CA 1
ATOM 6218 C C . GLY B 1 326 ? -12.984 -16.5 21.094 1 95.44 326 GLY B C 1
ATOM 6219 O O . GLY B 1 326 ? -12.844 -17.062 22.188 1 95.44 326 GLY B O 1
ATOM 6220 N N . ILE B 1 327 ? -12.445 -16.969 20.031 1 96.25 327 ILE B N 1
ATOM 6221 C CA . ILE B 1 327 ? -11.703 -18.219 20.016 1 96.25 327 ILE B CA 1
ATOM 6222 C C . ILE B 1 327 ? -10.219 -17.953 20.203 1 96.25 327 ILE B C 1
ATOM 6224 O O . ILE B 1 327 ? -9.461 -17.891 19.234 1 96.25 327 ILE B O 1
ATOM 6228 N N . ALA B 1 328 ? -9.852 -17.969 21.422 1 95.94 328 ALA B N 1
ATOM 6229 C CA . ALA B 1 328 ? -8.438 -17.781 21.734 1 95.94 328 ALA B CA 1
ATOM 6230 C C . ALA B 1 328 ? -7.613 -18.984 21.312 1 95.94 328 ALA B C 1
ATOM 6232 O O . ALA B 1 328 ? -8.133 -20.109 21.25 1 95.94 328 ALA B O 1
ATOM 6233 N N . GLY B 1 329 ? -6.363 -18.766 21 1 97.06 329 GLY B N 1
ATOM 6234 C CA . GLY B 1 329 ? -5.48 -19.844 20.609 1 97.06 329 GLY B CA 1
ATOM 6235 C C . GLY B 1 329 ? -5.676 -20.281 19.156 1 97.06 329 GLY B C 1
ATOM 6236 O O . GLY B 1 329 ? -5.438 -21.438 18.812 1 97.06 329 GLY B O 1
ATOM 6237 N N . ALA B 1 330 ? -6.262 -19.469 18.359 1 98.62 330 ALA B N 1
ATOM 6238 C CA . ALA B 1 330 ? -6.363 -19.641 16.922 1 98.62 330 ALA B CA 1
ATOM 6239 C C . ALA B 1 330 ? -5.605 -18.547 16.172 1 98.62 330 ALA B C 1
ATOM 6241 O O . ALA B 1 330 ? -5.559 -17.391 16.625 1 98.62 330 ALA B O 1
ATOM 6242 N N . SER B 1 331 ? -4.973 -18.906 15.078 1 98.81 331 SER B N 1
ATOM 6243 C CA . SER B 1 331 ? -4.258 -17.922 14.273 1 98.81 331 SER B CA 1
ATOM 6244 C C . SER B 1 331 ? -4.535 -18.109 12.789 1 98.81 331 SER B C 1
ATOM 6246 O O . SER B 1 331 ? -4.691 -19.25 12.32 1 98.81 331 SER B O 1
ATOM 6248 N N . VAL B 1 332 ? -4.664 -17 12.078 1 98.75 332 VAL B N 1
ATOM 6249 C CA . VAL B 1 332 ? -4.949 -17 10.648 1 98.75 332 VAL B CA 1
ATOM 6250 C C . VAL B 1 332 ? -3.799 -16.328 9.891 1 98.75 332 VAL B C 1
ATOM 6252 O O . VAL B 1 332 ? -3.232 -15.344 10.352 1 98.75 332 VAL B O 1
ATOM 6255 N N . GLY B 1 333 ? -3.447 -16.922 8.672 1 97.88 333 GLY B N 1
ATOM 6256 C CA . GLY B 1 333 ? -2.504 -16.219 7.816 1 97.88 333 GLY B CA 1
ATOM 6257 C C . GLY B 1 333 ? -2.156 -16.984 6.559 1 97.88 333 GLY B C 1
ATOM 6258 O O . GLY B 1 333 ? -2.51 -18.156 6.426 1 97.88 333 GLY B O 1
ATOM 6259 N N . PRO B 1 334 ? -1.504 -16.312 5.688 1 98.69 334 PRO B N 1
ATOM 6260 C CA . PRO B 1 334 ? -1.211 -14.875 5.684 1 98.69 334 PRO B CA 1
ATOM 6261 C C . PRO B 1 334 ? -2.387 -14.031 5.188 1 98.69 334 PRO B C 1
ATOM 6263 O O . PRO B 1 334 ? -3.213 -14.516 4.41 1 98.69 334 PRO B O 1
ATOM 6266 N N . ILE B 1 335 ? -2.545 -12.844 5.668 1 98.88 335 ILE B N 1
ATOM 6267 C CA . ILE B 1 335 ? -3.514 -11.875 5.172 1 98.88 335 ILE B CA 1
ATOM 6268 C C . ILE B 1 335 ? -2.785 -10.734 4.461 1 98.88 335 ILE B C 1
ATOM 6270 O O . ILE B 1 335 ? -1.97 -10.039 5.07 1 98.88 335 ILE B O 1
ATOM 6274 N N . TRP B 1 336 ? -3.039 -10.531 3.162 1 98.75 336 TRP B N 1
ATOM 6275 C CA . TRP B 1 336 ? -2.428 -9.461 2.381 1 98.75 336 TRP B CA 1
ATOM 6276 C C . TRP B 1 336 ? -3.035 -8.109 2.74 1 98.75 336 TRP B C 1
ATOM 6278 O O . TRP B 1 336 ? -4.203 -7.844 2.436 1 98.75 336 TRP B O 1
ATOM 6288 N N . ASP B 1 337 ? -2.291 -7.297 3.381 1 98.69 337 ASP B N 1
ATOM 6289 C CA . ASP B 1 337 ? -2.771 -5.984 3.797 1 98.69 337 ASP B CA 1
ATOM 6290 C C . ASP B 1 337 ? -1.612 -5.008 3.992 1 98.69 337 ASP B C 1
ATOM 6292 O O . ASP B 1 337 ? -1.279 -4.648 5.125 1 98.69 337 ASP B O 1
ATOM 6296 N N . PRO B 1 338 ? -1.09 -4.477 2.859 1 97.88 338 PRO B N 1
ATOM 6297 C CA . PRO B 1 338 ? 0.085 -3.609 2.963 1 97.88 338 PRO B CA 1
ATOM 6298 C C . PRO B 1 338 ? -0.165 -2.381 3.836 1 97.88 338 PRO B C 1
ATOM 6300 O O . PRO B 1 338 ? 0.744 -1.917 4.531 1 97.88 338 PRO B O 1
ATOM 6303 N N . LEU B 1 339 ? -1.336 -1.84 3.789 1 97.38 339 LEU B N 1
ATOM 6304 C CA . LEU B 1 339 ? -1.614 -0.638 4.57 1 97.38 339 LEU B CA 1
ATOM 6305 C C . LEU B 1 339 ? -1.607 -0.944 6.062 1 97.38 339 LEU B C 1
ATOM 6307 O O . LEU B 1 339 ? -1.021 -0.2 6.852 1 97.38 339 LEU B O 1
ATOM 6311 N N . ALA B 1 340 ? -2.273 -2 6.492 1 98.31 340 ALA B N 1
ATOM 6312 C CA . ALA B 1 340 ? -2.262 -2.389 7.898 1 98.31 340 ALA B CA 1
ATOM 6313 C C . ALA B 1 340 ? -0.843 -2.693 8.367 1 98.31 340 ALA B C 1
ATOM 6315 O O . ALA B 1 340 ? -0.479 -2.379 9.508 1 98.31 340 ALA B O 1
ATOM 6316 N N . VAL B 1 341 ? -0.086 -3.344 7.48 1 98.56 341 VAL B N 1
ATOM 6317 C CA . VAL B 1 341 ? 1.309 -3.637 7.797 1 98.56 341 VAL B CA 1
ATOM 6318 C C . VAL B 1 341 ? 2.062 -2.338 8.062 1 98.56 341 VAL B C 1
ATOM 6320 O O . VAL B 1 341 ? 2.783 -2.223 9.055 1 98.56 341 VAL B O 1
ATOM 6323 N N . ARG B 1 342 ? 1.872 -1.399 7.215 1 96.75 342 ARG B N 1
ATOM 6324 C CA . ARG B 1 342 ? 2.539 -0.111 7.367 1 96.75 342 ARG B CA 1
ATOM 6325 C C . ARG B 1 342 ? 2.152 0.552 8.688 1 96.75 342 ARG B C 1
ATOM 6327 O O . ARG B 1 342 ? 3.016 1.036 9.422 1 96.75 342 ARG B O 1
ATOM 6334 N N . LEU B 1 343 ? 0.887 0.615 9.008 1 96.75 343 LEU B N 1
ATOM 6335 C CA . LEU B 1 343 ? 0.404 1.253 10.227 1 96.75 343 LEU B CA 1
ATOM 6336 C C . LEU B 1 343 ? 0.931 0.532 11.461 1 96.75 343 LEU B C 1
ATOM 6338 O O . LEU B 1 343 ? 1.286 1.172 12.453 1 96.75 343 LEU B O 1
ATOM 6342 N N . ALA B 1 344 ? 0.98 -0.808 11.406 1 98 344 ALA B N 1
ATOM 6343 C CA . ALA B 1 344 ? 1.521 -1.585 12.523 1 98 344 ALA B CA 1
ATOM 6344 C C . ALA B 1 344 ? 3.01 -1.313 12.711 1 98 344 ALA B C 1
ATOM 6346 O O . ALA B 1 344 ? 3.498 -1.239 13.836 1 98 344 ALA B O 1
ATOM 6347 N N . PHE B 1 345 ? 3.742 -1.229 11.57 1 97.5 345 PHE B N 1
ATOM 6348 C CA . PHE B 1 345 ? 5.152 -0.862 11.633 1 97.5 345 PHE B CA 1
ATOM 6349 C C . PHE B 1 345 ? 5.328 0.5 12.297 1 97.5 345 PHE B C 1
ATOM 6351 O O . PHE B 1 345 ? 6.254 0.7 13.078 1 97.5 345 PHE B O 1
ATOM 6358 N N . ASP B 1 346 ? 4.453 1.415 11.984 1 96 346 ASP B N 1
ATOM 6359 C CA . ASP B 1 346 ? 4.523 2.758 12.555 1 96 346 ASP B CA 1
ATOM 6360 C C . ASP B 1 346 ? 4.266 2.73 14.062 1 96 346 ASP B C 1
ATOM 6362 O O . ASP B 1 346 ? 4.832 3.529 14.805 1 96 346 ASP B O 1
ATOM 6366 N N . ALA B 1 347 ? 3.414 1.858 14.508 1 95.75 347 ALA B N 1
ATOM 6367 C CA . ALA B 1 347 ? 3.104 1.722 15.93 1 95.75 347 ALA B CA 1
ATOM 6368 C C . ALA B 1 347 ? 4.23 1.009 16.672 1 95.75 347 ALA B C 1
ATOM 6370 O O . ALA B 1 347 ? 4.586 1.394 17.781 1 95.75 347 ALA B O 1
ATOM 6371 N N . GLY B 1 348 ? 4.742 -0.094 15.992 1 95.56 348 GLY B N 1
ATOM 6372 C CA . GLY B 1 348 ? 5.867 -0.834 16.547 1 95.56 348 GLY B CA 1
ATOM 6373 C C . GLY B 1 348 ? 5.445 -2.025 17.375 1 95.56 348 GLY B C 1
ATOM 6374 O O . GLY B 1 348 ? 4.301 -2.104 17.828 1 95.56 348 GLY B O 1
ATOM 6375 N N . PRO B 1 349 ? 6.414 -3.01 17.594 1 96.94 349 PRO B N 1
ATOM 6376 C CA . PRO B 1 349 ? 6.121 -4.184 18.406 1 96.94 349 PRO B CA 1
ATOM 6377 C C . PRO B 1 349 ? 5.715 -3.82 19.844 1 96.94 349 PRO B C 1
ATOM 6379 O O . PRO B 1 349 ? 6.281 -2.896 20.422 1 96.94 349 PRO B O 1
ATOM 6382 N N . GLY B 1 350 ? 4.715 -4.516 20.375 1 96.62 350 GLY B N 1
ATOM 6383 C CA . GLY B 1 350 ? 4.238 -4.277 21.734 1 96.62 350 GLY B CA 1
ATOM 6384 C C . GLY B 1 350 ? 3.117 -3.256 21.797 1 96.62 350 GLY B C 1
ATOM 6385 O O . GLY B 1 350 ? 2.396 -3.178 22.797 1 96.62 350 GLY B O 1
ATOM 6386 N N . ALA B 1 351 ? 2.924 -2.51 20.734 1 95.69 351 ALA B N 1
ATOM 6387 C CA . ALA B 1 351 ? 1.886 -1.482 20.719 1 95.69 351 ALA B CA 1
ATOM 6388 C C . ALA B 1 351 ? 0.494 -2.107 20.734 1 95.69 351 ALA B C 1
ATOM 6390 O O . ALA B 1 351 ? 0.278 -3.178 20.156 1 95.69 351 ALA B O 1
ATOM 6391 N N . ARG B 1 352 ? -0.425 -1.508 21.453 1 96.19 352 ARG B N 1
ATOM 6392 C CA . ARG B 1 352 ? -1.851 -1.812 21.391 1 96.19 352 ARG B CA 1
ATOM 6393 C C . ARG B 1 352 ? -2.604 -0.744 20.594 1 96.19 352 ARG B C 1
ATOM 6395 O O . ARG B 1 352 ? -2.408 0.453 20.828 1 96.19 352 ARG B O 1
ATOM 6402 N N . MET B 1 353 ? -3.4 -1.183 19.609 1 95.38 353 MET B N 1
ATOM 6403 C CA . MET B 1 353 ? -4.082 -0.212 18.766 1 95.38 353 MET B CA 1
ATOM 6404 C C . MET B 1 353 ? -5.336 -0.819 18.141 1 95.38 353 MET B C 1
ATOM 6406 O O . MET B 1 353 ? -5.465 -2.043 18.062 1 95.38 353 MET B O 1
ATOM 6410 N N . ARG B 1 354 ? -6.27 -0.001 17.781 1 96.38 354 ARG B N 1
ATOM 6411 C CA . ARG B 1 354 ? -7.387 -0.425 16.938 1 96.38 354 ARG B CA 1
ATOM 6412 C C . ARG B 1 354 ? -6.98 -0.462 15.469 1 96.38 354 ARG B C 1
ATOM 6414 O O . ARG B 1 354 ? -6.625 0.567 14.891 1 96.38 354 ARG B O 1
ATOM 6421 N N . LEU B 1 355 ? -6.922 -1.564 14.82 1 98.06 355 LEU B N 1
ATOM 6422 C CA . LEU B 1 355 ? -6.43 -1.776 13.461 1 98.06 355 LEU B CA 1
ATOM 6423 C C . LEU B 1 355 ? -7.539 -2.291 12.555 1 98.06 355 LEU B C 1
ATOM 6425 O O . LEU B 1 355 ? -8.328 -3.145 12.953 1 98.06 355 LEU B O 1
ATOM 6429 N N . ARG B 1 356 ? -7.715 -1.696 11.414 1 98.38 356 ARG B N 1
ATOM 6430 C CA . ARG B 1 356 ? -8.562 -2.246 10.367 1 98.38 356 ARG B CA 1
ATOM 6431 C C . ARG B 1 356 ? -7.809 -3.271 9.523 1 98.38 356 ARG B C 1
ATOM 6433 O O . ARG B 1 356 ? -6.766 -2.963 8.953 1 98.38 356 ARG B O 1
ATOM 6440 N N . ILE B 1 357 ? -8.297 -4.535 9.328 1 98.69 357 ILE B N 1
ATOM 6441 C CA . ILE B 1 357 ? -7.531 -5.656 8.805 1 98.69 357 ILE B CA 1
ATOM 6442 C C . ILE B 1 357 ? -8.266 -6.281 7.617 1 98.69 357 ILE B C 1
ATOM 6444 O O . ILE B 1 357 ? -9.477 -6.52 7.684 1 98.69 357 ILE B O 1
ATOM 6448 N N . GLY B 1 358 ? -7.508 -6.527 6.492 1 98.62 358 GLY B N 1
ATOM 6449 C CA . GLY B 1 358 ? -8.016 -7.297 5.371 1 98.62 358 GLY B CA 1
ATOM 6450 C C . GLY B 1 358 ? -9.25 -6.68 4.734 1 98.62 358 GLY B C 1
ATOM 6451 O O . GLY B 1 358 ? -9.664 -5.586 5.109 1 98.62 358 GLY B O 1
ATOM 6452 N N . GLY B 1 359 ? -9.82 -7.363 3.689 1 98.31 359 GLY B N 1
ATOM 6453 C CA . GLY B 1 359 ? -11.055 -6.941 3.041 1 98.31 359 GLY B CA 1
ATOM 6454 C C . GLY B 1 359 ? -10.859 -5.754 2.117 1 98.31 359 GLY B C 1
ATOM 6455 O O . GLY B 1 359 ? -11.797 -4.977 1.895 1 98.31 359 GLY B O 1
ATOM 6456 N N . LYS B 1 360 ? -9.688 -5.633 1.481 1 98.38 360 LYS B N 1
ATOM 6457 C CA . LYS B 1 360 ? -9.375 -4.344 0.873 1 98.38 360 LYS B CA 1
ATOM 6458 C C . LYS B 1 360 ? -9.156 -4.48 -0.631 1 98.38 360 LYS B C 1
ATOM 6460 O O . LYS B 1 360 ? -9.258 -3.5 -1.371 1 98.38 360 LYS B O 1
ATOM 6465 N N . ALA B 1 361 ? -8.875 -5.672 -1.124 1 97.44 361 ALA B N 1
ATOM 6466 C CA . ALA B 1 361 ? -8.391 -5.84 -2.492 1 97.44 361 ALA B CA 1
ATOM 6467 C C . ALA B 1 361 ? -9.539 -5.77 -3.494 1 97.44 361 ALA B C 1
ATOM 6469 O O . ALA B 1 361 ? -9.469 -5.023 -4.473 1 97.44 361 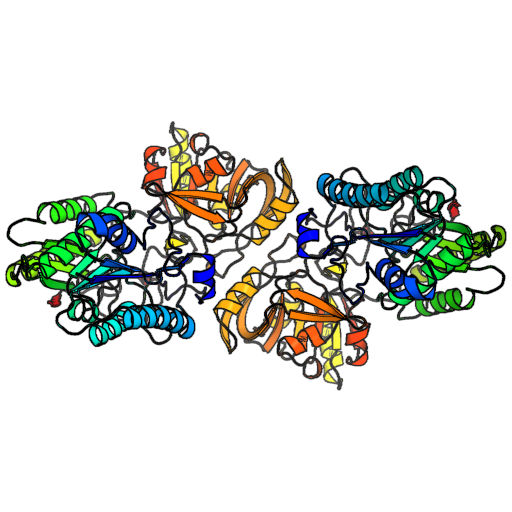ALA B O 1
ATOM 6470 N N . CYS B 1 362 ? -10.594 -6.551 -3.285 1 96.75 362 CYS B N 1
ATOM 6471 C CA . CYS B 1 362 ? -11.672 -6.648 -4.262 1 96.75 362 CYS B CA 1
ATOM 6472 C C . CYS B 1 362 ? -12.922 -7.262 -3.639 1 96.75 362 CYS B C 1
ATOM 6474 O O . CYS B 1 362 ? -12.992 -7.445 -2.422 1 96.75 362 CYS B O 1
ATOM 6476 N N . TRP B 1 363 ? -13.922 -7.566 -4.484 1 94 363 TRP B N 1
ATOM 6477 C CA . TRP B 1 363 ? -15.211 -8.062 -4.02 1 94 363 TRP B CA 1
ATOM 6478 C C . TRP B 1 363 ? -15.055 -9.391 -3.295 1 94 363 TRP B C 1
ATOM 6480 O O . TRP B 1 363 ? -15.836 -9.711 -2.395 1 94 363 TRP B O 1
ATOM 6490 N N . ALA B 1 364 ? -14.047 -10.164 -3.604 1 95.69 364 ALA B N 1
ATOM 6491 C CA . ALA B 1 364 ? -13.859 -11.508 -3.064 1 95.69 364 ALA B CA 1
ATOM 6492 C C . ALA B 1 364 ? -13.195 -11.461 -1.69 1 95.69 364 ALA B C 1
ATOM 6494 O O . ALA B 1 364 ? -13.008 -12.492 -1.048 1 95.69 364 ALA B O 1
ATOM 6495 N N . SER B 1 365 ? -12.898 -10.25 -1.173 1 97.62 365 SER B N 1
ATOM 6496 C CA . SER B 1 365 ? -12.117 -10.07 0.046 1 97.62 365 SER B CA 1
ATOM 6497 C C . SER B 1 365 ? -13.016 -10 1.275 1 97.62 365 SER B C 1
ATOM 6499 O O . SER B 1 365 ? -12.531 -9.961 2.406 1 97.62 365 SER B O 1
ATOM 6501 N N . GLY B 1 366 ? -14.344 -10.008 1.111 1 95.5 366 GLY B N 1
ATOM 6502 C CA . GLY B 1 366 ? -15.195 -9.641 2.234 1 95.5 366 GLY B CA 1
ATOM 6503 C C . GLY B 1 366 ? -15.023 -8.195 2.662 1 95.5 366 GLY B C 1
ATOM 6504 O O . GLY B 1 366 ? -14.664 -7.34 1.851 1 95.5 366 GLY B O 1
ATOM 6505 N N . GLN B 1 367 ? -15.477 -7.852 3.879 1 96.06 367 GLN B N 1
ATOM 6506 C CA . GLN B 1 367 ? -15.344 -6.5 4.414 1 96.06 367 GLN B CA 1
ATOM 6507 C C . GLN B 1 367 ? -14.195 -6.414 5.414 1 96.06 367 GLN B C 1
ATOM 6509 O O . GLN B 1 367 ? -13.898 -7.387 6.109 1 96.06 367 GLN B O 1
ATOM 6514 N N . PRO B 1 368 ? -13.555 -5.258 5.473 1 98.12 368 PRO B N 1
ATOM 6515 C CA . PRO B 1 368 ? -12.5 -5.129 6.48 1 98.12 368 PRO B CA 1
ATOM 6516 C C . PRO B 1 368 ? -13.016 -5.355 7.902 1 98.12 368 PRO B C 1
ATOM 6518 O O . PRO B 1 368 ? -14.195 -5.152 8.172 1 98.12 368 PRO B O 1
ATOM 6521 N N . LEU B 1 369 ? -12.141 -5.832 8.766 1 98.12 369 LEU B N 1
ATOM 6522 C CA . LEU B 1 369 ? -12.461 -6.062 10.172 1 98.12 369 LEU B CA 1
ATOM 6523 C C . LEU B 1 369 ? -11.695 -5.094 11.07 1 98.12 369 LEU B C 1
ATOM 6525 O O . LEU B 1 369 ? -10.461 -5.039 11.016 1 98.12 369 LEU B O 1
ATOM 6529 N N . ASP B 1 370 ? -12.391 -4.277 11.836 1 97.56 370 ASP B N 1
ATOM 6530 C CA . ASP B 1 370 ? -11.758 -3.461 12.875 1 97.56 370 ASP B CA 1
ATOM 6531 C C . ASP B 1 370 ? -11.594 -4.25 14.172 1 97.56 370 ASP B C 1
ATOM 6533 O O . ASP B 1 370 ? -12.539 -4.883 14.648 1 97.56 370 ASP B O 1
ATOM 6537 N N . ALA B 1 371 ? -10.398 -4.27 14.727 1 97.88 371 ALA B N 1
ATOM 6538 C CA . ALA B 1 371 ? -10.156 -4.996 15.969 1 97.88 371 ALA B CA 1
ATOM 6539 C C . ALA B 1 371 ? -9.086 -4.301 16.812 1 97.88 371 ALA B C 1
ATOM 6541 O O . ALA B 1 371 ? -8.18 -3.662 16.266 1 97.88 371 ALA B O 1
ATOM 6542 N N . GLU B 1 372 ? -9.297 -4.367 18.125 1 97.69 372 GLU B N 1
ATOM 6543 C CA . GLU B 1 372 ? -8.195 -4.031 19.016 1 97.69 372 GLU B CA 1
ATOM 6544 C C . GLU B 1 372 ? -7.117 -5.105 19 1 97.69 372 GLU B C 1
ATOM 6546 O O . GLU B 1 372 ? -7.398 -6.285 19.219 1 97.69 372 GLU B O 1
ATOM 6551 N N . VAL B 1 373 ? -5.859 -4.699 18.75 1 98.38 373 VAL B N 1
ATOM 6552 C CA . VAL B 1 373 ? -4.824 -5.715 18.594 1 98.38 373 VAL B CA 1
ATOM 6553 C C . VAL B 1 373 ? -3.574 -5.301 19.359 1 98.38 373 VAL B C 1
ATOM 6555 O O . VAL B 1 373 ? -3.42 -4.129 19.719 1 98.38 373 VAL B O 1
ATOM 6558 N N . GLU B 1 374 ? -2.812 -6.242 19.719 1 98.62 374 GLU B N 1
ATOM 6559 C CA . GLU B 1 374 ? -1.409 -6.07 20.078 1 98.62 374 GLU B CA 1
ATOM 6560 C C . GLU B 1 374 ? -0.489 -6.453 18.922 1 98.62 374 GLU B C 1
ATOM 6562 O O . GLU B 1 374 ? -0.668 -7.504 18.297 1 98.62 374 GLU B O 1
ATOM 6567 N N . VAL B 1 375 ? 0.403 -5.574 18.547 1 98.56 375 VAL B N 1
ATOM 6568 C CA . VAL B 1 375 ? 1.418 -5.902 17.547 1 98.56 375 VAL B CA 1
ATOM 6569 C C . VAL B 1 375 ? 2.504 -6.766 18.188 1 98.56 375 VAL B C 1
ATOM 6571 O O . VAL B 1 375 ? 3.25 -6.301 19.047 1 98.56 375 VAL B O 1
ATOM 6574 N N . LEU B 1 376 ? 2.596 -7.973 17.719 1 98.81 376 LEU B N 1
ATOM 6575 C CA . LEU B 1 376 ? 3.539 -8.914 18.312 1 98.81 376 LEU B CA 1
ATOM 6576 C C . LEU B 1 376 ? 4.934 -8.727 17.734 1 98.81 376 LEU B C 1
ATOM 6578 O O . LEU B 1 376 ? 5.93 -8.805 18.469 1 98.81 376 LEU B O 1
ATOM 6582 N N . SER B 1 377 ? 5.027 -8.523 16.469 1 98.75 377 SER B N 1
ATOM 6583 C CA . SER B 1 377 ? 6.301 -8.406 15.766 1 98.75 377 SER B CA 1
ATOM 6584 C C . SER B 1 377 ? 6.16 -7.594 14.484 1 98.75 377 SER B C 1
ATOM 6586 O O . SER B 1 377 ? 5.074 -7.523 13.906 1 98.75 377 SER B O 1
ATOM 6588 N N . CYS B 1 378 ? 7.125 -6.91 14.117 1 98.44 378 CYS B N 1
ATOM 6589 C CA . CYS B 1 378 ? 7.312 -6.25 12.828 1 98.44 378 CYS B CA 1
ATOM 6590 C C . CYS B 1 378 ? 8.602 -6.715 12.156 1 98.44 378 CYS B C 1
ATOM 6592 O O . CYS B 1 378 ? 9.695 -6.367 12.602 1 98.44 378 CYS B O 1
ATOM 6594 N N . VAL B 1 379 ? 8.484 -7.48 11.062 1 98.69 379 VAL B N 1
ATOM 6595 C CA . VAL B 1 379 ? 9.656 -8.078 10.422 1 98.69 379 VAL B CA 1
ATOM 6596 C C . VAL B 1 379 ? 9.789 -7.535 9 1 98.69 379 VAL B C 1
ATOM 6598 O O . VAL B 1 379 ? 8.984 -7.855 8.125 1 98.69 379 VAL B O 1
ATOM 6601 N N . PRO B 1 380 ? 10.789 -6.605 8.758 1 97.81 380 PRO B N 1
ATOM 6602 C CA . PRO B 1 380 ? 11.016 -6.176 7.375 1 97.81 380 PRO B CA 1
ATOM 6603 C C . PRO B 1 380 ? 11.539 -7.301 6.484 1 97.81 380 PRO B C 1
ATOM 6605 O O . PRO B 1 380 ? 12.289 -8.164 6.945 1 97.81 380 PRO B O 1
ATOM 6608 N N . GLU B 1 381 ? 11.195 -7.336 5.258 1 96.56 381 GLU B N 1
ATOM 6609 C CA . GLU B 1 381 ? 11.641 -8.328 4.285 1 96.56 381 GLU B CA 1
ATOM 6610 C C . GLU B 1 381 ? 11.516 -9.742 4.848 1 96.56 381 GLU B C 1
ATOM 6612 O O . GLU B 1 381 ? 12.484 -10.5 4.852 1 96.56 381 GLU B O 1
ATOM 6617 N N . ALA B 1 382 ? 10.336 -10.008 5.367 1 98 382 ALA B N 1
ATOM 6618 C CA . ALA B 1 382 ? 10.055 -11.297 5.996 1 98 382 ALA B CA 1
ATOM 6619 C C . ALA B 1 382 ? 10 -12.414 4.961 1 98 382 ALA B C 1
ATOM 6621 O O . ALA B 1 382 ? 9.953 -12.148 3.758 1 98 382 ALA B O 1
ATOM 6622 N N . TYR B 1 383 ? 10.062 -13.656 5.461 1 96.62 383 TYR B N 1
ATOM 6623 C CA . TYR B 1 383 ? 10 -14.812 4.574 1 96.62 383 TYR B CA 1
ATOM 6624 C C . TYR B 1 383 ? 9.336 -15.992 5.266 1 96.62 383 TYR B C 1
ATOM 6626 O O . TYR B 1 383 ? 9.117 -15.969 6.48 1 96.62 383 TYR B O 1
ATOM 6634 N N . GLN B 1 384 ? 8.906 -16.969 4.59 1 97.25 384 GLN B N 1
ATOM 6635 C CA . GLN B 1 384 ? 8.602 -18.344 4.992 1 97.25 384 GLN B CA 1
ATOM 6636 C C . GLN B 1 384 ? 9.398 -19.344 4.168 1 97.25 384 GLN B C 1
ATOM 6638 O O . GLN B 1 384 ? 10 -18.984 3.158 1 97.25 384 GLN B O 1
ATOM 6643 N N . SER B 1 385 ? 9.438 -20.531 4.598 1 94.88 385 SER B N 1
ATOM 6644 C CA . SER B 1 385 ? 10.219 -21.531 3.889 1 94.88 385 SER B CA 1
ATOM 6645 C C . SER B 1 385 ? 9.32 -22.422 3.033 1 94.88 385 SER B C 1
ATOM 6647 O O . SER B 1 385 ? 8.188 -22.734 3.418 1 94.88 385 SER B O 1
ATOM 6649 N N . PHE B 1 386 ? 9.836 -22.812 1.901 1 92.19 386 PHE B N 1
ATOM 6650 C CA . PHE B 1 386 ? 9.203 -23.812 1.054 1 92.19 386 PHE B CA 1
ATOM 6651 C C . PHE B 1 386 ? 10.25 -24.609 0.279 1 92.19 386 PHE B C 1
ATOM 6653 O O . PHE B 1 386 ? 11.117 -24.031 -0.379 1 92.19 386 PHE B O 1
ATOM 6660 N N . ALA B 1 387 ? 10.188 -25.875 0.341 1 87.38 387 ALA B N 1
ATOM 6661 C CA . ALA B 1 387 ? 11.047 -26.797 -0.4 1 87.38 387 ALA B CA 1
ATOM 6662 C C . ALA B 1 387 ? 12.508 -26.391 -0.3 1 87.38 387 ALA B C 1
ATOM 6664 O O . ALA B 1 387 ? 13.203 -26.297 -1.313 1 87.38 387 ALA B O 1
ATOM 6665 N N . GLY B 1 388 ? 12.922 -25.938 0.812 1 82.88 388 GLY B N 1
ATOM 6666 C CA . GLY B 1 388 ? 14.328 -25.703 1.096 1 82.88 388 GLY B CA 1
ATOM 6667 C C . GLY B 1 388 ? 14.766 -24.281 0.817 1 82.88 388 GLY B C 1
ATOM 6668 O O . GLY B 1 388 ? 15.93 -23.922 1.047 1 82.88 388 GLY B O 1
ATOM 6669 N N . GLY B 1 389 ? 13.859 -23.406 0.409 1 87.12 389 GLY B N 1
ATOM 6670 C CA . GLY B 1 389 ? 14.234 -22.031 0.103 1 87.12 389 GLY B CA 1
ATOM 6671 C C . GLY B 1 389 ? 13.266 -21 0.664 1 87.12 389 GLY B C 1
ATOM 6672 O O . GLY B 1 389 ? 12.148 -21.359 1.065 1 87.12 389 GLY B O 1
ATOM 6673 N N . PRO B 1 390 ? 13.727 -19.828 0.681 1 91 390 PRO B N 1
ATOM 6674 C CA . PRO B 1 390 ? 12.867 -18.766 1.209 1 91 390 PRO B CA 1
ATOM 6675 C C . PRO B 1 390 ? 11.828 -18.281 0.195 1 91 390 PRO B C 1
ATOM 6677 O O . PRO B 1 390 ? 12.109 -18.25 -1.007 1 91 390 PRO B O 1
ATOM 6680 N N . VAL B 1 391 ? 10.656 -18.016 0.687 1 92.69 391 VAL B N 1
ATOM 6681 C CA . VAL B 1 391 ? 9.602 -17.328 -0.064 1 92.69 391 VAL B CA 1
ATOM 6682 C C . VAL B 1 391 ? 9.336 -15.961 0.546 1 92.69 391 VAL B C 1
ATOM 6684 O O . VAL B 1 391 ? 8.953 -15.852 1.714 1 92.69 391 VAL B O 1
ATOM 6687 N N . ASP B 1 392 ? 9.477 -14.953 -0.228 1 94.19 392 ASP B N 1
ATOM 6688 C CA . ASP B 1 392 ? 9.406 -13.57 0.24 1 94.19 392 ASP B CA 1
ATOM 6689 C C . ASP B 1 392 ? 7.973 -13.195 0.617 1 94.19 392 ASP B C 1
ATOM 6691 O O . ASP B 1 392 ? 7.035 -13.477 -0.128 1 94.19 392 ASP B O 1
ATOM 6695 N N . LEU B 1 393 ? 7.77 -12.539 1.806 1 97.12 393 LEU B N 1
ATOM 6696 C CA . LEU B 1 393 ? 6.473 -12.078 2.283 1 97.12 393 LEU B CA 1
ATOM 6697 C C . LEU B 1 393 ? 6.41 -10.555 2.289 1 97.12 393 LEU B C 1
ATOM 6699 O O . LEU B 1 393 ? 5.383 -9.969 2.641 1 97.12 393 LEU B O 1
ATOM 6703 N N . GLY B 1 394 ? 7.535 -9.836 1.869 1 97.19 394 GLY B N 1
ATOM 6704 C CA . GLY B 1 394 ? 7.648 -8.414 2.145 1 97.19 394 GLY B CA 1
ATOM 6705 C C . GLY B 1 394 ? 7.73 -8.102 3.625 1 97.19 394 GLY B C 1
ATOM 6706 O O . GLY B 1 394 ? 8.25 -8.898 4.41 1 97.19 394 GLY B O 1
ATOM 6707 N N . ASP B 1 395 ? 7.363 -6.84 3.967 1 98.38 395 ASP B N 1
ATOM 6708 C CA . ASP B 1 395 ? 7.195 -6.543 5.387 1 98.38 395 ASP B CA 1
ATOM 6709 C C . ASP B 1 395 ? 6.012 -7.312 5.969 1 98.38 395 ASP B C 1
ATOM 6711 O O . ASP B 1 395 ? 4.977 -7.449 5.32 1 98.38 395 ASP B O 1
ATOM 6715 N N . ALA B 1 396 ? 6.16 -7.875 7.102 1 98.88 396 ALA B N 1
ATOM 6716 C CA . ALA B 1 396 ? 5.082 -8.648 7.715 1 98.88 396 ALA B CA 1
ATOM 6717 C C . ALA B 1 396 ? 5 -8.375 9.211 1 98.88 396 ALA B C 1
ATOM 6719 O O . ALA B 1 396 ? 5.988 -7.973 9.836 1 98.88 396 ALA B O 1
ATOM 6720 N N . VAL B 1 397 ? 3.822 -8.523 9.773 1 98.88 397 VAL B N 1
ATOM 6721 C CA . VAL B 1 397 ? 3.602 -8.297 11.195 1 98.88 397 VAL B CA 1
ATOM 6722 C C . VAL B 1 397 ? 2.771 -9.445 11.773 1 98.88 397 VAL B C 1
ATOM 6724 O O . VAL B 1 397 ? 1.902 -9.992 11.094 1 98.88 397 VAL B O 1
ATOM 6727 N N . GLY B 1 398 ? 3.162 -9.914 13 1 98.94 398 GLY B N 1
ATOM 6728 C CA . GLY B 1 398 ? 2.268 -10.711 13.828 1 98.94 398 GLY B CA 1
ATOM 6729 C C . GLY B 1 398 ? 1.425 -9.867 14.766 1 98.94 398 GLY B C 1
ATOM 6730 O O . GLY B 1 398 ? 1.928 -8.938 15.391 1 98.94 398 GLY B O 1
ATOM 6731 N N . ILE B 1 399 ? 0.119 -10.133 14.797 1 98.88 399 ILE B N 1
ATOM 6732 C CA . ILE B 1 399 ? -0.755 -9.414 15.719 1 98.88 399 ILE B CA 1
ATOM 6733 C C . ILE B 1 399 ? -1.574 -10.406 16.531 1 98.88 399 ILE B C 1
ATOM 6735 O O . ILE B 1 399 ? -1.692 -11.578 16.172 1 98.88 399 ILE B O 1
ATOM 6739 N N . ARG B 1 400 ? -2.068 -10.031 17.625 1 98.81 400 ARG B N 1
ATOM 6740 C CA . ARG B 1 400 ? -3.029 -10.758 18.453 1 98.81 400 ARG B CA 1
ATOM 6741 C C . ARG B 1 400 ? -4.191 -9.852 18.859 1 98.81 400 ARG B C 1
ATOM 6743 O O . ARG B 1 400 ? -3.98 -8.758 19.375 1 98.81 400 ARG B O 1
ATOM 6750 N N . THR B 1 401 ? -5.398 -10.25 18.547 1 98.5 401 THR B N 1
ATOM 6751 C CA . THR B 1 401 ? -6.578 -9.469 18.906 1 98.5 401 THR B CA 1
ATOM 6752 C C . THR B 1 401 ? -6.82 -9.523 20.422 1 98.5 401 THR B C 1
ATOM 6754 O O . THR B 1 401 ? -6.281 -10.391 21.109 1 98.5 401 THR B O 1
ATOM 6757 N N . ALA B 1 402 ? -7.637 -8.617 20.891 1 97.06 402 ALA B N 1
ATOM 6758 C CA . ALA B 1 402 ? -7.992 -8.578 22.312 1 97.06 402 ALA B CA 1
ATOM 6759 C C . ALA B 1 402 ? -8.68 -9.867 22.75 1 97.06 402 ALA B C 1
ATOM 6761 O O . ALA B 1 402 ? -8.609 -10.25 23.906 1 97.06 402 ALA B O 1
ATOM 6762 N N . THR B 1 403 ? -9.289 -10.594 21.812 1 96.44 403 THR B N 1
ATOM 6763 C CA . THR B 1 403 ? -9.984 -11.836 22.125 1 96.44 403 THR B CA 1
ATOM 6764 C C . THR B 1 403 ? -9.039 -13.031 22 1 96.44 403 THR B C 1
ATOM 6766 O O . THR B 1 403 ? -9.453 -14.18 22.188 1 96.44 403 THR B O 1
ATOM 6769 N N . GLY B 1 404 ? -7.805 -12.75 21.641 1 97.81 404 GLY B N 1
ATOM 6770 C CA . GLY B 1 404 ? -6.785 -13.781 21.688 1 97.81 404 GLY B CA 1
ATOM 6771 C C . GLY B 1 404 ? -6.539 -14.461 20.359 1 97.81 404 GLY B C 1
ATOM 6772 O O . GLY B 1 404 ? -5.863 -15.484 20.297 1 97.81 404 GLY B O 1
ATOM 6773 N N . VAL B 1 405 ? -7.094 -13.961 19.25 1 98.75 405 VAL B N 1
ATOM 6774 C CA . VAL B 1 405 ? -6.891 -14.516 17.922 1 98.75 405 VAL B CA 1
ATOM 6775 C C . VAL B 1 405 ? -5.641 -13.906 17.281 1 98.75 405 VAL B C 1
ATOM 6777 O O . VAL B 1 405 ? -5.477 -12.688 17.266 1 98.75 405 VAL B O 1
ATOM 6780 N N . GLY B 1 406 ? -4.719 -14.75 16.844 1 98.81 406 GLY B N 1
ATOM 6781 C CA . GLY B 1 406 ? -3.523 -14.289 16.141 1 98.81 406 GLY B CA 1
ATOM 6782 C C . GLY B 1 406 ? -3.721 -14.148 14.648 1 98.81 406 GLY B C 1
ATOM 6783 O O . GLY B 1 406 ? -4.633 -14.75 14.078 1 98.81 406 GLY B O 1
ATOM 6784 N N . ALA B 1 407 ? -2.904 -13.344 14.008 1 98.94 407 ALA B N 1
ATOM 6785 C CA . ALA B 1 407 ? -2.902 -13.227 12.555 1 98.94 407 ALA B CA 1
ATOM 6786 C C . ALA B 1 407 ? -1.544 -12.75 12.047 1 98.94 407 ALA B C 1
ATOM 6788 O O . ALA B 1 407 ? -0.836 -12.016 12.734 1 98.94 407 ALA B O 1
ATOM 6789 N N . VAL B 1 408 ? -1.125 -13.211 10.891 1 98.94 408 VAL B N 1
ATOM 6790 C CA . VAL B 1 408 ? 0.047 -12.719 10.172 1 98.94 408 VAL B CA 1
ATOM 6791 C C . VAL B 1 408 ? -0.393 -11.875 8.984 1 98.94 408 VAL B C 1
ATOM 6793 O O . VAL B 1 408 ? -1.099 -12.359 8.094 1 98.94 408 VAL B O 1
ATOM 6796 N N . LEU B 1 409 ? -0.085 -10.578 8.984 1 98.94 409 LEU B N 1
ATOM 6797 C CA . LEU B 1 409 ? -0.337 -9.664 7.875 1 98.94 409 LEU B CA 1
ATOM 6798 C C . LEU B 1 409 ? 0.924 -9.453 7.043 1 98.94 409 LEU B C 1
ATOM 6800 O O . LEU B 1 409 ? 2.023 -9.344 7.594 1 98.94 409 LEU B O 1
ATOM 6804 N N . THR B 1 410 ? 0.791 -9.43 5.723 1 98.81 410 THR B N 1
ATOM 6805 C CA . THR B 1 410 ? 1.953 -9.312 4.848 1 98.81 410 THR B CA 1
ATOM 6806 C C . THR B 1 410 ? 1.769 -8.172 3.852 1 98.81 410 THR B C 1
ATOM 6808 O O . THR B 1 410 ? 0.64 -7.832 3.492 1 98.81 410 THR B O 1
ATOM 6811 N N . SER B 1 411 ? 2.873 -7.582 3.385 1 98 411 SER B N 1
ATOM 6812 C CA . SER B 1 411 ? 2.824 -6.52 2.389 1 98 411 SER B CA 1
ATOM 6813 C C . SER B 1 411 ? 2.879 -7.082 0.972 1 98 411 SER B C 1
ATOM 6815 O O . SER B 1 411 ? 2.568 -6.383 0.006 1 98 411 SER B O 1
ATOM 6817 N N . ARG B 1 412 ? 3.27 -8.352 0.863 1 97.12 412 ARG B N 1
ATOM 6818 C CA . ARG B 1 412 ? 3.225 -9.031 -0.426 1 97.12 412 ARG B CA 1
ATOM 6819 C C . ARG B 1 412 ? 2.17 -10.133 -0.425 1 97.12 412 ARG B C 1
ATOM 6821 O O . ARG B 1 412 ? 1.988 -10.828 0.579 1 97.12 412 ARG B O 1
ATOM 6828 N N . ARG B 1 413 ? 1.484 -10.203 -1.49 1 97.31 413 ARG B N 1
ATOM 6829 C CA . ARG B 1 413 ? 0.438 -11.211 -1.649 1 97.31 413 ARG B CA 1
ATOM 6830 C C . ARG B 1 413 ? 1.037 -12.602 -1.82 1 97.31 413 ARG B C 1
ATOM 6832 O O . ARG B 1 413 ? 1.741 -12.867 -2.797 1 97.31 413 ARG B O 1
ATOM 6839 N N . ARG B 1 414 ? 0.798 -13.5 -0.815 1 97.38 414 ARG B N 1
ATOM 6840 C CA . ARG B 1 414 ? 1.374 -14.844 -0.816 1 97.38 414 ARG B CA 1
ATOM 6841 C C . ARG B 1 414 ? 0.413 -15.852 -0.196 1 97.38 414 ARG B C 1
ATOM 6843 O O . ARG B 1 414 ? -0.461 -15.484 0.59 1 97.38 414 ARG B O 1
ATOM 6850 N N . GLN B 1 415 ? 0.515 -17.109 -0.541 1 97.81 415 GLN B N 1
ATOM 6851 C CA . GLN B 1 415 ? -0.15 -18.203 0.149 1 97.81 415 GLN B CA 1
ATOM 6852 C C . GLN B 1 415 ? 0.719 -18.75 1.277 1 97.81 415 GLN B C 1
ATOM 6854 O O . GLN B 1 415 ? 1.924 -18.5 1.321 1 97.81 415 GLN B O 1
ATOM 6859 N N . ALA B 1 416 ? 0.102 -19.484 2.15 1 98.56 416 ALA B N 1
ATOM 6860 C CA . ALA B 1 416 ? 0.851 -20.172 3.195 1 98.56 416 ALA B CA 1
ATOM 6861 C C . ALA B 1 416 ? 1.598 -21.375 2.627 1 98.56 416 ALA B C 1
ATOM 6863 O O . ALA B 1 416 ? 1.038 -22.141 1.847 1 98.56 416 ALA B O 1
ATOM 6864 N N . MET B 1 417 ? 2.869 -21.516 3.008 1 97.25 417 MET B N 1
ATOM 6865 C CA . MET B 1 417 ? 3.693 -22.641 2.574 1 97.25 417 MET B CA 1
ATOM 6866 C C . MET B 1 417 ? 4.391 -23.297 3.762 1 97.25 417 MET B C 1
ATOM 6868 O O . MET B 1 417 ? 4.145 -24.453 4.07 1 97.25 417 MET B O 1
ATOM 6872 N N . GLY B 1 418 ? 5.141 -22.531 4.508 1 97.81 418 GLY B N 1
ATOM 6873 C CA . GLY B 1 418 ? 5.816 -23.031 5.691 1 97.81 418 GLY B CA 1
ATOM 6874 C C . GLY B 1 418 ? 5.219 -22.516 6.984 1 97.81 418 GLY B C 1
ATOM 6875 O O . GLY B 1 418 ? 4.773 -21.375 7.055 1 97.81 418 GLY B O 1
ATOM 6876 N N . HIS B 1 419 ? 5.273 -23.375 8.008 1 97.75 419 HIS B N 1
ATOM 6877 C CA . HIS B 1 419 ? 4.676 -22.984 9.273 1 97.75 419 HIS B CA 1
ATOM 6878 C C . HIS B 1 419 ? 5.508 -21.906 9.961 1 97.75 419 HIS B C 1
ATOM 6880 O O . HIS B 1 419 ? 5.043 -21.266 10.914 1 97.75 419 HIS B O 1
ATOM 6886 N N . ASP B 1 420 ? 6.762 -21.672 9.43 1 98.25 420 ASP B N 1
ATOM 6887 C CA . ASP B 1 420 ? 7.566 -20.562 9.93 1 98.25 420 ASP B CA 1
ATOM 6888 C C . ASP B 1 420 ? 6.969 -19.219 9.516 1 98.25 420 ASP B C 1
ATOM 6890 O O . ASP B 1 420 ? 7.406 -18.172 9.984 1 98.25 420 ASP B O 1
ATOM 6894 N N . LEU B 1 421 ? 5.906 -19.266 8.75 1 98.5 421 LEU B N 1
ATOM 6895 C CA . LEU B 1 421 ? 5.043 -18.109 8.539 1 98.5 421 LEU B CA 1
ATOM 6896 C C . LEU B 1 421 ? 4.602 -17.516 9.875 1 98.5 421 LEU B C 1
ATOM 6898 O O . LEU B 1 421 ? 4.617 -16.297 10.047 1 98.5 421 LEU B O 1
ATOM 6902 N N . PHE B 1 422 ? 4.176 -18.375 10.797 1 98.81 422 PHE B N 1
ATOM 6903 C CA . PHE B 1 422 ? 3.682 -17.938 12.102 1 98.81 422 PHE B CA 1
ATOM 6904 C C . PHE B 1 422 ? 4.836 -17.703 13.062 1 98.81 422 PHE B C 1
ATOM 6906 O O . PHE B 1 422 ? 4.938 -16.625 13.664 1 98.81 422 PHE B O 1
ATOM 6913 N N . SER B 1 423 ? 5.781 -18.641 13.141 1 98.56 423 SER B N 1
ATOM 6914 C CA . SER B 1 423 ? 6.852 -18.531 14.125 1 98.56 423 SER B CA 1
ATOM 6915 C C . SER B 1 423 ? 7.734 -17.312 13.852 1 98.56 423 SER B C 1
ATOM 6917 O O . SER B 1 423 ? 8.172 -16.641 14.789 1 98.56 423 SER B O 1
ATOM 6919 N N . ASN B 1 424 ? 7.977 -17.016 12.531 1 98.38 424 ASN B N 1
ATOM 6920 C CA . ASN B 1 424 ? 8.789 -15.852 12.18 1 98.38 424 ASN B CA 1
ATOM 6921 C C . ASN B 1 424 ? 8.117 -14.547 12.578 1 98.38 424 ASN B C 1
ATOM 6923 O O . ASN B 1 424 ? 8.766 -13.5 12.633 1 98.38 424 ASN B O 1
ATOM 6927 N N . MET B 1 425 ? 6.805 -14.586 12.906 1 98.5 425 MET B N 1
ATOM 6928 C CA . MET B 1 425 ? 6.059 -13.383 13.234 1 98.5 425 MET B CA 1
ATOM 6929 C C . MET B 1 425 ? 5.648 -13.383 14.703 1 98.5 425 MET B C 1
ATOM 6931 O O . MET B 1 425 ? 4.746 -12.641 15.102 1 98.5 425 MET B O 1
ATOM 6935 N N . GLY B 1 426 ? 6.199 -14.273 15.492 1 98.19 426 GLY B N 1
ATOM 6936 C CA . GLY B 1 426 ? 6.008 -14.242 16.938 1 98.19 426 GLY B CA 1
ATOM 6937 C C . GLY B 1 426 ? 4.832 -15.086 17.391 1 98.19 426 GLY B C 1
ATOM 6938 O O . GLY B 1 426 ? 4.367 -14.945 18.531 1 98.19 426 GLY B O 1
ATOM 6939 N N . ILE B 1 427 ? 4.289 -15.914 16.578 1 98.62 427 ILE B N 1
ATOM 6940 C CA . ILE B 1 427 ? 3.211 -16.828 16.922 1 98.62 427 ILE B CA 1
ATOM 6941 C C . ILE B 1 427 ? 3.721 -18.266 16.859 1 98.62 427 ILE B C 1
ATOM 6943 O O . ILE B 1 427 ? 4.16 -18.734 15.805 1 98.62 427 ILE B O 1
ATOM 6947 N N . ASP B 1 428 ? 3.738 -18.969 17.906 1 98.44 428 ASP B N 1
ATOM 6948 C CA . ASP B 1 428 ? 4.129 -20.375 17.922 1 98.44 428 ASP B CA 1
ATOM 6949 C C . ASP B 1 428 ? 3.002 -21.266 17.391 1 98.44 428 ASP B C 1
ATOM 6951 O O . ASP B 1 428 ? 1.982 -21.453 18.062 1 98.44 428 ASP B O 1
ATOM 6955 N N . PRO B 1 429 ? 3.195 -21.812 16.25 1 98.44 429 PRO B N 1
ATOM 6956 C CA . PRO B 1 429 ? 2.111 -22.625 15.688 1 98.44 429 PRO B CA 1
ATOM 6957 C C . PRO B 1 429 ? 1.773 -23.844 16.547 1 98.44 429 PRO B C 1
ATOM 6959 O O . PRO B 1 429 ? 0.614 -24.25 16.609 1 98.44 429 PRO B O 1
ATOM 6962 N N . LEU B 1 430 ? 2.678 -24.359 17.266 1 97.81 430 LEU B N 1
ATOM 6963 C CA . LEU B 1 430 ? 2.457 -25.547 18.094 1 97.81 430 LEU B CA 1
ATOM 6964 C C . LEU B 1 430 ? 1.648 -25.219 19.328 1 97.81 430 LEU B C 1
ATOM 6966 O O . LEU B 1 430 ? 1.071 -26.109 19.969 1 97.81 430 LEU B O 1
ATOM 6970 N N . GLY B 1 431 ? 1.673 -23.984 19.656 1 96.94 431 GLY B N 1
ATOM 6971 C CA . GLY B 1 431 ? 0.948 -23.547 20.844 1 96.94 431 GLY B CA 1
ATOM 6972 C C . GLY B 1 431 ? -0.494 -23.172 20.562 1 96.94 431 GLY B C 1
ATOM 6973 O O . GLY B 1 431 ? -1.283 -22.969 21.484 1 96.94 431 GLY B O 1
ATOM 6974 N N . GLU B 1 432 ? -0.874 -23.156 19.312 1 98.06 432 GLU B N 1
ATOM 6975 C CA . GLU B 1 432 ? -2.238 -22.828 18.922 1 98.06 432 GLU B CA 1
ATOM 6976 C C . GLU B 1 432 ? -3.129 -24.062 18.891 1 98.06 432 GLU B C 1
ATOM 6978 O O . GLU B 1 432 ? -2.643 -25.188 18.688 1 98.06 432 GLU B O 1
ATOM 6983 N N . ARG B 1 433 ? -4.441 -23.844 19.109 1 97.62 433 ARG B N 1
ATOM 6984 C CA . ARG B 1 433 ? -5.418 -2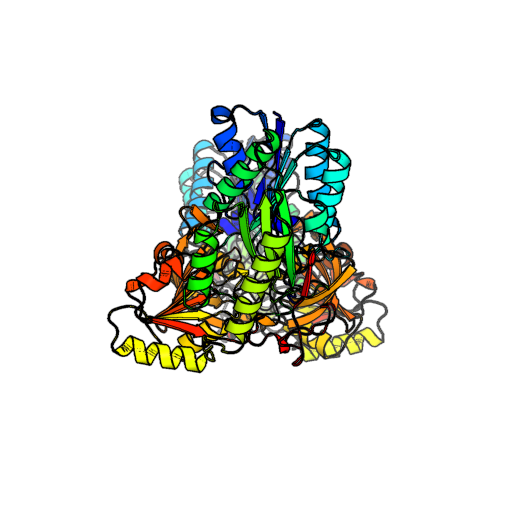4.906 18.906 1 97.62 433 ARG B CA 1
ATOM 6985 C C . ARG B 1 433 ? -5.773 -25.062 17.438 1 97.62 433 ARG B C 1
ATOM 6987 O O . ARG B 1 433 ? -5.93 -26.172 16.938 1 97.62 433 ARG B O 1
ATOM 6994 N N . LEU B 1 434 ? -5.926 -23.922 16.812 1 98.62 434 LEU B N 1
ATOM 6995 C CA . LEU B 1 434 ? -6.305 -23.875 15.398 1 98.62 434 LEU B CA 1
ATOM 6996 C C . LEU B 1 434 ? -5.324 -23.016 14.594 1 98.62 434 LEU B C 1
ATOM 6998 O O . LEU B 1 434 ? -4.902 -21.953 15.055 1 98.62 434 LEU B O 1
ATOM 7002 N N . LEU B 1 435 ? -4.938 -23.516 13.453 1 98.81 435 LEU B N 1
ATOM 7003 C CA . LEU B 1 435 ? -4.23 -22.75 12.438 1 98.81 435 LEU B CA 1
ATOM 7004 C C . LEU B 1 435 ? -5.039 -22.672 11.148 1 98.81 435 LEU B C 1
ATOM 7006 O O . LEU B 1 435 ? -5.363 -23.703 10.555 1 98.81 435 LEU B O 1
ATOM 7010 N N . VAL B 1 436 ? -5.461 -21.484 10.758 1 98.81 436 VAL B N 1
ATOM 7011 C CA . VAL B 1 436 ? -6.145 -21.281 9.484 1 98.81 436 VAL B CA 1
ATOM 7012 C C . VAL B 1 436 ? -5.172 -20.719 8.461 1 98.81 436 VAL B C 1
ATOM 7014 O O . VAL B 1 436 ? -4.648 -19.609 8.641 1 98.81 436 VAL B O 1
ATOM 7017 N N . VAL B 1 437 ? -4.941 -21.438 7.402 1 98.81 437 VAL B N 1
ATOM 7018 C CA . VAL B 1 437 ? -3.936 -21.016 6.43 1 98.81 437 VAL B CA 1
ATOM 7019 C C . VAL B 1 437 ? -4.602 -20.75 5.082 1 98.81 437 VAL B C 1
ATOM 7021 O O . VAL B 1 437 ? -5.477 -21.5 4.652 1 98.81 437 VAL B O 1
ATOM 7024 N N . LYS B 1 438 ? -4.281 -19.656 4.461 1 98.31 438 LYS B N 1
ATOM 7025 C CA . LYS B 1 438 ? -4.738 -19.328 3.113 1 98.31 438 LYS B CA 1
ATOM 7026 C C . LYS B 1 438 ? -3.879 -20.016 2.057 1 98.31 438 LYS B C 1
ATOM 7028 O O . LYS B 1 438 ? -2.91 -19.438 1.564 1 98.31 438 LYS B O 1
ATOM 7033 N N . SER B 1 439 ? -4.281 -21.125 1.696 1 97.69 439 SER B N 1
ATOM 7034 C CA . SER B 1 439 ? -3.557 -22.016 0.79 1 97.69 439 SER B CA 1
ATOM 7035 C C . SER B 1 439 ? -4.414 -23.203 0.374 1 97.69 439 SER B C 1
ATOM 7037 O O . SER B 1 439 ? -5.309 -23.625 1.114 1 97.69 439 SER B O 1
ATOM 7039 N N . ASN B 1 440 ? -4.168 -23.688 -0.756 1 94.88 440 ASN B N 1
ATOM 7040 C CA . ASN B 1 440 ? -4.887 -24.875 -1.22 1 94.88 440 ASN B CA 1
ATOM 7041 C C . ASN B 1 440 ? -4.137 -26.156 -0.875 1 94.88 440 ASN B C 1
ATOM 7043 O O . ASN B 1 440 ? -4.734 -27.109 -0.396 1 94.88 440 ASN B O 1
ATOM 7047 N N . GLN B 1 441 ? -2.834 -26.156 -1.172 1 93.06 441 GLN B N 1
ATOM 7048 C CA . GLN B 1 441 ? -2.148 -27.438 -1.007 1 93.06 441 GLN B CA 1
ATOM 7049 C C . GLN B 1 441 ? -0.694 -27.234 -0.593 1 93.06 441 GLN B C 1
ATOM 7051 O O . GLN B 1 441 ? -0.12 -28.062 0.111 1 93.06 441 GLN B O 1
ATOM 7056 N N . HIS B 1 442 ? -0.053 -26.188 -0.899 1 95.06 442 HIS B N 1
ATOM 7057 C CA . HIS B 1 442 ? 1.383 -26.016 -0.719 1 95.06 442 HIS B CA 1
ATOM 7058 C C . HIS B 1 442 ? 1.75 -25.953 0.761 1 95.06 442 HIS B C 1
ATOM 7060 O O . HIS B 1 442 ? 2.871 -26.297 1.141 1 95.06 442 HIS B O 1
ATOM 7066 N N . PHE B 1 443 ? 0.811 -25.594 1.58 1 97.06 443 PHE B N 1
ATOM 7067 C CA . PHE B 1 443 ? 1.041 -25.547 3.02 1 97.06 443 PHE B CA 1
ATOM 7068 C C . PHE B 1 443 ? 1.236 -26.953 3.58 1 97.06 443 PHE B C 1
ATOM 7070 O O . PHE B 1 443 ? 1.846 -27.125 4.637 1 97.06 443 PHE B O 1
ATOM 7077 N N . HIS B 1 444 ? 0.693 -27.969 2.936 1 95.62 444 HIS B N 1
ATOM 7078 C CA . HIS B 1 444 ? 0.493 -29.297 3.486 1 95.62 444 HIS B CA 1
ATOM 7079 C C . HIS B 1 444 ? 1.819 -29.938 3.887 1 95.62 444 HIS B C 1
ATOM 7081 O O . HIS B 1 444 ? 1.911 -30.594 4.93 1 95.62 444 HIS B O 1
ATOM 7087 N N . ALA B 1 445 ? 2.814 -29.719 3.096 1 93.06 445 ALA B N 1
ATOM 7088 C CA . ALA B 1 445 ? 4.109 -30.359 3.336 1 93.06 445 ALA B CA 1
ATOM 7089 C C . ALA B 1 445 ? 4.688 -29.922 4.68 1 93.06 445 ALA B C 1
ATOM 7091 O O . ALA B 1 445 ? 5.371 -30.703 5.348 1 93.06 445 ALA B O 1
ATOM 7092 N N . SER B 1 446 ? 4.414 -28.75 5.062 1 96.25 446 SER B N 1
ATOM 7093 C CA . SER B 1 446 ? 4.988 -28.188 6.289 1 96.25 446 SER B CA 1
ATOM 7094 C C . SER B 1 446 ? 4.012 -28.312 7.453 1 96.25 446 SER B C 1
ATOM 7096 O O . SER B 1 446 ? 4.414 -28.609 8.578 1 96.25 446 SER B O 1
ATOM 7098 N N . PHE B 1 447 ? 2.744 -28.156 7.266 1 97.75 447 PHE B N 1
ATOM 7099 C CA . PHE B 1 447 ? 1.764 -28.031 8.336 1 97.75 447 PHE B CA 1
ATOM 7100 C C . PHE B 1 447 ? 1.218 -29.391 8.742 1 97.75 447 PHE B C 1
ATOM 7102 O O . PHE B 1 447 ? 0.879 -29.609 9.906 1 97.75 447 PHE B O 1
ATOM 7109 N N . ALA B 1 448 ? 1.116 -30.328 7.805 1 96.12 448 ALA B N 1
ATOM 7110 C CA . ALA B 1 448 ? 0.524 -31.641 8.102 1 96.12 448 ALA B CA 1
ATOM 7111 C C . ALA B 1 448 ? 1.308 -32.344 9.195 1 96.12 448 ALA B C 1
ATOM 7113 O O . ALA B 1 448 ? 0.72 -32.906 10.133 1 96.12 448 ALA B O 1
ATOM 7114 N N . PRO B 1 449 ? 2.648 -32.344 9.164 1 96.56 449 PRO B N 1
ATOM 7115 C CA . PRO B 1 449 ? 3.424 -33.094 10.164 1 96.56 449 PRO B CA 1
ATOM 7116 C C . PRO B 1 449 ? 3.227 -32.531 11.578 1 96.56 449 PRO B C 1
ATOM 7118 O O . PRO B 1 449 ? 3.449 -33.25 12.555 1 96.56 449 PRO B O 1
ATOM 7121 N N . ILE B 1 450 ? 2.789 -31.297 11.734 1 97.69 450 ILE B N 1
ATOM 7122 C CA . ILE B 1 450 ? 2.686 -30.719 13.062 1 97.69 450 ILE B CA 1
ATOM 7123 C C . ILE B 1 450 ? 1.217 -30.625 13.477 1 97.69 450 ILE B C 1
ATOM 7125 O O . ILE B 1 450 ? 0.891 -30.031 14.508 1 97.69 450 ILE B O 1
ATOM 7129 N N . SER B 1 451 ? 0.326 -31.141 12.664 1 98.12 451 SER B N 1
ATOM 7130 C CA . SER B 1 451 ? -1.105 -31.031 12.922 1 98.12 451 SER B CA 1
ATOM 7131 C C . SER B 1 451 ? -1.709 -32.375 13.297 1 98.12 451 SER B C 1
ATOM 7133 O O . SER B 1 451 ? -1.305 -33.406 12.766 1 98.12 451 SER B O 1
ATOM 7135 N N . ALA B 1 452 ? -2.668 -32.312 14.195 1 97.94 452 ALA B N 1
ATOM 7136 C CA . ALA B 1 452 ? -3.449 -33.531 14.492 1 97.94 452 ALA B CA 1
ATOM 7137 C C . ALA B 1 452 ? -4.277 -33.938 13.281 1 97.94 452 ALA B C 1
ATOM 7139 O O . ALA B 1 452 ? -4.457 -35.156 13.031 1 97.94 452 ALA B O 1
ATOM 7140 N N . THR B 1 453 ? -4.801 -32.969 12.641 1 96.12 453 THR B N 1
ATOM 7141 C CA . THR B 1 453 ? -5.633 -33.156 11.453 1 96.12 453 THR B CA 1
ATOM 7142 C C . THR B 1 453 ? -5.609 -31.906 10.57 1 96.12 453 THR B C 1
ATOM 7144 O O . THR B 1 453 ? -5.41 -30.797 11.062 1 96.12 453 THR B O 1
ATOM 7147 N N . VAL B 1 454 ? -5.762 -32.156 9.266 1 96.44 454 VAL B N 1
ATOM 7148 C CA . VAL B 1 454 ? -5.941 -31.062 8.312 1 96.44 454 VAL B CA 1
ATOM 7149 C C . VAL B 1 454 ? -7.363 -31.078 7.754 1 96.44 454 VAL B C 1
ATOM 7151 O O . VAL B 1 454 ? -7.828 -32.125 7.266 1 96.44 454 VAL B O 1
ATOM 7154 N N . LEU B 1 455 ? -8.031 -29.953 7.949 1 96.75 455 LEU B N 1
ATOM 7155 C CA . LEU B 1 455 ? -9.359 -29.766 7.379 1 96.75 455 LEU B CA 1
ATOM 7156 C C . LEU B 1 455 ? -9.305 -28.828 6.18 1 96.75 455 LEU B C 1
ATOM 7158 O O . LEU B 1 455 ? -8.523 -27.875 6.168 1 96.75 455 LEU B O 1
ATOM 7162 N N . TYR B 1 456 ? -10.094 -29.125 5.188 1 95.5 456 TYR B N 1
ATOM 7163 C CA . TYR B 1 456 ? -10.203 -28.25 4.016 1 95.5 456 TYR B CA 1
ATOM 7164 C C . TYR B 1 456 ? -11.555 -27.547 3.986 1 95.5 456 TYR B C 1
ATOM 7166 O O . TYR B 1 456 ? -12.594 -28.188 4.164 1 95.5 456 TYR B O 1
ATOM 7174 N N . ALA B 1 457 ? -11.453 -26.234 3.84 1 96.62 457 ALA B N 1
ATOM 7175 C CA . ALA B 1 457 ? -12.68 -25.453 3.828 1 96.62 457 ALA B CA 1
ATOM 7176 C C . ALA B 1 457 ? -12.867 -24.734 2.49 1 96.62 457 ALA B C 1
ATOM 7178 O O . ALA B 1 457 ? -11.883 -24.375 1.834 1 96.62 457 ALA B O 1
ATOM 7179 N N . THR B 1 458 ? -14.141 -24.641 2.125 1 93 458 THR B N 1
ATOM 7180 C CA . THR B 1 458 ? -14.5 -23.688 1.093 1 93 458 THR B CA 1
ATOM 7181 C C . THR B 1 458 ? -14.703 -22.297 1.696 1 93 458 THR B C 1
ATOM 7183 O O . THR B 1 458 ? -14.305 -22.047 2.838 1 93 458 THR B O 1
ATOM 7186 N N . GLY B 1 459 ? -15.219 -21.391 1.002 1 91.25 459 GLY B N 1
ATOM 7187 C CA . GLY B 1 459 ? -15.445 -20.047 1.495 1 91.25 459 GLY B CA 1
ATOM 7188 C C . GLY B 1 459 ? -16.094 -19.141 0.471 1 91.25 459 GLY B C 1
ATOM 7189 O O . GLY B 1 459 ? -16.688 -19.609 -0.5 1 91.25 459 GLY B O 1
ATOM 7190 N N . ASP B 1 460 ? -16.047 -17.906 0.853 1 93.19 460 ASP B N 1
ATOM 7191 C CA . ASP B 1 460 ? -16.656 -16.906 -0.013 1 93.19 460 ASP B CA 1
ATOM 7192 C C . ASP B 1 460 ? -15.602 -16.109 -0.764 1 93.19 460 ASP B C 1
ATOM 7194 O O . ASP B 1 460 ? -15.875 -15.008 -1.245 1 93.19 460 ASP B O 1
ATOM 7198 N N . GLY B 1 461 ? -14.391 -16.656 -0.827 1 95.25 461 GLY B N 1
ATOM 7199 C CA . GLY B 1 461 ? -13.344 -16.047 -1.636 1 95.25 461 GLY B CA 1
ATOM 7200 C C . GLY B 1 461 ? -13.508 -16.312 -3.121 1 95.25 461 GLY B C 1
ATOM 7201 O O . GLY B 1 461 ? -14.586 -16.703 -3.57 1 95.25 461 GLY B O 1
ATOM 7202 N N . LEU B 1 462 ? -12.516 -16.062 -3.852 1 96.06 462 LEU B N 1
ATOM 7203 C CA . LEU B 1 462 ? -12.531 -16.109 -5.309 1 96.06 462 LEU B CA 1
ATOM 7204 C C . LEU B 1 462 ? -12.602 -17.562 -5.797 1 96.06 462 LEU B C 1
ATOM 7206 O O . LEU B 1 462 ? -13.297 -17.859 -6.77 1 96.06 462 LEU B O 1
ATOM 7210 N N . LEU B 1 463 ? -11.859 -18.453 -5.098 1 96.44 463 LEU B N 1
ATOM 7211 C CA . LEU B 1 463 ? -11.672 -19.797 -5.613 1 96.44 463 LEU B CA 1
ATOM 7212 C C . LEU B 1 463 ? -12.805 -20.719 -5.16 1 96.44 463 LEU B C 1
ATOM 7214 O O . LEU B 1 463 ? -13.016 -20.906 -3.961 1 96.44 463 LEU B O 1
ATOM 7218 N N . ALA B 1 464 ? -13.453 -21.281 -6.121 1 90.12 464 ALA B N 1
ATOM 7219 C CA . ALA B 1 464 ? -14.555 -22.203 -5.84 1 90.12 464 ALA B CA 1
ATOM 7220 C C . ALA B 1 464 ? -14.07 -23.656 -5.832 1 90.12 464 ALA B C 1
ATOM 7222 O O . ALA B 1 464 ? -13.156 -24.016 -6.574 1 90.12 464 ALA B O 1
ATOM 7223 N N . THR B 1 465 ? -14.727 -24.453 -5.016 1 88.75 465 THR B N 1
ATOM 7224 C CA . THR B 1 465 ? -14.453 -25.875 -5.031 1 88.75 465 THR B CA 1
ATOM 7225 C C . THR B 1 465 ? -15.391 -26.594 -6 1 88.75 465 THR B C 1
ATOM 7227 O O . THR B 1 465 ? -15.094 -27.703 -6.445 1 88.75 465 THR B O 1
ATOM 7230 N N . ASP B 1 466 ? -16.516 -26.016 -6.25 1 91.06 466 ASP B N 1
ATOM 7231 C CA . ASP B 1 466 ? -17.359 -26.422 -7.359 1 91.06 466 ASP B CA 1
ATOM 7232 C C . ASP B 1 466 ? -17.078 -25.594 -8.609 1 91.06 466 ASP B C 1
ATOM 7234 O O . ASP B 1 466 ? -17.594 -24.484 -8.75 1 91.06 466 ASP B O 1
ATOM 7238 N N . TYR B 1 467 ? -16.344 -26.156 -9.523 1 93.56 467 TYR B N 1
ATOM 7239 C CA . TYR B 1 467 ? -15.812 -25.438 -10.672 1 93.56 467 TYR B CA 1
ATOM 7240 C C . TYR B 1 467 ? -16.938 -25.016 -11.609 1 93.56 467 TYR B C 1
ATOM 7242 O O . TYR B 1 467 ? -16.75 -24.172 -12.484 1 93.56 467 TYR B O 1
ATOM 7250 N N . ARG B 1 468 ? -18.297 -25.594 -11.508 1 94.62 468 ARG B N 1
ATOM 7251 C CA . ARG B 1 468 ? -19.453 -25.219 -12.305 1 94.62 468 ARG B CA 1
ATOM 7252 C C . ARG B 1 468 ? -19.875 -23.781 -12.016 1 94.62 468 ARG B C 1
ATOM 7254 O O . ARG B 1 468 ? -20.625 -23.188 -12.797 1 94.62 468 ARG B O 1
ATOM 7261 N N . ARG B 1 469 ? -19.297 -23.219 -10.875 1 92.31 469 ARG B N 1
ATOM 7262 C CA . ARG B 1 469 ? -19.734 -21.922 -10.406 1 92.31 469 ARG B CA 1
ATOM 7263 C C . ARG B 1 469 ? -19.016 -20.797 -11.156 1 92.31 469 ARG B C 1
ATOM 7265 O O . ARG B 1 469 ? -19.438 -19.641 -11.094 1 92.31 469 ARG B O 1
ATOM 7272 N N . TYR B 1 470 ? -17.922 -21.156 -11.797 1 95.06 470 TYR B N 1
ATOM 7273 C CA . TYR B 1 470 ? -17.219 -20.141 -12.578 1 95.06 470 TYR B CA 1
ATOM 7274 C C . TYR B 1 470 ? -18 -19.797 -13.844 1 95.06 470 TYR B C 1
ATOM 7276 O O . TYR B 1 470 ? -18.703 -20.641 -14.398 1 95.06 470 TYR B O 1
ATOM 7284 N N . PRO B 1 471 ? -18 -18.594 -14.273 1 95.19 471 PRO B N 1
ATOM 7285 C CA . PRO B 1 471 ? -18.656 -18.219 -15.523 1 95.19 471 PRO B CA 1
ATOM 7286 C C . PRO B 1 471 ? -17.844 -18.578 -16.75 1 95.19 471 PRO B C 1
ATOM 7288 O O . PRO B 1 471 ? -17.406 -17.688 -17.5 1 95.19 471 PRO B O 1
ATOM 7291 N N . TRP B 1 472 ? -17.781 -19.828 -17.078 1 97.25 472 TRP B N 1
ATOM 7292 C CA . TRP B 1 472 ? -17.016 -20.359 -18.203 1 97.25 472 TRP B CA 1
ATOM 7293 C C . TRP B 1 472 ? -17.578 -19.844 -19.516 1 97.25 472 TRP B C 1
ATOM 7295 O O . TRP B 1 472 ? -18.797 -19.781 -19.703 1 97.25 472 TRP B O 1
ATOM 7305 N N . SER B 1 473 ? -16.703 -19.438 -20.453 1 96.62 473 SER B N 1
ATOM 7306 C CA . SER B 1 473 ? -17.172 -18.938 -21.75 1 96.62 473 SER B CA 1
ATOM 7307 C C . SER B 1 473 ? -16.25 -19.375 -22.875 1 96.62 473 SER B C 1
ATOM 7309 O O . SER B 1 473 ? -16.656 -19.359 -24.047 1 96.62 473 SER B O 1
ATOM 7311 N N . ARG B 1 474 ? -15.062 -19.906 -22.578 1 97.25 474 ARG B N 1
ATOM 7312 C CA . ARG B 1 474 ? -14.07 -20.125 -23.625 1 97.25 474 ARG B CA 1
ATOM 7313 C C . ARG B 1 474 ? -13.711 -21.609 -23.734 1 97.25 474 ARG B C 1
ATOM 7315 O O . ARG B 1 474 ? -13.352 -22.094 -24.812 1 97.25 474 ARG B O 1
ATOM 7322 N N . VAL B 1 475 ? -13.836 -22.281 -22.609 1 97.94 475 VAL B N 1
ATOM 7323 C CA . VAL B 1 475 ? -13.406 -23.688 -22.578 1 97.94 475 VAL B CA 1
ATOM 7324 C C . VAL B 1 475 ? -14.195 -24.484 -23.609 1 97.94 475 VAL B C 1
ATOM 7326 O O . VAL B 1 475 ? -15.398 -24.281 -23.781 1 97.94 475 VAL B O 1
ATOM 7329 N N . ALA B 1 476 ? -13.453 -25.344 -24.328 1 97.38 476 ALA B N 1
ATOM 7330 C CA . ALA B 1 476 ? -14.109 -26.234 -25.281 1 97.38 476 ALA B CA 1
ATOM 7331 C C . ALA B 1 476 ? -14.969 -27.281 -24.578 1 97.38 476 ALA B C 1
ATOM 7333 O O . ALA B 1 476 ? -14.523 -27.906 -23.609 1 97.38 476 ALA B O 1
ATOM 7334 N N . ARG B 1 477 ? -16.141 -27.469 -25.047 1 96.31 477 ARG B N 1
ATOM 7335 C CA . ARG B 1 477 ? -17.094 -28.406 -24.484 1 96.31 477 ARG B CA 1
ATOM 7336 C C . ARG B 1 477 ? -17.406 -29.531 -25.469 1 96.31 477 ARG B C 1
ATOM 7338 O O . ARG B 1 477 ? -17.25 -29.359 -26.688 1 96.31 477 ARG B O 1
ATOM 7345 N N . PRO B 1 478 ? -17.75 -30.688 -25.016 1 97.06 478 PRO B N 1
ATOM 7346 C CA . PRO B 1 478 ? -18.109 -30.984 -23.641 1 97.06 478 PRO B CA 1
ATOM 7347 C C . PRO B 1 478 ? -16.891 -31.234 -22.75 1 97.06 478 PRO B C 1
ATOM 7349 O O . PRO B 1 478 ? -15.875 -31.75 -23.234 1 97.06 478 PRO B O 1
ATOM 7352 N N . ILE B 1 479 ? -16.984 -30.938 -21.453 1 96.81 479 ILE B N 1
ATOM 7353 C CA . ILE B 1 479 ? -15.93 -31.172 -20.469 1 96.81 479 ILE B CA 1
ATOM 7354 C C . ILE B 1 479 ? -16.547 -31.328 -19.094 1 96.81 479 ILE B C 1
ATOM 7356 O O . ILE B 1 479 ? -17.484 -30.609 -18.734 1 96.81 479 ILE B O 1
ATOM 7360 N N . ARG B 1 480 ? -16.109 -32.344 -18.328 1 94.81 480 ARG B N 1
ATOM 7361 C CA . ARG B 1 480 ? -16.578 -32.531 -16.953 1 94.81 480 ARG B CA 1
ATOM 7362 C C . ARG B 1 480 ? -15.875 -31.547 -16.016 1 94.81 480 ARG B C 1
ATOM 7364 O O . ARG B 1 480 ? -14.68 -31.281 -16.156 1 94.81 480 ARG B O 1
ATOM 7371 N N . PRO B 1 481 ? -16.594 -30.953 -15.117 1 93.75 481 PRO B N 1
ATOM 7372 C CA . PRO B 1 481 ? -17.953 -31.281 -14.664 1 93.75 481 PRO B CA 1
ATOM 7373 C C . PRO B 1 481 ? -19.031 -30.406 -15.305 1 93.75 481 PRO B C 1
ATOM 7375 O O . PRO B 1 481 ? -20.188 -30.469 -14.914 1 93.75 481 PRO B O 1
ATOM 7378 N N . LEU B 1 482 ? -18.656 -29.594 -16.219 1 95.69 482 LEU B N 1
ATOM 7379 C CA . LEU B 1 482 ? -19.625 -28.688 -16.844 1 95.69 482 LEU B CA 1
ATOM 7380 C C . LEU B 1 482 ? -20.641 -29.469 -17.672 1 95.69 482 LEU B C 1
ATOM 7382 O O . LEU B 1 482 ? -21.781 -29 -17.859 1 95.69 482 LEU B O 1
ATOM 7386 N N . ASP B 1 483 ? -20.234 -30.609 -18.203 1 95.44 483 ASP B N 1
ATOM 7387 C CA . ASP B 1 483 ? -21.078 -31.531 -18.969 1 95.44 483 ASP B CA 1
ATOM 7388 C C . ASP B 1 483 ? -21.047 -32.938 -18.375 1 95.44 483 ASP B C 1
ATOM 7390 O O . ASP B 1 483 ? -20.109 -33.281 -17.656 1 95.44 483 ASP B O 1
ATOM 7394 N N . THR B 1 484 ? -22.016 -33.812 -18.688 1 90.06 484 THR B N 1
ATOM 7395 C CA . THR B 1 484 ? -22.125 -35.125 -18.078 1 90.06 484 THR B CA 1
ATOM 7396 C C . THR B 1 484 ? -21.641 -36.219 -19.047 1 90.06 484 THR B C 1
ATOM 7398 O O . THR B 1 484 ? -21.109 -37.219 -18.625 1 90.06 484 THR B O 1
ATOM 7401 N N . GLU B 1 485 ? -21.844 -36.094 -20.312 1 89.69 485 GLU B N 1
ATOM 7402 C CA . GLU B 1 485 ? -21.422 -37.094 -21.312 1 89.69 485 GLU B CA 1
ATOM 7403 C C . GLU B 1 485 ? -20.141 -36.625 -22 1 89.69 485 GLU B C 1
ATOM 7405 O O . GLU B 1 485 ? -20.188 -35.844 -22.938 1 89.69 485 GLU B O 1
ATOM 7410 N N . VAL B 1 486 ? -19.062 -37.062 -21.484 1 92.69 486 VAL B N 1
ATOM 7411 C CA . VAL B 1 486 ? -17.766 -36.656 -22 1 92.69 486 VAL B CA 1
ATOM 7412 C C . VAL B 1 486 ? -16.859 -37.875 -22.156 1 92.69 486 VAL B C 1
ATOM 7414 O O . VAL B 1 486 ? -16.859 -38.781 -21.328 1 92.69 486 VAL B O 1
ATOM 7417 N N . GLU B 1 487 ? -16.156 -37.969 -23.25 1 93.44 487 GLU B N 1
ATOM 7418 C CA . GLU B 1 487 ? -15.18 -39.031 -23.484 1 93.44 487 GLU B CA 1
ATOM 7419 C C . GLU B 1 487 ? -13.789 -38.469 -23.766 1 93.44 487 GLU B C 1
ATOM 7421 O O . GLU B 1 487 ? -13.648 -37.5 -24.516 1 93.44 487 GLU B O 1
ATOM 7426 N N . GLY B 1 488 ? -12.867 -39.062 -23.078 1 96.44 488 GLY B N 1
ATOM 7427 C CA . GLY B 1 488 ? -11.492 -38.688 -23.406 1 96.44 488 GLY B CA 1
ATOM 7428 C C . GLY B 1 488 ? -11.07 -39.125 -24.797 1 96.44 488 GLY B C 1
ATOM 7429 O O . GLY B 1 488 ? -11.75 -39.938 -25.438 1 96.44 488 GLY B O 1
ATOM 7430 N N . ARG B 1 489 ? -9.945 -38.562 -25.266 1 97.75 489 ARG B N 1
ATOM 7431 C CA . ARG B 1 489 ? -9.484 -38.906 -26.609 1 97.75 489 ARG B CA 1
ATOM 7432 C C . ARG B 1 489 ? -7.988 -38.656 -26.766 1 97.75 489 ARG B C 1
ATOM 7434 O O . ARG B 1 489 ? -7.426 -37.812 -26.047 1 97.75 489 ARG B O 1
ATOM 7441 N N . LEU B 1 490 ? -7.414 -39.344 -27.625 1 98.19 490 LEU B N 1
ATOM 7442 C CA . LEU B 1 490 ? -6.023 -39.125 -28.016 1 98.19 490 LEU B CA 1
ATOM 7443 C C . LEU B 1 490 ? -5.906 -37.938 -28.953 1 98.19 490 LEU B C 1
ATOM 7445 O O . LEU B 1 490 ? -6.586 -37.875 -29.984 1 98.19 490 LEU B O 1
ATOM 7449 N N . LEU B 1 491 ? -5.086 -36.938 -28.688 1 97.69 491 LEU B N 1
ATOM 7450 C CA . LEU B 1 491 ? -4.938 -35.75 -29.5 1 97.69 491 LEU B CA 1
ATOM 7451 C C . LEU B 1 491 ? -3.723 -35.844 -30.406 1 97.69 491 LEU B C 1
ATOM 7453 O O . LEU B 1 491 ? -3.693 -35.25 -31.484 1 97.69 491 LEU B O 1
ATOM 7457 N N . LEU B 1 492 ? -2.746 -36.375 -29.875 1 95.31 492 LEU B N 1
ATOM 7458 C CA . LEU B 1 492 ? -1.493 -36.531 -30.609 1 95.31 492 LEU B CA 1
ATOM 7459 C C . LEU B 1 492 ? -0.913 -37.938 -30.375 1 95.31 492 LEU B C 1
ATOM 7461 O O . LEU B 1 492 ? -0.974 -38.469 -29.266 1 95.31 492 LEU B O 1
#

InterPro domains:
  IPR009197 Microcystin LR degradation protein MlrC [PIRSF012702] (1-485)
  IPR010799 Microcystin LR degradation protein MlrC, C-terminal [PF07171] (300-474)
  IPR015995 Microcystin LR degradation protein MlrC, N-terminal [PF07364] (2-286)

Foldseek 3Di:
DEEEEEEDEEAAQQQFPDEDELVQFVVAPKAAVPRDDQDDDLQCLLVNLCVVCCVVLPYHYQYGIYTDGFYAHAYEPVNLVVRLVRRLVSVLVRPAGQEYEYRYAQRHHHVVRRGSPLVSLVSVCVRNDDRHAYFYEYELQHLDDPSNLVRHQYYFYQLAVVRLCSNVRSVLRVVVNVCVSVVNFRKDKWKWFLLAQADQHCPDPDNVVLSVVQVVCDPPPFWPHKRWRAHQLSRFAARGGTMIMTIGRPCVVVNNVVRVVSSVVVNVCPVDPPADAAALLVQVVVLLVVLVPDQFAEEEEAAQQASNSHHQQQACVNVCSCVVVLPAQEEEDDHEDQVQLVVLVVQAAQGWDFTWGGPDDDPQRHHTDTFTKGWHDWDAQDWADASHDTDTQGIKTWIAGPSHYIYIYGNDRHWAAAPVSQVVRPHDNRRGRYYYTHHDGNNCVHVVVRHPYYHYHYYSGNDGNPSCPRPHDHYHDDGPPVDDDDDMDIDD/DFEEEEEDEEAAQQLFPDEAELVQFVVAPKAAVPRDDQDDDLQCLLVNLCVVCCVVLPYHYQYGIYTDGFYAHAYEPVNLVVRLVRRLVSVLVRPQGQEYEYRYAQRHHHVVRRGSPLVSLVSVCVRNDDRHAYFYEYELQHLDDPSNLVRHQYYFYQLAVVRLCSNVRSVLRVVVNVCVSVVNFRKDKWKWFLLAQADQHCPDPPNVVLSVVQVVCDPPPFWPHKRWRAHQLSRQAARGGTMIMTIGRPCVVVNNVVRVVSSVVVNVCVVDDPADAAALLVQVVVLLVVLVPDQFAEEEEAAQQASNSHHQQQACVNVCSCVVVLPAQEEEDDHEDQVQLVVLVVQAAQGWDFTWGGPPDDPQRHHTDTFTKGWHDWDAQDWADASHDTDTQGIKTWIAGPSHYIYIYGNDRHWAAAPVSQVVRPHDNRRGRYYYTHHDGNNCVHVVVRHPYYHYHYYSGNDGNPSCPRPHDHYHDDGPPVDDDDDMDIDD

Nearest PDB structures (foldseek):
  7ylq-assembly1_A  TM=9.105E-01  e=2.527E-54  Sphingomonas sp. ACM-3962
  7ylq-assembly1_B  TM=7.747E-01  e=1.420E-49  Sphingomonas sp. ACM-3962
  3iuu-assembly1_A  TM=8.587E-01  e=4.748E-38  Chelativorans sp. BNC1
  5b08-assembly1_A  TM=4.957E-01  e=3.988E+00  Cannabis sativa
  5b0e-assembly1_A  TM=4.938E-01  e=4.215E+00  Cannabis sativa

Organism: NCBI:txid207340

Solvent-accessible surface area (backbone atoms only — not comparable to full-atom values): 47708 Å² total; per-residue (Å²): 96,33,37,37,27,29,23,55,31,33,47,24,12,62,77,34,83,46,49,27,30,54,62,49,22,66,73,65,28,64,28,49,62,88,57,63,67,98,66,65,47,78,58,33,15,37,35,44,43,50,55,71,42,18,74,85,71,62,39,47,67,42,69,33,34,35,37,30,36,76,24,20,8,44,28,36,45,67,35,53,50,51,56,51,49,52,39,50,53,47,49,62,72,54,56,85,46,49,29,38,40,34,10,32,27,47,29,34,31,30,58,96,27,80,47,44,60,42,55,51,48,52,55,48,45,69,69,54,40,89,82,32,45,33,33,37,39,29,41,29,46,12,41,79,43,69,65,40,62,72,67,39,60,42,76,40,37,30,78,43,44,47,75,71,39,34,54,61,38,19,48,51,45,51,51,52,47,52,34,41,77,70,64,75,45,50,68,36,72,10,33,14,38,32,39,30,54,52,84,73,58,34,84,41,81,65,46,31,55,53,48,52,52,41,60,68,46,38,77,40,95,47,29,64,41,65,25,68,30,36,9,36,69,51,35,64,26,55,60,46,21,18,31,18,40,16,33,10,47,70,34,61,71,61,16,44,50,49,12,46,53,54,23,53,51,56,54,55,53,60,76,53,74,80,80,73,65,28,52,53,71,55,39,53,53,51,38,51,60,55,28,72,75,41,92,34,12,22,34,36,27,34,36,6,24,9,15,77,66,19,21,67,13,13,50,26,64,67,59,47,54,35,48,76,63,49,38,54,38,26,35,37,27,40,28,31,26,47,65,47,31,51,49,47,54,31,57,28,61,72,32,73,46,71,44,32,43,36,20,60,74,37,88,42,11,52,59,56,43,76,42,50,29,35,29,58,27,66,36,74,71,28,53,28,43,49,88,92,37,80,42,78,27,34,41,27,27,11,34,30,33,80,49,41,26,34,36,31,31,14,49,34,70,46,43,31,34,22,57,44,49,37,45,72,24,72,38,58,60,75,76,22,42,35,36,36,30,18,16,74,49,49,25,46,82,47,43,51,84,60,27,69,42,79,45,46,22,39,59,76,30,66,41,66,88,57,66,75,73,54,88,77,81,45,49,55,75,67,25,27,77,77,36,87,84,60,75,57,48,78,78,75,97,34,36,37,26,29,24,55,31,33,47,24,12,62,78,34,85,47,49,28,30,53,62,49,21,64,73,63,29,64,27,49,63,89,55,65,66,97,65,66,48,79,57,32,14,37,34,43,43,51,55,69,41,18,75,85,70,64,40,47,65,42,70,32,35,35,36,32,37,73,24,20,10,42,28,36,45,66,35,52,51,52,55,51,49,53,40,50,52,47,48,62,73,53,56,84,44,49,28,39,38,35,10,33,27,47,28,34,31,31,57,96,29,78,48,45,60,41,56,52,47,51,54,48,44,70,70,54,40,90,82,32,45,33,32,37,40,29,40,29,46,12,40,80,43,69,64,41,63,70,68,38,58,41,76,39,37,31,80,44,44,45,74,70,40,35,55,61,39,18,48,52,44,51,53,54,48,53,34,40,74,70,64,72,45,49,68,36,73,10,33,14,38,33,40,30,52,53,84,70,57,33,83,41,82,66,46,30,55,52,47,51,51,41,59,69,45,38,78,40,95,47,28,63,43,64,26,67,28,37,10,36,69,53,37,66,28,53,60,45,21,19,31,17,39,16,33,10,46,71,34,62,69,61,16,44,51,50,11,46,53,52,22,53,51,56,53,56,51,61,78,54,73,80,77,71,66,28,50,55,71,55,39,53,53,51,38,51,60,54,27,74,77,41,93,32,13,22,34,35,26,34,34,5,24,9,15,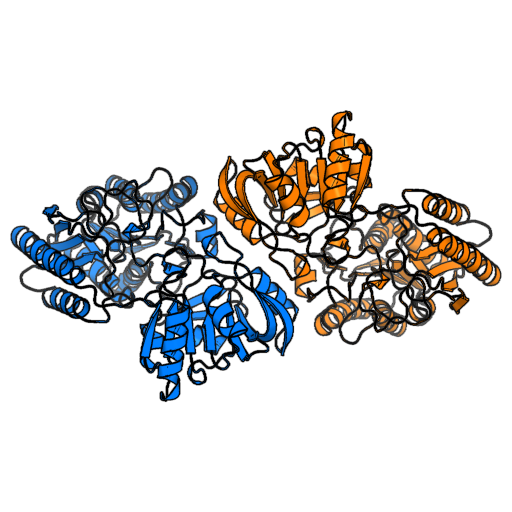75,67,19,21,67,12,12,50,27,65,67,60,48,54,36,49,77,64,50,38,53,41,24,34,38,28,40,28,32,26,46,67,48,33,51,48,46,54,32,57,29,61,72,34,73,47,71,44,33,42,37,19,62,75,37,87,41,11,53,60,56,43,77,42,49,28,34,29,58,27,66,37,73,71,26,53,26,43,49,89,91,36,80,42,78,28,34,40,27,27,11,37,30,34,82,50,39,27,32,37,33,31,15,49,33,70,44,44,30,33,21,57,44,49,37,45,74,22,71,38,59,60,72,75,23,42,34,38,38,29,18,16,75,49,51,26,46,82,48,41,51,83,60,27,68,44,79,44,45,22,38,58,76,30,65,42,66,87,58,65,76,74,52,87,76,82,45,49,56,77,64,25,28,76,79,37,87,83,61,74,57,47,78,77,75

Sequence (984 aa):
MRIFSACLALETNTFSPMPTSYRNFLDQQAWRPGEHPAEPTMQTAAFWVTRRRAAADGYEFIPGSCFWAMPGGMAGRSAYERMREEILAQLRAALPVDAVVLGLHGAMVAQNYDDCEADLLEHVRRMVGPEAVIGVELDPHCHLTVRRCEIADIIVLYKEYPHTDFVERGEELLDLVLATLRGQIRPVMSLWDCRLIASFPTTEQPMRGLVDRAMALEGRAGVLSISLGHGFPSGDVPESGARVLVVTDDAKPVGDRLAREFGEAMAAIHAHPAKRFLEPAEAVAEGLRLAATAEAPVTIADTSDNAGGGAPSDNTTFLRLLTEGGIAGASVGPIWDPLAVRLAFDAGPGARMRLRIGGKACWASGQPLDAEVEVLSCVPEAYQSFAGGPVDLGDAVGIRTATGVGAVLTSRRRQAMGHDLFSNMGIDPLGERLLVVKSNQHFHASFAPISATVLYATGDGLLATDYRRYPWSRVARPIRPLDTEVEGRLLLMRIFSACLALETNTFSPMPTSYRNFLDQQAWRPGEHPAEPTMQTAAFWVTRRRAAADGYEFIPGSCFWAMPGGMAGRSAYERMREEILAQLRAALPVDAVVLGLHGAMVAQNYDDCEADLLEHVRRMVGPEAVIGVELDPHCHLTVRRCEIADIIVLYKEYPHTDFVERGEELLDLVLATLRGQIRPVMSLWDCRLIASFPTTEQPMRGLVDRAMALEGRAGVLSISLGHGFPSGDVPESGARVLVVTDDAKPVGDRLAREFGEAMAAIHAHPAKRFLEPAEAVAEGLRLAATAEAPVTIADTSDNAGGGAPSDNTTFLRLLTEGGIAGASVGPIWDPLAVRLAFDAGPGARMRLRIGGKACWASGQPLDAEVEVLSCVPEAYQSFAGGPVDLGDAVGIRTATGVGAVLTSRRRQAMGHDLFSNMGIDPLGERLLVVKSNQHFHASFAPISATVLYATGDGLLATDYRRYPWSRVARPIRPLDTEVEGRLLL